Protein AF-A0A482VFX5-F1 (afdb_monomer)

Sequence (1172 aa):
MDFPNDSKRNLINEEPTPLRDSLLGLTALNQGTVLLDYGLVIVRRGYKDLTTVRLLSGGVAGRDLSHATLVGKGMLTAAILGEEAAPSSRQILRTIKELNEGENCGILVIAQANSELFNFGLAVERANANCQTRVKLLPIHDSETNNATKKRNSCGFIMLTKILGAMAESGAFYNDIWQCYKDIIESIITVPLNYLDEETGPRRHKSICLSTDFDTNVRHVIDKKFQSKIGLHPSIPMVALINTSKSMERLDELVLVKQVLNRLRQLGVCIVRMYLGNFVATAPGSASLTVMKIYDSKIIDYLDAPCEAPGWQRVLQFLPEVTARNEIPGLLTNQGKQRVLMKGPKLSEDQSNVLVRSVQFACDALISCEKQLNIIDAEKSEGNVGTRLKKVAQHVNNRLNNRRLPIHCPYAFLKKLSVIAETAIGGTMGSIYGILFESAANVFGEAASSEPITPSTWAKALTAATEAIKENCNDEMQLKTMYHPIKACEVMVNKEMEKDSHFIECYGLGITQAEEAAQQTRLSFYKYADAGAHADVLRKSFKSRSAEMIENKVRLFTKTALDLKAPLDQAFRDILLELLEQEVDVSVLREFVDFSVLSCRKELSNPTMPVVLLSDIFDALTLDVCQEMFLYVENNVEVWKENLFFSCCKNNLLRLCNDLLRRLSRSTATVFCGRILLFLAKFFPFSERSGLNIVSEFNLENTTEYGTDSSHDNVGDIEGGDKKNTVIDFTFYCKFWSLQDFFRNPNQLYSKVQWKLFCTYATSVLNTFHGLKLEHIENNGNYCDEIKNKMYFSKYLTSQKLLDLQLYDVNFRRAVLLQFLILFQYLSSSVKFKSDSFELKTDQKEWVQASTDKVYNLLRETPPDGKRFAEIASNILSREEYWNAWKNDGCPELKKSVISLESPEKRKSEERPLLGDMIKEASSQGRYYMGSLELTKLWNLCPDNLEACKGRDRDFLPTLEDYFSDAIAQMESSTSIKDEDNLLKDGNYGWRALRLLAKRSPHFFTYSTVIMNPLSSYLEMMVKKIAHDKPGRTQESSQESQQADAEEENLFKDTQVDEGTEDMKPSEAEEFMDDKNTRIEHKITPSQLQLFSEKIGPSWKKLASKLGFKPDEIQYFTQENTKEIDQAKNMLQLWFDDDEDATLDNFVYILEGLEMEEAAELVKNEINSMDT

Solvent-accessible surface area (backbone atoms only — not comparable to full-atom values): 69092 Å² total; per-residue (Å²): 138,84,78,74,91,65,71,84,85,70,95,66,92,58,92,91,46,57,64,59,54,51,50,50,50,48,32,70,75,35,77,56,34,40,74,48,92,93,51,59,33,37,31,25,59,69,61,55,78,41,63,38,44,40,33,36,38,44,37,58,27,75,99,38,61,45,53,54,30,32,28,14,60,30,28,25,41,25,14,38,43,11,74,93,44,53,48,50,33,66,59,52,33,51,50,51,54,63,71,53,48,60,65,62,58,30,39,42,34,44,35,66,48,77,75,35,43,55,28,53,46,55,15,36,55,53,37,49,74,73,40,102,48,59,50,46,81,46,79,53,79,36,54,83,62,88,47,84,86,69,59,81,74,61,59,48,63,57,60,50,42,28,32,49,15,26,39,22,68,73,60,47,53,61,67,59,51,52,49,53,49,58,64,45,58,78,39,37,40,26,43,78,44,74,74,63,67,92,83,68,69,101,74,74,96,61,80,78,78,79,80,60,68,58,54,52,50,51,47,55,56,48,58,65,55,47,51,75,73,70,58,73,45,62,86,52,45,25,38,37,38,39,33,36,16,90,76,61,51,74,68,56,53,53,52,51,49,52,51,52,53,52,50,40,51,74,63,39,47,35,68,68,44,53,41,60,48,68,53,52,81,49,58,78,56,26,35,29,45,25,42,32,62,57,92,51,75,64,56,56,52,27,62,71,44,79,62,66,16,77,42,64,68,85,53,87,60,84,61,75,82,80,76,89,69,100,67,74,93,82,79,80,82,79,86,74,81,83,79,82,72,84,44,29,30,66,51,52,73,70,56,25,52,50,52,52,53,55,52,48,52,53,26,52,50,43,48,71,40,19,66,62,40,14,56,63,34,42,76,84,51,92,33,46,59,15,59,33,49,24,48,32,27,50,54,49,49,55,31,54,77,66,68,72,55,51,63,46,24,58,20,38,32,28,44,49,48,12,55,43,30,33,73,52,50,41,69,71,67,7,51,51,48,18,50,31,26,42,38,26,14,46,54,35,47,73,40,55,57,83,52,80,91,46,76,68,55,55,51,52,18,48,48,42,15,48,51,52,49,50,78,76,43,59,77,84,56,44,68,71,40,77,55,37,21,52,46,40,18,47,56,41,27,56,57,36,56,75,68,76,54,60,67,70,58,25,50,50,54,6,48,55,40,16,51,54,39,48,61,68,47,61,69,95,83,72,92,70,80,49,46,65,69,51,30,56,52,48,54,54,22,60,78,65,75,40,68,62,64,56,50,58,57,50,72,72,59,88,74,63,79,70,77,52,17,57,48,47,49,49,24,55,50,56,51,49,51,56,46,63,74,63,75,62,61,69,68,59,56,50,53,52,39,53,50,42,46,55,36,28,77,69,68,56,35,55,58,44,48,43,59,49,54,48,41,57,48,52,73,74,48,54,71,74,57,39,56,60,53,46,52,53,56,63,71,40,48,70,63,50,62,34,73,74,28,30,79,65,29,50,67,58,53,51,47,45,52,51,52,50,56,69,72,47,55,84,84,81,41,48,69,58,50,48,51,53,52,51,46,49,56,69,67,38,54,72,57,39,76,91,45,40,78,82,75,65,79,68,70,72,85,74,71,85,77,64,81,89,60,98,76,83,72,94,68,80,89,79,89,82,82,96,76,84,82,74,82,78,50,68,69,55,56,52,43,57,58,56,48,52,56,46,74,49,41,60,76,52,53,76,39,72,69,50,32,54,51,47,53,53,38,51,50,52,52,56,48,50,53,70,71,57,79,79,80,82,80,85,78,87,67,95,68,83,81,68,64,88,75,63,88,79,78,91,66,86,79,58,51,77,86,48,45,66,63,41,70,72,31,56,66,53,48,50,53,54,50,49,52,51,51,54,50,51,48,56,73,71,52,91,55,82,74,58,59,92,83,72,68,79,53,72,72,54,52,52,51,47,52,58,50,48,55,51,47,48,51,53,38,40,67,40,63,84,64,11,55,60,51,39,52,51,51,53,54,49,54,55,50,48,51,55,51,49,51,44,49,63,72,66,30,71,66,94,63,81,78,76,82,73,84,73,74,91,71,82,75,77,80,73,79,70,77,53,70,67,56,55,40,52,54,29,49,75,72,68,33,53,68,63,88,43,72,65,55,20,48,62,54,48,71,54,77,51,62,71,60,63,70,66,39,73,93,67,60,85,70,75,51,71,65,69,69,40,43,66,56,49,51,58,70,70,43,94,62,92,72,57,78,89,78,37,58,57,68,35,63,69,53,43,59,51,51,50,59,58,54,42,72,79,34,92,66,68,82,59,94,64,96,65,86,74,71,60,66,38,62,52,49,52,53,48,50,53,49,56,67,66,68,50,93,85,75,83,89,83,81,90,84,83,88,86,84,76,92,80,75,75,91,82,76,83,91,84,80,89,86,87,81,87,78,91,80,82,86,79,90,80,91,86,84,82,90,79,91,77,84,85,80,85,87,76,83,85,52,76,68,56,47,49,60,53,12,65,68,40,19,95,53,35,70,67,50,43,55,73,71,68,52,50,74,69,55,55,48,48,43,61,71,77,39,94,48,53,35,60,30,28,33,56,52,51,53,49,45,59,74,71,41,96,75,55,40,72,69,54,51,33,54,55,30,49,76,67,73,36,54,76,55,24,53,53,53,49,50,52,55,59,61,71,78,108

Structure (mmCIF, N/CA/C/O backbone):
data_AF-A0A482VFX5-F1
#
_entry.id   AF-A0A482VFX5-F1
#
loop_
_atom_site.group_PDB
_atom_site.id
_atom_site.type_symbol
_atom_site.label_atom_id
_atom_site.label_alt_id
_atom_site.label_comp_id
_atom_site.label_asym_id
_atom_site.label_entity_id
_atom_site.label_seq_id
_atom_site.pdbx_PDB_ins_code
_atom_site.Cartn_x
_atom_site.Cartn_y
_atom_site.Cartn_z
_atom_site.occupancy
_atom_site.B_iso_or_equiv
_atom_site.auth_seq_id
_atom_site.auth_comp_id
_atom_site.auth_asym_id
_atom_site.auth_atom_id
_atom_site.pdbx_PDB_model_num
ATOM 1 N N . MET A 1 1 ? 2.425 -14.872 18.639 1.00 27.56 1 MET A N 1
ATOM 2 C CA . MET A 1 1 ? 2.074 -16.156 18.007 1.00 27.56 1 MET A CA 1
ATOM 3 C C . MET A 1 1 ? 1.350 -15.802 16.727 1.00 27.56 1 MET A C 1
ATOM 5 O O . MET A 1 1 ? 0.153 -15.558 16.761 1.00 27.56 1 MET A O 1
ATOM 9 N N . ASP A 1 2 ? 2.110 -15.631 15.650 1.00 22.73 2 ASP A N 1
ATOM 10 C CA . ASP A 1 2 ? 1.579 -15.225 14.351 1.00 22.73 2 ASP A CA 1
ATOM 11 C C . ASP A 1 2 ? 1.268 -16.508 13.575 1.00 22.73 2 ASP A C 1
ATOM 13 O O . ASP A 1 2 ? 2.177 -17.258 13.223 1.00 22.73 2 ASP A O 1
ATOM 17 N N . PHE A 1 3 ? -0.018 -16.807 13.385 1.00 22.70 3 PHE A N 1
ATOM 18 C CA . PHE A 1 3 ? -0.436 -17.883 12.493 1.00 22.70 3 PHE A CA 1
ATOM 19 C C . PHE A 1 3 ? -0.129 -17.457 11.047 1.00 22.70 3 PHE A C 1
ATOM 21 O O . PHE A 1 3 ? -0.556 -16.372 10.643 1.00 22.70 3 PHE A O 1
ATOM 28 N N . PRO A 1 4 ? 0.607 -18.266 10.264 1.00 29.86 4 PRO A N 1
ATOM 29 C CA . PRO A 1 4 ? 0.824 -17.990 8.852 1.00 29.86 4 PRO A CA 1
ATOM 30 C C . PRO A 1 4 ? -0.522 -18.013 8.121 1.00 29.86 4 PRO A C 1
ATOM 32 O O . PRO A 1 4 ? -1.402 -18.807 8.465 1.00 29.86 4 PRO A O 1
ATOM 35 N N . ASN A 1 5 ? -0.668 -17.143 7.115 1.00 30.95 5 ASN A N 1
ATOM 36 C CA . ASN A 1 5 ? -1.731 -17.200 6.109 1.00 30.95 5 ASN A CA 1
ATOM 37 C C . ASN A 1 5 ? -1.552 -18.492 5.306 1.00 30.95 5 ASN A C 1
ATOM 39 O O . ASN A 1 5 ? -1.029 -18.515 4.194 1.00 30.95 5 ASN A O 1
ATOM 43 N N . ASP A 1 6 ? -1.949 -19.587 5.935 1.00 32.53 6 ASP A N 1
ATOM 44 C CA . ASP A 1 6 ? -2.039 -20.884 5.327 1.00 32.53 6 ASP A CA 1
ATOM 45 C C . ASP A 1 6 ? -3.056 -20.790 4.197 1.00 32.53 6 ASP A C 1
ATOM 47 O O . ASP A 1 6 ? -4.234 -20.468 4.382 1.00 32.53 6 ASP A O 1
ATOM 51 N N . SER A 1 7 ? -2.560 -21.105 3.005 1.00 36.62 7 SER A N 1
ATOM 52 C CA . SER A 1 7 ? -3.209 -22.049 2.110 1.00 36.62 7 SER A CA 1
ATOM 53 C C . SER A 1 7 ? -4.454 -22.692 2.727 1.00 36.62 7 SER A C 1
ATOM 55 O O . SER A 1 7 ? -4.366 -23.312 3.780 1.00 36.62 7 SER A O 1
ATOM 57 N N . LYS A 1 8 ? -5.620 -22.490 2.101 1.00 42.59 8 LYS A N 1
ATOM 58 C CA . LYS A 1 8 ? -6.922 -22.995 2.566 1.00 42.59 8 LYS A CA 1
ATOM 59 C C . LYS A 1 8 ? -6.771 -24.345 3.286 1.00 42.59 8 LYS A C 1
ATOM 61 O O . LYS A 1 8 ? -6.592 -25.366 2.627 1.00 42.59 8 LYS A O 1
ATOM 66 N N . ARG A 1 9 ? -6.822 -24.329 4.624 1.00 47.53 9 ARG A N 1
ATOM 67 C CA . ARG A 1 9 ? -6.773 -25.532 5.461 1.00 47.53 9 ARG A CA 1
ATOM 68 C C . ARG A 1 9 ? -8.070 -26.297 5.239 1.00 47.53 9 ARG A C 1
ATOM 70 O O . ARG A 1 9 ? -9.080 -26.012 5.875 1.00 47.53 9 ARG A O 1
ATOM 77 N N . ASN A 1 10 ? -8.069 -27.202 4.271 1.00 58.62 10 ASN A N 1
ATOM 78 C CA . ASN A 1 10 ? -9.184 -28.106 4.051 1.00 58.62 10 ASN A CA 1
ATOM 79 C C . ASN A 1 10 ? -8.942 -29.363 4.896 1.00 58.62 10 ASN A C 1
ATOM 81 O O . ASN A 1 10 ? -7.850 -29.924 4.866 1.00 58.62 10 ASN A O 1
ATOM 85 N N . LEU A 1 11 ? -9.956 -29.810 5.634 1.00 61.00 11 LEU A N 1
ATOM 86 C CA . LEU A 1 11 ? -9.944 -31.127 6.267 1.00 61.00 11 LEU A CA 1
ATOM 87 C C . LEU A 1 11 ? -10.260 -32.167 5.185 1.00 61.00 11 LEU A C 1
ATOM 89 O O . LEU A 1 11 ? -11.406 -32.266 4.754 1.00 61.00 11 LEU A O 1
ATOM 93 N N . ILE A 1 12 ? -9.243 -32.884 4.713 1.00 69.56 12 ILE A N 1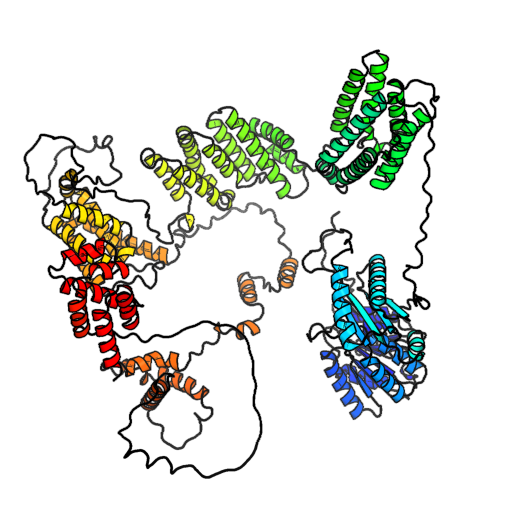
ATOM 94 C CA . ILE A 1 12 ? -9.363 -33.960 3.720 1.00 69.56 12 ILE A CA 1
ATOM 95 C C . ILE A 1 12 ? -8.524 -35.156 4.175 1.00 69.56 12 ILE A C 1
ATOM 97 O O . ILE A 1 12 ? -7.466 -34.962 4.770 1.00 69.56 12 ILE A O 1
ATOM 101 N N . ASN A 1 13 ? -9.010 -36.374 3.922 1.00 68.06 13 ASN A N 1
ATOM 102 C CA . ASN A 1 13 ? -8.289 -37.601 4.267 1.00 68.06 13 ASN A CA 1
ATOM 103 C C . ASN A 1 13 ? -7.214 -37.919 3.207 1.00 68.06 13 ASN A C 1
ATOM 105 O O . ASN A 1 13 ? -6.033 -37.930 3.535 1.00 68.06 13 ASN A O 1
ATOM 109 N N . GLU A 1 14 ? -7.609 -38.109 1.938 1.00 62.94 14 GLU A N 1
ATOM 110 C CA . GLU A 1 14 ? -6.728 -38.409 0.790 1.00 62.94 14 GLU A CA 1
ATOM 111 C C . GLU A 1 14 ? -7.261 -37.734 -0.504 1.00 62.94 14 GLU A C 1
ATOM 113 O O . GLU A 1 14 ? -8.474 -37.675 -0.725 1.00 62.94 14 GLU A O 1
ATOM 118 N N . GLU A 1 15 ? -6.385 -37.214 -1.380 1.00 52.31 15 GLU A N 1
ATOM 119 C CA . GLU A 1 15 ? -6.754 -36.823 -2.759 1.00 52.31 15 GLU A CA 1
ATOM 120 C C . GLU A 1 15 ? -6.799 -38.098 -3.627 1.00 52.31 15 GLU A C 1
ATOM 122 O O . GLU A 1 15 ? -5.812 -38.836 -3.626 1.00 52.31 15 GLU A O 1
ATOM 127 N N . PRO A 1 16 ? -7.913 -38.415 -4.332 1.00 51.75 16 PRO A N 1
ATOM 128 C CA . PRO A 1 16 ? -8.801 -37.466 -5.008 1.00 51.75 16 PRO A CA 1
ATOM 129 C C . PRO A 1 16 ? -10.284 -37.470 -4.562 1.00 51.75 16 PRO A C 1
ATOM 131 O O . PRO A 1 16 ? -11.118 -36.943 -5.291 1.00 51.75 16 PRO A O 1
ATOM 134 N N . THR A 1 17 ? -10.676 -38.032 -3.407 1.00 63.31 17 THR A N 1
ATOM 135 C CA . THR A 1 17 ? -12.114 -38.263 -3.092 1.00 63.31 17 THR A CA 1
ATOM 136 C C . THR A 1 17 ? -12.741 -37.441 -1.946 1.00 63.31 17 THR A C 1
ATOM 138 O O . THR A 1 17 ? -13.623 -37.967 -1.259 1.00 63.31 17 THR A O 1
ATOM 141 N N . PRO A 1 18 ? -12.430 -36.142 -1.733 1.00 72.00 18 PRO A N 1
ATOM 142 C CA . PRO A 1 18 ? -13.071 -35.368 -0.662 1.00 72.00 18 PRO A CA 1
ATOM 143 C C . PRO A 1 18 ? -14.594 -35.261 -0.843 1.00 72.00 18 PRO A C 1
ATOM 145 O O . PRO A 1 18 ? -15.341 -35.158 0.130 1.00 72.00 18 PRO A O 1
ATOM 148 N N . LEU A 1 19 ? -15.082 -35.316 -2.085 1.00 80.69 19 LEU A N 1
ATOM 149 C CA . LEU A 1 19 ? -16.502 -35.186 -2.394 1.00 80.69 19 LEU A CA 1
ATOM 150 C C . LEU A 1 19 ? -17.307 -36.446 -2.048 1.00 80.69 19 LEU A C 1
ATOM 152 O O . LEU A 1 19 ? -18.399 -36.340 -1.488 1.00 80.69 19 LEU A O 1
ATOM 156 N N . ARG A 1 20 ? -16.760 -37.635 -2.326 1.00 85.44 20 ARG A N 1
ATOM 157 C CA . ARG A 1 20 ? -17.383 -38.911 -1.945 1.00 85.44 20 ARG A CA 1
ATOM 158 C C . ARG A 1 20 ? -17.445 -39.050 -0.425 1.00 85.44 20 ARG A C 1
ATOM 160 O O . ARG A 1 20 ? -18.505 -39.388 0.094 1.00 85.44 20 ARG A O 1
ATOM 167 N N . ASP A 1 21 ? -16.362 -38.710 0.273 1.00 85.44 21 ASP A N 1
ATOM 168 C CA . ASP A 1 21 ? -16.312 -38.696 1.741 1.00 85.44 21 ASP A CA 1
ATOM 169 C C . ASP A 1 21 ? -17.335 -37.717 2.328 1.00 85.44 21 ASP A C 1
ATOM 171 O O . ASP A 1 21 ? -18.044 -38.045 3.279 1.00 85.44 21 ASP A O 1
ATOM 175 N N . SER A 1 22 ? -17.487 -36.539 1.715 1.00 86.31 22 SER A N 1
ATOM 176 C CA . SER A 1 22 ? -18.483 -35.553 2.145 1.00 86.31 22 SER A CA 1
ATOM 177 C C . SER A 1 22 ? -19.924 -36.038 1.921 1.00 86.31 22 SER A C 1
ATOM 179 O O . SER A 1 22 ? -20.789 -35.793 2.762 1.00 86.31 22 SER A O 1
ATOM 181 N N . LEU A 1 23 ? -20.198 -36.768 0.831 1.00 88.06 23 LEU A N 1
ATOM 182 C CA . LEU A 1 23 ? -21.499 -37.410 0.598 1.00 88.06 23 LEU A CA 1
ATOM 183 C C . LEU A 1 23 ? -21.761 -38.561 1.574 1.00 88.06 23 LEU A C 1
ATOM 185 O O . LEU A 1 23 ? -22.877 -38.685 2.074 1.00 88.06 23 LEU A O 1
ATOM 189 N N . LEU A 1 24 ? -20.749 -39.371 1.891 1.00 88.31 24 LEU A N 1
ATOM 190 C CA . LEU A 1 24 ? -20.859 -40.396 2.931 1.00 88.31 24 LEU A CA 1
ATOM 191 C C . LEU A 1 24 ? -21.156 -39.756 4.293 1.00 88.31 24 LEU A C 1
ATOM 193 O O . LEU A 1 24 ? -22.075 -40.196 4.984 1.00 88.31 24 LEU A O 1
ATOM 197 N N . GLY A 1 25 ? -20.476 -38.656 4.630 1.00 86.94 25 GLY A N 1
ATOM 198 C CA . GLY A 1 25 ? -20.783 -37.837 5.802 1.00 86.94 25 GLY A CA 1
ATOM 199 C C . GLY A 1 25 ? -22.224 -37.316 5.798 1.00 86.94 25 GLY A C 1
ATOM 200 O O . GLY A 1 25 ? -22.913 -37.402 6.813 1.00 86.94 25 GLY A O 1
ATOM 201 N N . LEU A 1 26 ? -22.728 -36.859 4.647 1.00 87.44 26 LEU A N 1
ATOM 202 C CA . LEU A 1 26 ? -24.122 -36.437 4.494 1.00 87.44 26 LEU A CA 1
ATOM 203 C C . LEU A 1 26 ? -25.110 -37.591 4.737 1.00 87.44 26 LEU A C 1
ATOM 205 O O . LEU A 1 26 ? -26.104 -37.389 5.431 1.00 87.44 26 LEU A O 1
ATOM 209 N N . THR A 1 27 ? -24.838 -38.796 4.224 1.00 89.31 27 THR A N 1
ATOM 210 C CA . THR A 1 27 ? -25.681 -39.984 4.482 1.00 89.31 27 THR A CA 1
ATOM 211 C C . THR A 1 27 ? -25.598 -40.474 5.930 1.00 89.31 27 THR A C 1
ATOM 213 O O . THR A 1 27 ? -26.561 -41.027 6.455 1.00 89.31 27 THR A O 1
ATOM 216 N N . ALA A 1 28 ? -24.470 -40.243 6.609 1.00 87.69 28 ALA A N 1
ATOM 217 C CA . ALA A 1 28 ? -24.328 -40.532 8.032 1.00 87.69 28 ALA A CA 1
ATOM 218 C C . ALA A 1 28 ? -25.136 -39.545 8.894 1.00 87.69 28 ALA A C 1
ATOM 220 O O . ALA A 1 28 ? -25.740 -39.951 9.886 1.00 87.69 28 ALA A O 1
ATOM 221 N N . LEU A 1 29 ? -25.184 -38.265 8.497 1.00 85.88 29 LEU A N 1
ATOM 222 C CA . LEU A 1 29 ? -25.991 -37.231 9.156 1.00 85.88 29 LEU A CA 1
ATOM 223 C C . LEU A 1 29 ? -27.491 -37.390 8.876 1.00 85.88 29 LEU A C 1
ATOM 225 O O . LEU A 1 29 ? -28.304 -37.163 9.771 1.00 85.88 29 LEU A O 1
ATOM 229 N N . ASN A 1 30 ? -27.866 -37.780 7.655 1.00 86.19 30 ASN A N 1
ATOM 230 C CA . ASN A 1 30 ? -29.252 -37.999 7.259 1.00 86.19 30 ASN A CA 1
ATOM 231 C C . ASN A 1 30 ? -29.500 -39.463 6.874 1.00 86.19 30 ASN A C 1
ATOM 233 O O . ASN A 1 30 ? -29.303 -39.863 5.729 1.00 86.19 30 ASN A O 1
ATOM 237 N N . GLN A 1 31 ? -30.039 -40.249 7.812 1.00 85.75 31 GLN A N 1
ATOM 238 C CA . GLN A 1 31 ? -30.371 -41.663 7.585 1.00 85.75 31 GLN A CA 1
ATOM 239 C C . GLN A 1 31 ? -31.451 -41.888 6.506 1.00 85.75 31 GLN A C 1
ATOM 241 O O . GLN A 1 31 ? -31.670 -43.027 6.083 1.00 85.75 31 GLN A O 1
ATOM 246 N N . GLY A 1 32 ? -32.136 -40.826 6.070 1.00 87.00 32 GLY A N 1
ATOM 247 C CA . GLY A 1 32 ? -33.101 -40.839 4.975 1.00 87.00 32 GLY A CA 1
ATOM 248 C C . GLY A 1 32 ? -32.476 -40.835 3.577 1.00 87.00 32 GLY A C 1
ATOM 249 O O . GLY A 1 32 ? -33.221 -40.877 2.599 1.00 87.00 32 GLY A O 1
ATOM 250 N N . THR A 1 33 ? -31.146 -40.803 3.439 1.00 92.25 33 THR A N 1
ATOM 251 C CA . THR A 1 33 ? -30.451 -40.806 2.140 1.00 92.25 33 THR A CA 1
ATOM 252 C C . THR A 1 33 ? -29.449 -41.954 2.011 1.00 92.25 33 THR A C 1
ATOM 254 O O . THR A 1 33 ? -28.995 -42.543 2.992 1.00 92.25 33 THR A O 1
ATOM 257 N N . VAL A 1 34 ? -29.140 -42.326 0.769 1.00 91.88 34 VAL A N 1
ATOM 258 C CA . VAL A 1 34 ? -28.200 -43.396 0.412 1.00 91.88 34 VAL A CA 1
ATOM 259 C C . VAL A 1 34 ? -27.350 -42.936 -0.769 1.00 91.88 34 VAL A C 1
ATOM 261 O O . VAL A 1 34 ? -27.864 -42.320 -1.700 1.00 91.88 34 VAL A O 1
ATOM 264 N N . LEU A 1 35 ? -26.054 -43.243 -0.737 1.00 92.19 35 LEU A N 1
ATOM 265 C CA . LEU A 1 35 ? -25.126 -43.024 -1.846 1.00 92.19 35 LEU A CA 1
ATOM 266 C C . LEU A 1 35 ? -25.064 -44.285 -2.719 1.00 92.19 35 LEU A C 1
ATOM 268 O O . LEU A 1 35 ? -24.852 -45.379 -2.196 1.00 92.19 35 LEU A O 1
ATOM 272 N N . LEU A 1 36 ? -25.245 -44.141 -4.032 1.00 90.75 36 LEU A N 1
ATOM 273 C CA . LEU A 1 36 ? -25.104 -45.249 -4.981 1.00 90.75 36 LEU A CA 1
ATOM 274 C C . LEU A 1 36 ? -23.623 -45.540 -5.272 1.00 90.75 36 LEU A C 1
ATOM 276 O O . LEU A 1 36 ? -22.770 -44.658 -5.216 1.00 90.75 36 LEU A O 1
ATOM 280 N N . ASP A 1 37 ? -23.304 -46.791 -5.590 1.00 85.44 37 ASP A N 1
ATOM 281 C CA . ASP A 1 37 ? -21.925 -47.271 -5.741 1.00 85.44 37 ASP A CA 1
ATOM 282 C C . ASP A 1 37 ? -21.241 -46.802 -7.038 1.00 85.44 37 ASP A C 1
ATOM 284 O O . ASP A 1 37 ? -20.023 -46.603 -7.064 1.00 85.44 37 ASP A O 1
ATOM 288 N N . TYR A 1 38 ? -22.027 -46.577 -8.094 1.00 83.38 38 TYR A N 1
ATOM 289 C CA . TYR A 1 38 ? -21.561 -46.297 -9.451 1.00 83.38 38 TYR A CA 1
ATOM 290 C C . TYR A 1 38 ? -21.299 -44.815 -9.770 1.00 83.38 38 TYR A C 1
ATOM 292 O O . TYR A 1 38 ? -21.057 -44.466 -10.931 1.00 83.38 38 TYR A O 1
ATOM 300 N N . GLY A 1 39 ? -21.355 -43.927 -8.778 1.00 83.75 39 GLY A N 1
ATOM 301 C CA . GLY A 1 39 ? -21.045 -42.511 -8.959 1.00 83.75 39 GLY A CA 1
ATOM 302 C C . GLY A 1 39 ? -21.415 -41.658 -7.752 1.00 83.75 39 GLY A C 1
ATOM 303 O O . GLY A 1 39 ? -21.866 -42.159 -6.729 1.00 83.75 39 GLY A O 1
ATOM 304 N N . LEU A 1 40 ? -21.258 -40.343 -7.884 1.00 89.06 40 LEU A N 1
ATOM 305 C CA . LEU A 1 40 ? -21.620 -39.372 -6.850 1.00 89.06 40 LEU A CA 1
ATOM 306 C C . LEU A 1 40 ? -23.121 -39.058 -6.899 1.00 89.06 40 LEU A C 1
ATOM 308 O O . LEU A 1 40 ? -23.546 -37.936 -7.175 1.00 89.06 40 LEU A O 1
ATOM 312 N N . VAL A 1 41 ? -23.928 -40.098 -6.701 1.00 92.19 41 VAL A N 1
ATOM 313 C CA . VAL A 1 41 ? -25.385 -40.042 -6.811 1.00 92.19 41 VAL A CA 1
ATOM 314 C C . VAL A 1 41 ? -25.993 -40.346 -5.459 1.00 92.19 41 VAL A C 1
ATOM 316 O O . VAL A 1 41 ? -25.903 -41.474 -4.975 1.00 92.19 41 VAL A O 1
ATOM 319 N N . ILE A 1 42 ? -26.638 -39.350 -4.865 1.00 92.94 42 ILE A N 1
ATOM 320 C CA . ILE A 1 42 ? -27.363 -39.520 -3.611 1.00 92.94 42 ILE A CA 1
ATOM 321 C C . ILE A 1 42 ? -28.857 -39.634 -3.902 1.00 92.94 42 ILE A C 1
ATOM 323 O O . ILE A 1 42 ? -29.422 -38.862 -4.677 1.00 92.94 42 ILE A O 1
ATOM 327 N N . VAL A 1 43 ? -29.498 -40.623 -3.295 1.00 93.38 43 VAL A N 1
ATOM 328 C CA . VAL A 1 43 ? -30.922 -40.920 -3.464 1.00 93.38 43 VAL A CA 1
ATOM 329 C C . VAL A 1 43 ? -31.608 -40.995 -2.109 1.00 93.38 43 VAL A C 1
ATOM 331 O O . VAL A 1 43 ? -30.989 -41.314 -1.094 1.00 93.38 43 VAL A O 1
ATOM 334 N N . ARG A 1 44 ? -32.908 -40.714 -2.079 1.00 92.25 44 ARG A N 1
ATOM 335 C CA . ARG A 1 44 ? -33.750 -40.919 -0.898 1.00 92.25 44 ARG A CA 1
ATOM 336 C C . ARG A 1 44 ? -33.850 -42.413 -0.589 1.00 92.25 44 ARG A C 1
ATOM 338 O O . ARG A 1 44 ? -34.139 -43.210 -1.472 1.00 92.25 44 ARG A O 1
ATOM 345 N N . ARG A 1 45 ? -33.669 -42.817 0.665 1.00 89.50 45 ARG A N 1
ATOM 346 C CA . ARG A 1 45 ? -33.875 -44.203 1.106 1.00 89.50 45 ARG A CA 1
ATOM 347 C C . ARG A 1 45 ? -35.332 -44.622 0.856 1.00 89.50 45 ARG A C 1
ATOM 349 O O . ARG A 1 45 ? -36.250 -43.864 1.153 1.00 89.50 45 ARG A O 1
ATOM 356 N N . GLY A 1 46 ? -35.538 -45.818 0.300 1.00 85.75 46 GLY A N 1
ATOM 357 C CA . GLY A 1 46 ? -36.873 -46.307 -0.079 1.00 85.75 46 GLY A CA 1
ATOM 358 C C . GLY A 1 46 ? -37.416 -45.727 -1.392 1.00 85.75 46 GLY A C 1
ATOM 359 O O . GLY A 1 46 ? -38.610 -45.818 -1.649 1.00 85.75 46 GLY A O 1
ATOM 360 N N . TYR A 1 47 ? -36.569 -45.132 -2.245 1.00 86.81 47 TYR A N 1
ATOM 361 C CA . TYR A 1 47 ? -37.006 -44.539 -3.519 1.00 86.81 47 TYR A CA 1
ATOM 362 C C . TYR A 1 47 ? -37.729 -45.513 -4.467 1.00 86.81 47 TYR A C 1
ATOM 364 O O . TYR A 1 47 ? -38.522 -45.056 -5.286 1.00 86.81 47 TYR A O 1
ATOM 372 N N . LYS A 1 48 ? -37.479 -46.829 -4.365 1.00 83.81 48 LYS A N 1
ATOM 373 C CA . LYS A 1 48 ? -38.123 -47.859 -5.202 1.00 83.81 48 LYS A CA 1
ATOM 374 C C . LYS A 1 48 ? -39.603 -48.064 -4.861 1.00 83.81 48 LYS A C 1
ATOM 376 O O . LYS A 1 48 ? -40.382 -48.361 -5.760 1.00 83.81 48 LYS A O 1
ATOM 381 N N . ASP A 1 49 ? -39.986 -47.821 -3.607 1.00 84.19 49 ASP A N 1
ATOM 382 C CA . ASP A 1 49 ? -41.356 -47.997 -3.104 1.00 84.19 49 ASP A CA 1
ATOM 383 C C . ASP A 1 49 ? -42.248 -46.767 -3.368 1.00 84.19 49 ASP A C 1
ATOM 385 O O . ASP A 1 49 ? -43.433 -46.757 -3.035 1.00 84.19 49 ASP A O 1
ATOM 389 N N . LEU A 1 50 ? -41.688 -45.696 -3.944 1.00 84.19 50 LEU A N 1
ATOM 390 C CA . LEU A 1 50 ? -42.417 -44.460 -4.224 1.00 84.19 50 LEU A CA 1
ATOM 391 C C . LEU A 1 50 ? -43.295 -44.612 -5.467 1.00 84.19 50 LEU A C 1
ATOM 393 O O . LEU A 1 50 ? -42.769 -44.695 -6.576 1.00 84.19 50 LEU A O 1
ATOM 397 N N . THR A 1 51 ? -44.612 -44.526 -5.286 1.00 83.44 51 THR A N 1
ATOM 398 C CA . THR A 1 51 ? -45.606 -44.505 -6.375 1.00 83.44 51 THR A CA 1
ATOM 399 C C . THR A 1 51 ? -45.864 -43.102 -6.940 1.00 83.44 51 THR A C 1
ATOM 401 O O . THR A 1 51 ? -46.570 -42.946 -7.935 1.00 83.44 51 THR A O 1
ATOM 404 N N . THR A 1 52 ? -45.287 -42.062 -6.332 1.00 87.88 52 THR A N 1
ATOM 405 C CA . THR A 1 52 ? -45.450 -40.654 -6.724 1.00 87.88 52 THR A CA 1
ATOM 406 C C . THR A 1 52 ? -44.448 -40.221 -7.804 1.00 87.88 52 THR A C 1
ATOM 408 O O . THR A 1 52 ? -43.579 -40.985 -8.233 1.00 87.88 52 THR A O 1
ATOM 411 N N . VAL A 1 53 ? -44.580 -38.982 -8.290 1.00 90.56 53 VAL A N 1
ATOM 412 C CA . VAL A 1 53 ? -43.634 -38.383 -9.246 1.00 90.56 53 VAL A CA 1
ATOM 413 C C . VAL A 1 53 ? -42.264 -38.209 -8.589 1.00 90.56 53 VAL A C 1
ATOM 415 O O . VAL A 1 53 ? -42.161 -37.696 -7.476 1.00 90.56 53 VAL A O 1
ATOM 418 N N . ARG A 1 54 ? -41.199 -38.613 -9.286 1.00 92.50 54 ARG A N 1
ATOM 419 C CA . ARG A 1 54 ? -39.824 -38.557 -8.767 1.00 92.50 54 ARG A CA 1
ATOM 420 C C . ARG A 1 54 ? -39.103 -37.320 -9.304 1.00 92.50 54 ARG A C 1
ATOM 422 O O . ARG A 1 54 ? -39.184 -37.013 -10.493 1.00 92.50 54 ARG A O 1
ATOM 429 N N . LEU A 1 55 ? -38.383 -36.617 -8.433 1.00 93.56 55 LEU A N 1
ATOM 430 C CA . LEU A 1 55 ? -37.640 -35.400 -8.773 1.00 93.56 55 LEU A CA 1
ATOM 431 C C . LEU A 1 55 ? -36.140 -35.670 -8.750 1.00 93.56 55 LEU A C 1
ATOM 433 O O . LEU A 1 55 ? -35.588 -36.099 -7.734 1.00 93.56 55 LEU A O 1
ATOM 437 N N . LEU A 1 56 ? -35.489 -35.389 -9.872 1.00 93.50 56 LEU A N 1
ATOM 438 C CA . LEU A 1 56 ? -34.053 -35.525 -10.058 1.00 93.50 56 LEU A CA 1
ATOM 439 C C . LEU A 1 56 ? -33.447 -34.145 -10.306 1.00 93.50 56 LEU A C 1
ATOM 441 O O . LEU A 1 56 ? -33.934 -33.400 -11.148 1.00 93.50 56 LEU A O 1
ATOM 445 N N . SER A 1 57 ? -32.356 -33.819 -9.625 1.00 91.62 57 SER A N 1
ATOM 446 C CA . SER A 1 57 ? -31.536 -32.653 -9.964 1.00 91.62 57 SER A CA 1
ATOM 447 C C . SER A 1 57 ? -30.056 -33.020 -9.927 1.00 91.62 57 SER A C 1
ATOM 449 O O . SER A 1 57 ? -29.685 -34.164 -9.659 1.00 91.62 57 SER A O 1
ATOM 451 N N . GLY A 1 58 ? -29.187 -32.074 -10.234 1.00 86.88 58 GLY A N 1
ATOM 452 C CA . GLY A 1 58 ? -27.758 -32.292 -10.182 1.00 86.88 58 GLY A CA 1
ATOM 453 C C . GLY A 1 58 ? -26.992 -31.204 -10.899 1.00 86.88 58 GLY A C 1
ATOM 454 O O . GLY A 1 58 ? -27.574 -30.390 -11.609 1.00 86.88 58 GLY A O 1
ATOM 455 N N . GLY A 1 59 ? -25.680 -31.226 -10.716 1.00 82.00 59 GLY A N 1
ATOM 456 C CA . GLY A 1 59 ? -24.808 -30.187 -11.230 1.00 82.00 59 GLY A CA 1
ATOM 457 C C . GLY A 1 59 ? -23.357 -30.403 -10.839 1.00 82.00 59 GLY A C 1
ATOM 458 O O . GLY A 1 59 ? -22.975 -31.468 -10.342 1.00 82.00 59 GLY A O 1
ATOM 459 N N . VAL A 1 60 ? -22.539 -29.387 -11.092 1.00 78.12 60 VAL A N 1
ATOM 460 C CA . VAL A 1 60 ? -21.131 -29.382 -10.675 1.00 78.12 60 VAL A CA 1
ATOM 461 C C . VAL A 1 60 ? -21.062 -29.221 -9.161 1.00 78.12 60 VAL A C 1
ATOM 463 O O . VAL A 1 60 ? -21.581 -28.250 -8.619 1.00 78.12 60 VAL A O 1
ATOM 466 N N . ALA A 1 61 ? -20.406 -30.152 -8.476 1.00 65.62 61 ALA A N 1
ATOM 467 C CA . ALA A 1 61 ? -20.302 -30.123 -7.025 1.00 65.62 61 ALA A CA 1
ATOM 468 C C . ALA A 1 61 ? -19.438 -28.966 -6.519 1.00 65.62 61 ALA A C 1
ATOM 470 O O . ALA A 1 61 ? -19.773 -28.342 -5.521 1.00 65.62 61 ALA A O 1
ATOM 471 N N . GLY A 1 62 ? -18.316 -28.644 -7.170 1.00 61.03 62 GLY A N 1
ATOM 472 C CA . GLY A 1 62 ? -17.393 -27.629 -6.647 1.00 61.03 62 GLY A CA 1
ATOM 473 C C . GLY A 1 62 ? -17.106 -27.823 -5.142 1.00 61.03 62 GLY A C 1
ATOM 474 O O . GLY A 1 62 ? -16.845 -28.932 -4.688 1.00 61.03 62 GLY A O 1
ATOM 475 N N . ARG A 1 63 ? -17.193 -26.749 -4.340 1.00 56.16 63 ARG A N 1
ATOM 476 C CA . ARG A 1 63 ? -17.125 -26.808 -2.857 1.00 56.16 63 ARG A CA 1
ATOM 477 C C . ARG A 1 63 ? -18.495 -26.960 -2.181 1.00 56.16 63 ARG A C 1
ATOM 479 O O . ARG A 1 63 ? -18.625 -26.662 -0.992 1.00 56.16 63 ARG A O 1
ATOM 486 N N . ASP A 1 64 ? -19.525 -27.341 -2.925 1.00 64.44 64 ASP A N 1
ATOM 487 C CA . ASP A 1 64 ? -20.902 -27.205 -2.490 1.00 64.44 64 ASP A CA 1
ATOM 488 C C . ASP A 1 64 ? -21.781 -28.423 -2.785 1.00 64.44 64 ASP A C 1
ATOM 490 O O . ASP A 1 64 ? -21.985 -28.853 -3.913 1.00 64.44 64 ASP A O 1
ATOM 494 N N . LEU A 1 65 ? -22.369 -28.964 -1.723 1.00 76.75 65 LEU A N 1
ATOM 495 C CA . LEU A 1 65 ? -23.253 -30.124 -1.785 1.00 76.75 65 LEU A CA 1
ATOM 496 C C . LEU A 1 65 ? -24.720 -29.729 -2.001 1.00 76.75 65 LEU A C 1
ATOM 498 O O . LEU A 1 65 ? -25.600 -30.516 -1.670 1.00 76.75 65 LEU A O 1
ATOM 502 N N . SER A 1 66 ? -25.005 -28.536 -2.529 1.00 79.12 66 SER A N 1
ATOM 503 C CA . SER A 1 66 ? -26.356 -27.954 -2.542 1.00 79.12 66 SER A CA 1
ATOM 504 C C . SER A 1 66 ? -27.427 -28.865 -3.128 1.00 79.12 66 SER A C 1
ATOM 506 O O . SER A 1 66 ? -28.445 -29.076 -2.490 1.00 79.12 66 SER A O 1
ATOM 508 N N . HIS A 1 67 ? -27.213 -29.505 -4.280 1.00 85.75 67 HIS A N 1
ATOM 509 C CA . HIS A 1 67 ? -28.223 -30.440 -4.800 1.00 85.75 67 HIS A CA 1
ATOM 510 C C . HIS A 1 67 ? -28.370 -31.690 -3.917 1.00 85.75 67 HIS A C 1
ATOM 512 O O . HIS A 1 67 ? -29.478 -32.181 -3.718 1.00 85.75 67 HIS A O 1
ATOM 518 N N . ALA A 1 68 ? -27.267 -32.192 -3.356 1.00 88.94 68 ALA A N 1
ATOM 519 C CA . ALA A 1 68 ? -27.266 -33.380 -2.508 1.00 88.94 68 ALA A CA 1
ATOM 520 C C . ALA A 1 68 ? -27.963 -33.148 -1.161 1.00 88.94 68 ALA A C 1
ATOM 522 O O . ALA A 1 68 ? -28.670 -34.032 -0.677 1.00 88.94 68 ALA A O 1
ATOM 523 N N . THR A 1 69 ? -27.822 -31.960 -0.570 1.00 87.94 69 THR A N 1
ATOM 524 C CA . THR A 1 69 ? -28.489 -31.610 0.692 1.00 87.94 69 THR A CA 1
ATOM 525 C C . THR A 1 69 ? -29.997 -31.410 0.528 1.00 87.94 69 THR A C 1
ATOM 527 O O . THR A 1 69 ? -30.717 -31.454 1.521 1.00 87.94 69 THR A O 1
ATOM 530 N N . LEU A 1 70 ? -30.501 -31.244 -0.698 1.00 90.12 70 LEU A N 1
ATOM 531 C CA . LEU A 1 70 ? -31.933 -31.128 -0.993 1.00 90.12 70 LEU A CA 1
ATOM 532 C C . LEU A 1 70 ? -32.627 -32.486 -1.224 1.00 90.12 70 LEU A C 1
ATOM 534 O O . LEU A 1 70 ? -33.831 -32.518 -1.483 1.00 90.12 70 LEU A O 1
ATOM 538 N N . VAL A 1 71 ? -31.908 -33.610 -1.124 1.00 92.69 71 VAL A N 1
ATOM 539 C CA . VAL A 1 71 ? -32.500 -34.953 -1.232 1.00 92.69 71 VAL A CA 1
ATOM 540 C C . VAL A 1 71 ? -33.145 -35.367 0.087 1.00 92.69 71 VAL A C 1
ATOM 542 O O . VAL A 1 71 ? -32.504 -35.380 1.137 1.00 92.69 71 VAL A O 1
ATOM 545 N N . GLY A 1 72 ? -34.427 -35.724 0.024 1.00 90.50 72 GLY A N 1
ATOM 546 C CA . GLY A 1 72 ? -35.219 -36.106 1.188 1.00 90.50 72 GLY A CA 1
ATOM 547 C C . GLY A 1 72 ? -36.721 -36.056 0.916 1.00 90.50 72 GLY A C 1
ATOM 548 O O . GLY A 1 72 ? -37.177 -35.570 -0.122 1.00 90.50 72 GLY A O 1
ATOM 549 N N . LYS A 1 73 ? -37.512 -36.570 1.862 1.00 89.75 73 LYS A N 1
ATOM 550 C CA . LYS A 1 73 ? -38.976 -36.496 1.806 1.00 89.75 73 LYS A CA 1
ATOM 551 C C . LYS A 1 73 ? -39.446 -35.043 1.701 1.00 89.75 73 LYS A C 1
ATOM 553 O O . LYS A 1 73 ? -39.007 -34.211 2.493 1.00 89.75 73 LYS A O 1
ATOM 558 N N . GLY A 1 74 ? -40.326 -34.749 0.739 1.00 88.06 74 GLY A N 1
ATOM 559 C CA . GLY A 1 74 ? -40.841 -33.396 0.482 1.00 88.06 74 GLY A CA 1
ATOM 560 C C . GLY A 1 74 ? -39.930 -32.465 -0.342 1.00 88.06 74 GLY A C 1
ATOM 561 O O . GLY A 1 74 ? -40.268 -31.289 -0.481 1.00 88.06 74 GLY A O 1
ATOM 562 N N . MET A 1 75 ? -38.804 -32.956 -0.884 1.00 91.75 75 MET A N 1
ATOM 563 C CA . MET A 1 75 ? -37.945 -32.260 -1.866 1.00 91.75 75 MET A CA 1
ATOM 564 C C . MET A 1 75 ? -37.472 -33.214 -2.984 1.00 91.75 75 MET A C 1
ATOM 566 O O . MET A 1 75 ? -38.312 -33.803 -3.661 1.00 91.75 75 MET A O 1
ATOM 570 N N . LEU A 1 76 ? -36.160 -33.351 -3.234 1.00 93.44 76 LEU A N 1
ATOM 571 C CA . LEU A 1 76 ? -35.626 -34.180 -4.316 1.00 93.44 76 LEU A CA 1
ATOM 572 C C . LEU A 1 76 ? -35.662 -35.663 -3.946 1.00 93.44 76 LEU A C 1
ATOM 574 O O . LEU A 1 76 ? -35.343 -36.058 -2.823 1.00 93.44 76 LEU A O 1
ATOM 578 N N . THR A 1 77 ? -35.966 -36.503 -4.934 1.00 93.62 77 THR A N 1
ATOM 579 C CA . THR A 1 77 ? -35.809 -37.959 -4.835 1.00 93.62 77 THR A CA 1
ATOM 580 C C . THR A 1 77 ? -34.348 -38.361 -5.010 1.00 93.62 77 THR A C 1
ATOM 582 O O . THR A 1 77 ? -33.883 -39.287 -4.347 1.00 93.62 77 THR A O 1
ATOM 585 N N . ALA A 1 78 ? -33.623 -37.667 -5.888 1.00 93.69 78 ALA A N 1
ATOM 586 C CA . ALA A 1 78 ? -32.221 -37.936 -6.169 1.00 93.69 78 ALA A CA 1
ATOM 587 C C . ALA A 1 78 ? -31.466 -36.680 -6.608 1.00 93.69 78 ALA A C 1
ATOM 589 O O . ALA A 1 78 ? -32.036 -35.779 -7.231 1.00 93.69 78 ALA A O 1
ATOM 590 N N . ALA A 1 79 ? -30.163 -36.669 -6.340 1.00 93.31 79 ALA A N 1
ATOM 591 C CA . ALA A 1 79 ? -29.238 -35.669 -6.839 1.00 93.31 79 ALA A CA 1
ATOM 592 C C . ALA A 1 79 ? -27.965 -36.318 -7.389 1.00 93.31 79 ALA A C 1
ATOM 594 O O . ALA A 1 79 ? -27.397 -37.223 -6.775 1.00 93.31 79 ALA A O 1
ATOM 595 N N . ILE A 1 80 ? -27.517 -35.841 -8.550 1.00 91.56 80 ILE A N 1
ATOM 596 C CA . ILE A 1 80 ? -26.302 -36.315 -9.220 1.00 91.56 80 ILE A CA 1
ATOM 597 C C . ILE A 1 80 ? -25.267 -35.200 -9.201 1.00 91.56 80 ILE A C 1
ATOM 599 O O . ILE A 1 80 ? -25.503 -34.118 -9.736 1.00 91.56 80 ILE A O 1
ATOM 603 N N . LEU A 1 81 ? -24.106 -35.476 -8.627 1.00 89.12 81 LEU A N 1
ATOM 604 C CA . LEU A 1 81 ? -23.001 -34.534 -8.580 1.00 89.12 81 LEU A CA 1
ATOM 605 C C . LEU A 1 81 ? -21.916 -34.922 -9.590 1.00 89.12 81 LEU A C 1
ATOM 607 O O . LEU A 1 81 ? -21.571 -36.094 -9.728 1.00 89.12 81 LEU A O 1
ATOM 611 N N . GLY A 1 82 ? -21.380 -33.936 -10.302 1.00 84.69 82 GLY A N 1
ATOM 612 C CA . GLY A 1 82 ? -20.134 -34.075 -11.056 1.00 84.69 82 GLY A CA 1
ATOM 613 C C . GLY A 1 82 ? -18.971 -33.419 -10.308 1.00 84.69 82 GLY A C 1
ATOM 614 O O . GLY A 1 82 ? -19.178 -32.421 -9.624 1.00 84.69 82 GLY A O 1
ATOM 615 N N . GLU A 1 83 ? -17.766 -33.985 -10.398 1.00 76.06 83 GLU A N 1
ATOM 616 C CA . GLU A 1 83 ? -16.593 -33.518 -9.635 1.00 76.06 83 GLU A CA 1
ATOM 617 C C . GLU A 1 83 ? -16.100 -32.147 -10.125 1.00 76.06 83 GLU A C 1
ATOM 619 O O . GLU A 1 83 ? -16.273 -31.139 -9.441 1.00 76.06 83 GLU A O 1
ATOM 624 N N . GLU A 1 84 ? -15.543 -32.096 -11.335 1.00 71.88 84 GLU A N 1
ATOM 625 C CA . GLU A 1 84 ? -14.980 -30.871 -11.929 1.00 71.88 84 GLU A CA 1
ATOM 626 C C . GLU A 1 84 ? -15.866 -30.275 -13.037 1.00 71.88 84 GLU A C 1
ATOM 628 O O . GLU A 1 84 ? -15.716 -29.114 -13.419 1.00 71.88 84 GLU A O 1
ATOM 633 N N . ALA A 1 85 ? -16.822 -31.059 -13.542 1.00 77.56 85 ALA A N 1
ATOM 634 C CA . ALA A 1 85 ? -17.718 -30.700 -14.637 1.00 77.56 85 ALA A CA 1
ATOM 635 C C . ALA A 1 85 ? -19.133 -31.250 -14.401 1.00 77.56 85 ALA A C 1
ATOM 637 O O . ALA A 1 85 ? -19.363 -32.020 -13.470 1.00 77.56 85 ALA A O 1
ATOM 638 N N . ALA A 1 86 ? -20.097 -30.847 -15.238 1.00 78.94 86 ALA A N 1
ATOM 639 C CA . ALA A 1 86 ? -21.472 -31.338 -15.139 1.00 78.94 86 ALA A CA 1
ATOM 640 C C . ALA A 1 86 ? -21.507 -32.870 -15.324 1.00 78.94 86 ALA A C 1
ATOM 642 O O . ALA A 1 86 ? -20.743 -33.395 -16.141 1.00 78.94 86 ALA A O 1
ATOM 643 N N . PRO A 1 87 ? -22.389 -33.599 -14.614 1.00 87.12 87 PRO A N 1
ATOM 644 C CA . PRO A 1 87 ? -22.430 -35.053 -14.696 1.00 87.12 87 PRO A CA 1
ATOM 645 C C . PRO A 1 87 ? -22.678 -35.532 -16.127 1.00 87.12 87 PRO A C 1
ATOM 647 O O . PRO A 1 87 ? -23.418 -34.916 -16.899 1.00 87.12 87 PRO A O 1
ATOM 650 N N . SER A 1 88 ? -22.042 -36.644 -16.497 1.00 89.06 88 SER A N 1
ATOM 651 C CA . SER A 1 88 ? -22.128 -37.154 -17.865 1.00 89.06 88 SER A CA 1
ATOM 652 C C . SER A 1 88 ? -23.547 -37.628 -18.196 1.00 89.06 88 SER A C 1
ATOM 654 O O . SER A 1 88 ? -24.223 -38.245 -17.368 1.00 89.06 88 SER A O 1
ATOM 656 N N . SER A 1 89 ? -23.982 -37.441 -19.448 1.00 89.88 89 SER A N 1
ATOM 657 C CA . SER A 1 89 ? -25.295 -37.928 -19.911 1.00 89.88 89 SER A CA 1
ATOM 658 C C . SER A 1 89 ? -25.499 -39.434 -19.683 1.00 89.88 89 SER A C 1
ATOM 660 O O . SER A 1 89 ? -26.624 -39.879 -19.466 1.00 89.88 89 SER A O 1
ATOM 662 N N . ARG A 1 90 ? -24.419 -40.234 -19.674 1.00 89.50 90 ARG A N 1
ATOM 663 C CA . ARG A 1 90 ? -24.458 -41.673 -19.352 1.00 89.50 90 ARG A CA 1
ATOM 664 C C . ARG A 1 90 ? -24.773 -41.936 -17.880 1.00 89.50 90 ARG A C 1
ATOM 666 O O . ARG A 1 90 ? -25.600 -42.798 -17.597 1.00 89.50 90 ARG A O 1
ATOM 673 N N . GLN A 1 91 ? -24.137 -41.211 -16.958 1.00 89.56 91 GLN A N 1
ATOM 674 C CA . GLN A 1 91 ? -24.421 -41.327 -15.523 1.00 89.56 91 GLN A CA 1
ATOM 675 C C . GLN A 1 91 ? -25.842 -40.858 -15.207 1.00 89.56 91 GLN A C 1
ATOM 677 O O . GLN A 1 91 ? -26.557 -41.548 -14.487 1.00 89.56 91 GLN A O 1
ATOM 682 N N . ILE A 1 92 ? -26.281 -39.748 -15.811 1.00 91.62 92 ILE A N 1
ATOM 683 C CA . ILE A 1 92 ? -27.652 -39.243 -15.664 1.00 91.62 92 ILE A CA 1
ATOM 684 C C . ILE A 1 92 ? -28.662 -40.272 -16.172 1.00 91.62 92 ILE A C 1
ATOM 686 O O . ILE A 1 92 ? -29.586 -40.627 -15.447 1.00 91.62 92 ILE A O 1
ATOM 690 N N . LEU A 1 93 ? -28.456 -40.819 -17.374 1.00 91.00 93 LEU A N 1
ATOM 691 C CA . LEU A 1 93 ? -29.322 -41.860 -17.928 1.00 91.00 93 LEU A CA 1
ATOM 692 C C . LEU A 1 93 ? -29.355 -43.114 -17.043 1.00 91.00 93 LEU A C 1
ATOM 694 O O . LEU A 1 93 ? -30.420 -43.699 -16.863 1.00 91.00 93 LEU A O 1
ATOM 698 N N . ARG A 1 94 ? -28.213 -43.529 -16.478 1.00 91.06 94 ARG A N 1
ATOM 699 C CA . ARG A 1 94 ? -28.149 -44.669 -15.551 1.00 91.06 94 ARG A CA 1
ATOM 700 C C . ARG A 1 94 ? -28.975 -44.411 -14.291 1.00 91.06 94 ARG A C 1
ATOM 702 O O . ARG A 1 94 ? -29.750 -45.274 -13.907 1.00 91.06 94 ARG A O 1
ATOM 709 N N . THR A 1 95 ? -28.875 -43.221 -13.704 1.00 91.25 95 THR A N 1
ATOM 710 C CA . THR A 1 95 ? -29.691 -42.837 -12.544 1.00 91.25 95 THR A CA 1
ATOM 711 C C . THR A 1 95 ? -31.170 -42.717 -12.886 1.00 91.25 95 THR A C 1
ATOM 713 O O . THR A 1 95 ? -31.997 -43.148 -12.097 1.00 91.25 95 THR A O 1
ATOM 716 N N . ILE A 1 96 ? -31.530 -42.199 -14.064 1.00 91.25 96 ILE A N 1
ATOM 717 C CA . ILE A 1 96 ? -32.928 -42.185 -14.518 1.00 91.25 96 ILE A CA 1
ATOM 718 C C . ILE A 1 96 ? -33.468 -43.615 -14.633 1.00 91.25 96 ILE A C 1
ATOM 720 O O . ILE A 1 96 ? -34.594 -43.859 -14.220 1.00 91.25 96 ILE A O 1
ATOM 724 N N . LYS A 1 97 ? -32.672 -44.565 -15.145 1.00 89.12 97 LYS A N 1
ATOM 725 C CA . LYS A 1 97 ? -33.054 -45.985 -15.201 1.00 89.12 97 LYS A CA 1
ATOM 726 C C . LYS A 1 97 ? -33.229 -46.594 -13.809 1.00 89.12 97 LYS A C 1
ATOM 728 O O . LYS A 1 97 ? -34.231 -47.259 -13.591 1.00 89.12 97 LYS A O 1
ATOM 733 N N . GLU A 1 98 ? -32.322 -46.315 -12.874 1.00 89.44 98 GLU A N 1
ATOM 734 C CA . GLU A 1 98 ? -32.436 -46.771 -11.478 1.00 89.44 98 GLU A CA 1
ATOM 735 C C . GLU A 1 98 ? -33.696 -46.200 -10.804 1.00 89.44 98 GLU A C 1
ATOM 737 O O . GLU A 1 98 ? -34.468 -46.912 -10.169 1.00 89.44 98 GLU A O 1
ATOM 742 N N . LEU A 1 99 ? -33.962 -44.908 -11.013 1.00 88.31 99 LEU A N 1
ATOM 743 C CA . LEU A 1 99 ? -35.182 -44.240 -10.562 1.00 88.31 99 LEU A CA 1
ATOM 744 C C . LEU A 1 99 ? -36.417 -44.636 -11.364 1.00 88.31 99 LEU A C 1
ATOM 746 O O . LEU A 1 99 ? -37.501 -44.171 -11.028 1.00 88.31 99 LEU A O 1
ATOM 750 N N . ASN A 1 100 ? -36.290 -45.439 -12.415 1.00 86.25 100 ASN A N 1
ATOM 751 C CA . ASN A 1 100 ? -37.430 -45.953 -13.151 1.00 86.25 100 ASN A CA 1
ATOM 752 C C . ASN A 1 100 ? -37.893 -47.323 -12.633 1.00 86.25 100 ASN A C 1
ATOM 754 O O . ASN A 1 100 ? -38.948 -47.806 -13.028 1.00 86.25 100 ASN A O 1
ATOM 758 N N . GLU A 1 101 ? -37.120 -47.967 -11.762 1.00 76.69 101 GLU A N 1
ATOM 759 C CA . GLU A 1 101 ? -37.510 -49.255 -11.200 1.00 76.69 101 GLU A CA 1
ATOM 760 C C . GLU A 1 101 ? -38.710 -49.104 -10.246 1.00 76.69 101 GLU A C 1
ATOM 762 O O . GLU A 1 101 ? -38.784 -48.156 -9.454 1.00 76.69 101 GLU A O 1
ATOM 767 N N . GLY A 1 102 ? -39.654 -50.048 -10.329 1.00 68.38 102 GLY A N 1
ATOM 768 C CA . GLY A 1 102 ? -40.927 -50.023 -9.598 1.00 68.38 102 GLY A CA 1
ATOM 769 C C . GLY A 1 102 ? -42.045 -49.260 -10.320 1.00 68.38 102 GLY A C 1
ATOM 770 O O . GLY A 1 102 ? -41.849 -48.702 -11.399 1.00 68.38 102 GLY A O 1
ATOM 771 N N . GLU A 1 103 ? -43.239 -49.233 -9.724 1.00 66.50 103 GLU A N 1
ATOM 772 C CA . GLU A 1 103 ? -44.343 -48.406 -10.222 1.00 66.50 103 GLU A CA 1
ATOM 773 C C . GLU A 1 103 ? -44.030 -46.928 -9.964 1.00 66.50 103 GLU A C 1
ATOM 775 O O . GLU A 1 103 ? -43.835 -46.518 -8.821 1.00 66.50 103 GLU A O 1
ATOM 780 N N . ASN A 1 104 ? -43.966 -46.114 -11.018 1.00 66.56 104 ASN A N 1
ATOM 781 C CA . ASN A 1 104 ? -43.764 -44.675 -10.885 1.00 66.56 104 ASN A CA 1
ATOM 782 C C . ASN A 1 104 ? -44.627 -43.887 -11.880 1.00 66.56 104 ASN A C 1
ATOM 784 O O . ASN A 1 104 ? -44.965 -44.364 -12.963 1.00 66.56 104 ASN A O 1
ATOM 788 N N . CYS A 1 105 ? -44.974 -42.656 -11.501 1.00 70.75 105 CYS A N 1
ATOM 789 C CA . CYS A 1 105 ? -45.830 -41.769 -12.295 1.00 70.75 105 CYS A CA 1
ATOM 790 C C . CYS A 1 105 ? -45.049 -40.826 -13.236 1.00 70.75 105 CYS A C 1
ATOM 792 O O . CYS A 1 105 ? -45.638 -39.903 -13.804 1.00 70.75 105 CYS A O 1
ATOM 794 N N . GLY A 1 106 ? -43.736 -41.030 -13.405 1.00 85.06 106 GLY A N 1
ATOM 795 C CA . GLY A 1 106 ? -42.849 -40.175 -14.201 1.00 85.06 106 GLY A CA 1
ATOM 796 C C . GLY A 1 106 ? -41.737 -39.495 -13.396 1.00 85.06 106 GLY A C 1
ATOM 797 O O . GLY A 1 106 ? -41.773 -39.427 -12.165 1.00 85.06 106 GLY A O 1
ATOM 798 N N . ILE A 1 107 ? -40.738 -38.981 -14.119 1.00 89.75 107 ILE A N 1
ATOM 799 C CA . ILE A 1 107 ? -39.539 -38.343 -13.558 1.00 89.75 107 ILE A CA 1
ATOM 800 C C . ILE A 1 107 ? -39.421 -36.911 -14.092 1.00 89.75 107 ILE A C 1
ATOM 802 O O . ILE A 1 107 ? -39.483 -36.666 -15.300 1.00 89.75 107 ILE A O 1
ATOM 806 N N . LEU A 1 108 ? -39.230 -35.954 -13.189 1.00 92.06 108 LEU A N 1
ATOM 807 C CA . LEU A 1 108 ? -38.989 -34.551 -13.511 1.00 92.06 108 LEU A CA 1
ATOM 808 C C . LEU A 1 108 ? -37.540 -34.193 -13.181 1.00 92.06 108 LEU A C 1
ATOM 810 O O . LEU A 1 108 ? -37.077 -34.405 -12.061 1.00 92.06 108 LEU A O 1
ATOM 814 N N . VAL A 1 109 ? -36.825 -33.674 -14.175 1.00 91.44 109 VAL A N 1
ATOM 815 C CA . VAL A 1 109 ? -35.384 -33.421 -14.114 1.00 91.44 109 VAL A CA 1
ATOM 816 C C . VAL A 1 109 ? -35.133 -31.920 -14.069 1.00 91.44 109 VAL A C 1
ATOM 818 O O . VAL A 1 109 ? -35.388 -31.236 -15.050 1.00 91.44 109 VAL A O 1
ATOM 821 N N . ILE A 1 110 ? -34.628 -31.402 -12.954 1.00 89.38 110 ILE A N 1
ATOM 822 C CA . ILE A 1 110 ? -34.367 -29.976 -12.731 1.00 89.38 110 ILE A CA 1
ATOM 823 C C . ILE A 1 110 ? -32.897 -29.658 -13.020 1.00 89.38 110 ILE A C 1
ATOM 825 O O . ILE A 1 110 ? -32.015 -30.219 -12.364 1.00 89.38 110 ILE A O 1
ATOM 829 N N . ALA A 1 111 ? -32.645 -28.728 -13.947 1.00 85.38 111 ALA A N 1
ATOM 830 C CA . ALA A 1 111 ? -31.303 -28.304 -14.357 1.00 85.38 111 ALA A CA 1
ATOM 831 C C . ALA A 1 111 ? -31.173 -26.770 -14.388 1.00 85.38 111 ALA A C 1
ATOM 833 O O . ALA A 1 111 ? -32.102 -26.068 -14.796 1.00 85.38 111 ALA A O 1
ATOM 834 N N . GLN A 1 112 ? -30.015 -26.256 -13.963 1.00 76.25 112 GLN A N 1
ATOM 835 C CA . GLN A 1 112 ? -29.820 -24.832 -13.672 1.00 76.25 112 GLN A CA 1
ATOM 836 C C . GLN A 1 112 ? -28.852 -24.149 -14.648 1.00 76.25 112 GLN A C 1
ATOM 838 O O . GLN A 1 112 ? -29.102 -23.026 -15.089 1.00 76.25 112 GLN A O 1
ATOM 843 N N . ALA A 1 113 ? -27.744 -24.806 -15.001 1.00 70.62 113 ALA A N 1
ATOM 844 C CA . ALA A 1 113 ? -26.723 -24.218 -15.865 1.00 70.62 113 ALA A CA 1
ATOM 845 C C . ALA A 1 113 ? -26.892 -24.613 -17.340 1.00 70.62 113 ALA A C 1
ATOM 847 O O . ALA A 1 113 ? -27.235 -25.748 -17.662 1.00 70.62 113 ALA A O 1
ATOM 848 N N . ASN A 1 114 ? -26.523 -23.718 -18.265 1.00 66.25 114 ASN A N 1
ATOM 849 C CA . ASN A 1 114 ? -26.528 -24.023 -19.704 1.00 66.25 114 ASN A CA 1
ATOM 850 C C . ASN A 1 114 ? -25.669 -25.253 -20.050 1.00 66.25 114 ASN A C 1
ATOM 852 O O . ASN A 1 114 ? -26.056 -26.056 -20.891 1.00 66.25 114 ASN A O 1
ATOM 856 N N . SER A 1 115 ? -24.531 -25.438 -19.373 1.00 67.56 115 SER A N 1
ATOM 857 C CA . SER A 1 115 ? -23.675 -26.619 -19.543 1.00 67.56 115 SER A CA 1
ATOM 858 C C . SER A 1 115 ? -24.319 -27.914 -19.032 1.00 67.56 115 SER A C 1
ATOM 860 O O . SER A 1 115 ? -24.017 -28.991 -19.538 1.00 67.56 115 SER A O 1
ATOM 862 N N . GLU A 1 116 ? -25.212 -27.829 -18.043 1.00 75.88 116 GLU A N 1
ATOM 863 C CA . GLU A 1 116 ? -25.977 -28.972 -17.529 1.00 75.88 116 GLU A CA 1
ATOM 864 C C . GLU A 1 116 ? -27.140 -29.318 -18.461 1.00 75.88 116 GLU A C 1
ATOM 866 O O . GLU A 1 116 ? -27.387 -30.498 -18.707 1.00 75.88 116 GLU A O 1
ATOM 871 N N . LEU A 1 117 ? -27.810 -28.310 -19.033 1.00 82.31 117 LEU A N 1
ATOM 872 C CA . LEU A 1 117 ? -28.962 -28.505 -19.918 1.00 82.31 117 LEU A CA 1
ATOM 873 C C . LEU A 1 117 ? -28.661 -29.440 -21.092 1.00 82.31 117 LEU A C 1
ATOM 875 O O . LEU A 1 117 ? -29.505 -30.268 -21.423 1.00 82.31 117 LEU A O 1
ATOM 879 N N . PHE A 1 118 ? -27.456 -29.386 -21.665 1.00 84.50 118 PHE A N 1
ATOM 880 C CA . PHE A 1 118 ? -27.056 -30.314 -22.727 1.00 84.50 118 PHE A CA 1
ATOM 881 C C . PHE A 1 118 ? -26.959 -31.767 -22.239 1.00 84.50 118 PHE A C 1
ATOM 883 O O . PHE A 1 118 ? -27.537 -32.669 -22.847 1.00 84.50 118 PHE A O 1
ATOM 890 N N . ASN A 1 119 ? -26.257 -32.013 -21.127 1.00 88.62 119 ASN A N 1
ATOM 891 C CA . ASN A 1 119 ? -26.046 -33.369 -20.609 1.00 88.62 119 ASN A CA 1
ATOM 892 C C . ASN A 1 119 ? -27.335 -33.991 -20.063 1.00 88.62 119 ASN A C 1
ATOM 894 O O . ASN A 1 119 ? -27.609 -35.166 -20.330 1.00 88.62 119 ASN A O 1
ATOM 898 N N . PHE A 1 120 ? -28.129 -33.212 -19.326 1.00 89.81 120 PHE A N 1
ATOM 899 C CA . PHE A 1 120 ? -29.427 -33.645 -18.820 1.00 89.81 120 PHE A CA 1
ATOM 900 C C . PHE A 1 120 ? -30.449 -33.783 -19.951 1.00 89.81 120 PHE A C 1
ATOM 902 O O . PHE A 1 120 ? -31.142 -34.794 -19.993 1.00 89.81 120 PHE A O 1
ATOM 909 N N . GLY A 1 121 ? -30.497 -32.852 -20.908 1.00 89.25 121 GLY A N 1
ATOM 910 C CA . GLY A 1 121 ? -31.378 -32.932 -22.077 1.00 89.25 121 GLY A CA 1
ATOM 911 C C . GLY A 1 121 ? -31.132 -34.188 -22.908 1.00 89.25 121 GLY A C 1
ATOM 912 O O . GLY A 1 121 ? -32.054 -34.975 -23.116 1.00 89.25 121 GLY A O 1
ATOM 913 N N . LEU A 1 122 ? -29.872 -34.462 -23.260 1.00 89.69 122 LEU A N 1
ATOM 914 C CA . LEU A 1 122 ? -29.497 -35.677 -23.988 1.00 89.69 122 LEU A CA 1
ATOM 915 C C . LEU A 1 122 ? -29.842 -36.959 -23.209 1.00 89.69 122 LEU A C 1
ATOM 917 O O . LEU A 1 122 ? -30.229 -37.970 -23.797 1.00 89.69 122 LEU A O 1
ATOM 921 N N . ALA A 1 123 ? -29.692 -36.950 -21.881 1.00 90.94 123 ALA A N 1
ATOM 922 C CA . ALA A 1 123 ? -30.073 -38.086 -21.045 1.00 90.94 123 ALA A CA 1
ATOM 923 C C . ALA A 1 123 ? -31.595 -38.288 -20.999 1.00 90.94 123 ALA A C 1
ATOM 925 O O . ALA A 1 123 ? -32.046 -39.429 -21.061 1.00 90.94 123 ALA A O 1
ATOM 926 N N . VAL A 1 124 ? -32.377 -37.205 -20.936 1.00 91.75 124 VAL A N 1
ATOM 927 C CA . VAL A 1 124 ? -33.847 -37.233 -20.965 1.00 91.75 124 VAL A CA 1
ATOM 928 C C . VAL A 1 124 ? -34.360 -37.743 -22.311 1.00 91.75 124 VAL A C 1
ATOM 930 O O . VAL A 1 124 ? -35.211 -38.629 -22.326 1.00 91.75 124 VAL A O 1
ATOM 933 N N . GLU A 1 125 ? -33.815 -37.272 -23.435 1.00 89.94 125 GLU A N 1
ATOM 934 C CA . GLU A 1 125 ? -34.179 -37.780 -24.766 1.00 89.94 125 GLU A CA 1
ATOM 935 C C . GLU A 1 125 ? -33.886 -39.277 -24.899 1.00 89.94 125 GLU A C 1
ATOM 937 O O . GLU A 1 125 ? -34.748 -40.059 -25.303 1.00 89.94 125 GLU A O 1
ATOM 942 N N . ARG A 1 126 ? -32.694 -39.711 -24.466 1.00 90.81 126 ARG A N 1
ATOM 943 C CA . ARG A 1 126 ? -32.331 -41.135 -24.447 1.00 90.81 126 ARG A CA 1
ATOM 944 C C . ARG A 1 126 ? -33.196 -41.953 -23.494 1.00 90.81 126 ARG A C 1
ATOM 946 O O . ARG A 1 126 ? -33.434 -43.126 -23.773 1.00 90.81 126 ARG A O 1
ATOM 953 N N . ALA A 1 127 ? -33.626 -41.385 -22.371 1.00 88.69 127 ALA A N 1
ATOM 954 C CA . ALA A 1 127 ? -34.516 -42.059 -21.437 1.00 88.69 127 ALA A CA 1
ATOM 955 C C . ALA A 1 127 ? -35.906 -42.235 -22.050 1.00 88.69 127 ALA A C 1
ATOM 957 O O . ALA A 1 127 ? -36.400 -43.352 -22.051 1.00 88.69 127 ALA A O 1
ATOM 958 N N . ASN A 1 128 ? -36.479 -41.194 -22.657 1.00 88.69 128 ASN A N 1
ATOM 959 C CA . ASN A 1 128 ? -37.779 -41.270 -23.331 1.00 88.69 128 ASN A CA 1
ATOM 960 C C . ASN A 1 128 ? -37.772 -42.235 -24.529 1.00 88.69 128 ASN A C 1
ATOM 962 O O . ASN A 1 128 ? -38.783 -42.872 -24.800 1.00 88.69 128 ASN A O 1
ATOM 966 N N . ALA A 1 129 ? -36.640 -42.379 -25.227 1.00 86.44 129 ALA A N 1
ATOM 967 C CA . ALA A 1 129 ? -36.505 -43.348 -26.316 1.00 86.44 129 ALA A CA 1
ATOM 968 C C . ALA A 1 129 ? -36.409 -44.808 -25.830 1.00 86.44 129 ALA A C 1
ATOM 970 O O . ALA A 1 129 ? -36.856 -45.716 -26.524 1.00 86.44 129 ALA A O 1
ATOM 971 N N . ASN A 1 130 ? -35.804 -45.047 -24.659 1.00 80.56 130 ASN A N 1
ATOM 972 C CA . ASN A 1 130 ? -35.446 -46.395 -24.191 1.00 80.56 130 ASN A CA 1
ATOM 973 C C . ASN A 1 130 ? -36.246 -46.887 -22.971 1.00 80.56 130 ASN A C 1
ATOM 975 O O . ASN A 1 130 ? -36.137 -48.056 -22.610 1.00 80.56 130 ASN A O 1
ATOM 979 N N . CYS A 1 131 ? -36.993 -46.014 -22.296 1.00 74.06 131 CYS A N 1
ATOM 980 C CA . CYS A 1 131 ? -37.750 -46.310 -21.080 1.00 74.06 131 CYS A CA 1
ATOM 981 C C . CYS A 1 131 ? -39.236 -46.021 -21.328 1.00 74.06 131 CYS A C 1
ATOM 983 O O . CYS A 1 131 ? -39.577 -45.017 -21.942 1.00 74.06 131 CYS A O 1
ATOM 985 N N . GLN A 1 132 ? -40.136 -46.852 -20.795 1.00 71.75 132 GLN A N 1
ATOM 986 C CA . GLN A 1 132 ? -41.597 -46.670 -20.909 1.00 71.75 132 GLN A CA 1
ATOM 987 C C . GLN A 1 132 ? -42.158 -45.548 -20.008 1.00 71.75 132 GLN A C 1
ATOM 989 O O . GLN A 1 132 ? -43.365 -45.457 -19.791 1.00 71.75 132 GLN A O 1
ATOM 994 N N . THR A 1 133 ? -41.291 -44.681 -19.488 1.00 74.38 133 THR A N 1
ATOM 995 C CA . THR A 1 133 ? -41.614 -43.724 -18.429 1.00 74.38 133 THR A CA 1
ATOM 996 C C . THR A 1 133 ? -41.439 -42.306 -18.916 1.00 74.38 133 THR A C 1
ATOM 998 O O . THR A 1 133 ? -40.476 -41.984 -19.605 1.00 74.38 133 THR A O 1
ATOM 1001 N N . ARG A 1 134 ? -42.375 -41.440 -18.527 1.00 85.81 134 ARG A N 1
ATOM 1002 C CA . ARG A 1 134 ? -42.376 -40.028 -18.908 1.00 85.81 134 ARG A CA 1
ATOM 1003 C C . ARG A 1 134 ? -41.284 -39.280 -18.152 1.00 85.81 134 ARG A C 1
ATOM 1005 O O . ARG A 1 134 ? -41.403 -39.076 -16.943 1.00 85.81 134 ARG A O 1
ATOM 1012 N N . VAL A 1 135 ? -40.249 -38.842 -18.866 1.00 90.38 135 VAL A N 1
ATOM 1013 C CA . VAL A 1 135 ? -39.169 -38.017 -18.316 1.00 90.38 135 VAL A CA 1
ATOM 1014 C C . VAL A 1 135 ? -39.182 -36.640 -18.973 1.00 90.38 135 VAL A C 1
ATOM 1016 O O . VAL A 1 135 ? -39.257 -36.533 -20.197 1.00 90.38 135 VAL A O 1
ATOM 1019 N N . LYS A 1 136 ? -39.100 -35.566 -18.180 1.00 91.44 136 LYS A N 1
ATOM 1020 C CA . LYS A 1 136 ? -39.087 -34.194 -18.713 1.00 91.44 136 LYS A CA 1
ATOM 1021 C C . LYS A 1 136 ? -38.068 -33.313 -18.015 1.00 91.44 136 LYS A C 1
ATOM 1023 O O . LYS A 1 136 ? -37.907 -33.386 -16.800 1.00 91.44 136 LYS A O 1
ATOM 1028 N N . LEU A 1 137 ? -37.401 -32.484 -18.813 1.00 90.31 137 LEU A N 1
ATOM 1029 C CA . LEU A 1 137 ? -36.431 -31.498 -18.355 1.00 90.31 137 LEU A CA 1
ATOM 1030 C C . LEU A 1 137 ? -37.141 -30.195 -17.956 1.00 90.31 137 LEU A C 1
ATOM 1032 O O . LEU A 1 137 ? -37.963 -29.678 -18.712 1.00 90.31 137 LEU A O 1
ATOM 1036 N N . LEU A 1 138 ? -36.797 -29.678 -16.780 1.00 90.75 138 LEU A N 1
ATOM 1037 C CA . LEU A 1 138 ? -37.259 -28.429 -16.183 1.00 90.75 138 LEU A CA 1
ATOM 1038 C C . LEU A 1 138 ? -36.068 -27.450 -16.119 1.00 90.75 138 LEU A C 1
ATOM 1040 O O . LEU A 1 138 ? -35.318 -27.471 -15.137 1.00 90.75 138 LEU A O 1
ATOM 1044 N N . PRO A 1 139 ? -35.833 -26.632 -17.160 1.00 86.62 139 PRO A N 1
ATOM 1045 C CA . PRO A 1 139 ? -34.790 -25.608 -17.131 1.00 86.62 139 PRO A CA 1
ATOM 1046 C C . PRO A 1 139 ? -35.152 -24.467 -16.172 1.00 86.62 139 PRO A C 1
ATOM 1048 O O . PRO A 1 139 ? -36.309 -24.054 -16.100 1.00 86.62 139 PRO A O 1
ATOM 1051 N N . ILE A 1 140 ? -34.176 -23.917 -15.450 1.00 82.38 140 ILE A N 1
ATOM 1052 C CA . ILE A 1 140 ? -34.407 -22.779 -14.548 1.00 82.38 140 ILE A CA 1
ATOM 1053 C C . ILE A 1 140 ? -33.556 -21.583 -14.964 1.00 82.38 140 ILE A C 1
ATOM 1055 O O . ILE A 1 140 ? -32.332 -21.663 -15.053 1.00 82.38 140 ILE A O 1
ATOM 1059 N N . HIS A 1 141 ? -34.226 -20.455 -15.212 1.00 74.94 141 HIS A N 1
ATOM 1060 C CA . HIS A 1 141 ? -33.632 -19.208 -15.695 1.00 74.94 141 HIS A CA 1
ATOM 1061 C C . HIS A 1 141 ? -34.176 -17.997 -14.915 1.00 74.94 141 HIS A C 1
ATOM 1063 O O . HIS A 1 141 ? -34.871 -17.137 -15.451 1.00 74.94 141 HIS A O 1
ATOM 1069 N N . ASP A 1 142 ? -33.861 -17.929 -13.626 1.00 69.12 142 ASP A N 1
ATOM 1070 C CA . ASP A 1 142 ? -34.301 -16.880 -12.690 1.00 69.12 142 ASP A CA 1
ATOM 1071 C C . ASP A 1 142 ? -33.321 -15.685 -12.579 1.00 69.12 142 ASP A C 1
ATOM 1073 O O . ASP A 1 142 ? -33.668 -14.668 -11.980 1.00 69.12 142 ASP A O 1
ATOM 1077 N N . SER A 1 143 ? -32.124 -15.763 -13.177 1.00 65.56 143 SER A N 1
ATOM 1078 C CA . SER A 1 143 ? -31.107 -14.693 -13.175 1.00 65.56 143 SER A CA 1
ATOM 1079 C C . SER A 1 143 ? -31.070 -13.905 -14.494 1.00 65.56 143 SER A C 1
ATOM 1081 O O . SER A 1 143 ? -30.986 -14.489 -15.574 1.00 65.56 143 SER A O 1
ATOM 1083 N N . GLU A 1 144 ? -31.078 -12.569 -14.411 1.00 53.81 144 GLU A N 1
ATOM 1084 C CA . GLU A 1 144 ? -31.049 -11.637 -15.560 1.00 53.81 144 GLU A CA 1
ATOM 1085 C C . GLU A 1 144 ? -29.637 -11.213 -16.023 1.00 53.81 144 GLU A C 1
ATOM 1087 O O . GLU A 1 144 ? -29.488 -10.269 -16.796 1.00 53.81 144 GLU A O 1
ATOM 1092 N N . THR A 1 145 ? -28.554 -11.841 -15.557 1.00 51.66 145 THR A N 1
ATOM 1093 C CA . THR A 1 145 ? -27.213 -11.442 -16.020 1.00 51.66 145 THR A CA 1
ATOM 1094 C C . THR A 1 145 ? -26.959 -11.902 -17.468 1.00 51.66 145 THR A C 1
ATOM 1096 O O . THR A 1 145 ? -26.899 -13.099 -17.750 1.00 51.66 145 THR A O 1
ATOM 1099 N N . ASN A 1 146 ? -26.769 -10.942 -18.389 1.00 37.38 146 ASN A N 1
ATOM 1100 C CA . ASN A 1 146 ? -26.498 -11.176 -19.824 1.00 37.38 146 ASN A CA 1
ATOM 1101 C C . ASN A 1 146 ? -25.208 -11.973 -20.107 1.00 37.38 146 ASN A C 1
ATOM 1103 O O . ASN A 1 146 ? -25.039 -12.510 -21.198 1.00 37.38 146 ASN A O 1
ATOM 1107 N N . ASN A 1 147 ? -24.316 -12.121 -19.123 1.00 42.12 147 ASN A N 1
ATOM 1108 C CA . ASN A 1 147 ? -23.088 -12.897 -19.277 1.00 42.12 147 ASN A CA 1
ATOM 1109 C C . ASN A 1 147 ? -23.324 -14.363 -18.895 1.00 42.12 147 ASN A C 1
ATOM 1111 O O . ASN A 1 147 ? -23.489 -14.687 -17.716 1.00 42.12 147 ASN A O 1
ATOM 1115 N N . ALA A 1 148 ? -23.252 -15.263 -19.881 1.00 37.34 148 ALA A N 1
ATOM 1116 C CA . ALA A 1 148 ? -23.389 -16.712 -19.699 1.00 37.34 148 ALA A CA 1
ATOM 1117 C C . ALA A 1 148 ? -22.418 -17.300 -18.649 1.00 37.34 148 ALA A C 1
ATOM 1119 O O . ALA A 1 148 ? -22.742 -18.290 -17.997 1.00 37.34 148 ALA A O 1
ATOM 1120 N N . THR A 1 149 ? -21.268 -16.657 -18.420 1.00 35.75 149 THR A N 1
ATOM 1121 C CA . THR A 1 149 ? -20.255 -17.046 -17.423 1.00 35.75 149 THR A CA 1
ATOM 1122 C C . THR A 1 149 ? -20.593 -16.631 -15.982 1.00 35.75 149 THR A C 1
ATOM 1124 O O . THR A 1 149 ? -20.106 -17.255 -15.042 1.00 35.75 149 THR A O 1
ATOM 1127 N N . LYS A 1 150 ? -21.467 -15.629 -15.776 1.00 39.19 150 LYS A N 1
ATOM 1128 C CA . LYS A 1 150 ? -21.865 -15.099 -14.451 1.00 39.19 150 LYS A CA 1
ATOM 1129 C C . LYS A 1 150 ? -23.229 -15.614 -13.953 1.00 39.19 150 LYS A C 1
ATOM 1131 O O . LYS A 1 150 ? -23.715 -15.148 -12.925 1.00 39.19 150 LYS A O 1
ATOM 1136 N N . LYS A 1 151 ? -23.847 -16.596 -14.623 1.00 45.91 151 LYS A N 1
ATOM 1137 C CA . LYS A 1 151 ? -25.149 -17.187 -14.229 1.00 45.91 151 LYS A CA 1
ATOM 1138 C C . LYS A 1 151 ? -25.097 -18.156 -13.028 1.00 45.91 151 LYS A C 1
ATOM 1140 O O . LYS A 1 151 ? -26.111 -18.754 -12.694 1.00 45.91 151 LYS A O 1
ATOM 1145 N N . ARG A 1 152 ? -23.951 -18.303 -12.349 1.00 48.72 152 ARG A N 1
ATOM 1146 C CA . ARG A 1 152 ? -23.718 -19.329 -11.305 1.00 48.72 152 ARG A CA 1
ATOM 1147 C C . ARG A 1 152 ? -24.486 -19.149 -9.981 1.00 48.72 152 ARG A C 1
ATOM 1149 O O . ARG A 1 152 ? -24.510 -20.089 -9.201 1.00 48.72 152 ARG A O 1
ATOM 1156 N N . ASN A 1 153 ? -25.140 -18.010 -9.729 1.00 53.81 153 ASN A N 1
ATOM 1157 C CA . ASN A 1 153 ? -25.756 -17.702 -8.422 1.00 53.81 153 ASN A CA 1
ATOM 1158 C C . ASN A 1 153 ? -27.293 -17.633 -8.471 1.00 53.81 153 ASN A C 1
ATOM 1160 O O . ASN A 1 153 ? -27.901 -16.717 -7.919 1.00 53.81 153 ASN A O 1
ATOM 1164 N N . SER A 1 154 ? -27.929 -18.566 -9.171 1.00 70.56 154 SER A N 1
ATOM 1165 C CA . SER A 1 154 ? -29.386 -18.700 -9.168 1.00 70.56 154 SER A CA 1
ATOM 1166 C C . SER A 1 154 ? -29.823 -19.471 -7.906 1.00 70.56 154 SER A C 1
ATOM 1168 O O . SER A 1 154 ? -29.253 -20.506 -7.572 1.00 70.56 154 SER A O 1
ATOM 1170 N N . CYS A 1 155 ? -30.777 -18.944 -7.140 1.00 79.94 155 CYS A N 1
ATOM 1171 C CA . CYS A 1 155 ? -31.240 -19.567 -5.886 1.00 79.94 155 CYS A CA 1
ATOM 1172 C C . CYS A 1 155 ? -32.734 -19.903 -5.919 1.00 79.94 155 CYS A C 1
ATOM 1174 O O . CYS A 1 155 ? -33.231 -20.615 -5.045 1.00 79.94 155 CYS A O 1
ATOM 1176 N N . GLY A 1 156 ? -33.467 -19.436 -6.931 1.00 81.38 156 GLY A N 1
ATOM 1177 C CA . GLY A 1 156 ? -34.893 -19.683 -7.067 1.00 81.38 156 GLY A CA 1
ATOM 1178 C C . GLY A 1 156 ? -35.246 -21.140 -7.324 1.00 81.38 156 GLY A C 1
ATOM 1179 O O . GLY A 1 156 ? -36.333 -21.574 -6.937 1.00 81.38 156 GLY A O 1
ATOM 1180 N N . PHE A 1 157 ? -34.312 -21.941 -7.851 1.00 86.31 157 PHE A N 1
ATOM 1181 C CA . PHE A 1 157 ? -34.541 -23.375 -8.018 1.00 86.31 157 PHE A CA 1
ATOM 1182 C C . PHE A 1 157 ? -34.850 -24.097 -6.705 1.00 86.31 157 PHE A C 1
ATOM 1184 O O . PHE A 1 157 ? -35.566 -25.093 -6.727 1.00 86.31 157 PHE A O 1
ATOM 1191 N N . ILE A 1 158 ? -34.357 -23.609 -5.565 1.00 88.38 158 ILE A N 1
ATOM 1192 C CA . ILE A 1 158 ? -34.588 -24.242 -4.263 1.00 88.38 158 ILE A CA 1
ATOM 1193 C C . ILE A 1 158 ? -36.056 -24.103 -3.865 1.00 88.38 158 ILE A C 1
ATOM 1195 O O . ILE A 1 158 ? -36.679 -25.095 -3.491 1.00 88.38 158 ILE A O 1
ATOM 1199 N N . MET A 1 159 ? -36.623 -22.895 -3.997 1.00 88.50 159 MET A N 1
ATOM 1200 C CA . MET A 1 159 ? -38.046 -22.653 -3.726 1.00 88.50 159 MET A CA 1
ATOM 1201 C C . MET A 1 159 ? -38.920 -23.480 -4.663 1.00 88.50 159 MET A C 1
ATOM 1203 O O . MET A 1 159 ? -39.844 -24.150 -4.208 1.00 88.50 159 MET A O 1
ATOM 1207 N N . LEU A 1 160 ? -38.578 -23.511 -5.952 1.00 90.12 160 LEU A N 1
ATOM 1208 C CA . LEU A 1 160 ? -39.287 -24.329 -6.928 1.00 90.12 160 LEU A CA 1
ATOM 1209 C C . LEU A 1 160 ? -39.214 -25.821 -6.568 1.00 90.12 160 LEU A C 1
ATOM 1211 O O . LEU A 1 160 ? -40.237 -26.489 -6.490 1.00 90.12 160 LEU A O 1
ATOM 1215 N N . THR A 1 161 ? -38.024 -26.339 -6.270 1.00 90.75 161 THR A N 1
ATOM 1216 C CA . THR A 1 161 ? -37.824 -27.743 -5.880 1.00 90.75 161 THR A CA 1
ATOM 1217 C C . THR A 1 161 ? -38.605 -28.089 -4.614 1.00 90.75 161 THR A C 1
ATOM 1219 O O . THR A 1 161 ? -39.152 -29.185 -4.510 1.00 90.75 161 THR A O 1
ATOM 1222 N N . LYS A 1 162 ? -38.702 -27.153 -3.663 1.00 91.88 162 LYS A N 1
ATOM 1223 C CA . LYS A 1 162 ? -39.485 -27.328 -2.438 1.00 91.88 162 LYS A CA 1
ATOM 1224 C C . LYS A 1 162 ? -40.977 -27.440 -2.730 1.00 91.88 162 LYS A C 1
ATOM 1226 O O . LYS A 1 162 ? -41.635 -28.306 -2.158 1.00 91.88 162 LYS A O 1
ATOM 1231 N N . ILE A 1 163 ? -41.491 -26.600 -3.626 1.00 92.00 163 ILE A N 1
ATOM 1232 C CA . ILE A 1 163 ? -42.900 -26.612 -4.026 1.00 92.00 163 ILE A CA 1
ATOM 1233 C C . ILE A 1 163 ? -43.222 -27.902 -4.782 1.00 92.00 163 ILE A C 1
ATOM 1235 O O . ILE A 1 163 ? -44.103 -28.651 -4.365 1.00 92.00 163 ILE A O 1
ATOM 1239 N N . LEU A 1 164 ? -42.460 -28.217 -5.835 1.00 93.12 164 LEU A N 1
ATOM 1240 C CA . LEU A 1 164 ? -42.687 -29.414 -6.651 1.00 93.12 164 LEU A CA 1
ATOM 1241 C C . LEU A 1 164 ? -42.515 -30.702 -5.830 1.00 93.12 164 LEU A C 1
ATOM 1243 O O . LEU A 1 164 ? -43.285 -31.643 -6.001 1.00 93.12 164 LEU A O 1
ATOM 1247 N N . GLY A 1 165 ? -41.543 -30.739 -4.912 1.00 92.38 165 GLY A N 1
ATOM 1248 C CA . GLY A 1 165 ? -41.316 -31.870 -4.010 1.00 92.38 165 GLY A CA 1
ATOM 1249 C C . GLY A 1 165 ? -42.440 -32.076 -3.005 1.00 92.38 165 GLY A C 1
ATOM 1250 O O . GLY A 1 165 ? -42.871 -33.208 -2.790 1.00 92.38 165 GLY A O 1
ATOM 1251 N N . ALA A 1 166 ? -42.977 -30.994 -2.438 1.00 92.38 166 ALA A N 1
ATOM 1252 C CA . ALA A 1 166 ? -44.143 -31.070 -1.566 1.00 92.38 166 ALA A CA 1
ATOM 1253 C C . ALA A 1 166 ? -45.407 -31.498 -2.333 1.00 92.38 166 ALA A C 1
ATOM 1255 O O . ALA A 1 166 ? -46.177 -32.315 -1.827 1.00 92.38 166 ALA A O 1
ATOM 1256 N N . MET A 1 167 ? -45.594 -31.018 -3.568 1.00 93.06 167 MET A N 1
ATOM 1257 C CA . MET A 1 167 ? -46.687 -31.458 -4.442 1.00 93.06 167 MET A CA 1
ATOM 1258 C C . MET A 1 167 ? -46.581 -32.950 -4.773 1.00 93.06 167 MET A C 1
ATOM 1260 O O . MET A 1 167 ? -47.564 -33.680 -4.632 1.00 93.06 167 MET A O 1
ATOM 1264 N N . ALA A 1 168 ? -45.389 -33.419 -5.152 1.00 91.50 168 ALA A N 1
ATOM 1265 C CA . ALA A 1 168 ? -45.134 -34.829 -5.426 1.00 91.50 168 ALA A CA 1
ATOM 1266 C C . ALA A 1 168 ? -45.413 -35.708 -4.196 1.00 91.50 168 ALA A C 1
ATOM 1268 O O . ALA A 1 168 ? -46.068 -36.740 -4.319 1.00 91.50 168 ALA A O 1
ATOM 1269 N N . GLU A 1 169 ? -44.991 -35.281 -3.001 1.00 90.75 169 GLU A N 1
ATOM 1270 C CA . GLU A 1 169 ? -45.257 -36.011 -1.754 1.00 90.75 169 GLU A CA 1
ATOM 1271 C C . GLU A 1 169 ? -46.750 -36.015 -1.384 1.00 90.75 169 GLU A C 1
ATOM 1273 O O . GLU A 1 169 ? -47.236 -36.982 -0.804 1.00 90.75 169 GLU A O 1
ATOM 1278 N N . SER A 1 170 ? -47.498 -34.970 -1.758 1.00 89.31 170 SER A N 1
ATOM 1279 C CA . SER A 1 170 ? -48.957 -34.917 -1.583 1.00 89.31 170 SER A CA 1
ATOM 1280 C C . SER A 1 170 ? -49.742 -35.790 -2.575 1.00 89.31 170 SER A C 1
ATOM 1282 O O . SER A 1 170 ? -50.966 -35.855 -2.489 1.00 89.31 170 SER A O 1
ATOM 1284 N N . GLY A 1 171 ? -49.056 -36.469 -3.505 1.00 87.56 171 GLY A N 1
ATOM 1285 C CA . GLY A 1 171 ? -49.674 -37.334 -4.511 1.00 87.56 171 GLY A CA 1
ATOM 1286 C C . GLY A 1 171 ? -50.231 -36.593 -5.730 1.00 87.56 171 GLY A C 1
ATOM 1287 O O . GLY A 1 171 ? -51.091 -37.134 -6.421 1.00 87.56 171 GLY A O 1
ATOM 1288 N N . ALA A 1 172 ? -49.770 -35.366 -6.001 1.00 88.75 172 ALA A N 1
ATOM 1289 C CA . ALA A 1 172 ? -50.202 -34.602 -7.170 1.00 88.75 172 ALA A CA 1
ATOM 1290 C C . ALA A 1 172 ? -49.836 -35.310 -8.487 1.00 88.75 172 ALA A C 1
ATOM 1292 O O . ALA A 1 172 ? -48.790 -35.961 -8.598 1.00 88.75 172 ALA A O 1
ATOM 1293 N N . PHE A 1 173 ? -50.680 -35.152 -9.510 1.00 88.88 173 PHE A N 1
ATOM 1294 C CA . PHE A 1 173 ? -50.426 -35.752 -10.814 1.00 88.88 173 PHE A CA 1
ATOM 1295 C C . PHE A 1 173 ? -49.274 -35.049 -11.538 1.00 88.88 173 PHE A C 1
ATOM 1297 O O . PHE A 1 173 ? -49.042 -33.849 -11.398 1.00 88.88 173 PHE A O 1
ATOM 1304 N N . TYR A 1 174 ? -48.588 -35.800 -12.400 1.00 88.88 174 TYR A N 1
ATOM 1305 C CA . TYR A 1 174 ? -47.455 -35.321 -13.197 1.00 88.88 174 TYR A CA 1
ATOM 1306 C C . TYR A 1 174 ? -47.735 -34.013 -13.960 1.00 88.88 174 TYR A C 1
ATOM 1308 O O . TYR A 1 174 ? -46.895 -33.112 -13.984 1.00 88.88 174 TYR A O 1
ATOM 1316 N N . ASN A 1 175 ? -48.920 -33.892 -14.567 1.00 89.44 175 ASN A N 1
ATOM 1317 C CA . ASN A 1 175 ? -49.294 -32.708 -15.342 1.00 89.44 175 ASN A CA 1
ATOM 1318 C C . ASN A 1 175 ? -49.532 -31.474 -14.459 1.00 89.44 175 ASN A C 1
ATOM 1320 O O . ASN A 1 175 ? -49.192 -30.372 -14.884 1.00 89.44 175 ASN A O 1
ATOM 1324 N N . ASP A 1 176 ? -50.047 -31.653 -13.240 1.00 90.50 176 ASP A N 1
ATOM 1325 C CA . ASP A 1 176 ? -50.311 -30.552 -12.306 1.00 90.50 176 ASP A CA 1
ATOM 1326 C C . ASP A 1 176 ? -48.998 -29.961 -11.786 1.00 90.50 176 ASP A C 1
ATOM 1328 O O . ASP A 1 176 ? -48.827 -28.744 -11.735 1.00 90.50 176 ASP A O 1
ATOM 1332 N N . ILE A 1 177 ? -48.027 -30.828 -11.479 1.00 91.00 177 ILE A N 1
ATOM 1333 C CA . ILE A 1 177 ? -46.674 -30.421 -11.077 1.00 91.00 177 ILE A CA 1
ATOM 1334 C C . ILE A 1 177 ? -45.987 -29.666 -12.225 1.00 91.00 177 ILE A C 1
ATOM 1336 O O . ILE A 1 177 ? -45.363 -28.628 -12.011 1.00 91.00 177 ILE A O 1
ATOM 1340 N N . TRP A 1 178 ? -46.135 -30.150 -13.462 1.00 89.38 178 TRP A N 1
ATOM 1341 C CA . TRP A 1 178 ? -45.595 -29.478 -14.645 1.00 89.38 178 TRP A CA 1
ATOM 1342 C C . TRP A 1 178 ? -46.237 -28.107 -14.902 1.00 89.38 178 TRP A C 1
ATOM 1344 O O . TRP A 1 178 ? -45.526 -27.166 -15.258 1.00 89.38 178 TRP A O 1
ATOM 1354 N N . GLN A 1 179 ? -47.554 -27.975 -14.723 1.00 89.38 179 GLN A N 1
ATOM 1355 C CA . GLN A 1 179 ? -48.235 -26.692 -14.890 1.00 89.38 179 GLN A CA 1
ATOM 1356 C C . GLN A 1 179 ? -47.809 -25.696 -13.806 1.00 89.38 179 GLN A C 1
ATOM 1358 O O . GLN A 1 179 ? -47.426 -24.577 -14.131 1.00 89.38 179 GLN A O 1
ATOM 1363 N N . CYS A 1 180 ? -47.746 -26.135 -12.547 1.00 89.50 180 CYS A N 1
ATOM 1364 C CA . CYS A 1 180 ? -47.271 -25.303 -11.443 1.00 89.50 180 CYS A CA 1
ATOM 1365 C C . CYS A 1 180 ? -45.838 -24.791 -11.678 1.00 89.50 180 CYS A C 1
ATOM 1367 O O . CYS A 1 180 ? -45.545 -23.622 -11.438 1.00 89.50 180 CYS A O 1
ATOM 1369 N N . TYR A 1 181 ? -44.953 -25.633 -12.223 1.00 91.00 181 TYR A N 1
ATOM 1370 C CA . TYR A 1 181 ? -43.611 -25.214 -12.632 1.00 91.00 181 TYR A CA 1
ATOM 1371 C C . TYR A 1 181 ? -43.631 -24.066 -13.657 1.00 91.00 181 TYR A C 1
ATOM 1373 O O . TYR A 1 181 ? -42.881 -23.102 -13.489 1.00 91.00 181 TYR A O 1
ATOM 1381 N N . LYS A 1 182 ? -44.479 -24.150 -14.693 1.00 88.31 182 LYS A N 1
ATOM 1382 C CA . LYS A 1 182 ? -44.593 -23.099 -15.719 1.00 88.31 182 LYS A CA 1
ATOM 1383 C C . LYS A 1 182 ? -45.060 -21.772 -15.131 1.00 88.31 182 LYS A C 1
ATOM 1385 O O . LYS A 1 182 ? -44.505 -20.733 -15.465 1.00 88.31 182 LYS A O 1
ATOM 1390 N N . ASP A 1 183 ? -46.034 -21.820 -14.231 1.00 86.19 183 ASP A N 1
ATOM 1391 C CA . ASP A 1 183 ? -46.585 -20.611 -13.624 1.00 86.19 183 ASP A CA 1
ATOM 1392 C C . ASP A 1 183 ? -45.553 -19.944 -12.688 1.00 86.19 183 ASP A C 1
ATOM 1394 O O . ASP A 1 183 ? -45.426 -18.719 -12.641 1.00 86.19 183 ASP A O 1
ATOM 1398 N N . ILE A 1 184 ? -44.758 -20.748 -11.968 1.00 86.56 184 ILE A N 1
ATOM 1399 C CA . ILE A 1 184 ? -43.738 -20.242 -11.039 1.00 86.56 184 ILE A CA 1
ATOM 1400 C C . ILE A 1 184 ? -42.531 -19.662 -11.779 1.00 86.56 184 ILE A C 1
ATOM 1402 O O . ILE A 1 184 ? -42.050 -18.601 -11.374 1.00 86.56 184 ILE A O 1
ATOM 1406 N N . ILE A 1 185 ? -42.031 -20.315 -12.836 1.00 84.88 185 ILE A N 1
ATOM 1407 C CA . ILE A 1 185 ? -40.771 -19.910 -13.484 1.00 84.88 185 ILE A CA 1
ATOM 1408 C C . ILE A 1 185 ? -40.855 -18.516 -14.120 1.00 84.88 185 ILE A C 1
ATOM 1410 O O . ILE A 1 185 ? -39.865 -17.789 -14.136 1.00 84.88 185 ILE A O 1
ATOM 1414 N N . GLU A 1 186 ? -42.044 -18.102 -14.565 1.00 80.62 186 GLU A N 1
ATOM 1415 C CA . GLU A 1 186 ? -42.293 -16.745 -15.072 1.00 80.62 186 GLU A CA 1
ATOM 1416 C C . GLU A 1 186 ? -42.358 -15.681 -13.959 1.00 80.62 186 GLU A C 1
ATOM 1418 O O . GLU A 1 186 ? -42.277 -14.483 -14.221 1.00 80.62 186 GLU A O 1
ATOM 1423 N N . SER A 1 187 ? -42.487 -16.104 -12.701 1.00 81.06 187 SER A N 1
ATOM 1424 C CA . SER A 1 187 ? -42.790 -15.237 -11.558 1.00 81.06 187 SER A CA 1
ATOM 1425 C C . SER A 1 187 ? -41.701 -15.163 -10.492 1.00 81.06 187 SER A C 1
ATOM 1427 O O . SER A 1 187 ? -41.887 -14.498 -9.468 1.00 81.06 187 SER A O 1
ATOM 1429 N N . ILE A 1 188 ? -40.573 -15.830 -10.734 1.00 85.19 188 ILE A N 1
ATOM 1430 C CA . ILE A 1 188 ? -39.418 -15.885 -9.845 1.00 85.19 188 ILE A CA 1
ATOM 1431 C C . ILE A 1 188 ? -38.241 -15.110 -10.443 1.00 85.19 188 ILE A C 1
ATOM 1433 O O . ILE A 1 188 ? -37.940 -15.209 -11.633 1.00 85.19 188 ILE A O 1
ATOM 1437 N N . ILE A 1 189 ? -37.553 -14.336 -9.608 1.00 83.69 189 ILE A N 1
ATOM 1438 C CA . ILE A 1 189 ? -36.318 -13.650 -9.991 1.00 83.69 189 ILE A CA 1
ATOM 1439 C C . ILE A 1 189 ? -35.304 -13.734 -8.856 1.00 83.69 189 ILE A C 1
ATOM 1441 O O . ILE A 1 189 ? -35.649 -13.516 -7.693 1.00 83.69 189 ILE A O 1
ATOM 1445 N N . THR A 1 190 ? -34.048 -14.014 -9.193 1.00 83.44 190 THR A N 1
ATOM 1446 C CA . THR A 1 190 ? -32.917 -13.963 -8.262 1.00 83.44 190 THR A CA 1
ATOM 1447 C C . THR A 1 190 ? -31.988 -12.821 -8.635 1.00 83.44 190 THR A C 1
ATOM 1449 O O . THR A 1 190 ? -31.570 -12.670 -9.784 1.00 83.44 190 THR A O 1
ATOM 1452 N N . VAL A 1 191 ? -31.615 -12.036 -7.631 1.00 80.19 191 VAL A N 1
ATOM 1453 C CA . VAL A 1 191 ? -30.745 -10.878 -7.769 1.00 80.19 191 VAL A CA 1
ATOM 1454 C C . VAL A 1 191 ? -29.526 -11.033 -6.850 1.00 80.19 191 VAL A C 1
ATOM 1456 O O . VAL A 1 191 ? -29.695 -11.177 -5.637 1.00 80.19 191 VAL A O 1
ATOM 1459 N N . PRO A 1 192 ? -28.291 -11.018 -7.386 1.00 76.56 192 PRO A N 1
ATOM 1460 C CA . PRO A 1 192 ? -27.084 -11.082 -6.568 1.00 76.56 192 PRO A CA 1
ATOM 1461 C C . PRO A 1 192 ? -26.846 -9.753 -5.837 1.00 76.56 192 PRO A C 1
ATOM 1463 O O . PRO A 1 192 ? -27.028 -8.680 -6.409 1.00 76.56 192 PRO A O 1
ATOM 1466 N N . LEU A 1 193 ? -26.403 -9.840 -4.586 1.00 75.31 193 LEU A N 1
ATOM 1467 C CA . LEU A 1 193 ? -26.058 -8.734 -3.698 1.00 75.31 193 LEU A CA 1
ATOM 1468 C C . LEU A 1 193 ? -24.579 -8.870 -3.308 1.00 75.31 193 LEU A C 1
ATOM 1470 O O . LEU A 1 193 ? -24.226 -9.715 -2.487 1.00 75.31 193 LEU A O 1
ATOM 1474 N N . ASN A 1 194 ? -23.708 -8.048 -3.889 1.00 68.38 194 ASN A N 1
ATOM 1475 C CA . ASN A 1 194 ? -22.282 -8.030 -3.553 1.00 68.38 194 ASN A CA 1
ATOM 1476 C C . ASN A 1 194 ? -21.992 -6.866 -2.599 1.00 68.38 194 ASN A C 1
ATOM 1478 O O . ASN A 1 194 ? -22.513 -5.771 -2.807 1.00 68.38 194 ASN A O 1
ATOM 1482 N N . TYR A 1 195 ? -21.188 -7.104 -1.559 1.00 65.44 195 TYR A N 1
ATOM 1483 C CA . TYR A 1 195 ? -20.888 -6.095 -0.530 1.00 65.44 195 TYR A CA 1
ATOM 1484 C C . TYR A 1 195 ? -19.406 -5.975 -0.160 1.00 65.44 195 TYR A C 1
ATOM 1486 O O . TYR A 1 195 ? -19.070 -5.215 0.744 1.00 65.44 195 TYR A O 1
ATOM 1494 N N . LEU A 1 196 ? -18.526 -6.710 -0.846 1.00 55.56 196 LEU A N 1
ATOM 1495 C CA . LEU A 1 196 ? -17.083 -6.486 -0.809 1.00 55.56 196 LEU A CA 1
ATOM 1496 C C . LEU A 1 196 ? -16.659 -5.790 -2.106 1.00 55.56 196 LEU A C 1
ATOM 1498 O O . LEU A 1 196 ? -16.919 -6.322 -3.186 1.00 55.56 196 LEU A O 1
ATOM 1502 N N . ASP A 1 197 ? -16.007 -4.634 -1.987 1.00 43.94 197 ASP A N 1
ATOM 1503 C CA . ASP A 1 197 ? -15.296 -4.000 -3.098 1.00 43.94 197 ASP A CA 1
ATOM 1504 C C . ASP A 1 197 ? -13.980 -4.747 -3.352 1.00 43.94 197 ASP A C 1
ATOM 1506 O O . ASP A 1 197 ? -13.232 -5.055 -2.418 1.00 43.94 197 ASP A O 1
ATOM 1510 N N . GLU A 1 198 ? -13.682 -5.031 -4.622 1.00 40.00 198 GLU A N 1
ATOM 1511 C CA . GLU A 1 198 ? -12.471 -5.753 -5.048 1.00 40.00 198 GLU A CA 1
ATOM 1512 C C . GLU A 1 198 ? -11.162 -4.993 -4.731 1.00 40.00 198 GLU A C 1
ATOM 1514 O O . GLU A 1 198 ? -10.082 -5.577 -4.807 1.00 40.00 198 GLU A O 1
ATOM 1519 N N . GLU A 1 199 ? -11.229 -3.724 -4.309 1.00 33.34 199 GLU A N 1
ATOM 1520 C CA . GLU A 1 199 ? -10.053 -2.869 -4.087 1.00 33.34 199 GLU A CA 1
ATOM 1521 C C . GLU A 1 199 ? -9.455 -2.928 -2.670 1.00 33.34 199 GLU A C 1
ATOM 1523 O O . GLU A 1 199 ? -8.298 -2.547 -2.469 1.00 33.34 199 GLU A O 1
ATOM 1528 N N . THR A 1 200 ? -10.174 -3.435 -1.664 1.00 34.00 200 THR A N 1
ATOM 1529 C CA . THR A 1 200 ? -9.639 -3.505 -0.294 1.00 34.00 200 THR A CA 1
ATOM 1530 C C . THR A 1 200 ? -9.206 -4.923 0.056 1.00 34.00 200 THR A C 1
ATOM 1532 O O . THR A 1 200 ? -10.018 -5.780 0.395 1.00 34.00 200 THR A O 1
ATOM 1535 N N . GLY A 1 201 ? -7.896 -5.173 -0.015 1.00 31.88 201 GLY A N 1
ATOM 1536 C CA . GLY A 1 201 ? -7.289 -6.438 0.403 1.00 31.88 201 GLY A CA 1
ATOM 1537 C C . GLY A 1 201 ? -7.587 -6.822 1.868 1.00 31.88 201 GLY A C 1
ATOM 1538 O O . GLY A 1 201 ? -8.066 -6.006 2.659 1.00 31.88 201 GLY A O 1
ATOM 1539 N N . PRO A 1 202 ? -7.258 -8.061 2.282 1.00 30.70 202 PRO A N 1
ATOM 1540 C CA . PRO A 1 202 ? -7.720 -8.673 3.527 1.00 30.70 202 PRO A CA 1
ATOM 1541 C C . PRO A 1 202 ? -6.903 -8.203 4.742 1.00 30.70 202 PRO A C 1
ATOM 1543 O O . PRO A 1 202 ? -6.267 -8.997 5.435 1.00 30.70 202 PRO A O 1
ATOM 1546 N N . ARG A 1 203 ? -6.862 -6.893 5.007 1.00 30.27 203 ARG A N 1
ATOM 1547 C CA . ARG A 1 203 ? -6.224 -6.339 6.205 1.00 30.27 203 ARG A CA 1
ATOM 1548 C C . ARG A 1 203 ? -7.132 -5.323 6.887 1.00 30.27 203 ARG A C 1
ATOM 1550 O O . ARG A 1 203 ? -7.321 -4.218 6.391 1.00 30.27 203 ARG A O 1
ATOM 1557 N N . ARG A 1 204 ? -7.512 -5.701 8.115 1.00 29.47 204 ARG A N 1
ATOM 1558 C CA . ARG A 1 204 ? -8.203 -4.964 9.191 1.00 29.47 204 ARG A CA 1
ATOM 1559 C C . ARG A 1 204 ? -9.691 -5.296 9.302 1.00 29.47 204 ARG A C 1
ATOM 1561 O O . ARG A 1 204 ? -10.497 -4.861 8.491 1.00 29.47 204 ARG A O 1
ATOM 1568 N N . HIS A 1 205 ? -10.035 -5.958 10.411 1.00 31.17 205 HIS A N 1
ATOM 1569 C CA . HIS A 1 205 ? -11.345 -5.896 11.063 1.00 31.17 205 HIS A CA 1
ATOM 1570 C C . HIS A 1 205 ? -11.663 -4.443 11.462 1.00 31.17 205 HIS A C 1
ATOM 1572 O O . HIS A 1 205 ? -11.681 -4.086 12.637 1.00 31.17 205 HIS A O 1
ATOM 1578 N N . LYS A 1 206 ? -11.861 -3.559 10.485 1.00 29.62 206 LYS A N 1
ATOM 1579 C CA . LYS A 1 206 ? -12.691 -2.383 10.697 1.00 29.62 206 LYS A CA 1
ATOM 1580 C C . LYS A 1 206 ? -14.109 -2.876 10.494 1.00 29.62 206 LYS A C 1
ATOM 1582 O O . LYS A 1 206 ? -14.417 -3.406 9.432 1.00 29.62 206 LYS A O 1
ATOM 1587 N N . SER A 1 207 ? -14.943 -2.732 11.517 1.00 33.47 207 SER A N 1
ATOM 1588 C CA . SER A 1 207 ? -16.387 -2.772 11.343 1.00 33.47 207 SER A CA 1
ATOM 1589 C C . SER A 1 207 ? -16.730 -1.938 10.110 1.00 33.47 207 SER A C 1
ATOM 1591 O O . SER A 1 207 ? -16.478 -0.731 10.076 1.00 33.47 207 SER A O 1
ATOM 1593 N N . ILE A 1 208 ? -17.212 -2.593 9.055 1.00 36.09 208 ILE A N 1
ATOM 1594 C CA . ILE A 1 208 ? -17.681 -1.889 7.868 1.00 36.09 208 ILE A CA 1
ATOM 1595 C C . ILE A 1 208 ? -18.864 -1.054 8.351 1.00 36.09 208 ILE A C 1
ATOM 1597 O O . ILE A 1 208 ? -19.883 -1.577 8.802 1.00 36.09 208 ILE A O 1
ATOM 1601 N N . CYS A 1 209 ? -18.690 0.265 8.364 1.00 31.34 209 CYS A N 1
ATOM 1602 C CA . CYS A 1 209 ? -19.756 1.183 8.717 1.00 31.34 209 CYS A CA 1
ATOM 1603 C C . CYS A 1 209 ? -20.747 1.179 7.545 1.00 31.34 209 CYS A C 1
ATOM 1605 O O . CYS A 1 209 ? -20.475 1.751 6.495 1.00 31.34 209 CYS A O 1
ATOM 1607 N N . LEU A 1 210 ? -21.872 0.480 7.709 1.00 42.41 210 LEU A N 1
ATOM 1608 C CA . LEU A 1 210 ? -22.879 0.172 6.680 1.00 42.41 210 LEU A CA 1
ATOM 1609 C C . LEU A 1 210 ? -23.719 1.382 6.207 1.00 42.41 210 LEU A C 1
ATOM 1611 O O . LEU A 1 210 ? -24.900 1.223 5.905 1.00 42.41 210 LEU A O 1
ATOM 1615 N N . SER A 1 211 ? -23.174 2.603 6.184 1.00 33.56 211 SER A N 1
ATOM 1616 C CA . SER A 1 211 ? -23.993 3.823 6.077 1.00 33.56 211 SER A CA 1
ATOM 1617 C C . SER A 1 211 ? -23.939 4.598 4.757 1.00 33.56 211 SER A C 1
ATOM 1619 O O . SER A 1 211 ? -24.662 5.586 4.660 1.00 33.56 211 SER A O 1
ATOM 1621 N N . THR A 1 212 ? -23.179 4.188 3.735 1.00 40.41 212 THR A N 1
ATOM 1622 C CA . THR A 1 212 ? -23.222 4.878 2.421 1.00 40.41 212 THR A CA 1
ATOM 1623 C C . THR A 1 212 ? -23.210 3.941 1.214 1.00 40.41 212 THR A C 1
ATOM 1625 O O . THR A 1 212 ? -24.140 4.013 0.413 1.00 40.41 212 THR A O 1
ATOM 1628 N N . ASP A 1 213 ? -22.250 3.019 1.116 1.00 45.03 213 ASP A N 1
ATOM 1629 C CA . ASP A 1 213 ? -21.976 2.338 -0.169 1.00 45.03 213 ASP A CA 1
ATOM 1630 C C . ASP A 1 213 ? -22.763 1.032 -0.365 1.00 45.03 213 ASP A C 1
ATOM 1632 O O . ASP A 1 213 ? -23.170 0.674 -1.471 1.00 45.03 213 ASP A O 1
ATOM 1636 N N . PHE A 1 214 ? -23.079 0.336 0.730 1.00 49.84 214 PHE A N 1
ATOM 1637 C CA . PHE A 1 214 ? -23.964 -0.829 0.668 1.00 49.84 214 PHE A CA 1
ATOM 1638 C C . PHE A 1 214 ? -25.405 -0.424 0.318 1.00 49.84 214 PHE A C 1
ATOM 1640 O O . PHE A 1 214 ? -26.093 -1.121 -0.425 1.00 49.84 214 PHE A O 1
ATOM 1647 N N . ASP A 1 215 ? -25.855 0.731 0.814 1.00 52.44 215 ASP A N 1
ATOM 1648 C CA . ASP A 1 215 ? -27.211 1.220 0.577 1.00 52.44 215 ASP A CA 1
ATOM 1649 C C . ASP A 1 215 ? -27.392 1.623 -0.898 1.00 52.44 215 ASP A C 1
ATOM 1651 O O . ASP A 1 215 ? -28.399 1.279 -1.504 1.00 52.44 215 ASP A O 1
ATOM 1655 N N . THR A 1 216 ? -26.402 2.255 -1.540 1.00 56.22 216 THR A N 1
ATOM 1656 C CA . THR A 1 216 ? -26.446 2.557 -2.986 1.00 56.22 216 THR A CA 1
ATOM 1657 C C . THR A 1 216 ? -26.447 1.304 -3.857 1.00 56.22 216 THR A C 1
ATOM 1659 O O . THR A 1 216 ? -27.267 1.228 -4.775 1.00 56.22 216 THR A O 1
ATOM 1662 N N . ASN A 1 217 ? -25.614 0.303 -3.557 1.00 58.56 217 ASN A N 1
ATOM 1663 C CA . ASN A 1 217 ? -25.581 -0.949 -4.320 1.00 58.56 217 ASN A CA 1
ATOM 1664 C C . ASN A 1 217 ? -26.881 -1.749 -4.176 1.00 58.56 217 ASN A C 1
ATOM 1666 O O . ASN A 1 217 ? -27.456 -2.173 -5.179 1.00 58.56 217 ASN A O 1
ATOM 1670 N N . VAL A 1 218 ? -27.403 -1.895 -2.954 1.00 61.12 218 VAL A N 1
ATOM 1671 C CA . VAL A 1 218 ? -28.693 -2.561 -2.719 1.00 61.12 218 VAL A CA 1
ATOM 1672 C C . VAL A 1 218 ? -29.840 -1.789 -3.375 1.00 61.12 218 VAL A C 1
ATOM 1674 O O . VAL A 1 218 ? -30.674 -2.405 -4.035 1.00 61.12 218 VAL A O 1
ATOM 1677 N N . ARG A 1 219 ? -29.873 -0.452 -3.267 1.00 64.75 219 ARG A N 1
ATOM 1678 C CA . ARG A 1 219 ? -30.885 0.388 -3.934 1.00 64.75 219 ARG A CA 1
ATOM 1679 C C . ARG A 1 219 ? -30.847 0.206 -5.448 1.00 64.75 219 ARG A C 1
ATOM 1681 O O . ARG A 1 219 ? -31.861 -0.151 -6.033 1.00 64.75 219 ARG A O 1
ATOM 1688 N N . HIS A 1 220 ? -29.686 0.381 -6.079 1.00 64.06 220 HIS A N 1
ATOM 1689 C CA . HIS A 1 220 ? -29.561 0.320 -7.538 1.00 64.06 220 HIS A CA 1
ATOM 1690 C C . HIS A 1 220 ? -29.939 -1.056 -8.097 1.00 64.06 220 HIS A C 1
ATOM 1692 O O . HIS A 1 220 ? -30.637 -1.164 -9.107 1.00 64.06 220 HIS A O 1
ATOM 1698 N N . VAL A 1 221 ? -29.488 -2.115 -7.422 1.00 63.22 221 VAL A N 1
ATOM 1699 C CA . VAL A 1 221 ? -29.698 -3.495 -7.849 1.00 63.22 221 VAL A CA 1
ATOM 1700 C C . VAL A 1 221 ? -31.153 -3.932 -7.663 1.00 63.22 221 VAL A C 1
ATOM 1702 O O . VAL A 1 221 ? -31.687 -4.606 -8.546 1.00 63.22 221 VAL A O 1
ATOM 1705 N N . ILE A 1 222 ? -31.807 -3.534 -6.565 1.00 66.94 222 ILE A N 1
ATOM 1706 C CA . ILE A 1 222 ? -33.215 -3.866 -6.328 1.00 66.94 222 ILE A CA 1
ATOM 1707 C C . ILE A 1 222 ? -34.127 -3.030 -7.248 1.00 66.94 222 ILE A C 1
ATOM 1709 O O . ILE A 1 222 ? -34.971 -3.584 -7.952 1.00 66.94 222 ILE A O 1
ATOM 1713 N N . ASP A 1 223 ? -33.938 -1.713 -7.312 1.00 66.69 223 ASP A N 1
ATOM 1714 C CA . ASP A 1 223 ? -34.868 -0.814 -8.008 1.00 66.69 223 ASP A CA 1
ATOM 1715 C C . ASP A 1 223 ? -34.938 -1.084 -9.514 1.00 66.69 223 ASP A C 1
ATOM 1717 O O . ASP A 1 223 ? -36.021 -1.205 -10.079 1.00 66.69 223 ASP A O 1
ATOM 1721 N N . LYS A 1 224 ? -33.781 -1.225 -10.173 1.00 64.94 224 LYS A N 1
ATOM 1722 C CA . LYS A 1 224 ? -33.717 -1.319 -11.638 1.00 64.94 224 LYS A CA 1
ATOM 1723 C C . LYS A 1 224 ? -34.162 -2.685 -12.175 1.00 64.94 224 LYS A C 1
ATOM 1725 O O . LYS A 1 224 ? -34.705 -2.745 -13.273 1.00 64.94 224 LYS A O 1
ATOM 1730 N N . LYS A 1 225 ? -33.924 -3.772 -11.426 1.00 66.31 225 LYS A N 1
ATOM 1731 C CA . LYS A 1 225 ? -34.131 -5.159 -11.900 1.00 66.31 225 LYS A CA 1
ATOM 1732 C C . LYS A 1 225 ? -35.472 -5.767 -11.499 1.00 66.31 225 LYS A C 1
ATOM 1734 O O . LYS A 1 225 ? -36.056 -6.528 -12.261 1.00 66.31 225 LYS A O 1
ATOM 1739 N N . PHE A 1 226 ? -35.997 -5.449 -10.314 1.00 68.44 226 PHE A N 1
ATOM 1740 C CA . PHE A 1 226 ? -37.301 -5.994 -9.915 1.00 68.44 226 PHE A CA 1
ATOM 1741 C C . PHE A 1 226 ? -38.461 -5.300 -10.644 1.00 68.44 226 PHE A C 1
ATOM 1743 O O . PHE A 1 226 ? -39.483 -5.930 -10.930 1.00 68.44 226 PHE A O 1
ATOM 1750 N N . GLN A 1 227 ? -38.303 -4.016 -10.977 1.00 64.38 227 GLN A N 1
ATOM 1751 C CA . GLN A 1 227 ? -39.355 -3.215 -11.598 1.00 64.38 227 GLN A CA 1
ATOM 1752 C C . GLN A 1 227 ? -39.582 -3.575 -13.078 1.00 64.38 227 GLN A C 1
ATOM 1754 O O . GLN A 1 227 ? -40.724 -3.533 -13.528 1.00 64.38 227 GLN A O 1
ATOM 1759 N N . SER A 1 228 ? -38.540 -4.003 -13.804 1.00 61.94 228 SER A N 1
ATOM 1760 C CA . SER A 1 228 ? -38.605 -4.375 -15.228 1.00 61.94 228 SER A CA 1
ATOM 1761 C C . SER A 1 228 ? -39.305 -5.712 -15.497 1.00 61.94 228 SER A C 1
ATOM 1763 O O . SER A 1 228 ? -40.028 -5.817 -16.484 1.00 61.94 228 SER A O 1
ATOM 1765 N N . LYS A 1 229 ? -39.101 -6.731 -14.647 1.00 63.16 229 LYS A N 1
ATOM 1766 C CA . LYS A 1 229 ? -39.549 -8.114 -14.920 1.00 63.16 229 LYS A CA 1
ATOM 1767 C C . LYS A 1 229 ? -40.808 -8.533 -14.163 1.00 63.16 229 LYS A C 1
ATOM 1769 O O . LYS A 1 229 ? -41.654 -9.240 -14.698 1.00 63.16 229 LYS A O 1
ATOM 1774 N N . ILE A 1 230 ? -40.926 -8.126 -12.897 1.00 62.75 230 ILE A N 1
ATOM 1775 C CA . ILE A 1 230 ? -42.000 -8.585 -12.006 1.00 62.75 230 ILE A CA 1
ATOM 1776 C C . ILE A 1 230 ? -43.122 -7.545 -11.931 1.00 62.75 230 ILE A C 1
ATOM 1778 O O . ILE A 1 230 ? -44.274 -7.933 -11.811 1.00 62.75 230 ILE A O 1
ATOM 1782 N N . GLY A 1 231 ? -42.865 -6.245 -12.072 1.00 62.50 231 GLY A N 1
ATOM 1783 C CA . GLY A 1 231 ? -43.911 -5.235 -11.877 1.00 62.50 231 GLY A CA 1
ATOM 1784 C C . GLY A 1 231 ? -44.338 -5.187 -10.406 1.00 62.50 231 GLY A C 1
ATOM 1785 O O . GLY A 1 231 ? -45.117 -6.004 -9.913 1.00 62.50 231 GLY A O 1
ATOM 1786 N N . LEU A 1 232 ? -43.768 -4.237 -9.672 1.00 64.06 232 LEU A N 1
ATOM 1787 C CA . LEU A 1 232 ? -43.966 -4.102 -8.232 1.00 64.06 232 LEU A CA 1
ATOM 1788 C C . LEU A 1 232 ? -45.264 -3.326 -7.981 1.00 64.06 232 LEU A C 1
ATOM 1790 O O . LEU A 1 232 ? -45.321 -2.126 -8.237 1.00 64.06 232 LEU A O 1
ATOM 1794 N N . HIS A 1 233 ? -46.311 -4.010 -7.508 1.00 62.97 233 HIS A N 1
ATOM 1795 C CA . HIS A 1 233 ? -47.565 -3.379 -7.089 1.00 62.97 233 HIS A CA 1
ATOM 1796 C C . HIS A 1 233 ? -47.887 -3.742 -5.628 1.00 62.97 233 HIS A C 1
ATOM 1798 O O . HIS A 1 233 ? -47.754 -4.916 -5.267 1.00 62.97 233 HIS A O 1
ATOM 1804 N N . PRO A 1 234 ? -48.367 -2.795 -4.796 1.00 62.31 234 PRO A N 1
ATOM 1805 C CA . PRO A 1 234 ? -48.600 -3.035 -3.369 1.00 62.31 234 PRO A CA 1
ATOM 1806 C C . PRO A 1 234 ? -49.607 -4.128 -3.017 1.00 62.31 234 PRO A C 1
ATOM 1808 O O . PRO A 1 234 ? -49.612 -4.624 -1.894 1.00 62.31 234 PRO A O 1
ATOM 1811 N N . SER A 1 235 ? -50.461 -4.509 -3.966 1.00 65.44 235 SER A N 1
ATOM 1812 C CA . SER A 1 235 ? -51.503 -5.518 -3.761 1.00 65.44 235 SER A CA 1
ATOM 1813 C C . SER A 1 235 ? -51.066 -6.954 -4.058 1.00 65.44 235 SER A C 1
ATOM 1815 O O . SER A 1 235 ? -51.856 -7.864 -3.826 1.00 65.44 235 SER A O 1
ATOM 1817 N N . ILE A 1 236 ? -49.868 -7.179 -4.613 1.00 74.19 236 ILE A N 1
ATOM 1818 C CA . ILE A 1 236 ? -49.428 -8.522 -5.017 1.00 74.19 236 ILE A CA 1
ATOM 1819 C C . ILE A 1 236 ? -48.610 -9.145 -3.874 1.00 74.19 236 ILE A C 1
ATOM 1821 O O . ILE A 1 236 ? -47.535 -8.626 -3.561 1.00 74.19 236 ILE A O 1
ATOM 1825 N N . PRO A 1 237 ? -49.075 -10.245 -3.253 1.00 79.94 237 PRO A N 1
ATOM 1826 C CA . PRO A 1 237 ? -48.319 -10.938 -2.216 1.00 79.94 237 PRO A CA 1
ATOM 1827 C C . PRO A 1 237 ? -47.082 -11.628 -2.806 1.00 79.94 237 PRO A C 1
ATOM 1829 O O . PRO A 1 237 ? -47.159 -12.306 -3.833 1.00 79.94 237 PRO A O 1
ATOM 1832 N N . MET A 1 238 ? -45.933 -11.470 -2.147 1.00 83.50 238 MET A N 1
ATOM 1833 C CA . MET A 1 238 ? -44.660 -12.057 -2.577 1.00 83.50 238 MET A CA 1
ATOM 1834 C C . MET A 1 238 ? -43.975 -12.848 -1.457 1.00 83.50 238 MET A C 1
ATOM 1836 O O . MET A 1 238 ? -44.133 -12.554 -0.269 1.00 83.50 238 MET A O 1
ATOM 1840 N N . VAL A 1 239 ? -43.174 -13.841 -1.847 1.00 86.12 239 VAL A N 1
ATOM 1841 C CA . VAL A 1 239 ? -42.215 -14.538 -0.976 1.00 86.12 239 VAL A CA 1
ATOM 1842 C C . VAL A 1 239 ? -40.806 -14.065 -1.307 1.00 86.12 239 VAL A C 1
ATOM 1844 O O . VAL A 1 239 ? -40.465 -13.931 -2.481 1.00 86.12 239 VAL A O 1
ATOM 1847 N N . ALA A 1 240 ? -39.978 -13.856 -0.285 1.00 85.69 240 ALA A N 1
ATOM 1848 C CA . ALA A 1 240 ? -38.559 -13.553 -0.432 1.00 85.69 240 ALA A CA 1
ATOM 1849 C C . ALA A 1 240 ? -37.679 -14.685 0.128 1.00 85.69 240 ALA A C 1
ATOM 1851 O O . ALA A 1 240 ? -37.979 -15.265 1.168 1.00 85.69 240 ALA A O 1
ATOM 1852 N N . LEU A 1 241 ? -36.558 -14.974 -0.524 1.00 87.38 241 LEU A N 1
ATOM 1853 C CA . LEU A 1 241 ? -35.507 -15.857 -0.029 1.00 87.38 241 LEU A CA 1
ATOM 1854 C C . LEU A 1 241 ? -34.170 -15.124 -0.107 1.00 87.38 241 LEU A C 1
ATOM 1856 O O . LEU A 1 241 ? -33.742 -14.714 -1.183 1.00 87.38 241 LEU A O 1
ATOM 1860 N N . ILE A 1 242 ? -33.518 -14.958 1.036 1.00 87.06 242 ILE A N 1
ATOM 1861 C CA . ILE A 1 242 ? -32.186 -14.377 1.162 1.00 87.06 242 ILE A CA 1
ATOM 1862 C C . ILE A 1 242 ? -31.207 -15.532 1.355 1.00 87.06 242 ILE A C 1
ATOM 1864 O O . ILE A 1 242 ? -31.225 -16.204 2.387 1.00 87.06 242 ILE A O 1
ATOM 1868 N N . ASN A 1 243 ? -30.368 -15.760 0.348 1.00 86.56 243 ASN A N 1
ATOM 1869 C CA . ASN A 1 243 ? -29.285 -16.730 0.408 1.00 86.56 243 ASN A CA 1
ATOM 1870 C C . ASN A 1 243 ? -27.967 -16.009 0.715 1.00 86.56 243 ASN A C 1
ATOM 1872 O O . ASN A 1 243 ? -27.551 -15.142 -0.058 1.00 86.56 243 ASN A O 1
ATOM 1876 N N . THR A 1 244 ? -27.335 -16.342 1.836 1.00 85.31 244 THR A N 1
ATOM 1877 C CA . THR A 1 244 ? -26.087 -15.728 2.314 1.00 85.31 244 THR A CA 1
ATOM 1878 C C . THR A 1 244 ? -24.884 -16.637 2.058 1.00 85.31 244 THR A C 1
ATOM 1880 O O . THR A 1 244 ? -25.023 -17.827 1.763 1.00 85.31 244 THR A O 1
ATOM 1883 N N . SER A 1 245 ? -23.673 -16.069 2.086 1.00 81.88 245 SER A N 1
ATOM 1884 C CA . SER A 1 245 ? -22.458 -16.882 2.013 1.00 81.88 245 SER A CA 1
ATOM 1885 C C . SER A 1 245 ? -22.208 -17.561 3.356 1.00 81.88 245 SER A C 1
ATOM 1887 O O . SER A 1 245 ? -22.380 -16.957 4.412 1.00 81.88 245 SER A O 1
ATOM 1889 N N . LYS A 1 246 ? -21.658 -18.782 3.334 1.00 75.12 246 LYS A N 1
ATOM 1890 C CA . LYS A 1 246 ? -21.261 -19.511 4.560 1.00 75.12 246 LYS A CA 1
ATOM 1891 C C . LYS A 1 246 ? -20.250 -18.748 5.436 1.00 75.12 246 LYS A C 1
ATOM 1893 O O . LYS A 1 246 ? -20.043 -19.118 6.583 1.00 75.12 246 LYS A O 1
ATOM 1898 N N . SER A 1 247 ? -19.589 -17.729 4.882 1.00 73.50 247 SER A N 1
ATOM 1899 C CA . SER A 1 247 ? -18.636 -16.863 5.582 1.00 73.50 247 SER A CA 1
ATOM 1900 C C . SER A 1 247 ? -19.274 -15.645 6.256 1.00 73.50 247 SER A C 1
ATOM 1902 O O . SER A 1 247 ? -18.562 -14.919 6.940 1.00 73.50 247 SER A O 1
ATOM 1904 N N . MET A 1 248 ? -20.550 -15.351 5.990 1.00 77.44 248 MET A N 1
ATOM 1905 C CA . MET A 1 248 ? -21.232 -14.197 6.568 1.00 77.44 248 MET A CA 1
ATOM 1906 C C . MET A 1 248 ? -21.564 -14.485 8.034 1.00 77.44 248 MET A C 1
ATOM 1908 O O . MET A 1 248 ? -22.123 -15.532 8.363 1.00 77.44 248 MET A O 1
ATOM 1912 N N . GLU A 1 249 ? -21.213 -13.560 8.925 1.00 77.31 249 GLU A N 1
ATOM 1913 C CA . GLU A 1 249 ? -21.562 -13.689 10.334 1.00 77.31 249 GLU A CA 1
ATOM 1914 C C . GLU A 1 249 ? -23.055 -13.439 10.546 1.00 77.31 249 GLU A C 1
ATOM 1916 O O . GLU A 1 249 ? -23.679 -12.623 9.867 1.00 77.31 249 GLU A O 1
ATOM 1921 N N . ARG A 1 250 ? -23.635 -14.082 11.565 1.00 78.31 250 ARG A N 1
ATOM 1922 C CA . ARG A 1 250 ? -25.067 -13.945 11.864 1.00 78.31 250 ARG A CA 1
ATOM 1923 C C . ARG A 1 250 ? -25.493 -12.492 12.115 1.00 78.31 250 ARG A C 1
ATOM 1925 O O . ARG A 1 250 ? -26.638 -12.141 11.844 1.00 78.31 250 ARG A O 1
ATOM 1932 N N . LEU A 1 251 ? -24.594 -11.653 12.635 1.00 75.56 251 LEU A N 1
ATOM 1933 C CA . LEU A 1 251 ? -24.845 -10.222 12.817 1.00 75.56 251 LEU A CA 1
ATOM 1934 C C . LEU A 1 251 ? -25.064 -9.518 11.474 1.00 75.56 251 LEU A C 1
ATOM 1936 O O . LEU A 1 251 ? -26.044 -8.788 11.325 1.00 75.56 251 LEU A O 1
ATOM 1940 N N . ASP A 1 252 ? -24.210 -9.792 10.492 1.00 78.81 252 ASP A N 1
ATOM 1941 C CA . ASP A 1 252 ? -24.297 -9.207 9.155 1.00 78.81 252 ASP A CA 1
ATOM 1942 C C . ASP A 1 252 ? -25.549 -9.688 8.417 1.00 78.81 252 ASP A C 1
ATOM 1944 O O . ASP A 1 252 ? -26.241 -8.880 7.796 1.00 78.81 252 ASP A O 1
ATOM 1948 N N . GLU A 1 253 ? -25.911 -10.969 8.563 1.00 79.12 253 GLU A N 1
ATOM 1949 C CA . GLU A 1 253 ? -27.156 -11.512 8.003 1.00 79.12 253 GLU A CA 1
ATOM 1950 C C . GLU A 1 253 ? -28.385 -10.739 8.508 1.00 79.12 253 GLU A C 1
ATOM 1952 O O . GLU A 1 253 ? -29.282 -10.398 7.736 1.00 79.12 253 GLU A O 1
ATOM 1957 N N . LEU A 1 254 ? -28.430 -10.414 9.806 1.00 79.88 254 LEU A N 1
ATOM 1958 C CA . LEU A 1 254 ? -29.541 -9.663 10.397 1.00 79.88 254 LEU A CA 1
ATOM 1959 C C . LEU A 1 254 ? -29.574 -8.204 9.928 1.00 79.88 254 LEU A C 1
ATOM 1961 O O . LEU A 1 254 ? -30.658 -7.639 9.744 1.00 79.88 254 LEU A O 1
ATOM 1965 N N . VAL A 1 255 ? -28.412 -7.584 9.707 1.00 80.25 255 VAL A N 1
ATOM 1966 C CA . VAL A 1 255 ? -28.364 -6.230 9.145 1.00 80.25 255 VAL A CA 1
ATOM 1967 C C . VAL A 1 255 ? -28.804 -6.233 7.683 1.00 80.25 255 VAL A C 1
ATOM 1969 O O . VAL A 1 255 ? -29.605 -5.379 7.296 1.00 80.25 255 VAL A O 1
ATOM 1972 N N . LEU A 1 256 ? -28.368 -7.218 6.895 1.00 79.38 256 LEU A N 1
ATOM 1973 C CA . LEU A 1 256 ? -28.815 -7.421 5.519 1.00 79.38 256 LEU A CA 1
ATOM 1974 C C . LEU A 1 256 ? -30.340 -7.547 5.454 1.00 79.38 256 LEU A C 1
ATOM 1976 O O . LEU A 1 256 ? -30.983 -6.832 4.686 1.00 79.38 256 LEU A O 1
ATOM 1980 N N . VAL A 1 257 ? -30.928 -8.387 6.310 1.00 80.12 257 VAL A N 1
ATOM 1981 C CA . VAL A 1 257 ? -32.385 -8.542 6.420 1.00 80.12 257 VAL A CA 1
ATOM 1982 C C . VAL A 1 257 ? -33.067 -7.207 6.700 1.00 80.12 257 VAL A C 1
ATOM 1984 O O . VAL A 1 257 ? -34.020 -6.850 6.008 1.00 80.12 257 VAL A O 1
ATOM 1987 N N . LYS A 1 258 ? -32.580 -6.442 7.685 1.00 78.38 258 LYS A N 1
ATOM 1988 C CA . LYS A 1 258 ? -33.145 -5.127 8.015 1.00 78.38 258 LYS A CA 1
ATOM 1989 C C . LYS A 1 258 ? -33.126 -4.189 6.803 1.00 78.38 258 LYS A C 1
ATOM 1991 O O . LYS A 1 258 ? -34.120 -3.507 6.557 1.00 78.38 258 LYS A O 1
ATOM 1996 N N . GLN A 1 259 ? -32.025 -4.151 6.053 1.00 78.75 259 GLN A N 1
ATOM 1997 C CA . GLN A 1 259 ? -31.892 -3.279 4.882 1.00 78.75 259 GLN A CA 1
ATOM 1998 C C . GLN A 1 259 ? -32.800 -3.714 3.728 1.00 78.75 259 GLN A C 1
ATOM 2000 O O . GLN A 1 259 ? -33.526 -2.889 3.174 1.00 78.75 259 GLN A O 1
ATOM 2005 N N . VAL A 1 260 ? -32.833 -5.013 3.419 1.00 78.12 260 VAL A N 1
ATOM 2006 C CA . VAL A 1 260 ? -33.705 -5.579 2.381 1.00 78.12 260 VAL A CA 1
ATOM 2007 C C . VAL A 1 260 ? -35.178 -5.324 2.709 1.00 78.12 260 VAL A C 1
ATOM 2009 O O . VAL A 1 260 ? -35.920 -4.842 1.854 1.00 78.12 260 VAL A O 1
ATOM 2012 N N . LEU A 1 261 ? -35.600 -5.559 3.956 1.00 77.25 261 LEU A N 1
ATOM 2013 C CA . LEU A 1 261 ? -36.971 -5.289 4.400 1.00 77.25 261 LEU A CA 1
ATOM 2014 C C . LEU A 1 261 ? -37.333 -3.805 4.295 1.00 77.25 261 LEU A C 1
ATOM 2016 O O . LEU A 1 261 ? -38.413 -3.473 3.808 1.00 77.25 261 LEU A O 1
ATOM 2020 N N . ASN A 1 262 ? -36.442 -2.909 4.728 1.00 76.94 262 ASN A N 1
ATOM 2021 C CA . ASN A 1 262 ? -36.664 -1.469 4.614 1.00 76.94 262 ASN A CA 1
ATOM 2022 C C . ASN A 1 262 ? -36.817 -1.041 3.150 1.00 76.94 262 ASN A C 1
ATOM 2024 O O . ASN A 1 262 ? -37.713 -0.254 2.843 1.00 76.9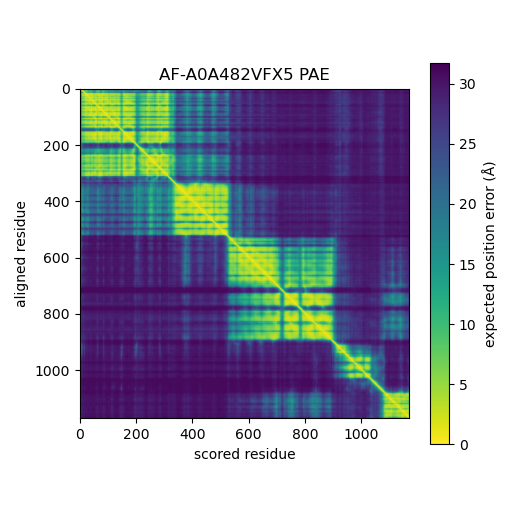4 262 ASN A O 1
ATOM 2028 N N . ARG A 1 263 ? -35.990 -1.576 2.243 1.00 75.38 263 ARG A N 1
ATOM 2029 C CA . ARG A 1 263 ? -36.051 -1.232 0.819 1.00 75.38 263 ARG A CA 1
ATOM 2030 C C . ARG A 1 263 ? -37.308 -1.775 0.148 1.00 75.38 263 ARG A C 1
ATOM 2032 O O . ARG A 1 263 ? -38.003 -1.023 -0.528 1.00 75.38 263 ARG A O 1
ATOM 2039 N N . LEU A 1 264 ? -37.641 -3.044 0.371 1.00 75.25 264 LEU A N 1
ATOM 2040 C CA . LEU A 1 264 ? -38.854 -3.647 -0.186 1.00 75.25 264 LEU A CA 1
ATOM 2041 C C . LEU A 1 264 ? -40.116 -2.934 0.327 1.00 75.25 264 LEU A C 1
ATOM 2043 O O . LEU A 1 264 ? -41.041 -2.701 -0.448 1.00 75.25 264 LEU A O 1
ATOM 2047 N N . ARG A 1 265 ? -40.110 -2.466 1.584 1.00 73.31 265 ARG A N 1
ATOM 2048 C CA . ARG A 1 265 ? -41.171 -1.609 2.133 1.00 73.31 265 ARG A CA 1
ATOM 2049 C C . ARG A 1 265 ? -41.247 -0.243 1.446 1.00 73.31 265 ARG A C 1
ATOM 2051 O O . ARG A 1 265 ? -42.347 0.209 1.150 1.00 73.31 265 ARG A O 1
ATOM 2058 N N . GLN A 1 266 ? -40.113 0.411 1.182 1.00 73.88 266 GLN A N 1
ATOM 2059 C CA . GLN A 1 266 ? -40.078 1.685 0.443 1.00 73.88 266 GLN A CA 1
ATOM 2060 C C . GLN A 1 266 ? -40.628 1.546 -0.983 1.00 73.88 266 GLN A C 1
ATOM 2062 O O . GLN A 1 266 ? -41.279 2.463 -1.471 1.00 73.88 266 GLN A O 1
ATOM 2067 N N . LEU A 1 267 ? -40.410 0.395 -1.622 1.00 72.25 267 LEU A N 1
ATOM 2068 C CA . LEU A 1 267 ? -40.960 0.060 -2.940 1.00 72.25 267 LEU A CA 1
ATOM 2069 C C . LEU A 1 267 ? -42.434 -0.379 -2.897 1.00 72.25 267 LEU A C 1
ATOM 2071 O O . LEU A 1 267 ? -43.009 -0.705 -3.933 1.00 72.25 267 LEU A O 1
ATOM 2075 N N . GLY A 1 268 ? -43.050 -0.407 -1.712 1.00 69.94 268 GLY A N 1
ATOM 2076 C CA . GLY A 1 268 ? -44.437 -0.818 -1.530 1.00 69.94 268 GLY A CA 1
ATOM 2077 C C . GLY A 1 268 ? -44.676 -2.316 -1.720 1.00 69.94 268 GLY A C 1
ATOM 2078 O O . GLY A 1 268 ? -45.815 -2.703 -1.918 1.00 69.94 268 GLY A O 1
ATOM 2079 N N . VAL A 1 269 ? -43.651 -3.171 -1.671 1.00 73.94 269 VAL A N 1
ATOM 2080 C CA . VAL A 1 269 ? -43.793 -4.623 -1.874 1.00 73.94 269 VAL A CA 1
ATOM 2081 C C . VAL A 1 269 ? -44.331 -5.298 -0.612 1.00 73.94 269 VAL A C 1
ATOM 2083 O O . VAL A 1 269 ? -43.764 -5.149 0.473 1.00 73.94 269 VAL A O 1
ATOM 2086 N N . CYS A 1 270 ? -45.392 -6.096 -0.756 1.00 75.62 270 CYS A N 1
ATOM 2087 C CA . CYS A 1 270 ? -45.952 -6.893 0.333 1.00 75.62 270 CYS A CA 1
ATOM 2088 C C . CYS A 1 270 ? -45.277 -8.273 0.403 1.00 75.62 270 CYS A C 1
ATOM 2090 O O . CYS A 1 270 ? -45.574 -9.169 -0.389 1.00 75.62 270 CYS A O 1
ATOM 2092 N N . ILE A 1 271 ? -44.361 -8.453 1.359 1.00 78.00 271 ILE A N 1
ATOM 2093 C CA . ILE A 1 271 ? -43.719 -9.748 1.619 1.00 78.00 271 ILE A CA 1
ATOM 2094 C C . ILE A 1 271 ? -44.542 -10.512 2.656 1.00 78.00 271 ILE A C 1
ATOM 2096 O O . ILE A 1 271 ? -44.606 -10.114 3.817 1.00 78.00 271 ILE A O 1
ATOM 2100 N N . VAL A 1 272 ? -45.128 -11.635 2.245 1.00 78.38 272 VAL A N 1
ATOM 2101 C CA . VAL A 1 272 ? -45.940 -12.509 3.112 1.00 78.38 272 VAL A CA 1
ATOM 2102 C C . VAL A 1 272 ? -45.072 -13.538 3.843 1.00 78.38 272 VAL A C 1
ATOM 2104 O O . VAL A 1 272 ? -45.391 -13.985 4.950 1.00 78.38 272 VAL A O 1
ATOM 2107 N N . ARG A 1 273 ? -43.942 -13.923 3.238 1.00 79.75 273 ARG A N 1
ATOM 2108 C CA . ARG A 1 273 ? -43.005 -14.890 3.818 1.00 79.75 273 ARG A CA 1
ATOM 2109 C C . ARG A 1 273 ? -41.571 -14.595 3.391 1.00 79.75 273 ARG A C 1
ATOM 2111 O O . ARG A 1 273 ? -41.334 -14.228 2.242 1.00 79.75 273 ARG A O 1
ATOM 2118 N N . MET A 1 274 ? -40.626 -14.761 4.315 1.00 83.00 274 MET A N 1
ATOM 2119 C CA . MET A 1 274 ? -39.203 -14.570 4.054 1.00 83.00 274 MET A CA 1
ATOM 2120 C C . MET A 1 274 ? -38.387 -15.739 4.607 1.00 83.00 274 MET A C 1
ATOM 2122 O O . MET A 1 274 ? -38.535 -16.097 5.773 1.00 83.00 274 MET A O 1
ATOM 2126 N N . TYR A 1 275 ? -37.510 -16.297 3.779 1.00 84.00 275 TYR A N 1
ATOM 2127 C CA . TYR A 1 275 ? -36.575 -17.358 4.145 1.00 84.00 275 TYR A CA 1
ATOM 2128 C C . TYR A 1 275 ? -35.153 -16.800 4.152 1.00 84.00 275 TYR A C 1
ATOM 2130 O O . TYR A 1 275 ? -34.777 -16.054 3.254 1.00 84.00 275 TYR A O 1
ATOM 2138 N N . LEU A 1 276 ? -34.363 -17.148 5.164 1.00 85.19 276 LEU A N 1
ATOM 2139 C CA . LEU A 1 276 ? -32.966 -16.735 5.301 1.00 85.19 276 LEU A CA 1
ATOM 2140 C C . LEU A 1 276 ? -32.122 -17.974 5.568 1.00 85.19 276 LEU A C 1
ATOM 2142 O O . LEU A 1 276 ? -32.470 -18.753 6.451 1.00 85.19 276 LEU A O 1
ATOM 2146 N N . GLY A 1 277 ? -31.009 -18.130 4.862 1.00 82.62 277 GLY A N 1
ATOM 2147 C CA . GLY A 1 277 ? -30.072 -19.209 5.141 1.00 82.62 277 GLY A CA 1
ATOM 2148 C C . GLY A 1 277 ? -29.002 -19.372 4.075 1.00 82.62 277 GLY A C 1
ATOM 2149 O O . GLY A 1 277 ? -28.943 -18.623 3.104 1.00 82.62 277 GLY A O 1
ATOM 2150 N N . ASN A 1 278 ? -28.183 -20.402 4.263 1.00 82.56 278 ASN A N 1
ATOM 2151 C CA . ASN A 1 278 ? -27.114 -20.789 3.347 1.00 82.56 278 ASN A CA 1
ATOM 2152 C C . ASN A 1 278 ? -27.594 -21.971 2.496 1.00 82.56 278 ASN A C 1
ATOM 2154 O O . ASN A 1 278 ? -27.319 -23.127 2.823 1.00 82.56 278 ASN A O 1
ATOM 2158 N N . PHE A 1 279 ? -28.358 -21.685 1.445 1.00 81.88 279 PHE A N 1
ATOM 2159 C CA . PHE A 1 279 ? -28.981 -22.696 0.592 1.00 81.88 279 PHE A CA 1
ATOM 2160 C C . PHE A 1 279 ? -28.133 -23.075 -0.630 1.00 81.88 279 PHE A C 1
ATOM 2162 O O . PHE A 1 279 ? -28.109 -24.246 -0.989 1.00 81.88 279 PHE A O 1
ATOM 2169 N N . VAL A 1 280 ? -27.449 -22.103 -1.250 1.00 79.31 280 VAL A N 1
ATOM 2170 C CA . VAL A 1 280 ? -26.475 -22.314 -2.342 1.00 79.31 280 VAL A CA 1
ATOM 2171 C C . VAL A 1 280 ? -25.170 -21.638 -1.967 1.00 79.31 280 VAL A C 1
ATOM 2173 O O . VAL A 1 280 ? -25.186 -20.508 -1.477 1.00 79.31 280 VAL A O 1
ATOM 2176 N N . ALA A 1 281 ? -24.028 -22.273 -2.218 1.00 73.44 281 ALA A N 1
ATOM 2177 C CA . ALA A 1 281 ? -22.744 -21.625 -2.023 1.00 73.44 281 ALA A CA 1
ATOM 2178 C C . ALA A 1 281 ? -22.598 -20.429 -2.959 1.00 73.44 281 ALA A C 1
ATOM 2180 O O . ALA A 1 281 ? -22.568 -20.545 -4.182 1.00 73.44 281 ALA A O 1
ATOM 2181 N N . THR A 1 282 ? -22.426 -19.272 -2.343 1.00 69.12 282 THR A N 1
ATOM 2182 C CA . THR A 1 282 ? -22.037 -18.032 -2.999 1.00 69.12 282 THR A CA 1
ATOM 2183 C C . THR A 1 282 ? -20.586 -17.701 -2.657 1.00 69.12 282 THR A C 1
ATOM 2185 O O . THR A 1 282 ? -19.976 -18.295 -1.758 1.00 69.12 282 THR A O 1
ATOM 2188 N N . ALA A 1 283 ? -19.996 -16.759 -3.394 1.00 66.62 283 ALA A N 1
ATOM 2189 C CA . ALA A 1 283 ? -18.656 -16.273 -3.091 1.00 66.62 283 ALA A CA 1
ATOM 2190 C C . ALA A 1 283 ? -18.617 -15.628 -1.686 1.00 66.62 283 ALA A C 1
ATOM 2192 O O . ALA A 1 283 ? -19.624 -15.059 -1.247 1.00 66.62 283 ALA A O 1
ATOM 2193 N N . PRO A 1 284 ? -17.476 -15.676 -0.972 1.00 67.62 284 PRO A N 1
ATOM 2194 C CA . PRO A 1 284 ? -17.320 -14.931 0.273 1.00 67.62 284 PRO A CA 1
ATOM 2195 C C . PRO A 1 284 ? -17.614 -13.451 0.022 1.00 67.62 284 PRO A C 1
ATOM 2197 O O . PRO A 1 284 ? -17.117 -12.900 -0.957 1.00 67.62 284 PRO A O 1
ATOM 2200 N N . GLY A 1 285 ? -18.422 -12.811 0.868 1.00 69.12 285 GLY A N 1
ATOM 2201 C CA . GLY A 1 285 ? -18.770 -11.406 0.641 1.00 69.12 285 GLY A CA 1
ATOM 2202 C C . GLY A 1 285 ? -19.934 -11.164 -0.319 1.00 69.12 285 GLY A C 1
ATOM 2203 O O . GLY A 1 285 ? -20.107 -10.042 -0.798 1.00 69.12 285 GLY A O 1
ATOM 2204 N N . SER A 1 286 ? -20.710 -12.203 -0.639 1.00 75.62 286 SER A N 1
ATOM 2205 C CA . SER A 1 286 ? -21.879 -12.089 -1.511 1.00 75.62 286 SER A CA 1
ATOM 2206 C C . SER A 1 286 ? -23.103 -12.784 -0.923 1.00 75.62 286 SER A C 1
ATOM 2208 O O . SER A 1 286 ? -23.020 -13.837 -0.290 1.00 75.62 286 SER A O 1
ATOM 2210 N N . ALA A 1 287 ? -24.258 -12.185 -1.161 1.00 82.69 287 ALA A N 1
ATOM 2211 C CA . ALA A 1 287 ? -25.569 -12.735 -0.875 1.00 82.69 287 ALA A CA 1
ATOM 2212 C C . ALA A 1 287 ? -26.416 -12.696 -2.153 1.00 82.69 287 ALA A C 1
ATOM 2214 O O . ALA A 1 287 ? -26.008 -12.166 -3.185 1.00 82.69 287 ALA A O 1
ATOM 2215 N N . SER A 1 288 ? -27.613 -13.256 -2.113 1.00 83.25 288 SER A N 1
ATOM 2216 C CA . SER A 1 288 ? -28.593 -13.096 -3.183 1.00 83.25 288 SER A CA 1
ATOM 2217 C C . SER A 1 288 ? -29.992 -13.013 -2.604 1.00 83.25 288 SER A C 1
ATOM 2219 O O . SER A 1 288 ? -30.304 -13.650 -1.599 1.00 83.25 288 SER A O 1
ATOM 2221 N N . LEU A 1 289 ? -30.825 -12.202 -3.241 1.00 86.12 289 LEU A N 1
ATOM 2222 C CA . LEU A 1 289 ? -32.230 -12.037 -2.920 1.00 86.12 289 LEU A CA 1
ATOM 2223 C C . LEU A 1 289 ? -33.049 -12.637 -4.054 1.00 86.12 289 LEU A C 1
ATOM 2225 O O . LEU A 1 289 ? -32.977 -12.175 -5.190 1.00 86.12 289 LEU A O 1
ATOM 2229 N N . THR A 1 290 ? -33.844 -13.647 -3.739 1.00 87.12 290 THR A N 1
ATOM 2230 C CA . THR A 1 290 ? -34.840 -14.199 -4.650 1.00 87.12 290 THR A CA 1
ATOM 2231 C C . THR A 1 290 ? -36.220 -13.744 -4.224 1.00 87.12 290 THR A C 1
ATOM 2233 O O . THR A 1 290 ? -36.550 -13.833 -3.046 1.00 87.12 290 THR A O 1
ATOM 2236 N N . VAL A 1 291 ? -37.031 -13.276 -5.165 1.00 86.00 291 VAL A N 1
ATOM 2237 C CA . VAL A 1 291 ? -38.432 -12.924 -4.915 1.00 86.00 291 VAL A CA 1
ATOM 2238 C C . VAL A 1 291 ? -39.312 -13.691 -5.889 1.00 86.00 291 VAL A C 1
ATOM 2240 O O . VAL A 1 291 ? -38.967 -13.839 -7.060 1.00 86.00 291 VAL A O 1
ATOM 2243 N N . MET A 1 292 ? -40.438 -14.187 -5.387 1.00 86.69 292 MET A N 1
ATOM 2244 C CA . MET A 1 292 ? -41.424 -14.941 -6.151 1.00 86.69 292 MET A CA 1
ATOM 2245 C C . MET A 1 292 ? -42.817 -14.368 -5.891 1.00 86.69 292 MET A C 1
ATOM 2247 O O . MET A 1 292 ? -43.196 -14.170 -4.731 1.00 86.69 292 MET A O 1
ATOM 2251 N N . LYS A 1 293 ? -43.586 -14.105 -6.952 1.00 86.06 293 LYS A N 1
ATOM 2252 C CA . LYS A 1 293 ? -44.999 -13.726 -6.804 1.00 86.06 293 LYS A CA 1
ATOM 2253 C C . LYS A 1 293 ? -45.837 -14.926 -6.387 1.00 86.06 293 LYS A C 1
ATOM 2255 O O . LYS A 1 293 ? -45.591 -16.048 -6.817 1.00 86.06 293 LYS A O 1
ATOM 2260 N N . ILE A 1 294 ? -46.864 -14.669 -5.589 1.00 81.81 294 ILE A N 1
ATOM 2261 C CA . ILE A 1 294 ? -47.815 -15.690 -5.162 1.00 81.81 294 ILE A CA 1
ATOM 2262 C C . ILE A 1 294 ? -49.136 -15.452 -5.890 1.00 81.81 294 ILE A C 1
ATOM 2264 O O . ILE A 1 294 ? -49.752 -14.400 -5.726 1.00 81.81 294 ILE A O 1
ATOM 2268 N N . TYR A 1 295 ? -49.574 -16.437 -6.675 1.00 77.25 295 TYR A N 1
ATOM 2269 C CA . TYR A 1 295 ? -50.880 -16.419 -7.351 1.00 77.25 295 TYR A CA 1
ATOM 2270 C C . TYR A 1 295 ? -51.924 -17.301 -6.653 1.00 77.25 295 TYR A C 1
ATOM 2272 O O . TYR A 1 295 ? -53.119 -17.055 -6.787 1.00 77.25 295 TYR A O 1
ATOM 2280 N N . ASP A 1 296 ? -51.477 -18.298 -5.883 1.00 80.81 296 ASP A N 1
ATOM 2281 C CA . ASP A 1 296 ? -52.315 -19.216 -5.105 1.00 80.81 296 ASP A CA 1
ATOM 2282 C C . ASP A 1 296 ? -51.743 -19.341 -3.685 1.00 80.81 296 ASP A C 1
ATOM 2284 O O . ASP A 1 296 ? -50.540 -19.550 -3.503 1.00 80.81 296 ASP A O 1
ATOM 2288 N N . SER A 1 297 ? -52.602 -19.237 -2.668 1.00 80.50 297 SER A N 1
ATOM 2289 C CA . SER A 1 297 ? -52.220 -19.406 -1.264 1.00 80.50 297 SER A CA 1
ATOM 2290 C C . SER A 1 297 ? -51.632 -20.790 -0.978 1.00 80.50 297 SER A C 1
ATOM 2292 O O . SER A 1 297 ? -50.773 -20.905 -0.107 1.00 80.50 297 SER A O 1
ATOM 2294 N N . LYS A 1 298 ? -52.007 -21.821 -1.753 1.00 84.31 298 LYS A N 1
ATOM 2295 C CA . LYS A 1 298 ? -51.453 -23.182 -1.622 1.00 84.31 298 LYS A CA 1
ATOM 2296 C C . LYS A 1 298 ? -49.938 -23.239 -1.820 1.00 84.31 298 LYS A C 1
ATOM 2298 O O . LYS A 1 298 ? -49.280 -24.117 -1.272 1.00 84.31 298 LYS A O 1
ATOM 2303 N N . ILE A 1 299 ? -49.357 -22.301 -2.575 1.00 86.88 299 ILE A N 1
ATOM 2304 C CA . ILE A 1 299 ? -47.902 -22.228 -2.781 1.00 86.88 299 ILE A CA 1
ATOM 2305 C C . ILE A 1 299 ? -47.177 -22.003 -1.446 1.00 86.88 299 ILE A C 1
ATOM 2307 O O . ILE A 1 299 ? -46.119 -22.589 -1.210 1.00 86.88 299 ILE A O 1
ATOM 2311 N N . ILE A 1 300 ? -47.763 -21.197 -0.555 1.00 85.00 300 ILE A N 1
ATOM 2312 C CA . ILE A 1 300 ? -47.225 -20.959 0.789 1.00 85.00 300 ILE A CA 1
ATOM 2313 C C . ILE A 1 300 ? -47.273 -22.257 1.599 1.00 85.00 300 ILE A C 1
ATOM 2315 O O . ILE A 1 300 ? -46.279 -22.617 2.227 1.00 85.00 300 ILE A O 1
ATOM 2319 N N . ASP A 1 301 ? -48.383 -22.996 1.519 1.00 87.50 301 ASP A N 1
ATOM 2320 C CA . ASP A 1 301 ? -48.539 -24.280 2.209 1.00 87.50 301 ASP A CA 1
ATOM 2321 C C . ASP A 1 301 ? -47.488 -25.304 1.746 1.00 87.50 301 ASP A C 1
ATOM 2323 O O . ASP A 1 301 ? -46.909 -26.012 2.569 1.00 87.50 301 ASP A O 1
ATOM 2327 N N . TYR A 1 302 ? -47.168 -25.354 0.446 1.00 89.62 302 TYR A N 1
ATOM 2328 C CA . TYR A 1 302 ? -46.119 -26.234 -0.088 1.00 89.62 302 TYR A CA 1
ATOM 2329 C C . TYR A 1 302 ? -44.700 -25.829 0.347 1.00 89.62 302 TYR A C 1
ATOM 2331 O O . TYR A 1 302 ? -43.866 -26.697 0.644 1.00 89.62 302 TYR A O 1
ATOM 2339 N N . LEU A 1 303 ? -44.411 -24.527 0.428 1.00 87.62 303 LEU A N 1
ATOM 2340 C CA . LEU A 1 303 ? -43.142 -24.026 0.966 1.00 87.62 303 LEU A CA 1
ATOM 2341 C C . LEU A 1 303 ? -42.990 -24.356 2.460 1.00 87.62 303 LEU A C 1
ATOM 2343 O O . LEU A 1 303 ? -41.913 -24.780 2.890 1.00 87.62 303 LEU A O 1
ATOM 2347 N N . ASP A 1 304 ? -44.076 -24.241 3.227 1.00 84.75 304 ASP A N 1
ATOM 2348 C CA . ASP A 1 304 ? -44.112 -24.503 4.670 1.00 84.75 304 ASP A CA 1
ATOM 2349 C C . ASP A 1 304 ? -44.298 -26.001 5.018 1.00 84.75 304 ASP A C 1
ATOM 2351 O O . ASP A 1 304 ? -44.120 -26.396 6.179 1.00 84.75 304 ASP A O 1
ATOM 2355 N N . ALA A 1 305 ? -44.592 -26.856 4.028 1.00 86.88 305 ALA A N 1
ATOM 2356 C CA . ALA A 1 305 ? -44.765 -28.298 4.205 1.00 86.88 305 ALA A CA 1
ATOM 2357 C C . ALA A 1 305 ? -43.504 -28.967 4.796 1.00 86.88 305 ALA A C 1
ATOM 2359 O O . ALA A 1 305 ? -42.380 -28.605 4.421 1.00 86.88 305 ALA A O 1
ATOM 2360 N N . PRO A 1 306 ? -43.655 -29.975 5.681 1.00 85.31 306 PRO A N 1
ATOM 2361 C CA . PRO A 1 306 ? -42.528 -30.647 6.323 1.00 85.31 306 PRO A CA 1
ATOM 2362 C C . PRO A 1 306 ? -41.592 -31.292 5.292 1.00 85.31 306 PRO A C 1
ATOM 2364 O O . PRO A 1 306 ? -42.041 -31.870 4.304 1.00 85.31 306 PRO A O 1
ATOM 2367 N N . CYS A 1 307 ? -40.285 -31.184 5.532 1.00 86.88 307 CYS A N 1
ATOM 2368 C CA . CYS A 1 307 ? -39.238 -31.703 4.658 1.00 86.88 307 CYS A CA 1
ATOM 2369 C C . CYS A 1 307 ? -38.114 -32.332 5.493 1.00 86.88 307 CYS A C 1
ATOM 2371 O O . CYS A 1 307 ? -37.757 -31.795 6.541 1.00 86.88 307 CYS A O 1
ATOM 2373 N N . GLU A 1 308 ? -37.566 -33.453 5.023 1.00 87.31 308 GLU A N 1
ATOM 2374 C CA . GLU A 1 308 ? -36.445 -34.176 5.654 1.00 87.31 308 GLU A CA 1
ATOM 2375 C C . GLU A 1 308 ? -35.084 -33.853 5.006 1.00 87.31 308 GLU A C 1
ATOM 2377 O O . GLU A 1 308 ? -34.057 -34.420 5.382 1.00 87.31 308 GLU A O 1
ATOM 2382 N N . ALA A 1 309 ? -35.057 -32.966 4.009 1.00 87.88 309 ALA A N 1
ATOM 2383 C CA . ALA A 1 309 ? -33.833 -32.586 3.318 1.00 87.88 309 ALA A CA 1
ATOM 2384 C C . ALA A 1 309 ? -33.005 -31.586 4.159 1.00 87.88 309 ALA A C 1
ATOM 2386 O O . ALA A 1 309 ? -33.505 -30.505 4.482 1.00 87.88 309 ALA A O 1
ATOM 2387 N N . PRO A 1 310 ? -31.734 -31.887 4.493 1.00 83.62 310 PRO A N 1
ATOM 2388 C CA . PRO A 1 310 ? -30.919 -31.070 5.399 1.00 83.62 310 PRO A CA 1
ATOM 2389 C C . PRO A 1 310 ? -30.562 -29.682 4.846 1.00 83.62 310 PRO A C 1
ATOM 2391 O O . PRO A 1 310 ? -30.249 -28.776 5.615 1.00 83.62 310 PRO A O 1
ATOM 2394 N N . GLY A 1 311 ? -30.607 -29.502 3.525 1.00 80.62 311 GLY A N 1
ATOM 2395 C CA . GLY A 1 311 ? -30.359 -28.226 2.851 1.00 80.62 311 GLY A CA 1
ATOM 2396 C C . GLY A 1 311 ? -31.512 -27.230 2.977 1.00 80.62 311 GLY A C 1
ATOM 2397 O O . GLY A 1 311 ? -31.312 -26.037 2.766 1.00 80.62 311 GLY A O 1
ATOM 2398 N N . TRP A 1 312 ? -32.709 -27.686 3.364 1.00 84.88 312 TRP A N 1
ATOM 2399 C CA . TRP A 1 312 ? -33.844 -26.812 3.647 1.00 84.88 312 TRP A CA 1
ATOM 2400 C C . TRP A 1 312 ? -33.872 -26.457 5.135 1.00 84.88 312 TRP A C 1
ATOM 2402 O O . TRP A 1 312 ? -34.554 -27.084 5.948 1.00 84.88 312 TRP A O 1
ATOM 2412 N N . GLN A 1 313 ? -33.102 -25.434 5.509 1.00 67.69 313 GLN A N 1
ATOM 2413 C CA . GLN A 1 313 ? -33.123 -24.911 6.871 1.00 67.69 313 GLN A CA 1
ATOM 2414 C C . GLN A 1 313 ? -34.460 -24.209 7.126 1.00 67.69 313 GLN A C 1
ATOM 2416 O O . GLN A 1 313 ? -34.747 -23.147 6.575 1.00 67.69 313 GLN A O 1
ATOM 2421 N N . ARG A 1 314 ? -35.300 -24.813 7.973 1.00 60.50 314 ARG A N 1
ATOM 2422 C CA . ARG A 1 314 ? -36.596 -24.251 8.366 1.00 60.50 314 ARG A CA 1
ATOM 2423 C C . ARG A 1 314 ? -36.388 -23.028 9.264 1.00 60.50 314 ARG A C 1
ATOM 2425 O O . ARG A 1 314 ? -36.437 -23.132 10.486 1.00 60.50 314 ARG A O 1
ATOM 2432 N N . VAL A 1 315 ? -36.165 -21.861 8.670 1.00 53.97 315 VAL A N 1
ATOM 2433 C CA . VAL A 1 315 ? -36.124 -20.597 9.413 1.00 53.97 315 VAL A CA 1
ATOM 2434 C C . VAL A 1 315 ? -37.542 -20.039 9.514 1.00 53.97 315 VAL A C 1
ATOM 2436 O O . VAL A 1 315 ? -38.055 -19.406 8.599 1.00 53.97 315 VAL A O 1
ATOM 2439 N N . LEU A 1 316 ? -38.196 -20.317 10.646 1.00 50.22 316 LEU A N 1
ATOM 2440 C CA . LEU A 1 316 ? -39.468 -19.706 11.038 1.00 50.22 316 LEU A CA 1
ATOM 2441 C C . LEU A 1 316 ? -39.198 -18.283 11.546 1.00 50.22 316 LEU A C 1
ATOM 2443 O O . LEU A 1 316 ? -38.950 -18.087 12.734 1.00 50.22 316 LEU A O 1
ATOM 2447 N N . GLN A 1 317 ? -39.264 -17.280 10.672 1.00 48.94 317 GLN A N 1
ATOM 2448 C CA . GLN A 1 317 ? -39.509 -15.904 11.108 1.00 48.94 317 GLN A CA 1
ATOM 2449 C C . GLN A 1 317 ? -40.684 -15.318 10.330 1.00 48.94 317 GLN A C 1
ATOM 2451 O O . GLN A 1 317 ? -40.585 -14.949 9.164 1.00 48.94 317 GLN A O 1
ATOM 2456 N N . PHE A 1 318 ? -41.825 -15.265 11.016 1.00 48.25 318 PHE A N 1
ATOM 2457 C CA . PHE A 1 318 ? -43.030 -14.603 10.548 1.00 48.25 318 PHE A CA 1
ATOM 2458 C C . PHE A 1 318 ? -42.945 -13.116 10.887 1.00 48.25 318 PHE A C 1
ATOM 2460 O O . PHE A 1 318 ? -42.787 -12.752 12.052 1.00 48.25 318 PHE A O 1
ATOM 2467 N N . LEU A 1 319 ? -43.121 -12.262 9.884 1.00 46.91 319 LEU A N 1
ATOM 2468 C CA . LEU A 1 319 ? -43.733 -10.960 10.104 1.00 46.91 319 LEU A CA 1
ATOM 2469 C C . LEU A 1 319 ? -45.228 -11.159 9.820 1.00 46.91 319 LEU A C 1
ATOM 2471 O O . LEU A 1 319 ? -45.577 -11.377 8.660 1.00 46.91 319 LEU A O 1
ATOM 2475 N N . PRO A 1 320 ? -46.110 -11.182 10.837 1.00 41.34 320 PRO A N 1
ATOM 2476 C CA . PRO A 1 320 ? -47.542 -11.136 10.574 1.00 41.34 320 PRO A CA 1
ATOM 2477 C C . PRO A 1 320 ? -47.822 -9.813 9.863 1.00 41.34 320 PRO A C 1
ATOM 2479 O O . PRO A 1 320 ? -47.306 -8.790 10.310 1.00 41.34 320 PRO A O 1
ATOM 2482 N N . GLU A 1 321 ? -48.542 -9.875 8.738 1.00 43.88 321 GLU A N 1
ATOM 2483 C CA . GLU A 1 321 ? -49.040 -8.750 7.928 1.00 43.88 321 GLU A CA 1
ATOM 2484 C C . GLU A 1 321 ? -48.554 -7.372 8.403 1.00 43.88 321 GLU A C 1
ATOM 2486 O O . GLU A 1 321 ? -49.242 -6.652 9.126 1.00 43.88 321 GLU A O 1
ATOM 2491 N N . VAL A 1 322 ? -47.347 -6.970 7.989 1.00 44.38 322 VAL A N 1
ATOM 2492 C CA . VAL A 1 322 ? -46.885 -5.587 8.189 1.00 44.38 322 VAL A CA 1
ATOM 2493 C C . VAL A 1 322 ? -47.450 -4.737 7.059 1.00 44.38 322 VAL A C 1
ATOM 2495 O O . VAL A 1 322 ? -46.743 -4.073 6.306 1.00 44.38 322 VAL A O 1
ATOM 2498 N N . THR A 1 323 ? -48.768 -4.770 6.927 1.00 41.62 323 THR A N 1
ATOM 2499 C CA . THR A 1 323 ? -49.503 -3.731 6.232 1.00 41.62 323 THR A CA 1
ATOM 2500 C C . THR A 1 323 ? -49.523 -2.500 7.141 1.00 41.62 323 THR A C 1
ATOM 2502 O O . THR A 1 323 ? -50.173 -2.473 8.182 1.00 41.62 323 THR A O 1
ATOM 2505 N N . ALA A 1 324 ? -48.790 -1.467 6.718 1.00 40.41 324 ALA A N 1
ATOM 2506 C CA . ALA A 1 324 ? -49.066 -0.055 7.006 1.00 40.41 324 ALA A CA 1
ATOM 2507 C C . ALA A 1 324 ? -48.622 0.599 8.340 1.00 40.41 324 ALA A C 1
ATOM 2509 O O . ALA A 1 324 ? -49.222 1.601 8.729 1.00 40.41 324 ALA A O 1
ATOM 2510 N N . ARG A 1 325 ? -47.537 0.178 9.014 1.00 43.47 325 ARG A N 1
ATOM 2511 C CA . ARG A 1 325 ? -46.908 1.033 10.058 1.00 43.47 325 ARG A CA 1
ATOM 2512 C C . ARG A 1 325 ? -45.402 1.224 9.852 1.00 43.47 325 ARG A C 1
ATOM 2514 O O . ARG A 1 325 ? -44.651 0.263 9.738 1.00 43.47 325 ARG A O 1
ATOM 2521 N N . ASN A 1 326 ? -44.972 2.490 9.834 1.00 45.22 326 ASN A N 1
ATOM 2522 C CA . ASN A 1 326 ? -43.585 2.953 9.648 1.00 45.22 326 ASN A CA 1
ATOM 2523 C C . ASN A 1 326 ? -42.650 2.679 10.846 1.00 45.22 326 ASN A C 1
ATOM 2525 O O . ASN A 1 326 ? -41.532 3.189 10.881 1.00 45.22 326 ASN A O 1
ATOM 2529 N N . GLU A 1 327 ? -43.067 1.882 11.827 1.00 50.53 327 GLU A N 1
ATOM 2530 C CA . GLU A 1 327 ? -42.280 1.618 13.031 1.00 50.53 327 GLU A CA 1
ATOM 2531 C C . GLU A 1 327 ? -41.572 0.263 12.934 1.00 50.53 327 GLU A C 1
ATOM 2533 O O . GLU A 1 327 ? -42.139 -0.734 12.483 1.00 50.53 327 GLU A O 1
ATOM 2538 N N . ILE A 1 328 ? -40.300 0.225 13.340 1.00 50.69 328 ILE A N 1
ATOM 2539 C CA . ILE A 1 328 ? -39.567 -1.027 13.540 1.00 50.69 328 ILE A CA 1
ATOM 2540 C C . ILE A 1 328 ? -40.154 -1.674 14.803 1.00 50.69 328 ILE A C 1
ATOM 2542 O O . ILE A 1 328 ? -40.077 -1.054 15.868 1.00 50.69 328 ILE A O 1
ATOM 2546 N N . PRO A 1 329 ? -40.721 -2.890 14.738 1.00 49.91 329 PRO A N 1
ATOM 2547 C CA . PRO A 1 329 ? -41.196 -3.571 15.936 1.00 49.91 329 PRO A CA 1
ATOM 2548 C C . PRO A 1 329 ? -40.018 -3.777 16.905 1.00 49.91 329 PRO A C 1
ATOM 2550 O O . PRO A 1 329 ? -39.049 -4.443 16.549 1.00 49.91 329 PRO A O 1
ATOM 2553 N N . GLY A 1 330 ? -40.073 -3.196 18.111 1.00 54.34 330 GLY A N 1
ATOM 2554 C CA . GLY A 1 330 ? -39.158 -3.544 19.212 1.00 54.34 330 GLY A CA 1
ATOM 2555 C C . GLY A 1 330 ? -38.268 -2.442 19.804 1.00 54.34 330 GLY A C 1
ATOM 2556 O O . GLY A 1 330 ? -37.523 -2.739 20.735 1.00 54.34 330 GLY A O 1
ATOM 2557 N N . LEU A 1 331 ? -38.327 -1.184 19.348 1.00 45.44 331 LEU A N 1
ATOM 2558 C CA . LEU A 1 331 ? -37.554 -0.105 19.985 1.00 45.44 331 LEU A CA 1
ATOM 2559 C C . LEU A 1 331 ? -38.345 0.562 21.130 1.00 45.44 331 LEU A C 1
ATOM 2561 O O . LEU A 1 331 ? -39.158 1.453 20.901 1.00 45.44 331 LEU A O 1
ATOM 2565 N N . LEU A 1 332 ? -38.085 0.154 22.376 1.00 46.03 332 LEU A N 1
ATOM 2566 C CA . LEU A 1 332 ? -38.594 0.832 23.577 1.00 46.03 332 LEU A CA 1
ATOM 2567 C C . LEU A 1 332 ? -37.720 2.054 23.909 1.00 46.03 332 LEU A C 1
ATOM 2569 O O . LEU A 1 332 ? -36.643 1.929 24.489 1.00 46.03 332 LEU A O 1
ATOM 2573 N N . THR A 1 333 ? -38.173 3.258 23.561 1.00 42.72 333 THR A N 1
ATOM 2574 C CA . THR A 1 333 ? -37.495 4.509 23.945 1.00 42.72 333 THR A CA 1
ATOM 2575 C C . THR A 1 333 ? -37.745 4.838 25.419 1.00 42.72 333 THR A C 1
ATOM 2577 O O . THR A 1 333 ? -38.791 5.374 25.778 1.00 42.72 333 THR A O 1
ATOM 2580 N N . ASN A 1 334 ? -36.776 4.547 26.289 1.00 45.00 334 ASN A N 1
ATOM 2581 C CA . ASN A 1 334 ? -36.864 4.876 27.712 1.00 45.00 334 ASN A CA 1
ATOM 2582 C C . ASN A 1 334 ? -36.508 6.365 27.938 1.00 45.00 334 ASN A C 1
ATOM 2584 O O . ASN A 1 334 ? -35.340 6.749 27.907 1.00 45.00 334 ASN A O 1
ATOM 2588 N N . GLN A 1 335 ? -37.506 7.236 28.127 1.00 39.78 335 GLN A N 1
ATOM 2589 C CA . GLN A 1 335 ? -37.329 8.693 28.287 1.00 39.78 335 GLN A CA 1
ATOM 2590 C C . GLN A 1 335 ? -37.108 9.140 29.750 1.00 39.78 335 GLN A C 1
ATOM 2592 O O . GLN A 1 335 ? -37.736 10.082 30.232 1.00 39.78 335 GLN A O 1
ATOM 2597 N N . GLY A 1 336 ? -36.194 8.504 30.484 1.00 42.84 336 GLY A N 1
ATOM 2598 C CA . GLY A 1 336 ? -35.865 8.892 31.862 1.00 42.84 336 GLY A CA 1
ATOM 2599 C C . GLY A 1 336 ? -34.566 9.696 31.972 1.00 42.84 336 GLY A C 1
ATOM 2600 O O . GLY A 1 336 ? -33.517 9.119 32.234 1.00 42.84 336 GLY A O 1
ATOM 2601 N N . LYS A 1 337 ? -34.586 11.029 31.816 1.00 52.38 337 LYS A N 1
ATOM 2602 C CA . LYS A 1 337 ? -33.411 11.863 32.158 1.00 52.38 337 LYS A CA 1
ATOM 2603 C C . LYS A 1 337 ? -33.257 11.934 33.684 1.00 52.38 337 LYS A C 1
ATOM 2605 O O . LYS A 1 337 ? -33.974 12.697 34.329 1.00 52.38 337 LYS A O 1
ATOM 2610 N N . GLN A 1 338 ? -32.302 11.204 34.260 1.00 54.53 338 GLN A N 1
ATOM 2611 C CA . GLN A 1 338 ? -31.920 11.367 35.670 1.00 54.53 338 GLN A CA 1
ATOM 2612 C C . GLN A 1 338 ? -31.444 12.811 35.936 1.00 54.53 338 GLN A C 1
ATOM 2614 O O . GLN A 1 338 ? -30.456 13.290 35.365 1.00 54.53 338 GLN A O 1
ATOM 2619 N N . ARG A 1 339 ? -32.171 13.535 36.799 1.00 61.44 339 ARG A N 1
ATOM 2620 C CA . ARG A 1 339 ? -31.755 14.847 37.320 1.00 61.44 339 ARG A CA 1
ATOM 2621 C C . ARG A 1 339 ? -30.714 14.623 38.420 1.00 61.44 339 ARG A C 1
ATOM 2623 O O . ARG A 1 339 ? -30.960 13.864 39.348 1.00 61.44 339 ARG A O 1
ATOM 2630 N N . VAL A 1 340 ? -29.559 15.280 38.309 1.00 71.12 340 VAL A N 1
ATOM 2631 C CA . VAL A 1 340 ? -28.493 15.220 39.325 1.00 71.12 340 VAL A CA 1
ATOM 2632 C C . VAL A 1 340 ? -28.882 16.140 40.483 1.00 71.12 340 VAL A C 1
ATOM 2634 O O . VAL A 1 340 ? -29.262 17.286 40.244 1.00 71.12 340 VAL A O 1
ATOM 2637 N N . LEU A 1 341 ? -28.821 15.633 41.716 1.00 76.62 341 LEU A N 1
ATOM 2638 C CA . LEU A 1 341 ? -29.103 16.412 42.925 1.00 76.62 341 LEU A CA 1
ATOM 2639 C C . LEU A 1 341 ? -27.988 17.449 43.159 1.00 76.62 341 LEU A C 1
ATOM 2641 O O . LEU A 1 341 ? -26.819 17.149 42.940 1.00 76.62 341 LEU A O 1
ATOM 2645 N N . MET A 1 342 ? -28.329 18.650 43.626 1.00 78.81 342 MET A N 1
ATOM 2646 C CA . MET A 1 342 ? -27.347 19.689 43.970 1.00 78.81 342 MET A CA 1
ATOM 2647 C C . MET A 1 342 ? -27.060 19.611 45.478 1.00 78.81 342 MET A C 1
ATOM 2649 O O . MET A 1 342 ? -27.977 19.817 46.270 1.00 78.81 342 MET A O 1
ATOM 2653 N N . LYS A 1 343 ? -25.822 19.292 45.875 1.00 82.75 343 LYS A N 1
ATOM 2654 C CA . LYS A 1 343 ? -25.367 19.180 47.277 1.00 82.75 343 LYS A CA 1
ATOM 2655 C C . LYS A 1 343 ? -24.048 19.938 47.472 1.00 82.75 343 LYS A C 1
ATOM 2657 O O . LYS A 1 343 ? -23.365 20.205 46.487 1.00 82.75 343 LYS A O 1
ATOM 2662 N N . GLY A 1 344 ? -23.690 20.254 48.717 1.00 85.06 344 GLY A N 1
ATOM 2663 C CA . GLY A 1 344 ? -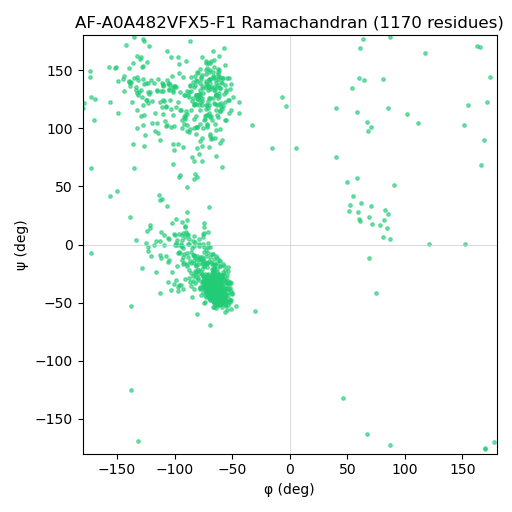22.388 20.841 49.044 1.00 85.06 344 GLY A CA 1
ATOM 2664 C C . GLY A 1 344 ? -22.302 22.370 48.966 1.00 85.06 344 GLY A C 1
ATOM 2665 O O . GLY A 1 344 ? -23.333 23.040 48.802 1.00 85.06 344 GLY A O 1
ATOM 2666 N N . PRO A 1 345 ? -21.086 22.930 49.111 1.00 85.50 345 PRO A N 1
ATOM 2667 C CA . PRO A 1 345 ? -20.824 24.365 49.040 1.00 85.50 345 PRO A CA 1
ATOM 2668 C C . PRO A 1 345 ? -20.917 24.904 47.604 1.00 85.50 345 PRO A C 1
ATOM 2670 O O . PRO A 1 345 ? -20.790 24.165 46.621 1.00 85.50 345 PRO A O 1
ATOM 2673 N N . LYS A 1 346 ? -21.157 26.214 47.474 1.00 86.50 346 LYS A N 1
ATOM 2674 C CA . LYS A 1 346 ? -21.258 26.914 46.183 1.00 86.50 346 LYS A CA 1
ATOM 2675 C C . LYS A 1 346 ? -20.022 27.772 45.931 1.00 86.50 346 LYS A C 1
ATOM 2677 O O . LYS A 1 346 ? -19.520 28.413 46.848 1.00 86.50 346 LYS A O 1
ATOM 2682 N N . LEU A 1 347 ? -19.575 27.809 44.681 1.00 85.69 347 LEU A N 1
ATOM 2683 C CA . LEU A 1 347 ? -18.499 28.695 44.234 1.00 85.69 347 LEU A CA 1
ATOM 2684 C C . LEU A 1 347 ? -19.036 30.113 44.004 1.00 85.69 347 LEU A C 1
ATOM 2686 O O . LEU A 1 347 ? -20.174 30.283 43.552 1.00 85.69 347 LEU A O 1
ATOM 2690 N N . SER A 1 348 ? -18.201 31.125 44.256 1.00 86.38 348 SER A N 1
ATOM 2691 C CA . SER A 1 348 ? -18.481 32.493 43.801 1.00 86.38 348 SER A CA 1
ATOM 2692 C C . SER A 1 348 ? -18.438 32.582 42.269 1.00 86.38 348 SER A C 1
ATOM 2694 O O . SER A 1 348 ? -17.975 31.663 41.587 1.00 86.38 348 SER A O 1
ATOM 2696 N N . GLU A 1 349 ? -18.929 33.682 41.700 1.00 84.12 349 GLU A N 1
ATOM 2697 C CA . GLU A 1 349 ? -18.914 33.890 40.247 1.00 84.12 349 GLU A CA 1
ATOM 2698 C C . GLU A 1 349 ? -17.481 33.916 39.689 1.00 84.12 349 GLU A C 1
ATOM 2700 O O . GLU A 1 349 ? -17.183 33.212 38.722 1.00 84.12 349 GLU A O 1
ATOM 2705 N N . ASP A 1 350 ? -16.560 34.599 40.374 1.00 84.31 350 ASP A N 1
ATOM 2706 C CA . ASP A 1 350 ? -15.139 34.633 40.009 1.00 84.31 350 ASP A CA 1
ATOM 2707 C C . ASP A 1 350 ? -14.489 33.247 40.083 1.00 84.31 350 ASP A C 1
ATOM 2709 O O . ASP A 1 350 ? -13.802 32.825 39.153 1.00 84.31 350 ASP A O 1
ATOM 2713 N N . GLN A 1 351 ? -14.762 32.489 41.149 1.00 84.69 351 GLN A N 1
ATOM 2714 C CA . GLN A 1 351 ? -14.260 31.121 41.294 1.00 84.69 351 GLN A CA 1
ATOM 2715 C C . GLN A 1 351 ? -14.839 30.179 40.228 1.00 84.69 351 GLN A C 1
ATOM 2717 O O . GLN A 1 351 ? -14.131 29.315 39.709 1.00 84.69 351 GLN A O 1
ATOM 2722 N N . SER A 1 352 ? -16.111 30.363 39.864 1.00 86.75 352 SER A N 1
ATOM 2723 C CA . SER A 1 352 ? -16.765 29.608 38.789 1.00 86.75 352 SER A CA 1
ATOM 2724 C C . SER A 1 352 ? -16.108 29.904 37.434 1.00 86.75 352 SER A C 1
ATOM 2726 O O . SER A 1 352 ? -15.886 28.987 36.647 1.00 86.75 352 SER A O 1
ATOM 2728 N N . ASN A 1 353 ? -15.738 31.162 37.173 1.00 87.44 353 ASN A N 1
ATOM 2729 C CA . ASN A 1 353 ? -15.037 31.563 35.950 1.00 87.44 353 ASN A CA 1
ATOM 2730 C C . ASN A 1 353 ? -13.622 30.975 35.870 1.00 87.44 353 ASN A C 1
ATOM 2732 O O . ASN A 1 353 ? -13.205 30.521 34.802 1.00 87.44 353 ASN A O 1
ATOM 2736 N N . VAL A 1 354 ? -12.896 30.941 36.993 1.00 88.00 354 VAL A N 1
ATOM 2737 C CA . VAL A 1 354 ? -11.585 30.278 37.075 1.00 88.00 354 VAL A CA 1
ATOM 2738 C C . VAL A 1 354 ? -11.728 28.783 36.786 1.00 88.00 354 VAL A C 1
ATOM 2740 O O . VAL A 1 354 ? -11.015 28.273 35.926 1.00 88.00 354 VAL A O 1
ATOM 2743 N N . LEU A 1 355 ? -12.703 28.105 37.403 1.00 88.12 355 LEU A N 1
ATOM 2744 C CA . LEU A 1 355 ? -12.980 26.687 37.152 1.00 88.12 355 LEU A CA 1
ATOM 2745 C C . LEU A 1 355 ? -13.249 26.410 35.665 1.00 88.12 355 LEU A C 1
ATOM 2747 O O . LEU A 1 355 ? -12.692 25.468 35.103 1.00 88.12 355 LEU A O 1
ATOM 2751 N N . VAL A 1 356 ? -14.072 27.237 35.012 1.00 89.12 356 VAL A N 1
ATOM 2752 C CA . VAL A 1 356 ? -14.370 27.094 33.578 1.00 89.12 356 VAL A CA 1
ATOM 2753 C C . VAL A 1 356 ? -13.101 27.215 32.737 1.00 89.12 356 VAL A C 1
ATOM 2755 O O . VAL A 1 356 ? -12.864 26.350 31.896 1.00 89.12 356 VAL A O 1
ATOM 2758 N N . ARG A 1 357 ? -12.264 28.231 32.984 1.00 89.69 357 ARG A N 1
ATOM 2759 C CA . ARG A 1 357 ? -11.007 28.424 32.242 1.00 89.69 357 ARG A CA 1
ATOM 2760 C C . ARG A 1 357 ? -10.033 27.269 32.453 1.00 89.69 357 ARG A C 1
ATOM 2762 O O . ARG A 1 357 ? -9.454 26.788 31.485 1.00 89.69 357 ARG A O 1
ATOM 2769 N N . SER A 1 358 ? -9.886 26.791 33.688 1.00 89.75 358 SER A N 1
ATOM 2770 C CA . SER A 1 358 ? -9.018 25.652 34.005 1.00 89.75 358 SER A CA 1
ATOM 2771 C C . SER A 1 358 ? -9.469 24.372 33.296 1.00 89.75 358 SER A C 1
ATOM 2773 O O . SER A 1 358 ? -8.644 23.651 32.740 1.00 89.75 358 SER A O 1
ATOM 2775 N N . VAL A 1 359 ? -10.778 24.101 33.262 1.00 91.25 359 VAL A N 1
ATOM 2776 C CA . VAL A 1 359 ? -11.324 22.912 32.590 1.00 91.25 359 VAL A CA 1
ATOM 2777 C C . VAL A 1 359 ? -11.229 23.032 31.069 1.00 91.25 359 VAL A C 1
ATOM 2779 O O . VAL A 1 359 ? -10.896 22.044 30.417 1.00 91.25 359 VAL A O 1
ATOM 2782 N N . GLN A 1 360 ? -11.475 24.216 30.500 1.00 91.69 360 GLN A N 1
ATOM 2783 C CA . GLN A 1 360 ? -11.283 24.468 29.067 1.00 91.69 360 GLN A CA 1
ATOM 2784 C C . GLN A 1 360 ? -9.828 24.239 28.659 1.00 91.69 360 GLN A C 1
ATOM 2786 O O . GLN A 1 360 ? -9.575 23.473 27.735 1.00 91.69 360 GLN A O 1
ATOM 2791 N N . PHE A 1 361 ? -8.877 24.801 29.411 1.00 93.38 361 PHE A N 1
ATOM 2792 C CA . PHE A 1 361 ? -7.450 24.599 29.167 1.00 93.38 361 PHE A CA 1
ATOM 2793 C C . PHE A 1 361 ? -7.064 23.112 29.200 1.00 93.38 361 PHE A C 1
ATOM 2795 O O . PHE A 1 361 ? -6.389 22.624 28.296 1.00 93.38 361 PHE A O 1
ATOM 2802 N N . ALA A 1 362 ? -7.552 22.361 30.195 1.00 91.62 362 ALA A N 1
ATOM 2803 C CA . ALA A 1 362 ? -7.320 20.919 30.275 1.00 91.62 362 ALA A CA 1
ATOM 2804 C C . ALA A 1 362 ? -7.936 20.155 29.086 1.00 91.62 362 ALA A C 1
ATOM 2806 O O . ALA A 1 362 ? -7.314 19.241 28.544 1.00 91.62 362 ALA A O 1
ATOM 2807 N N . CYS A 1 363 ? -9.142 20.532 28.648 1.00 94.19 363 CYS A N 1
ATOM 2808 C CA . CYS A 1 363 ? -9.788 19.929 27.483 1.00 94.19 363 CYS A CA 1
ATOM 2809 C C . CYS A 1 363 ? -9.004 20.206 26.192 1.00 94.19 363 CYS A C 1
ATOM 2811 O O . CYS A 1 363 ? -8.784 19.285 25.407 1.00 94.19 363 CYS A O 1
ATOM 2813 N N . ASP A 1 364 ? -8.543 21.437 25.986 1.00 93.44 364 ASP A N 1
ATOM 2814 C CA . ASP A 1 364 ? -7.796 21.830 24.789 1.00 93.44 364 ASP A CA 1
ATOM 2815 C C . ASP A 1 364 ? -6.413 21.161 24.735 1.00 93.44 364 ASP A C 1
ATOM 2817 O O . ASP A 1 364 ? -5.979 20.711 23.669 1.00 93.44 364 ASP A O 1
ATOM 2821 N N . ALA A 1 365 ? -5.759 20.987 25.890 1.00 92.25 365 ALA A N 1
ATOM 2822 C CA . ALA A 1 365 ? -4.534 20.200 26.007 1.00 92.25 365 ALA A CA 1
ATOM 2823 C C . ALA A 1 365 ? -4.764 18.727 25.619 1.00 92.25 365 ALA A C 1
ATOM 2825 O O . ALA A 1 365 ? -4.029 18.182 24.795 1.00 92.25 365 ALA A O 1
ATOM 2826 N N . LEU A 1 366 ? -5.829 18.090 26.125 1.00 91.81 366 LEU A N 1
ATOM 2827 C CA . LEU A 1 366 ? -6.178 16.708 25.761 1.00 91.81 366 LEU A CA 1
ATOM 2828 C C . LEU A 1 366 ? -6.491 16.551 24.266 1.00 91.81 366 LEU A C 1
ATOM 2830 O O . LEU A 1 366 ? -6.114 15.547 23.661 1.00 91.81 366 LEU A O 1
ATOM 2834 N N . ILE A 1 367 ? -7.163 17.535 23.661 1.00 91.94 367 ILE A N 1
ATOM 2835 C CA . ILE A 1 367 ? -7.445 17.552 22.219 1.00 91.94 367 ILE A CA 1
ATOM 2836 C C . ILE A 1 367 ? -6.137 17.653 21.421 1.00 91.94 367 ILE A C 1
ATOM 2838 O O . ILE A 1 367 ? -5.969 16.935 20.435 1.00 91.94 367 ILE A O 1
ATOM 2842 N N . SER A 1 368 ? -5.207 18.504 21.857 1.00 93.00 368 SER A N 1
ATOM 2843 C CA . SER A 1 368 ? -3.916 18.722 21.190 1.00 93.00 368 SER A CA 1
ATOM 2844 C C . SER A 1 368 ? -3.003 17.492 21.266 1.00 93.00 368 SER A C 1
ATOM 2846 O O . SER A 1 368 ? -2.313 17.167 20.299 1.00 93.00 368 SER A O 1
ATOM 2848 N N . CYS A 1 369 ? -3.056 16.750 22.376 1.00 90.88 369 CYS A N 1
ATOM 2849 C CA . CYS A 1 369 ? -2.248 15.551 22.604 1.00 90.88 369 CYS A CA 1
ATOM 2850 C C . CYS A 1 369 ? -2.816 14.265 21.969 1.00 90.88 369 CYS A C 1
ATOM 2852 O O . CYS A 1 369 ? -2.210 13.205 22.122 1.00 90.88 369 CYS A O 1
ATOM 2854 N N . GLU A 1 370 ? -3.940 14.317 21.238 1.00 90.31 370 GLU A N 1
ATOM 2855 C CA . GLU A 1 370 ? -4.611 13.142 20.644 1.00 90.31 370 GLU A CA 1
ATOM 2856 C C . GLU A 1 370 ? -3.636 12.204 19.918 1.00 90.31 370 GLU A C 1
ATOM 2858 O O . GLU A 1 370 ? -3.606 11.001 20.182 1.00 90.31 370 GLU A O 1
ATOM 2863 N N . LYS A 1 371 ? -2.833 12.756 18.999 1.00 85.75 371 LYS A N 1
ATOM 2864 C CA . LYS A 1 371 ? -1.911 11.966 18.173 1.00 85.75 371 LYS A CA 1
ATOM 2865 C C . LYS A 1 371 ? -0.828 11.305 19.019 1.00 85.75 371 LYS A C 1
ATOM 2867 O O . LYS A 1 371 ? -0.585 10.117 18.855 1.00 85.75 371 LYS A O 1
ATOM 2872 N N . GLN A 1 372 ? -0.215 12.058 19.930 1.00 84.81 372 GLN A N 1
ATOM 2873 C CA . GLN A 1 372 ? 0.853 11.558 20.797 1.00 84.81 372 GLN A CA 1
ATOM 2874 C C . GLN A 1 372 ? 0.344 10.445 21.718 1.00 84.81 372 GLN A C 1
ATOM 2876 O O . GLN A 1 372 ? 0.960 9.388 21.803 1.00 84.81 372 GLN A O 1
ATOM 2881 N N . LEU A 1 373 ? -0.826 10.633 22.334 1.00 86.38 373 LEU A N 1
ATOM 2882 C CA . LEU A 1 373 ? -1.433 9.626 23.207 1.00 86.38 373 LEU A CA 1
ATOM 2883 C C . LEU A 1 373 ? -1.834 8.357 22.445 1.00 86.38 373 LEU A C 1
ATOM 2885 O O . LEU A 1 373 ? -1.669 7.262 22.970 1.00 86.38 373 LEU A O 1
ATOM 2889 N N . ASN A 1 374 ? -2.326 8.479 21.208 1.00 86.19 374 ASN A N 1
ATOM 2890 C CA . ASN A 1 374 ? -2.607 7.316 20.363 1.00 86.19 374 ASN A CA 1
ATOM 2891 C C . ASN A 1 374 ? -1.326 6.564 19.968 1.00 86.19 374 ASN A C 1
ATOM 2893 O O . ASN A 1 374 ? -1.354 5.340 19.911 1.00 86.19 374 ASN A O 1
ATOM 2897 N N . ILE A 1 375 ? -0.219 7.272 19.706 1.00 78.69 375 ILE A N 1
ATOM 2898 C CA . ILE A 1 375 ? 1.083 6.655 19.400 1.00 78.69 375 ILE A CA 1
ATOM 2899 C C . ILE A 1 375 ? 1.582 5.852 20.604 1.00 78.69 375 ILE A C 1
ATOM 2901 O O . ILE A 1 375 ? 1.909 4.679 20.448 1.00 78.69 375 ILE A O 1
ATOM 2905 N N . ILE A 1 376 ? 1.563 6.454 21.798 1.00 81.12 376 ILE A N 1
ATOM 2906 C CA . ILE A 1 376 ? 1.986 5.797 23.045 1.00 81.12 376 ILE A CA 1
ATOM 2907 C C . ILE A 1 376 ? 1.097 4.578 23.345 1.00 81.12 376 ILE A C 1
ATOM 2909 O O . ILE A 1 376 ? 1.589 3.507 23.683 1.00 81.12 376 ILE A O 1
ATOM 2913 N N . ASP A 1 377 ? -0.223 4.702 23.186 1.00 83.25 377 ASP A N 1
ATOM 2914 C CA . ASP A 1 377 ? -1.163 3.598 23.417 1.00 83.25 377 ASP A CA 1
ATOM 2915 C C . ASP A 1 377 ? -1.005 2.459 22.392 1.00 83.25 377 ASP A C 1
ATOM 2917 O O . ASP A 1 377 ? -1.092 1.284 22.754 1.00 83.25 377 ASP A O 1
ATOM 2921 N N . ALA A 1 378 ? -0.703 2.775 21.127 1.00 76.75 378 ALA A N 1
ATOM 2922 C CA . ALA A 1 378 ? -0.517 1.785 20.061 1.00 76.75 378 ALA A CA 1
ATOM 2923 C C . ALA A 1 378 ? 0.675 0.840 20.300 1.00 76.75 378 ALA A C 1
ATOM 2925 O O . ALA A 1 378 ? 0.759 -0.215 19.668 1.00 76.75 378 ALA A O 1
ATOM 2926 N N . GLU A 1 379 ? 1.593 1.179 21.211 1.00 70.25 379 GLU A N 1
ATOM 2927 C CA . GLU A 1 379 ? 2.725 0.318 21.565 1.00 70.25 379 GLU A CA 1
ATOM 2928 C C . GLU A 1 379 ? 2.283 -1.012 22.197 1.00 70.25 379 GLU A C 1
ATOM 2930 O O . GLU A 1 379 ? 2.928 -2.042 21.983 1.00 70.25 379 GLU A O 1
ATOM 2935 N N . LYS A 1 380 ? 1.183 -1.003 22.965 1.00 68.31 380 LYS A N 1
ATOM 2936 C CA . LYS A 1 380 ? 0.679 -2.178 23.704 1.00 68.31 380 LYS A CA 1
ATOM 2937 C C . LYS A 1 380 ? -0.806 -2.477 23.457 1.00 68.31 380 LYS A C 1
ATOM 2939 O O . LYS A 1 380 ? -1.255 -3.588 23.730 1.00 68.31 380 LYS A O 1
ATOM 2944 N N . SER A 1 381 ? -1.565 -1.497 22.985 1.00 68.81 381 SER A N 1
ATOM 2945 C CA . SER A 1 381 ? -3.029 -1.480 22.924 1.00 68.81 381 SER A CA 1
ATOM 2946 C C . SER A 1 381 ? -3.500 -1.036 21.526 1.00 68.81 381 SER A C 1
ATOM 2948 O O . SER A 1 381 ? -2.731 -1.020 20.568 1.00 68.81 381 SER A O 1
ATOM 2950 N N . GLU A 1 382 ? -4.790 -0.745 21.370 1.00 74.81 382 GLU A N 1
ATOM 2951 C CA . GLU A 1 382 ? -5.457 -0.437 20.099 1.00 74.81 382 GLU A CA 1
ATOM 2952 C C . GLU A 1 382 ? -5.081 0.932 19.496 1.00 74.81 382 GLU A C 1
ATOM 2954 O O . GLU A 1 382 ? -5.488 1.231 18.371 1.00 74.81 382 GLU A O 1
ATOM 2959 N N . GLY A 1 383 ? -4.331 1.776 20.214 1.00 82.56 383 GLY A N 1
ATOM 2960 C CA . GLY A 1 383 ? -3.897 3.091 19.733 1.00 82.56 383 GLY A CA 1
ATOM 2961 C C . GLY A 1 383 ? -5.032 4.107 19.638 1.00 82.56 383 GLY A C 1
ATOM 2962 O O . GLY A 1 383 ? -5.061 4.929 18.720 1.00 82.56 383 GLY A O 1
ATOM 2963 N N . ASN A 1 384 ? -6.010 4.024 20.542 1.00 86.38 384 ASN A N 1
ATOM 2964 C CA . ASN A 1 384 ? -7.239 4.816 20.482 1.00 86.38 384 ASN A CA 1
ATOM 2965 C C . ASN A 1 384 ? -7.508 5.673 21.726 1.00 86.38 384 ASN A C 1
ATOM 2967 O O . ASN A 1 384 ? -8.484 6.430 21.735 1.00 86.38 384 ASN A O 1
ATOM 2971 N N . VAL A 1 385 ? -6.653 5.608 22.749 1.00 87.00 385 VAL A N 1
ATOM 2972 C CA . VAL A 1 385 ? -6.828 6.358 24.004 1.00 87.00 385 VAL A CA 1
ATOM 2973 C C . VAL A 1 385 ? -6.909 7.870 23.788 1.00 87.00 385 VAL A C 1
ATOM 2975 O O . VAL A 1 385 ? -7.844 8.504 24.280 1.00 87.00 385 VAL A O 1
ATOM 2978 N N . GLY A 1 386 ? -6.008 8.453 22.994 1.00 88.38 386 GLY A N 1
ATOM 2979 C CA . GLY A 1 386 ? -6.041 9.882 22.661 1.00 88.38 386 GLY A CA 1
ATOM 2980 C C . GLY A 1 386 ? -7.341 10.289 21.962 1.00 88.38 386 GLY A C 1
ATOM 2981 O O . GLY A 1 386 ? -7.973 11.280 22.328 1.00 88.38 386 GLY A O 1
ATOM 2982 N N . THR A 1 387 ? -7.810 9.466 21.020 1.00 90.19 387 THR A N 1
ATOM 2983 C CA . THR A 1 387 ? -9.081 9.687 20.306 1.00 90.19 387 THR A CA 1
ATOM 2984 C C . THR A 1 387 ? -10.280 9.667 21.258 1.00 90.19 387 THR A C 1
ATOM 2986 O O . THR A 1 387 ? -11.215 10.462 21.121 1.00 90.19 387 THR A O 1
ATOM 2989 N N . ARG A 1 388 ? -10.278 8.757 22.239 1.00 89.44 388 ARG A N 1
ATOM 2990 C CA . ARG A 1 388 ? -11.351 8.639 23.239 1.00 89.44 388 ARG A CA 1
ATOM 2991 C C . ARG A 1 388 ? -11.364 9.833 24.191 1.00 89.44 388 ARG A C 1
ATOM 2993 O O . ARG A 1 388 ? -12.430 10.402 24.423 1.00 89.44 388 ARG A O 1
ATOM 3000 N N . LEU A 1 389 ? -10.201 10.263 24.677 1.00 90.31 389 LEU A N 1
ATOM 3001 C CA . LEU A 1 389 ? -10.078 11.430 25.557 1.00 90.31 389 LEU A CA 1
ATOM 3002 C C . LEU A 1 389 ? -10.466 12.733 24.851 1.00 90.31 389 LEU A C 1
ATOM 3004 O O . LEU A 1 389 ? -11.192 13.548 25.422 1.00 90.31 389 LEU A O 1
ATOM 3008 N N . LYS A 1 390 ? -10.101 12.889 23.575 1.00 93.31 390 LYS A N 1
ATOM 3009 C CA . LYS A 1 390 ? -10.560 14.008 22.742 1.00 93.31 390 LYS A CA 1
ATOM 3010 C C . LYS A 1 390 ? -12.084 14.087 22.666 1.00 93.31 390 LYS A C 1
ATOM 3012 O O . LYS A 1 390 ? -12.639 15.177 22.799 1.00 93.31 390 LYS A O 1
ATOM 3017 N N . LYS A 1 391 ? -12.782 12.957 22.487 1.00 90.81 391 LYS A N 1
ATOM 3018 C CA . LYS A 1 391 ? -14.258 12.943 22.465 1.00 90.81 391 LYS A CA 1
ATOM 3019 C C . LYS A 1 391 ? -14.841 13.475 23.772 1.00 90.81 391 LYS A C 1
ATOM 3021 O O . LYS A 1 391 ? -15.793 14.253 23.721 1.00 90.81 391 LYS A O 1
ATOM 3026 N N . VAL A 1 392 ? -14.278 13.100 24.921 1.00 90.62 392 VAL A N 1
ATOM 3027 C CA . VAL A 1 392 ? -14.704 13.625 26.231 1.00 90.62 392 VAL A CA 1
ATOM 3028 C C . VAL A 1 392 ? -14.473 15.122 26.311 1.00 90.62 392 VAL A C 1
ATOM 3030 O O . VAL A 1 392 ? -15.417 15.855 26.590 1.00 90.62 392 VAL A O 1
ATOM 3033 N N . ALA A 1 393 ? -13.256 15.575 26.011 1.00 92.81 393 ALA A N 1
ATOM 3034 C CA . ALA A 1 393 ? -12.888 16.985 26.042 1.00 92.81 393 ALA A CA 1
ATOM 3035 C C . ALA A 1 393 ? -13.824 17.835 25.165 1.00 92.81 393 ALA A C 1
ATOM 3037 O O . ALA A 1 393 ? -14.356 18.850 25.611 1.00 92.81 393 ALA A O 1
ATOM 3038 N N . GLN A 1 394 ? -14.144 17.361 23.957 1.00 92.75 394 GLN A N 1
ATOM 3039 C CA . GLN A 1 394 ? -15.114 18.008 23.071 1.00 92.75 394 GLN A CA 1
ATOM 3040 C C . GLN A 1 394 ? -16.534 18.029 23.658 1.00 92.75 394 GLN A C 1
ATOM 3042 O O . GLN A 1 394 ? -17.218 19.047 23.573 1.00 92.75 394 GLN A O 1
ATOM 3047 N N . HIS A 1 395 ? -16.999 16.938 24.277 1.00 90.06 395 HIS A N 1
ATOM 3048 C CA . HIS A 1 395 ? -18.316 16.903 24.925 1.00 90.06 395 HIS A CA 1
ATOM 3049 C C . HIS A 1 395 ? -18.399 17.851 26.126 1.00 90.06 395 HIS A C 1
ATOM 3051 O O . HIS A 1 395 ? -19.437 18.490 26.325 1.00 90.06 395 HIS A O 1
ATOM 3057 N N . VAL A 1 396 ? -17.324 17.957 26.909 1.00 90.88 396 VAL A N 1
ATOM 3058 C CA . VAL A 1 396 ? -17.218 18.889 28.036 1.00 90.88 396 VAL A CA 1
ATOM 3059 C C . VAL A 1 396 ? -17.223 20.329 27.524 1.00 90.88 396 VAL A C 1
ATOM 3061 O O . VAL A 1 396 ? -18.118 21.082 27.911 1.00 90.88 396 VAL A O 1
ATOM 3064 N N . ASN A 1 397 ? -16.343 20.686 26.581 1.00 91.25 397 ASN A N 1
ATOM 3065 C CA . ASN A 1 397 ? -16.290 22.022 25.971 1.00 91.25 397 ASN A CA 1
ATOM 3066 C C . ASN A 1 397 ? -17.634 22.421 25.339 1.00 91.25 397 ASN A C 1
ATOM 3068 O O . ASN A 1 397 ? -18.148 23.508 25.604 1.00 91.25 397 ASN A O 1
ATOM 3072 N N . ASN A 1 398 ? -18.286 21.520 24.597 1.00 90.31 398 ASN A N 1
ATOM 3073 C CA . ASN A 1 398 ? -19.605 21.778 24.011 1.00 90.31 398 ASN A CA 1
ATOM 3074 C C . ASN A 1 398 ? -20.682 22.045 25.073 1.00 90.31 398 ASN A C 1
ATOM 3076 O O . ASN A 1 398 ? -21.574 22.869 24.862 1.00 90.31 398 ASN A O 1
ATOM 3080 N N . ARG A 1 399 ? -20.649 21.354 26.219 1.00 88.31 399 ARG A N 1
ATOM 3081 C CA . ARG A 1 399 ? -21.621 21.575 27.303 1.00 88.31 399 ARG A CA 1
ATOM 3082 C C . ARG A 1 399 ? -21.295 22.805 28.149 1.00 88.31 399 ARG A C 1
ATOM 3084 O O . ARG A 1 399 ? -22.241 23.433 28.627 1.00 88.31 399 ARG A O 1
ATOM 3091 N N . LEU A 1 400 ? -20.019 23.164 28.294 1.00 86.94 400 LEU A N 1
ATOM 3092 C CA . LEU A 1 400 ? -19.583 24.427 28.895 1.00 86.94 400 LEU A CA 1
ATOM 3093 C C . LEU A 1 400 ? -20.056 25.616 28.046 1.00 86.94 400 LEU A C 1
ATOM 3095 O O . LEU A 1 400 ? -20.763 26.480 28.561 1.00 86.94 400 LEU A O 1
ATOM 3099 N N . ASN A 1 401 ? -19.789 25.595 26.736 1.00 84.88 401 ASN A N 1
ATOM 3100 C CA . ASN A 1 401 ? -20.182 26.659 25.801 1.00 84.88 401 ASN A CA 1
ATOM 3101 C C . ASN A 1 401 ? -21.706 26.853 25.745 1.00 84.88 401 ASN A C 1
ATOM 3103 O O . ASN A 1 401 ? -22.198 27.977 25.708 1.00 84.88 401 ASN A O 1
ATOM 3107 N N . ASN A 1 402 ? -22.469 25.759 25.827 1.00 85.88 402 ASN A N 1
ATOM 3108 C CA . ASN A 1 402 ? -23.934 25.793 25.852 1.00 85.88 402 ASN A CA 1
ATOM 3109 C C . ASN A 1 402 ? -24.539 26.056 27.249 1.00 85.88 402 ASN A C 1
ATOM 3111 O O . ASN A 1 402 ? -25.751 25.908 27.412 1.00 85.88 402 ASN A O 1
ATOM 3115 N N . ARG A 1 403 ? -23.728 26.383 28.270 1.00 78.94 403 ARG A N 1
ATOM 3116 C CA . ARG A 1 403 ? -24.154 26.612 29.669 1.00 78.94 403 ARG A CA 1
ATOM 3117 C C . ARG A 1 403 ? -24.991 25.468 30.269 1.00 78.94 403 ARG A C 1
ATOM 3119 O O . ARG A 1 403 ? -25.895 25.687 31.069 1.00 78.94 403 ARG A O 1
ATOM 3126 N N . ARG A 1 404 ? -24.706 24.219 29.879 1.00 80.25 404 ARG A N 1
ATOM 3127 C CA . ARG A 1 404 ? -25.435 23.011 30.325 1.00 80.25 404 ARG A CA 1
ATOM 3128 C C . ARG A 1 404 ? -24.791 22.302 31.521 1.00 80.25 404 ARG A C 1
ATOM 3130 O O . ARG A 1 404 ? -25.306 21.268 31.951 1.00 80.25 404 ARG A O 1
ATOM 3137 N N . LEU A 1 405 ? -23.675 22.819 32.039 1.00 83.75 405 LEU A N 1
ATOM 3138 C CA . LEU A 1 405 ? -22.978 22.284 33.210 1.00 83.75 405 LEU A CA 1
ATOM 3139 C C . LEU A 1 405 ? -23.197 23.177 34.443 1.00 83.75 405 LEU A C 1
ATOM 3141 O O . LEU A 1 405 ? -23.143 24.400 34.319 1.00 83.75 405 LEU A O 1
ATOM 3145 N N . PRO A 1 406 ? -23.434 22.593 35.633 1.00 85.31 406 PRO A N 1
ATOM 3146 C CA . PRO A 1 406 ? -23.655 23.346 36.866 1.00 85.31 406 PRO A CA 1
ATOM 3147 C C . PRO A 1 406 ? -22.328 23.856 37.455 1.00 85.31 406 PRO A C 1
ATOM 3149 O O . PRO A 1 406 ? -21.812 23.299 38.415 1.00 85.31 406 PRO A O 1
ATOM 3152 N N . ILE A 1 407 ? -21.777 24.930 36.885 1.00 87.31 407 ILE A N 1
ATOM 3153 C CA . ILE A 1 407 ? -20.455 25.483 37.245 1.00 87.31 407 ILE A CA 1
ATOM 3154 C C . ILE A 1 407 ? -20.368 26.068 38.666 1.00 87.31 407 ILE A C 1
ATOM 3156 O O . ILE A 1 407 ? -19.283 26.149 39.226 1.00 87.31 407 ILE A O 1
ATOM 3160 N N . HIS A 1 408 ? -21.502 26.427 39.276 1.00 87.19 408 HIS A N 1
ATOM 3161 C CA . HIS A 1 408 ? -21.549 27.020 40.620 1.00 87.19 408 HIS A CA 1
ATOM 3162 C C . HIS A 1 408 ? -21.509 25.990 41.760 1.00 87.19 408 HIS A C 1
ATOM 3164 O O . HIS A 1 408 ? -21.434 26.371 42.926 1.00 87.19 408 HIS A O 1
ATOM 3170 N N . CYS A 1 409 ? -21.624 24.694 41.456 1.00 88.31 409 CYS A N 1
ATOM 3171 C CA . CYS A 1 409 ? -21.717 23.624 42.450 1.00 88.31 409 CYS A CA 1
ATOM 3172 C C . CYS A 1 409 ? -20.743 22.490 42.082 1.00 88.31 409 CYS A C 1
ATOM 3174 O O . CYS A 1 409 ? -21.079 21.674 41.218 1.00 88.31 409 CYS A O 1
ATOM 3176 N N . PRO A 1 410 ? -19.562 22.407 42.730 1.00 89.44 410 PRO A N 1
ATOM 3177 C CA . PRO A 1 410 ? -18.541 21.398 42.432 1.00 89.44 410 PRO A CA 1
ATOM 3178 C C . PRO A 1 410 ? -19.060 19.957 42.464 1.00 89.44 410 PRO A C 1
ATOM 3180 O O . PRO A 1 410 ? -18.752 19.182 41.562 1.00 89.44 410 PRO A O 1
ATOM 3183 N N . TYR A 1 411 ? -19.919 19.615 43.435 1.00 90.69 411 TYR A N 1
ATOM 3184 C CA . TYR A 1 411 ? -20.558 18.295 43.528 1.00 90.69 411 TYR A CA 1
ATOM 3185 C C . TYR A 1 411 ? -21.297 17.928 42.235 1.00 90.69 411 TYR A C 1
ATOM 3187 O O . TYR A 1 411 ? -21.031 16.904 41.604 1.00 90.69 411 TYR A O 1
ATOM 3195 N N . ALA A 1 412 ? -22.227 18.787 41.813 1.00 89.56 412 ALA A N 1
ATOM 3196 C CA . ALA A 1 412 ? -23.039 18.538 40.632 1.00 89.56 412 ALA A CA 1
ATOM 3197 C C . ALA A 1 412 ? -22.214 18.631 39.342 1.00 89.56 412 ALA A C 1
ATOM 3199 O O . ALA A 1 412 ? -22.517 17.937 38.368 1.00 89.56 412 ALA A O 1
ATOM 3200 N N . PHE A 1 413 ? -21.178 19.474 39.333 1.00 91.56 413 PHE A N 1
ATOM 3201 C CA . PHE A 1 413 ? -20.250 19.619 38.219 1.00 91.56 413 PHE A CA 1
ATOM 3202 C C . PHE A 1 413 ? -19.468 18.324 37.980 1.00 91.56 413 PHE A C 1
ATOM 3204 O O . PHE A 1 413 ? -19.547 17.759 36.890 1.00 91.56 413 PHE A O 1
ATOM 3211 N N . LEU A 1 414 ? -18.804 17.802 39.015 1.00 92.12 414 LEU A N 1
ATOM 3212 C CA . LEU A 1 414 ? -18.021 16.568 38.952 1.00 92.12 414 LEU A CA 1
ATOM 3213 C C . LEU A 1 414 ? -18.909 15.340 38.685 1.00 92.12 414 LEU A C 1
ATOM 3215 O O . LEU A 1 414 ? -18.581 14.542 37.811 1.00 92.12 414 LEU A O 1
ATOM 3219 N N . LYS A 1 415 ? -20.105 15.248 39.291 1.00 91.12 415 LYS A N 1
ATOM 3220 C CA . LYS A 1 415 ? -21.105 14.213 38.939 1.00 91.12 415 LYS A CA 1
ATOM 3221 C C . LYS A 1 415 ? -21.495 14.256 37.462 1.00 91.12 415 LYS A C 1
ATOM 3223 O O . LYS A 1 415 ? -21.702 13.223 36.833 1.00 91.12 415 LYS A O 1
ATOM 3228 N N . LYS A 1 416 ? -21.622 15.450 36.873 1.00 89.94 416 LYS A N 1
ATOM 3229 C CA . LYS A 1 416 ? -21.909 15.575 35.438 1.00 89.94 416 LYS A CA 1
ATOM 3230 C C . LYS A 1 416 ? -20.708 15.212 34.569 1.00 89.94 416 LYS A C 1
ATOM 3232 O O . LYS A 1 416 ? -20.940 14.658 33.496 1.00 89.94 416 LYS A O 1
ATOM 3237 N N . LEU A 1 417 ? -19.478 15.491 35.004 1.00 91.12 417 LEU A N 1
ATOM 3238 C CA . LEU A 1 417 ? -18.264 15.044 34.316 1.00 91.12 417 LEU A CA 1
ATOM 3239 C C . LEU A 1 417 ? -18.114 13.519 34.348 1.00 91.12 417 LEU A C 1
ATOM 3241 O O . LEU A 1 417 ? -17.834 12.948 33.299 1.00 91.12 417 LEU A O 1
ATOM 3245 N N . SER A 1 418 ? -18.407 12.872 35.482 1.00 91.25 418 SER A N 1
ATOM 3246 C CA . SER A 1 418 ? -18.474 11.406 35.622 1.00 91.25 418 SER A CA 1
ATOM 3247 C C . SER A 1 418 ? -19.370 10.787 34.537 1.00 91.25 418 SER A C 1
ATOM 3249 O O . SER A 1 418 ? -18.899 10.044 33.675 1.00 91.25 418 SER A O 1
ATOM 3251 N N . VAL A 1 419 ? -20.627 11.244 34.443 1.00 88.81 419 VAL A N 1
ATOM 3252 C CA . VAL A 1 419 ? -21.580 10.774 33.418 1.00 88.81 419 VAL A CA 1
ATOM 3253 C C . VAL A 1 419 ? -21.091 11.052 31.989 1.00 88.81 419 VAL A C 1
ATOM 3255 O O . VAL A 1 419 ? -21.348 10.267 31.074 1.00 88.81 419 VAL A O 1
ATOM 3258 N N . ILE A 1 420 ? -20.411 12.179 31.745 1.00 88.44 420 ILE A N 1
ATOM 3259 C CA . ILE A 1 420 ? -19.848 12.482 30.417 1.00 88.44 420 ILE A CA 1
ATOM 3260 C C . ILE A 1 420 ? -18.724 11.507 30.072 1.00 88.44 420 ILE A C 1
ATOM 3262 O O . ILE A 1 420 ? -18.718 10.982 28.961 1.00 88.44 420 ILE A O 1
ATOM 3266 N N . ALA A 1 421 ? -17.798 11.260 30.996 1.00 87.25 421 ALA A N 1
ATOM 3267 C CA . ALA A 1 421 ? -16.676 10.358 30.778 1.00 87.25 421 ALA A CA 1
ATOM 3268 C C . ALA A 1 421 ? -17.156 8.923 30.502 1.00 87.25 421 ALA A C 1
ATOM 3270 O O . ALA A 1 421 ? -16.718 8.312 29.526 1.00 87.25 421 ALA A O 1
ATOM 3271 N N . GLU A 1 422 ? -18.126 8.427 31.274 1.00 86.69 422 GLU A N 1
ATOM 3272 C CA . GLU A 1 422 ? -18.714 7.097 31.073 1.00 86.69 422 GLU A CA 1
ATOM 3273 C C . GLU A 1 422 ? -19.402 6.964 29.711 1.00 86.69 422 GLU A C 1
ATOM 3275 O O . GLU A 1 422 ? -19.156 6.009 28.970 1.00 86.69 422 GLU A O 1
ATOM 3280 N N . THR A 1 423 ? -20.233 7.946 29.348 1.00 84.12 423 THR A N 1
ATOM 3281 C CA . THR A 1 423 ? -21.006 7.898 28.097 1.00 84.12 423 THR A CA 1
ATOM 3282 C C . THR A 1 423 ? -20.156 8.117 26.845 1.00 84.12 423 THR A C 1
ATOM 3284 O O . THR A 1 423 ? -20.497 7.581 25.791 1.00 84.12 423 THR A O 1
ATOM 3287 N N . ALA A 1 424 ? -19.069 8.892 26.927 1.00 82.81 424 ALA A N 1
ATOM 3288 C CA . ALA A 1 424 ? -18.259 9.256 25.763 1.00 82.81 424 ALA A CA 1
ATOM 3289 C C . ALA A 1 424 ? -17.041 8.341 25.520 1.00 82.81 424 ALA A C 1
ATOM 3291 O O . ALA A 1 424 ? -16.697 8.114 24.358 1.00 82.81 424 ALA A O 1
ATOM 3292 N N . ILE A 1 425 ? -16.384 7.815 26.567 1.00 80.69 425 ILE A N 1
ATOM 3293 C CA . ILE A 1 425 ? -15.221 6.910 26.424 1.00 80.69 425 ILE A CA 1
ATOM 3294 C C . ILE A 1 425 ? -15.672 5.456 26.221 1.00 80.69 425 ILE A C 1
ATOM 3296 O O . ILE A 1 425 ? -15.124 4.748 25.363 1.00 80.69 425 ILE A O 1
ATOM 3300 N N . GLY A 1 426 ? -16.648 5.013 27.026 1.00 72.94 426 GLY A N 1
ATOM 3301 C CA . GLY A 1 426 ? -17.046 3.609 27.167 1.00 72.94 426 GLY A CA 1
ATOM 3302 C C . GLY A 1 426 ? -15.926 2.688 27.690 1.00 72.94 426 GLY A C 1
ATOM 3303 O O . GLY A 1 426 ? -14.752 3.053 27.733 1.00 72.94 426 GLY A O 1
ATOM 3304 N N . GLY A 1 427 ? -16.273 1.454 28.062 1.00 80.06 427 GLY A N 1
ATOM 3305 C CA . GLY A 1 427 ? -15.307 0.455 28.546 1.00 80.06 427 GLY A CA 1
ATOM 3306 C C . GLY A 1 427 ? -14.661 0.802 29.896 1.00 80.06 427 GLY A C 1
ATOM 3307 O O . GLY A 1 427 ? -15.144 1.664 30.626 1.00 80.06 427 GLY A O 1
ATOM 3308 N N . THR A 1 428 ? -13.551 0.132 30.220 1.00 80.75 428 THR A N 1
ATOM 3309 C CA . THR A 1 428 ? -12.861 0.245 31.522 1.00 80.75 428 THR A CA 1
ATOM 3310 C C . THR A 1 428 ? -12.356 1.656 31.813 1.00 80.75 428 THR A C 1
ATOM 3312 O O . THR A 1 428 ? -12.494 2.143 32.929 1.00 80.75 428 THR A O 1
ATOM 3315 N N . MET A 1 429 ? -11.829 2.352 30.804 1.00 82.75 429 MET A N 1
ATOM 3316 C CA . MET A 1 429 ? -11.353 3.729 30.949 1.00 82.75 429 MET A CA 1
ATOM 3317 C C . MET A 1 429 ? -12.487 4.694 31.319 1.00 82.75 429 MET A C 1
ATOM 3319 O O . MET A 1 429 ? -12.298 5.542 32.186 1.00 82.75 429 MET A O 1
ATOM 3323 N N . GLY A 1 430 ? -13.676 4.537 30.725 1.00 86.56 430 GLY A N 1
ATOM 3324 C CA . GLY A 1 430 ? -14.854 5.323 31.099 1.00 86.56 430 GLY A CA 1
ATOM 3325 C C . GLY A 1 430 ? -15.228 5.134 32.569 1.00 86.56 430 GLY A C 1
ATOM 3326 O O . GLY A 1 430 ? -15.465 6.120 33.259 1.00 86.56 430 GLY A O 1
ATOM 3327 N N . SER A 1 431 ? -15.187 3.893 33.063 1.00 85.56 431 SER A N 1
ATOM 3328 C CA . SER A 1 431 ? -15.435 3.577 34.475 1.00 85.56 431 SER A CA 1
ATOM 3329 C C . SER A 1 431 ? -14.374 4.162 35.412 1.00 85.56 431 SER A C 1
ATOM 3331 O O . SER A 1 431 ? -14.730 4.675 36.465 1.00 85.56 431 SER A O 1
ATOM 3333 N N . ILE A 1 432 ? -13.090 4.153 35.031 1.00 87.06 432 ILE A N 1
ATOM 3334 C CA . ILE A 1 432 ? -12.007 4.738 35.845 1.00 87.06 432 ILE A CA 1
ATOM 3335 C C . ILE A 1 432 ? -12.197 6.254 35.998 1.00 87.06 432 ILE A C 1
ATOM 3337 O O . ILE A 1 432 ? -12.157 6.766 37.115 1.00 87.06 432 ILE A O 1
ATOM 3341 N N . TYR A 1 433 ? -12.453 6.977 34.900 1.00 88.62 433 TYR A N 1
ATOM 3342 C CA . TYR A 1 433 ? -12.739 8.416 34.969 1.00 88.62 433 TYR A CA 1
ATOM 3343 C C . TYR A 1 433 ? -14.073 8.712 35.670 1.00 88.62 433 TYR A C 1
ATOM 3345 O O . TYR A 1 433 ? -14.168 9.708 36.387 1.00 88.62 433 TYR A O 1
ATOM 3353 N N . GLY A 1 434 ? -15.080 7.851 35.492 1.00 90.31 434 GLY A N 1
ATOM 3354 C CA . GLY A 1 434 ? -16.346 7.904 36.222 1.00 90.31 434 GLY A CA 1
ATOM 3355 C C . GLY A 1 434 ? -16.110 7.865 37.728 1.00 90.31 434 GLY A C 1
ATOM 3356 O O . GLY A 1 434 ? -16.412 8.834 38.416 1.00 90.31 434 GLY A O 1
ATOM 3357 N N . ILE A 1 435 ? -15.452 6.812 38.224 1.00 89.88 435 ILE A N 1
ATOM 3358 C CA . ILE A 1 435 ? -15.101 6.635 39.643 1.00 89.88 435 ILE A CA 1
ATOM 3359 C C . ILE A 1 435 ? -14.258 7.804 40.163 1.00 89.88 435 ILE A C 1
ATOM 3361 O O . ILE A 1 435 ? -14.553 8.325 41.238 1.00 89.88 435 ILE A O 1
ATOM 3365 N N . LEU A 1 436 ? -13.254 8.260 39.404 1.00 91.00 436 LEU A N 1
ATOM 3366 C CA . LEU A 1 436 ? -12.406 9.400 39.771 1.00 91.00 436 LEU A CA 1
ATOM 3367 C C . LEU A 1 436 ? -13.255 10.648 40.059 1.00 91.00 436 LEU A C 1
ATOM 3369 O O . LEU A 1 436 ? -13.146 11.242 41.134 1.00 91.00 436 LEU A O 1
ATOM 3373 N N . PHE A 1 437 ? -14.132 11.035 39.128 1.00 92.88 437 PHE A N 1
ATOM 3374 C CA . PHE A 1 437 ? -14.978 12.219 39.296 1.00 92.88 437 PHE A CA 1
ATOM 3375 C C . PHE A 1 437 ? -16.106 12.009 40.314 1.00 92.88 437 PHE A C 1
ATOM 3377 O O . PHE A 1 437 ? -16.455 12.948 41.027 1.00 92.88 437 PHE A O 1
ATOM 3384 N N . GLU A 1 438 ? -16.667 10.804 40.409 1.00 92.44 438 GLU A N 1
ATOM 3385 C CA . GLU A 1 438 ? -17.720 10.444 41.364 1.00 92.44 438 GLU A CA 1
ATOM 3386 C C . GLU A 1 438 ? -17.223 10.572 42.812 1.00 92.44 438 GLU A C 1
ATOM 3388 O O . GLU A 1 438 ? -17.892 11.172 43.656 1.00 92.44 438 GLU A O 1
ATOM 3393 N N . SER A 1 439 ? -16.023 10.053 43.075 1.00 92.50 439 SER A N 1
ATOM 3394 C CA . SER A 1 439 ? -15.385 10.042 44.396 1.00 92.50 439 SER A CA 1
ATOM 3395 C C . SER A 1 439 ? -14.946 11.446 44.800 1.00 92.50 439 SER A C 1
ATOM 3397 O O . SER A 1 439 ? -15.261 11.897 45.901 1.00 92.50 439 SER A O 1
ATOM 3399 N N . ALA A 1 440 ? -14.339 12.192 43.867 1.00 92.44 440 ALA A N 1
ATOM 3400 C CA . ALA A 1 440 ? -14.034 13.607 44.064 1.00 92.44 440 ALA A CA 1
ATOM 3401 C C . ALA A 1 440 ? -15.302 14.429 44.348 1.00 92.44 440 ALA A C 1
ATOM 3403 O O . ALA A 1 440 ? -15.291 15.307 45.210 1.00 92.44 440 ALA A O 1
ATOM 3404 N N . ALA A 1 441 ? -16.413 14.144 43.655 1.00 92.19 441 ALA A N 1
ATOM 3405 C CA . ALA A 1 441 ? -17.679 14.830 43.889 1.00 92.19 441 ALA A CA 1
ATOM 3406 C C . ALA A 1 441 ? -18.192 14.594 45.312 1.00 92.19 441 ALA A C 1
ATOM 3408 O O . ALA A 1 441 ? -18.637 15.545 45.950 1.00 92.19 441 ALA A O 1
ATOM 3409 N N . ASN A 1 442 ? -18.132 13.358 45.817 1.00 90.88 442 ASN A N 1
ATOM 3410 C CA . ASN A 1 442 ? -18.691 12.997 47.121 1.00 90.88 442 ASN A CA 1
ATOM 3411 C C . ASN A 1 442 ? -18.071 13.796 48.279 1.00 90.88 442 ASN A C 1
ATOM 3413 O O . ASN A 1 442 ? -18.823 14.218 49.153 1.00 90.88 442 ASN A O 1
ATOM 3417 N N . VAL A 1 443 ? -16.778 14.144 48.216 1.00 91.00 443 VAL A N 1
ATOM 3418 C CA . VAL A 1 443 ? -16.123 15.028 49.204 1.00 91.00 443 VAL A CA 1
ATOM 3419 C C . VAL A 1 443 ? -16.837 16.379 49.317 1.00 91.00 443 VAL A C 1
ATOM 3421 O O . VAL A 1 443 ? -17.116 16.860 50.413 1.00 91.00 443 VAL A O 1
ATOM 3424 N N . PHE A 1 444 ? -17.220 16.978 48.185 1.00 89.62 444 PHE A N 1
ATOM 3425 C CA . PHE A 1 444 ? -18.008 18.215 48.190 1.00 89.62 444 PHE A CA 1
ATOM 3426 C C . PHE A 1 444 ? -19.457 17.989 48.628 1.00 89.62 444 PHE A C 1
ATOM 3428 O O . PHE A 1 444 ? -20.092 18.916 49.111 1.00 89.62 444 PHE A O 1
ATOM 3435 N N . GLY A 1 445 ? -20.004 16.789 48.433 1.00 86.19 445 GLY A N 1
ATOM 3436 C CA . GLY A 1 445 ? -21.369 16.446 48.835 1.00 86.19 445 GLY A CA 1
ATOM 3437 C C . GLY A 1 445 ? -21.535 16.228 50.340 1.00 86.19 445 GLY A C 1
ATOM 3438 O O . GLY A 1 445 ? -22.640 16.429 50.845 1.00 86.19 445 GLY A O 1
ATOM 3439 N N . GLU A 1 446 ? -20.465 15.813 51.018 1.00 85.50 446 GLU A N 1
ATOM 3440 C CA . GLU A 1 446 ? -20.391 15.608 52.471 1.00 85.50 446 GLU A CA 1
ATOM 3441 C C . GLU A 1 446 ? -20.086 16.902 53.237 1.00 85.50 446 GLU A C 1
ATOM 3443 O O . GLU A 1 446 ? -20.523 17.053 54.377 1.00 85.50 446 GLU A O 1
ATOM 3448 N N . ALA A 1 447 ? -19.400 17.857 52.602 1.00 82.44 447 ALA A N 1
ATOM 3449 C CA . ALA A 1 447 ? -19.178 19.190 53.154 1.00 82.44 447 ALA A CA 1
ATOM 3450 C C . ALA A 1 447 ? -20.498 19.968 53.320 1.00 82.44 447 ALA A C 1
ATOM 3452 O O . ALA A 1 447 ? -21.396 19.922 52.468 1.00 82.44 447 ALA A O 1
ATOM 3453 N N . ALA A 1 448 ? -20.616 20.731 54.409 1.00 77.19 448 ALA A N 1
ATOM 3454 C CA . ALA A 1 448 ? -21.799 21.549 54.648 1.00 77.19 448 ALA A CA 1
ATOM 3455 C C . ALA A 1 448 ? -21.899 22.679 53.608 1.00 77.19 448 ALA A C 1
ATOM 3457 O O . ALA A 1 448 ? -20.904 23.293 53.228 1.00 77.19 448 ALA A O 1
ATOM 3458 N N . SER A 1 449 ? -23.116 23.025 53.172 1.00 74.25 449 SER A N 1
ATOM 3459 C CA . SER A 1 449 ? -23.320 24.067 52.148 1.00 74.25 449 SER A CA 1
ATOM 3460 C C . SER A 1 449 ? -22.826 25.469 52.540 1.00 74.25 449 SER A C 1
ATOM 3462 O O . SER A 1 449 ? -22.741 26.334 51.670 1.00 74.25 449 SER A O 1
ATOM 3464 N N . SER A 1 450 ? -22.526 25.702 53.820 1.00 66.19 450 SER A N 1
ATOM 3465 C CA . SER A 1 450 ? -22.009 26.960 54.370 1.00 66.19 450 SER A CA 1
ATOM 3466 C C . SER A 1 450 ? -20.483 27.005 54.529 1.00 66.19 450 SER A C 1
ATOM 3468 O O . SER A 1 450 ? -19.963 28.052 54.906 1.00 66.19 450 SER A O 1
ATOM 3470 N N . GLU A 1 451 ? -19.762 25.905 54.294 1.00 76.81 451 GLU A N 1
ATOM 3471 C CA . GLU A 1 451 ? -18.300 25.878 54.424 1.00 76.81 451 GLU A CA 1
ATOM 3472 C C . GLU A 1 451 ? -17.612 26.560 53.226 1.00 76.81 451 GLU A C 1
ATOM 3474 O O . GLU A 1 451 ? -18.011 26.341 52.076 1.00 76.81 451 GLU A O 1
ATOM 3479 N N . PRO A 1 452 ? -16.574 27.389 53.454 1.00 75.94 452 PRO A N 1
ATOM 3480 C CA . PRO A 1 452 ? -15.800 27.970 52.367 1.00 75.94 452 PRO A CA 1
ATOM 3481 C C . PRO A 1 452 ? -14.957 26.892 51.678 1.00 75.94 452 PRO A C 1
ATOM 3483 O O . PRO A 1 452 ? -14.286 26.094 52.328 1.00 75.94 452 PRO A O 1
ATOM 3486 N N . ILE A 1 453 ? -14.947 26.901 50.344 1.00 80.81 453 ILE A N 1
ATOM 3487 C CA . ILE A 1 453 ? -14.111 25.990 49.557 1.00 80.81 453 ILE A CA 1
ATOM 3488 C C . ILE A 1 453 ? -12.655 26.457 49.660 1.00 80.81 453 ILE A C 1
ATOM 3490 O O . ILE A 1 453 ? -12.273 27.472 49.078 1.00 80.81 453 ILE A O 1
ATOM 3494 N N . THR A 1 454 ? -11.843 25.708 50.403 1.00 82.88 454 THR A N 1
ATOM 3495 C CA . THR A 1 454 ? -10.404 25.952 50.575 1.00 82.88 454 THR A CA 1
ATOM 3496 C C . THR A 1 454 ? -9.565 25.086 49.622 1.00 82.88 454 THR A C 1
ATOM 3498 O O . THR A 1 454 ? -10.037 24.041 49.162 1.00 82.88 454 THR A O 1
ATOM 3501 N N . PRO A 1 455 ? -8.288 25.436 49.362 1.00 81.75 455 PRO A N 1
ATOM 3502 C CA . PRO A 1 455 ? -7.362 24.567 48.625 1.00 81.75 455 PRO A CA 1
ATOM 3503 C C . PRO A 1 455 ? -7.237 23.157 49.224 1.00 81.75 455 PRO A C 1
ATOM 3505 O O . PRO A 1 455 ? -7.123 22.181 48.485 1.00 81.75 455 PRO A O 1
ATOM 3508 N N . SER A 1 456 ? -7.352 23.029 50.553 1.00 82.06 456 SER A N 1
ATOM 3509 C CA . SER A 1 456 ? -7.342 21.733 51.245 1.00 82.06 456 SER A CA 1
ATOM 3510 C C . SER A 1 456 ? -8.570 20.875 50.941 1.00 82.06 456 SER A C 1
ATOM 3512 O O . SER A 1 456 ? -8.483 19.653 50.979 1.00 82.06 456 SER A O 1
ATOM 3514 N N . THR A 1 457 ? -9.700 21.486 50.578 1.00 85.25 457 THR A N 1
ATOM 3515 C CA . THR A 1 457 ? -10.895 20.751 50.136 1.00 85.25 457 THR A CA 1
ATOM 3516 C C . THR A 1 457 ? -10.663 20.097 48.769 1.00 85.25 457 THR A C 1
ATOM 3518 O O . THR A 1 457 ? -11.039 18.945 48.566 1.00 85.25 457 THR A O 1
ATOM 3521 N N . TRP A 1 458 ? -9.977 20.786 47.848 1.00 87.31 458 TRP A N 1
ATOM 3522 C CA . TRP A 1 458 ? -9.588 20.226 46.545 1.00 87.31 458 TRP A CA 1
ATOM 3523 C C . TRP A 1 458 ? -8.516 19.139 46.666 1.00 87.31 458 TRP A C 1
ATOM 3525 O O . TRP A 1 458 ? -8.612 18.125 45.978 1.00 87.31 458 TRP A O 1
ATOM 3535 N N . ALA A 1 459 ? -7.552 19.302 47.578 1.00 86.94 459 ALA A N 1
ATOM 3536 C CA . ALA A 1 459 ? -6.561 18.267 47.874 1.00 86.94 459 ALA A CA 1
ATOM 3537 C C . ALA A 1 459 ? -7.223 16.995 48.439 1.00 86.94 459 ALA A C 1
ATOM 3539 O O . ALA A 1 459 ? -6.969 15.901 47.944 1.00 86.94 459 ALA A O 1
ATOM 3540 N N . LYS A 1 460 ? -8.177 17.134 49.375 1.00 88.25 460 LYS A N 1
ATOM 3541 C CA . LYS A 1 460 ? -8.992 16.007 49.869 1.00 88.25 460 LYS A CA 1
ATOM 3542 C C . LYS A 1 460 ? -9.797 15.329 48.760 1.00 88.25 460 LYS A C 1
ATOM 3544 O O . LYS A 1 460 ? -9.885 14.105 48.736 1.00 88.25 460 LYS A O 1
ATOM 3549 N N . ALA A 1 461 ? -10.369 16.102 47.833 1.00 90.44 461 ALA A N 1
ATOM 3550 C CA . ALA A 1 461 ? -11.073 15.548 46.677 1.00 90.44 461 ALA A CA 1
ATOM 3551 C C . ALA A 1 461 ? -10.133 14.750 45.755 1.00 90.44 461 ALA A C 1
ATOM 3553 O O . ALA A 1 461 ? -10.533 13.706 45.242 1.00 90.44 461 ALA A O 1
ATOM 3554 N N . LEU A 1 462 ? -8.886 15.204 45.580 1.00 89.69 462 LEU A N 1
ATOM 3555 C CA . LEU A 1 462 ? -7.854 14.479 44.837 1.00 89.69 462 LEU A CA 1
ATOM 3556 C C . LEU A 1 462 ? -7.446 13.178 45.550 1.00 89.69 462 LEU A C 1
ATOM 3558 O O . LEU A 1 462 ? -7.361 12.146 44.891 1.00 89.69 462 LEU A O 1
ATOM 3562 N N . THR A 1 463 ? -7.270 13.200 46.876 1.00 91.06 463 THR A N 1
ATOM 3563 C CA . THR A 1 463 ? -6.976 12.000 47.684 1.00 91.06 463 THR A CA 1
ATOM 3564 C C . THR A 1 463 ? -8.109 10.975 47.610 1.00 91.06 463 THR A C 1
ATOM 3566 O O . THR A 1 463 ? -7.859 9.812 47.308 1.00 91.06 463 THR A O 1
ATOM 3569 N N . ALA A 1 464 ? -9.368 11.397 47.770 1.00 91.88 464 ALA A N 1
ATOM 3570 C CA . ALA A 1 464 ? -10.515 10.494 47.633 1.00 91.88 464 ALA A CA 1
ATOM 3571 C C . ALA A 1 464 ? -10.601 9.878 46.225 1.00 91.88 464 ALA A C 1
ATOM 3573 O O . ALA A 1 464 ? -10.976 8.718 46.059 1.00 91.88 464 ALA A O 1
ATOM 3574 N N . ALA A 1 465 ? -10.233 10.643 45.194 1.00 90.12 465 ALA A N 1
ATOM 3575 C CA . ALA A 1 465 ? -10.205 10.154 43.824 1.00 90.12 465 ALA A CA 1
ATOM 3576 C C . ALA A 1 465 ? -9.079 9.135 43.578 1.00 90.12 465 ALA A C 1
ATOM 3578 O O . ALA A 1 465 ? -9.311 8.133 42.902 1.00 90.12 465 ALA A O 1
ATOM 3579 N N . THR A 1 466 ? -7.875 9.350 44.122 1.00 89.31 466 THR A N 1
ATOM 3580 C CA . THR A 1 466 ? -6.766 8.391 43.985 1.00 89.31 466 THR A CA 1
ATOM 3581 C C . THR A 1 466 ? -7.027 7.113 44.776 1.00 89.31 466 THR A C 1
ATOM 3583 O O . THR A 1 466 ? -6.808 6.026 44.244 1.00 89.31 466 THR A O 1
ATOM 3586 N N . GLU A 1 467 ? -7.554 7.208 45.996 1.00 89.38 467 GLU A N 1
ATOM 3587 C CA . GLU A 1 467 ? -7.934 6.048 46.811 1.00 89.38 467 GLU A CA 1
ATOM 3588 C C . GLU A 1 467 ? -9.001 5.195 46.124 1.00 89.38 467 GLU A C 1
ATOM 3590 O O . GLU A 1 467 ? -8.828 3.983 46.002 1.00 89.38 467 GLU A O 1
ATOM 3595 N N . ALA A 1 468 ? -10.032 5.821 45.555 1.00 88.62 468 ALA A N 1
ATOM 3596 C CA . ALA A 1 468 ? -11.062 5.096 44.821 1.00 88.62 468 ALA A CA 1
ATOM 3597 C C . ALA A 1 468 ? -10.513 4.382 43.575 1.00 88.62 468 ALA A C 1
ATOM 3599 O O . ALA A 1 468 ? -10.928 3.264 43.269 1.00 88.62 468 ALA A O 1
ATOM 3600 N N . ILE A 1 469 ? -9.555 4.979 42.855 1.00 86.56 469 ILE A N 1
ATOM 3601 C CA . ILE A 1 469 ? -8.881 4.289 41.743 1.00 86.56 469 ILE A CA 1
ATOM 3602 C C . ILE A 1 469 ? -8.065 3.104 42.270 1.00 86.56 469 ILE A C 1
ATOM 3604 O O . ILE A 1 469 ? -8.105 2.037 41.663 1.00 86.56 469 ILE A O 1
ATOM 3608 N N . LYS A 1 470 ? -7.369 3.261 43.403 1.00 84.88 470 LYS A N 1
ATOM 3609 C CA . LYS A 1 470 ? -6.565 2.199 44.023 1.00 84.88 470 LYS A CA 1
ATOM 3610 C C . LYS A 1 470 ? -7.420 1.003 44.446 1.00 84.88 470 LYS A C 1
ATOM 3612 O O . LYS A 1 470 ? -7.065 -0.124 44.132 1.00 84.88 470 LYS A O 1
ATOM 3617 N N . GLU A 1 471 ? -8.545 1.237 45.117 1.00 84.50 471 GLU A N 1
ATOM 3618 C CA . GLU A 1 471 ? -9.443 0.172 45.589 1.00 84.50 471 GLU A CA 1
ATOM 3619 C C . GLU A 1 471 ? -10.089 -0.617 44.444 1.00 84.50 471 GLU A C 1
ATOM 3621 O O . GLU A 1 471 ? -10.372 -1.805 44.586 1.00 84.50 471 GLU A O 1
ATOM 3626 N N . ASN A 1 472 ? -10.295 0.032 43.294 1.00 77.25 472 ASN A N 1
ATOM 3627 C CA . ASN A 1 472 ? -10.929 -0.570 42.122 1.00 77.25 472 ASN A CA 1
ATOM 3628 C C . ASN A 1 472 ? -9.923 -1.078 41.062 1.00 77.25 472 ASN A C 1
ATOM 3630 O O . ASN A 1 472 ? -10.351 -1.617 40.040 1.00 77.25 472 ASN A O 1
ATOM 3634 N N . CYS A 1 473 ? -8.605 -0.932 41.277 1.00 71.69 473 CYS A N 1
ATOM 3635 C CA . CYS A 1 473 ? -7.551 -1.390 40.357 1.00 71.69 473 CYS A CA 1
ATOM 3636 C C . CYS A 1 473 ? -6.585 -2.386 41.020 1.00 71.69 473 CYS A C 1
ATOM 3638 O O . CYS A 1 473 ? -6.001 -2.104 42.063 1.00 71.69 473 CYS A O 1
ATOM 3640 N N . ASN A 1 474 ? -6.310 -3.512 40.352 1.00 68.38 474 ASN A N 1
ATOM 3641 C CA . ASN A 1 474 ? -5.310 -4.490 40.807 1.00 68.38 474 ASN A CA 1
ATOM 3642 C C . ASN A 1 474 ? -3.888 -3.888 40.855 1.00 68.38 474 ASN A C 1
ATOM 3644 O O . ASN A 1 474 ? -3.546 -3.048 40.020 1.00 68.38 474 ASN A O 1
ATOM 3648 N N . ASP A 1 475 ? -3.027 -4.384 41.752 1.00 58.53 475 ASP A N 1
ATOM 3649 C CA . ASP A 1 475 ? -1.666 -3.858 41.986 1.00 58.53 475 ASP A CA 1
ATOM 3650 C C . ASP A 1 475 ? -0.770 -3.826 40.726 1.00 58.53 475 ASP A C 1
ATOM 3652 O O . ASP A 1 475 ? 0.005 -2.887 40.539 1.00 58.53 475 ASP A O 1
ATOM 3656 N N . GLU A 1 476 ? -0.921 -4.770 39.785 1.00 53.78 476 GLU A N 1
ATOM 3657 C CA . GLU A 1 476 ? -0.201 -4.740 38.494 1.00 53.78 476 GLU A CA 1
ATOM 3658 C C . GLU A 1 476 ? -0.636 -3.587 37.566 1.00 53.78 476 GLU A C 1
ATOM 3660 O O . GLU A 1 476 ? 0.159 -3.113 36.749 1.00 53.78 476 GLU A O 1
ATOM 3665 N N . MET A 1 477 ? -1.885 -3.114 37.678 1.00 53.72 477 MET A N 1
ATOM 3666 C CA . MET A 1 477 ? -2.398 -1.979 36.898 1.00 53.72 477 MET A CA 1
ATOM 3667 C C . MET A 1 477 ? -1.988 -0.625 37.497 1.00 53.72 477 MET A C 1
ATOM 3669 O O . MET A 1 477 ? -1.997 0.382 36.790 1.00 53.72 477 MET A O 1
ATOM 3673 N N . GLN A 1 478 ? -1.591 -0.574 38.770 1.00 55.91 478 GLN A N 1
ATOM 3674 C CA . GLN A 1 478 ? -1.252 0.678 39.457 1.00 55.91 478 GLN A CA 1
ATOM 3675 C C . GLN A 1 478 ? 0.090 1.277 38.986 1.00 55.91 478 GLN A C 1
ATOM 3677 O O . GLN A 1 478 ? 0.235 2.496 38.950 1.00 55.91 478 GLN A O 1
ATOM 3682 N N . LEU A 1 479 ? 1.054 0.456 38.553 1.00 53.47 479 LEU A N 1
ATOM 3683 C CA . LEU A 1 479 ? 2.410 0.906 38.182 1.00 53.47 479 LEU A CA 1
ATOM 3684 C C . LEU A 1 479 ? 2.551 1.503 36.766 1.00 53.47 479 LEU A C 1
ATOM 3686 O O . LEU A 1 479 ? 3.602 2.049 36.445 1.00 53.47 479 LEU A O 1
ATOM 3690 N N . LYS A 1 480 ? 1.545 1.371 35.888 1.00 67.25 480 LYS A N 1
ATOM 3691 C CA . LYS A 1 480 ? 1.666 1.707 34.446 1.00 67.25 480 LYS A CA 1
ATOM 3692 C C . LYS A 1 480 ? 0.450 2.434 33.870 1.00 67.25 480 LYS A C 1
ATOM 3694 O O . LYS A 1 480 ? 0.176 2.350 32.676 1.00 67.25 480 LYS A O 1
ATOM 3699 N N . THR A 1 481 ? -0.321 3.095 34.722 1.00 76.12 481 THR A N 1
ATOM 3700 C CA . THR A 1 481 ? -1.544 3.813 34.338 1.00 76.12 481 THR A CA 1
ATOM 3701 C C . THR A 1 481 ? -1.505 5.250 34.848 1.00 76.12 481 THR A C 1
ATOM 3703 O O . THR A 1 481 ? -0.590 5.640 35.574 1.00 76.12 481 THR A O 1
ATOM 3706 N N . MET A 1 482 ? -2.531 6.039 34.506 1.00 84.44 482 MET A N 1
ATOM 3707 C CA . MET A 1 482 ? -2.721 7.408 35.008 1.00 84.44 482 MET A CA 1
ATOM 3708 C C . MET A 1 482 ? -2.695 7.519 36.543 1.00 84.44 482 MET A C 1
ATOM 3710 O O . MET A 1 482 ? -2.474 8.606 37.064 1.00 84.44 482 MET A O 1
ATOM 3714 N N . TYR A 1 483 ? -2.898 6.415 37.270 1.00 86.00 483 TYR A N 1
ATOM 3715 C CA . TYR A 1 483 ? -2.834 6.391 38.727 1.00 86.00 483 TYR A CA 1
ATOM 3716 C C . TYR A 1 483 ? -1.462 6.827 39.263 1.00 86.00 483 TYR A C 1
ATOM 3718 O O . TYR A 1 483 ? -1.414 7.614 40.203 1.00 86.00 483 TYR A O 1
ATOM 3726 N N . HIS A 1 484 ? -0.355 6.380 38.655 1.00 84.19 484 HIS A N 1
ATOM 3727 C CA . HIS A 1 484 ? 0.991 6.635 39.182 1.00 84.19 484 HIS A CA 1
ATOM 3728 C C . HIS A 1 484 ? 1.360 8.137 39.174 1.00 84.19 484 HIS A C 1
ATOM 3730 O O . HIS A 1 484 ? 1.692 8.661 40.241 1.00 84.19 484 HIS A O 1
ATOM 3736 N N . PRO A 1 485 ? 1.201 8.881 38.055 1.00 88.81 485 PRO A N 1
ATOM 3737 C CA . PRO A 1 485 ? 1.391 10.335 38.048 1.00 88.81 485 PRO A CA 1
ATOM 3738 C C . PRO A 1 485 ? 0.450 11.089 38.995 1.00 88.81 485 PRO A C 1
ATOM 3740 O O . PRO A 1 485 ? 0.878 12.007 39.693 1.00 88.81 485 PRO A O 1
ATOM 3743 N N . ILE A 1 486 ? -0.830 10.701 39.058 1.00 88.75 486 ILE A N 1
ATOM 3744 C CA . ILE A 1 486 ? -1.822 11.397 39.894 1.00 88.75 486 ILE A CA 1
ATOM 3745 C C . ILE A 1 486 ? -1.533 11.165 41.383 1.00 88.75 486 ILE A C 1
ATOM 3747 O O . ILE A 1 486 ? -1.615 12.105 42.173 1.00 88.75 486 ILE A O 1
ATOM 3751 N N . LYS A 1 487 ? -1.142 9.946 41.775 1.00 88.81 487 LYS A N 1
ATOM 3752 C CA . LYS A 1 487 ? -0.771 9.631 43.159 1.00 88.81 487 LYS A CA 1
ATOM 3753 C C . LYS A 1 487 ? 0.500 10.365 43.583 1.00 88.81 487 LYS A C 1
ATOM 3755 O O . LYS A 1 487 ? 0.559 10.875 44.697 1.00 88.81 487 LYS A O 1
ATOM 3760 N N . ALA A 1 488 ? 1.490 10.458 42.697 1.00 89.12 488 ALA A N 1
ATOM 3761 C CA . ALA A 1 488 ? 2.716 11.208 42.950 1.00 89.12 488 ALA A CA 1
ATOM 3762 C C . ALA A 1 488 ? 2.441 12.710 43.161 1.00 89.12 488 ALA A C 1
ATOM 3764 O O . ALA A 1 488 ? 2.970 13.305 44.101 1.00 89.12 488 ALA A O 1
ATOM 3765 N N . CYS A 1 489 ? 1.548 13.288 42.347 1.00 90.38 489 CYS A N 1
ATOM 3766 C CA . CYS A 1 489 ? 1.064 14.658 42.520 1.00 90.38 489 CYS A CA 1
ATOM 3767 C C . CYS A 1 489 ? 0.387 14.849 43.882 1.00 90.38 489 CYS A C 1
ATOM 3769 O O . CYS A 1 489 ? 0.748 15.745 44.639 1.00 90.38 489 CYS A O 1
ATOM 3771 N N . GLU A 1 490 ? -0.561 13.975 44.224 1.00 91.00 490 GLU A N 1
ATOM 3772 C CA . GLU A 1 490 ? -1.338 14.060 45.463 1.00 91.00 490 GLU A CA 1
ATOM 3773 C C . GLU A 1 490 ? -0.464 13.967 46.722 1.00 91.00 490 GLU A C 1
ATOM 3775 O O . GLU A 1 490 ? -0.607 14.788 47.627 1.00 91.00 490 GLU A O 1
ATOM 3780 N N . VAL A 1 491 ? 0.485 13.026 46.763 1.00 89.94 491 VAL A N 1
ATOM 3781 C CA . VAL A 1 491 ? 1.421 12.878 47.890 1.00 89.94 491 VAL A CA 1
ATOM 3782 C C . VAL A 1 491 ? 2.278 14.132 48.067 1.00 89.94 491 VAL A C 1
ATOM 3784 O O . VAL A 1 491 ? 2.475 14.583 49.196 1.00 89.94 491 VAL A O 1
ATOM 3787 N N . MET A 1 492 ? 2.774 14.710 46.971 1.00 89.88 492 MET A N 1
ATOM 3788 C CA . MET A 1 492 ? 3.611 15.907 47.030 1.00 89.88 492 MET A CA 1
ATOM 3789 C C . MET A 1 492 ? 2.811 17.144 47.455 1.00 89.88 492 MET A C 1
ATOM 3791 O O . MET A 1 492 ? 3.254 17.887 48.328 1.00 89.88 492 MET A O 1
ATOM 3795 N N . VAL A 1 493 ? 1.607 17.331 46.901 1.00 87.62 493 VAL A N 1
ATOM 3796 C CA . VAL A 1 493 ? 0.717 18.443 47.269 1.00 87.62 493 VAL A CA 1
ATOM 3797 C C . VAL A 1 493 ? 0.372 18.381 48.754 1.00 87.62 493 VAL A C 1
ATOM 3799 O O . VAL A 1 493 ? 0.533 19.381 49.448 1.00 87.62 493 VAL A O 1
ATOM 3802 N N . ASN A 1 494 ? -0.030 17.215 49.270 1.00 86.94 494 ASN A N 1
ATOM 3803 C CA . ASN A 1 494 ? -0.367 17.065 50.687 1.00 86.94 494 ASN A CA 1
ATOM 3804 C C . ASN A 1 494 ? 0.847 17.313 51.600 1.00 86.94 494 ASN A C 1
ATOM 3806 O O . ASN A 1 494 ? 0.722 18.015 52.601 1.00 86.94 494 ASN A O 1
ATOM 3810 N N . LYS A 1 495 ? 2.035 16.829 51.220 1.00 86.62 495 LYS A N 1
ATOM 3811 C CA . LYS A 1 495 ? 3.277 17.026 51.983 1.00 86.62 495 LYS A CA 1
ATOM 3812 C C . LYS A 1 495 ? 3.707 18.492 52.077 1.00 86.62 495 LYS A C 1
ATOM 3814 O O . LYS A 1 495 ? 4.149 18.929 53.134 1.00 86.62 495 LYS A O 1
ATOM 3819 N N . GLU A 1 496 ? 3.630 19.251 50.986 1.00 84.50 496 GLU A N 1
ATOM 3820 C CA . GLU A 1 496 ? 4.026 20.669 50.998 1.00 84.50 496 GLU A CA 1
ATOM 3821 C C . GLU A 1 496 ? 2.938 21.566 51.607 1.00 84.50 496 GLU A C 1
ATOM 3823 O O . GLU A 1 496 ? 3.247 22.604 52.188 1.00 84.50 496 GLU A O 1
ATOM 3828 N N . MET A 1 497 ? 1.670 21.141 51.570 1.00 80.38 497 MET A N 1
ATOM 3829 C CA . MET A 1 497 ? 0.590 21.815 52.297 1.00 80.38 497 MET A CA 1
ATOM 3830 C C . MET A 1 497 ? 0.744 21.734 53.823 1.00 80.38 497 MET A C 1
ATOM 3832 O O . MET A 1 497 ? 0.294 22.642 54.515 1.00 80.38 497 MET A O 1
ATOM 3836 N N . GLU A 1 498 ? 1.408 20.705 54.358 1.00 80.31 498 GLU A N 1
ATOM 3837 C CA . GLU A 1 498 ? 1.744 20.616 55.790 1.00 80.31 498 GLU A CA 1
ATOM 3838 C C . GLU A 1 498 ? 2.847 21.602 56.217 1.00 80.31 498 GLU A C 1
ATOM 3840 O O . GLU A 1 498 ? 3.006 21.862 57.409 1.00 80.31 498 GLU A O 1
ATOM 3845 N N . LYS A 1 499 ? 3.601 22.173 55.265 1.00 78.00 499 LYS A N 1
ATOM 3846 C CA . LYS A 1 499 ? 4.709 23.108 55.530 1.00 78.00 499 LYS A CA 1
ATOM 3847 C C . LYS A 1 499 ? 4.329 24.591 55.431 1.00 78.00 499 LYS A C 1
ATOM 3849 O O . LYS A 1 499 ? 5.219 25.435 55.481 1.00 78.00 499 LYS A O 1
ATOM 3854 N N . ASP A 1 500 ? 3.039 24.908 55.298 1.00 70.00 500 ASP A N 1
ATOM 3855 C CA . ASP A 1 500 ? 2.509 26.282 55.175 1.00 70.00 500 ASP A CA 1
ATOM 3856 C C . ASP A 1 500 ? 3.039 27.075 53.952 1.00 70.00 500 ASP A C 1
ATOM 3858 O O . ASP A 1 500 ? 2.994 28.307 53.906 1.00 70.00 500 ASP A O 1
ATOM 3862 N N . SER A 1 501 ? 3.518 26.373 52.917 1.00 74.25 501 SER A N 1
ATOM 3863 C CA . SER A 1 501 ? 3.936 26.970 51.642 1.00 74.25 501 SER A CA 1
ATOM 3864 C C . SER A 1 501 ? 2.751 27.526 50.837 1.00 74.25 501 SER A C 1
ATOM 3866 O O . SER A 1 501 ? 1.602 27.095 50.975 1.00 74.25 501 SER A O 1
ATOM 3868 N N . HIS A 1 502 ? 3.016 28.493 49.949 1.00 80.75 502 HIS A N 1
ATOM 3869 C CA . HIS A 1 502 ? 1.972 29.099 49.121 1.00 80.75 502 HIS A CA 1
ATOM 3870 C C . HIS A 1 502 ? 1.356 28.055 48.172 1.00 80.75 502 HIS A C 1
ATOM 3872 O O . HIS A 1 502 ? 2.065 27.383 47.428 1.00 80.75 502 HIS A O 1
ATOM 3878 N N . PHE A 1 503 ? 0.023 27.952 48.131 1.00 78.31 503 PHE A N 1
ATOM 3879 C CA . PHE A 1 503 ? -0.693 26.867 47.438 1.00 78.31 503 PHE A CA 1
ATOM 3880 C C . PHE A 1 503 ? -0.280 26.656 45.968 1.00 78.31 503 PHE A C 1
ATOM 3882 O O . PHE A 1 503 ? -0.185 25.519 45.519 1.00 78.31 503 PHE A O 1
ATOM 3889 N N . ILE A 1 504 ? -0.012 27.730 45.217 1.00 82.50 504 ILE A N 1
ATOM 3890 C CA . ILE A 1 504 ? 0.440 27.650 43.812 1.00 82.50 504 ILE A CA 1
ATOM 3891 C C . ILE A 1 504 ? 1.764 26.886 43.695 1.00 82.50 504 ILE A C 1
ATOM 3893 O O . ILE A 1 504 ? 1.929 26.087 42.778 1.00 82.50 504 ILE A O 1
ATOM 3897 N N . GLU A 1 505 ? 2.685 27.107 44.630 1.00 83.75 505 GLU A N 1
ATOM 3898 C CA . GLU A 1 505 ? 3.987 26.445 44.660 1.00 83.75 505 GLU A CA 1
ATOM 3899 C C . GLU A 1 505 ? 3.833 24.959 45.005 1.00 83.75 505 GLU A C 1
ATOM 3901 O O . GLU A 1 505 ? 4.413 24.113 44.328 1.00 83.75 505 GLU A O 1
ATOM 3906 N N . CYS A 1 506 ? 2.952 24.625 45.958 1.00 84.81 506 CYS A N 1
ATOM 3907 C CA . CYS A 1 506 ? 2.634 23.234 46.298 1.00 84.81 506 CYS A CA 1
ATOM 3908 C C . CYS A 1 506 ? 2.081 22.457 45.092 1.00 84.81 506 CYS A C 1
ATOM 3910 O O . CYS A 1 506 ? 2.515 21.338 44.822 1.00 84.81 506 CYS A O 1
ATOM 3912 N N . TYR A 1 507 ? 1.147 23.050 44.336 1.00 83.94 507 TYR A N 1
ATOM 3913 C CA . TYR A 1 507 ? 0.619 22.434 43.112 1.00 83.94 507 TYR A CA 1
ATOM 3914 C C . TYR A 1 507 ? 1.664 22.379 41.990 1.00 83.94 507 TYR A C 1
ATOM 3916 O O . TYR A 1 507 ? 1.704 21.389 41.264 1.00 83.94 507 TYR A O 1
ATOM 3924 N N . GLY A 1 508 ? 2.533 23.388 41.868 1.00 86.62 508 GLY A N 1
ATOM 3925 C CA . GLY A 1 508 ? 3.649 23.381 40.918 1.00 86.62 508 GLY A CA 1
ATOM 3926 C C . GLY A 1 508 ? 4.606 22.211 41.153 1.00 86.62 508 GLY A C 1
ATOM 3927 O O . GLY A 1 508 ? 4.883 21.455 40.225 1.00 86.62 508 GLY A O 1
ATOM 3928 N N . LEU A 1 509 ? 5.025 22.001 42.405 1.00 87.56 509 LEU A N 1
ATOM 3929 C CA . LEU A 1 509 ? 5.868 20.866 42.807 1.00 87.56 509 LEU A CA 1
ATOM 3930 C C . LEU A 1 509 ? 5.148 19.515 42.655 1.00 87.56 509 LEU A C 1
ATOM 3932 O O . LEU A 1 509 ? 5.758 18.504 42.306 1.00 87.56 509 LEU A O 1
ATOM 3936 N N . GLY A 1 510 ? 3.833 19.487 42.882 1.00 89.06 510 GLY A N 1
ATOM 3937 C CA . GLY A 1 510 ? 3.010 18.312 42.599 1.00 89.06 510 GLY A CA 1
ATOM 3938 C C . GLY A 1 510 ? 3.026 17.922 41.123 1.00 89.06 510 GLY A C 1
ATOM 3939 O O . GLY A 1 510 ? 3.185 16.745 40.797 1.00 89.06 510 GLY A O 1
ATOM 3940 N N . ILE A 1 511 ? 2.917 18.904 40.225 1.00 88.81 511 ILE A N 1
ATOM 3941 C CA . ILE A 1 511 ? 2.955 18.683 38.775 1.00 88.81 511 ILE A CA 1
ATOM 3942 C C . ILE A 1 511 ? 4.331 18.174 38.338 1.00 88.81 511 ILE A C 1
ATOM 3944 O O . ILE A 1 511 ? 4.385 17.179 37.618 1.00 88.81 511 ILE A O 1
ATOM 3948 N N . THR A 1 512 ? 5.431 18.767 38.816 1.00 89.25 512 THR A N 1
ATOM 3949 C CA . THR A 1 512 ? 6.782 18.283 38.473 1.00 89.25 512 THR A CA 1
ATOM 3950 C C . THR A 1 512 ? 6.981 16.835 38.915 1.00 89.25 512 THR A C 1
ATOM 3952 O O . THR A 1 512 ? 7.508 16.015 38.165 1.00 89.25 512 THR A O 1
ATOM 3955 N N . GLN A 1 513 ? 6.471 16.470 40.097 1.00 89.50 513 GLN A N 1
ATOM 3956 C CA . GLN A 1 513 ? 6.539 15.089 40.569 1.00 89.50 513 GLN A CA 1
ATOM 3957 C C . GLN A 1 513 ? 5.667 14.137 39.737 1.00 89.50 513 GLN A C 1
ATOM 3959 O O . GLN A 1 513 ? 6.038 12.979 39.534 1.00 89.50 513 GLN A O 1
ATOM 3964 N N . ALA A 1 514 ? 4.520 14.608 39.240 1.00 89.50 514 ALA A N 1
ATOM 3965 C CA . ALA A 1 514 ? 3.662 13.850 38.333 1.00 89.50 514 ALA A CA 1
ATOM 3966 C C . ALA A 1 514 ? 4.354 13.578 36.988 1.00 89.50 514 ALA A C 1
ATOM 3968 O O . ALA A 1 514 ? 4.242 12.474 36.456 1.00 89.50 514 ALA A O 1
ATOM 3969 N N . GLU A 1 515 ? 5.086 14.557 36.454 1.00 87.56 515 GLU A N 1
ATOM 3970 C CA . GLU A 1 515 ? 5.859 14.426 35.215 1.00 87.56 515 GLU A CA 1
ATOM 3971 C C . GLU A 1 515 ? 6.996 13.409 35.364 1.00 87.56 515 GLU A C 1
ATOM 3973 O O . GLU A 1 515 ? 7.121 12.504 34.536 1.00 87.56 515 GLU A O 1
ATOM 3978 N N . GLU A 1 516 ? 7.765 13.474 36.454 1.00 86.12 516 GLU A N 1
ATOM 3979 C CA . GLU A 1 516 ? 8.786 12.466 36.773 1.00 86.12 516 GLU A CA 1
ATOM 3980 C C . GLU A 1 516 ? 8.173 11.066 36.910 1.00 86.12 516 GLU A C 1
ATOM 3982 O O . GLU A 1 516 ? 8.668 10.088 36.345 1.00 86.12 516 GLU A O 1
ATOM 3987 N N . ALA A 1 517 ? 7.053 10.964 37.626 1.00 84.69 517 ALA A N 1
ATOM 3988 C CA . ALA A 1 517 ? 6.331 9.714 37.808 1.00 84.69 517 ALA A CA 1
ATOM 3989 C C . ALA A 1 517 ? 5.771 9.166 36.486 1.00 84.69 517 ALA A C 1
ATOM 3991 O O . ALA A 1 517 ? 5.710 7.948 36.321 1.00 84.69 517 ALA A O 1
ATOM 3992 N N . ALA A 1 518 ? 5.387 10.026 35.537 1.00 84.69 518 ALA A N 1
ATOM 3993 C CA . ALA A 1 518 ? 4.988 9.625 34.191 1.00 84.69 518 ALA A CA 1
ATOM 3994 C C . ALA A 1 518 ? 6.187 9.101 33.388 1.00 84.69 518 ALA A C 1
ATOM 3996 O O . ALA A 1 518 ? 6.081 8.049 32.757 1.00 84.69 518 ALA A O 1
ATOM 3997 N N . GLN A 1 519 ? 7.350 9.754 33.471 1.00 80.44 519 GLN A N 1
ATOM 3998 C CA . GLN A 1 519 ? 8.581 9.280 32.828 1.00 80.44 519 GLN A CA 1
ATOM 3999 C C . GLN A 1 519 ? 9.021 7.907 33.355 1.00 80.44 519 GLN A C 1
ATOM 4001 O O . GLN A 1 519 ? 9.473 7.065 32.580 1.00 80.44 519 GLN A O 1
ATOM 4006 N N . GLN A 1 520 ? 8.826 7.636 34.648 1.00 77.62 520 GLN A N 1
ATOM 4007 C CA . GLN A 1 520 ? 9.119 6.332 35.255 1.00 77.62 520 GLN A CA 1
ATOM 4008 C C . GLN A 1 520 ? 8.228 5.196 34.725 1.00 77.62 520 GLN A C 1
ATOM 4010 O O . GLN A 1 520 ? 8.623 4.033 34.794 1.00 77.62 520 GLN A O 1
ATOM 4015 N N . THR A 1 521 ? 7.058 5.502 34.146 1.00 74.31 521 THR A N 1
ATOM 4016 C CA . THR A 1 521 ? 6.205 4.483 33.502 1.00 74.31 521 THR A CA 1
ATOM 4017 C C . THR A 1 521 ? 6.741 4.005 32.146 1.00 74.31 521 THR A C 1
ATOM 4019 O O . THR A 1 521 ? 6.210 3.042 31.584 1.00 74.31 521 THR A O 1
ATOM 4022 N N . ARG A 1 522 ? 7.814 4.627 31.627 1.00 68.19 522 ARG A N 1
ATOM 4023 C CA . ARG A 1 522 ? 8.467 4.253 30.366 1.00 68.19 522 ARG A CA 1
ATOM 4024 C C . ARG A 1 522 ? 8.943 2.799 30.418 1.00 68.19 522 ARG A C 1
ATOM 4026 O O . ARG A 1 522 ? 9.782 2.417 31.232 1.00 68.19 522 ARG A O 1
ATOM 4033 N N . LEU A 1 523 ? 8.426 1.974 29.511 1.00 57.81 523 LEU A N 1
ATOM 4034 C CA . LEU A 1 523 ? 8.820 0.573 29.386 1.00 57.81 523 LEU A CA 1
ATOM 4035 C C . LEU A 1 523 ? 10.192 0.474 28.707 1.00 57.81 523 LEU A C 1
ATOM 4037 O O . LEU A 1 523 ? 10.371 0.911 27.576 1.00 57.81 523 LEU A O 1
ATOM 4041 N N . SER A 1 524 ? 11.156 -0.165 29.366 1.00 47.84 524 SER A N 1
ATOM 4042 C CA . SER A 1 524 ? 12.530 -0.346 28.872 1.00 47.84 524 SER A CA 1
ATOM 4043 C C . SER A 1 524 ? 12.675 -1.338 27.704 1.00 47.84 524 SER A C 1
ATOM 4045 O O . SER A 1 524 ? 13.780 -1.503 27.195 1.00 47.84 524 SER A O 1
ATOM 4047 N N . PHE A 1 525 ? 11.589 -1.989 27.261 1.00 46.12 525 PHE A N 1
ATOM 4048 C CA . PHE A 1 525 ? 11.653 -3.154 26.366 1.00 46.12 525 PHE A CA 1
ATOM 4049 C C . PHE A 1 525 ? 10.861 -3.081 25.045 1.00 46.12 525 PHE A C 1
ATOM 4051 O O . PHE A 1 525 ? 10.933 -4.056 24.302 1.00 46.12 525 PHE A O 1
ATOM 4058 N N . TYR A 1 526 ? 10.155 -1.995 24.678 1.00 43.34 526 TYR A N 1
ATOM 4059 C CA . TYR A 1 526 ? 9.391 -1.989 23.410 1.00 43.34 526 TYR A CA 1
ATOM 4060 C C . TYR A 1 526 ? 9.330 -0.661 22.614 1.00 43.34 526 TYR A C 1
ATOM 4062 O O . TYR A 1 526 ? 9.005 0.397 23.129 1.00 43.34 526 TYR A O 1
ATOM 4070 N N . LYS A 1 527 ? 9.609 -0.836 21.310 1.00 43.97 527 LYS A N 1
ATOM 4071 C CA . LYS A 1 527 ? 8.997 -0.349 20.051 1.00 43.97 527 LYS A CA 1
ATOM 4072 C C . LYS A 1 527 ? 9.006 1.091 19.531 1.00 43.97 527 LYS A C 1
ATOM 4074 O O . LYS A 1 527 ? 8.787 1.208 18.327 1.00 43.97 527 LYS A O 1
ATOM 4079 N N . TYR A 1 528 ? 9.379 2.119 20.281 1.00 40.62 528 TYR A N 1
ATOM 4080 C CA . TYR A 1 528 ? 9.847 3.355 19.637 1.00 40.62 528 TYR A CA 1
ATOM 4081 C C . TYR A 1 528 ? 11.310 3.598 19.978 1.00 40.62 528 TYR A C 1
ATOM 4083 O O . TYR A 1 528 ? 11.684 3.976 21.088 1.00 40.62 528 TYR A O 1
ATOM 4091 N N . ALA A 1 529 ? 12.146 3.328 18.977 1.00 42.91 529 ALA A N 1
ATOM 4092 C CA . ALA A 1 529 ? 13.478 3.878 18.862 1.00 42.91 529 ALA A CA 1
ATOM 4093 C C . ALA A 1 529 ? 13.338 5.401 18.790 1.00 42.91 529 ALA A C 1
ATOM 4095 O O . ALA A 1 529 ? 13.204 5.972 17.714 1.00 42.91 529 ALA A O 1
ATOM 4096 N N . ASP A 1 530 ? 13.309 6.061 19.943 1.00 45.19 530 ASP A N 1
ATOM 4097 C CA . ASP A 1 530 ? 13.649 7.473 19.989 1.00 45.19 530 ASP A CA 1
ATOM 4098 C C . ASP A 1 530 ? 15.018 7.619 19.308 1.00 45.19 530 ASP A C 1
ATOM 4100 O O . ASP A 1 530 ? 15.968 6.913 19.681 1.00 45.19 530 ASP A O 1
ATOM 4104 N N . ALA A 1 531 ? 15.111 8.474 18.286 1.00 45.31 531 ALA A N 1
ATOM 4105 C CA . ALA A 1 531 ? 16.364 8.742 17.584 1.00 45.31 531 ALA A CA 1
ATOM 4106 C C . ALA A 1 531 ? 17.471 9.098 18.594 1.00 45.31 531 ALA A C 1
ATOM 4108 O O . ALA A 1 531 ? 18.603 8.632 18.453 1.00 45.31 531 ALA A O 1
ATOM 4109 N N . GLY A 1 532 ? 17.116 9.763 19.704 1.00 52.03 532 GLY A N 1
ATOM 4110 C CA . GLY A 1 532 ? 18.033 10.069 20.804 1.00 52.03 532 GLY A CA 1
ATOM 4111 C C . GLY A 1 532 ? 18.673 8.837 21.462 1.00 52.03 532 GLY A C 1
ATOM 4112 O O . GLY A 1 532 ? 19.877 8.818 21.716 1.00 52.03 532 GLY A O 1
ATOM 4113 N N . ALA A 1 533 ? 17.926 7.746 21.667 1.00 53.56 533 ALA A N 1
ATOM 4114 C CA . ALA A 1 533 ? 18.450 6.545 22.328 1.00 53.56 533 ALA A CA 1
ATOM 4115 C C . ALA A 1 533 ? 19.404 5.727 21.435 1.00 53.56 533 ALA A C 1
ATOM 4117 O O . ALA A 1 533 ? 20.246 4.972 21.944 1.00 53.56 533 ALA A O 1
ATOM 4118 N N . HIS A 1 534 ? 19.266 5.834 20.110 1.00 57.94 534 HIS A N 1
ATOM 4119 C CA . HIS A 1 534 ? 20.217 5.267 19.151 1.00 57.94 534 HIS A CA 1
ATOM 4120 C C . HIS A 1 534 ? 21.409 6.200 18.941 1.00 57.94 534 HIS A C 1
ATOM 4122 O O . HIS A 1 534 ? 22.536 5.707 18.929 1.00 57.94 534 HIS A O 1
ATOM 4128 N N . ALA A 1 535 ? 21.189 7.518 18.908 1.00 58.28 535 ALA A N 1
ATOM 4129 C CA . ALA A 1 535 ? 22.240 8.527 18.832 1.00 58.28 535 ALA A CA 1
ATOM 4130 C C . ALA A 1 535 ? 23.219 8.435 20.013 1.00 58.28 535 ALA A C 1
ATOM 4132 O O . ALA A 1 535 ? 24.425 8.432 19.797 1.00 58.28 535 ALA A O 1
ATOM 4133 N N . ASP A 1 536 ? 22.753 8.246 21.251 1.00 62.56 536 ASP A N 1
ATOM 4134 C CA . ASP A 1 536 ? 23.644 8.108 22.418 1.00 62.56 536 ASP A CA 1
ATOM 4135 C C . ASP A 1 536 ? 24.553 6.875 22.347 1.00 62.56 536 ASP A C 1
ATOM 4137 O O . ASP A 1 536 ? 25.725 6.908 22.741 1.00 62.56 536 ASP A O 1
ATOM 4141 N N . VAL A 1 537 ? 24.020 5.760 21.844 1.00 66.62 537 VAL A N 1
ATOM 4142 C CA . VAL A 1 537 ? 24.801 4.530 21.663 1.00 66.62 537 VAL A CA 1
ATOM 4143 C C . VAL A 1 537 ? 25.731 4.657 20.468 1.00 66.62 537 VAL A C 1
ATOM 4145 O O . VAL A 1 537 ? 26.867 4.190 20.549 1.00 66.62 537 VAL A O 1
ATOM 4148 N N . LEU A 1 538 ? 25.307 5.344 19.408 1.00 68.81 538 LEU A N 1
ATOM 4149 C CA . LEU A 1 538 ? 26.150 5.638 18.257 1.00 68.81 538 LEU A CA 1
ATOM 4150 C C . LEU A 1 538 ? 27.306 6.568 18.643 1.00 68.81 538 LEU A C 1
ATOM 4152 O O . LEU A 1 538 ? 28.445 6.252 18.322 1.00 68.81 538 LEU A O 1
ATOM 4156 N N . ARG A 1 539 ? 27.071 7.612 19.452 1.00 71.19 539 ARG A N 1
ATOM 4157 C CA . ARG A 1 539 ? 28.124 8.484 20.011 1.00 71.19 539 ARG A CA 1
ATOM 4158 C C . ARG A 1 539 ? 29.152 7.695 20.821 1.00 71.19 539 ARG A C 1
ATOM 4160 O O . ARG A 1 539 ? 30.355 7.885 20.653 1.00 71.19 539 ARG A O 1
ATOM 4167 N N . LYS A 1 540 ? 28.701 6.797 21.703 1.00 72.38 540 LYS A N 1
ATOM 4168 C CA . LYS A 1 540 ? 29.597 5.944 22.511 1.00 72.38 540 LYS A CA 1
ATOM 4169 C C . LYS A 1 540 ? 30.371 4.938 21.651 1.00 72.38 540 LYS A C 1
ATOM 4171 O O . LYS A 1 540 ? 31.546 4.679 21.913 1.00 72.38 540 LYS A O 1
ATOM 4176 N N . SER A 1 541 ? 29.739 4.409 20.608 1.00 69.88 541 SER A N 1
ATOM 4177 C CA . SER A 1 541 ? 30.346 3.447 19.679 1.00 69.88 541 SER A CA 1
ATOM 4178 C C . SER A 1 541 ? 31.361 4.112 18.747 1.00 69.88 541 SER A C 1
ATOM 4180 O O . SER A 1 541 ? 32.439 3.566 18.531 1.00 69.88 541 SER A O 1
ATOM 4182 N N . PHE A 1 542 ? 31.076 5.335 18.289 1.00 72.88 542 PHE A N 1
ATOM 4183 C CA . PHE A 1 542 ? 32.003 6.161 17.518 1.00 72.88 542 PHE A CA 1
ATOM 4184 C C . PHE A 1 542 ? 33.240 6.530 18.352 1.00 72.88 542 PHE A C 1
ATOM 4186 O O . PHE A 1 542 ? 34.365 6.286 17.923 1.00 72.88 542 PHE A O 1
ATOM 4193 N N . LYS A 1 543 ? 33.053 6.979 19.605 1.00 72.94 543 LYS A N 1
ATOM 4194 C CA . LYS A 1 543 ? 34.167 7.265 20.534 1.00 72.94 543 LYS A CA 1
ATOM 4195 C C . LYS A 1 543 ? 35.039 6.043 20.850 1.00 72.94 543 LYS A C 1
ATOM 4197 O O . LYS A 1 543 ? 36.230 6.195 21.090 1.00 72.94 543 LYS A O 1
ATOM 4202 N N . SER A 1 544 ? 34.457 4.843 20.869 1.00 68.12 544 SER A N 1
ATOM 4203 C CA . SER A 1 544 ? 35.172 3.584 21.143 1.00 68.12 544 SER A CA 1
ATOM 4204 C C . SER A 1 544 ? 35.658 2.855 19.885 1.00 68.12 544 SER A C 1
ATOM 4206 O O . SER A 1 544 ? 36.279 1.802 20.008 1.00 68.12 544 SER A O 1
ATOM 4208 N N . ARG A 1 545 ? 35.388 3.392 18.683 1.00 63.97 545 ARG A N 1
ATOM 4209 C CA . ARG A 1 545 ? 35.745 2.808 17.375 1.00 63.97 545 ARG A CA 1
ATOM 4210 C C . ARG A 1 545 ? 35.301 1.347 17.197 1.00 63.97 545 ARG A C 1
ATOM 4212 O O . ARG A 1 545 ? 35.926 0.592 16.457 1.00 63.97 545 ARG A O 1
ATOM 4219 N N . SER A 1 546 ? 34.213 0.936 17.853 1.00 69.75 546 SER A N 1
ATOM 4220 C CA . SER A 1 546 ? 33.720 -0.445 17.813 1.00 69.75 546 SER A CA 1
ATOM 4221 C C . SER A 1 546 ? 32.218 -0.499 17.530 1.00 69.75 546 SER A C 1
ATOM 4223 O O . SER A 1 546 ? 31.413 0.149 18.194 1.00 69.75 546 SER A O 1
ATOM 4225 N N . ALA A 1 547 ? 31.819 -1.299 16.538 1.00 65.81 547 ALA A N 1
ATOM 4226 C CA . ALA A 1 547 ? 30.406 -1.526 16.211 1.00 65.81 547 ALA A CA 1
ATOM 4227 C C . ALA A 1 547 ? 29.745 -2.605 17.094 1.00 65.81 547 ALA A C 1
ATOM 4229 O O . ALA A 1 547 ? 28.553 -2.869 16.960 1.00 65.81 547 ALA A O 1
ATOM 4230 N N . GLU A 1 548 ? 30.493 -3.226 18.010 1.00 68.75 548 GLU A N 1
ATOM 4231 C CA . GLU A 1 548 ? 30.005 -4.317 18.866 1.00 68.75 548 GLU A CA 1
ATOM 4232 C C . GLU A 1 548 ? 28.908 -3.863 19.837 1.00 68.75 548 GLU A C 1
ATOM 4234 O O . GLU A 1 548 ? 27.959 -4.602 20.090 1.00 68.75 548 GLU A O 1
ATOM 4239 N N . MET A 1 549 ? 28.979 -2.627 20.348 1.00 66.50 549 MET A N 1
ATOM 4240 C CA . MET A 1 549 ? 27.909 -2.065 21.185 1.00 66.50 549 MET A CA 1
ATOM 4241 C C . MET A 1 549 ? 26.596 -1.906 20.413 1.00 66.50 549 MET A C 1
ATOM 4243 O O . MET A 1 549 ? 25.526 -2.168 20.967 1.00 66.50 549 MET A O 1
ATOM 4247 N N . ILE A 1 550 ? 26.674 -1.510 19.139 1.00 68.88 550 ILE A N 1
ATOM 4248 C CA . ILE A 1 550 ? 25.506 -1.403 18.262 1.00 68.88 550 ILE A CA 1
ATOM 4249 C C . ILE A 1 550 ? 24.981 -2.807 17.968 1.00 68.88 550 ILE A C 1
ATOM 4251 O O . ILE A 1 550 ? 23.802 -3.051 18.188 1.00 68.88 550 ILE A O 1
ATOM 4255 N N . GLU A 1 551 ? 25.840 -3.758 17.591 1.00 69.06 551 GLU A N 1
ATOM 4256 C CA . GLU A 1 551 ? 25.446 -5.155 17.353 1.00 69.06 551 GLU A CA 1
ATOM 4257 C C . GLU A 1 551 ? 24.760 -5.800 18.560 1.00 69.06 551 GLU A C 1
ATOM 4259 O O . GLU A 1 551 ? 23.719 -6.435 18.409 1.00 69.06 551 GLU A O 1
ATOM 4264 N N . ASN A 1 552 ? 25.302 -5.624 19.766 1.00 68.00 552 ASN A N 1
ATOM 4265 C CA . ASN A 1 552 ? 24.722 -6.182 20.987 1.00 68.00 552 ASN A CA 1
ATOM 4266 C C . ASN A 1 552 ? 23.352 -5.572 21.290 1.00 68.00 552 ASN A C 1
ATOM 4268 O O . ASN A 1 552 ? 22.428 -6.288 21.677 1.00 68.00 552 ASN A O 1
ATOM 4272 N N . LYS A 1 553 ? 23.194 -4.263 21.064 1.00 65.56 553 LYS A N 1
ATOM 4273 C CA . LYS A 1 553 ? 21.908 -3.581 21.221 1.00 65.56 553 LYS A CA 1
ATOM 4274 C C . LYS A 1 553 ? 20.909 -4.013 20.142 1.00 65.56 553 LYS A C 1
ATOM 4276 O O . LYS A 1 553 ? 19.749 -4.237 20.457 1.00 65.56 553 LYS A O 1
ATOM 4281 N N . VAL A 1 554 ? 21.364 -4.211 18.907 1.00 63.53 554 VAL A N 1
ATOM 4282 C CA . VAL A 1 554 ? 20.571 -4.695 17.767 1.00 63.53 554 VAL A CA 1
ATOM 4283 C C . VAL A 1 554 ? 20.109 -6.142 17.958 1.00 63.53 554 VAL A C 1
ATOM 4285 O O . VAL A 1 554 ? 18.949 -6.441 17.697 1.00 63.53 554 VAL A O 1
ATOM 4288 N N . ARG A 1 555 ? 20.958 -7.028 18.496 1.00 62.72 555 ARG A N 1
ATOM 4289 C CA . ARG A 1 555 ? 20.602 -8.426 18.811 1.00 62.72 555 ARG A CA 1
ATOM 4290 C C . ARG A 1 555 ? 19.483 -8.554 19.847 1.00 62.72 555 ARG A C 1
ATOM 4292 O O . ARG A 1 555 ? 18.782 -9.562 19.851 1.00 62.72 555 ARG A O 1
ATOM 4299 N N . LEU A 1 556 ? 19.305 -7.554 20.712 1.00 59.81 556 LEU A N 1
ATOM 4300 C CA . LEU A 1 556 ? 18.212 -7.516 21.688 1.00 59.81 556 LEU A CA 1
ATOM 4301 C C . LEU A 1 556 ? 16.858 -7.154 21.043 1.00 59.81 556 LEU A C 1
ATOM 4303 O O . LEU A 1 556 ? 15.815 -7.499 21.598 1.00 59.81 556 LEU A O 1
ATOM 4307 N N . PHE A 1 557 ? 16.850 -6.513 19.868 1.00 58.38 557 PHE A N 1
ATOM 4308 C CA . PHE A 1 557 ? 15.632 -6.139 19.147 1.00 58.38 557 PHE A CA 1
ATOM 4309 C C . PHE A 1 557 ? 15.216 -7.236 18.157 1.00 58.38 557 PHE A C 1
ATOM 4311 O O . PHE A 1 557 ? 15.776 -7.394 17.077 1.00 58.38 557 PHE A O 1
ATOM 4318 N N . THR A 1 558 ? 14.189 -8.006 18.515 1.00 44.91 558 THR A N 1
ATOM 4319 C CA . THR A 1 558 ? 13.638 -9.086 17.683 1.00 44.91 558 THR A CA 1
ATOM 4320 C C . THR A 1 558 ? 12.405 -8.619 16.896 1.00 44.91 558 THR A C 1
ATOM 4322 O O . THR A 1 558 ? 11.279 -8.785 17.356 1.00 44.91 558 THR A O 1
ATOM 4325 N N . LYS A 1 559 ? 12.616 -8.027 15.704 1.00 48.97 559 LYS A N 1
ATOM 4326 C CA . LYS A 1 559 ? 11.829 -8.204 14.450 1.00 48.97 559 LYS A CA 1
ATOM 4327 C C . LYS A 1 559 ? 12.304 -7.237 13.338 1.00 48.97 559 LYS A C 1
ATOM 4329 O O . LYS A 1 559 ? 12.683 -6.113 13.627 1.00 48.97 559 LYS A O 1
ATOM 4334 N N . THR A 1 560 ? 12.267 -7.745 12.096 1.00 51.09 560 THR A N 1
ATOM 4335 C CA . THR A 1 560 ? 12.476 -7.132 10.756 1.00 51.09 560 THR A CA 1
ATOM 4336 C C . THR A 1 560 ? 13.602 -6.097 10.574 1.00 51.09 560 THR A C 1
ATOM 4338 O O . THR A 1 560 ? 13.535 -4.978 11.063 1.00 51.09 560 THR A O 1
ATOM 4341 N N . ALA A 1 561 ? 14.586 -6.420 9.722 1.00 52.03 561 ALA A N 1
ATOM 4342 C CA . ALA A 1 561 ? 15.749 -5.576 9.403 1.00 52.03 561 ALA A CA 1
ATOM 4343 C C . ALA A 1 561 ? 15.427 -4.164 8.851 1.00 52.03 561 ALA A C 1
ATOM 4345 O O . ALA A 1 561 ? 16.291 -3.292 8.882 1.00 52.03 561 ALA A O 1
ATOM 4346 N N . LEU A 1 562 ? 14.209 -3.928 8.349 1.00 52.03 562 LEU A N 1
ATOM 4347 C CA . LEU A 1 562 ? 13.757 -2.632 7.823 1.00 52.03 562 LEU A CA 1
ATOM 4348 C C . LEU A 1 562 ? 13.431 -1.606 8.923 1.00 52.03 562 LEU A C 1
ATOM 4350 O O . LEU A 1 562 ? 13.708 -0.425 8.735 1.00 52.03 562 LEU A O 1
ATOM 4354 N N . ASP A 1 563 ? 12.925 -2.046 10.080 1.00 55.97 563 ASP A N 1
ATOM 4355 C CA . ASP A 1 563 ? 12.482 -1.145 11.160 1.00 55.97 563 ASP A CA 1
ATOM 4356 C C . ASP A 1 563 ? 13.652 -0.607 12.007 1.00 55.97 563 ASP A C 1
ATOM 4358 O O . ASP A 1 563 ? 13.498 0.348 12.764 1.00 55.97 563 ASP A O 1
ATOM 4362 N N . LEU A 1 564 ? 14.839 -1.207 11.869 1.00 66.81 564 LEU A N 1
ATOM 4363 C CA . LEU A 1 564 ? 16.047 -0.848 12.614 1.00 66.81 564 LEU A CA 1
ATOM 4364 C C . LEU A 1 564 ? 16.987 0.083 11.834 1.00 66.81 564 LEU A C 1
ATOM 4366 O O . LEU A 1 564 ? 17.613 0.963 12.426 1.00 66.81 564 LEU A O 1
ATOM 4370 N N . LYS A 1 565 ? 17.095 -0.113 10.514 1.00 75.00 565 LYS A N 1
ATOM 4371 C CA . LYS A 1 565 ? 18.035 0.636 9.669 1.00 75.00 565 LYS A CA 1
ATOM 4372 C C . LYS A 1 565 ? 17.651 2.110 9.575 1.00 75.00 565 LYS A C 1
ATOM 4374 O O . LYS A 1 565 ? 18.502 2.958 9.790 1.00 75.00 565 LYS A O 1
ATOM 4379 N N . ALA A 1 566 ? 16.370 2.423 9.368 1.00 75.25 566 ALA A N 1
ATOM 4380 C CA . ALA A 1 566 ? 15.921 3.809 9.209 1.00 75.25 566 ALA A CA 1
ATOM 4381 C C . ALA A 1 566 ? 16.173 4.707 10.448 1.00 75.25 566 ALA A C 1
ATOM 4383 O O . ALA A 1 566 ? 16.685 5.813 10.272 1.00 75.25 566 ALA A O 1
ATOM 4384 N N . PRO A 1 567 ? 15.907 4.272 11.698 1.00 72.56 567 PRO A N 1
ATOM 4385 C CA . PRO A 1 567 ? 16.278 5.051 12.885 1.00 72.56 567 PRO A CA 1
ATOM 4386 C C . PRO A 1 567 ? 17.790 5.228 13.067 1.00 72.56 567 PRO A C 1
ATOM 4388 O O . PRO A 1 567 ? 18.236 6.283 13.514 1.00 72.56 567 PRO A O 1
ATOM 4391 N N . LEU A 1 568 ? 18.590 4.208 12.733 1.00 78.25 568 LEU A N 1
ATOM 4392 C CA . LEU A 1 568 ? 20.049 4.296 12.814 1.00 78.25 568 LEU A CA 1
ATOM 4393 C C . LEU A 1 568 ? 20.604 5.262 11.761 1.00 78.25 568 LEU A C 1
ATOM 4395 O O . LEU A 1 568 ? 21.471 6.075 12.067 1.00 78.25 568 LEU A O 1
ATOM 4399 N N . ASP A 1 569 ? 20.063 5.196 10.547 1.00 82.94 569 ASP A N 1
ATOM 4400 C CA . ASP A 1 569 ? 20.380 6.091 9.440 1.00 82.94 569 ASP A CA 1
ATOM 4401 C C . ASP A 1 569 ? 20.075 7.555 9.811 1.00 82.94 569 ASP A C 1
ATOM 4403 O O . ASP A 1 569 ? 20.895 8.439 9.561 1.00 82.94 569 ASP A O 1
ATOM 4407 N N . GLN A 1 570 ? 18.942 7.813 10.475 1.00 82.00 570 GLN A N 1
ATOM 4408 C CA . GLN A 1 570 ? 18.618 9.145 10.992 1.00 82.00 570 GLN A CA 1
ATOM 4409 C C . GLN A 1 570 ? 19.606 9.592 12.079 1.00 82.00 570 GLN A C 1
ATOM 4411 O O . GLN A 1 570 ? 20.116 10.706 12.013 1.00 82.00 570 GLN A O 1
ATOM 4416 N N . ALA A 1 571 ? 19.954 8.713 13.024 1.00 81.88 571 ALA A N 1
ATOM 4417 C CA . ALA A 1 571 ? 20.925 9.031 14.072 1.00 81.88 571 ALA A CA 1
ATOM 4418 C C . ALA A 1 571 ? 22.318 9.382 13.509 1.00 81.88 571 ALA A C 1
ATOM 4420 O O . ALA A 1 571 ? 22.999 10.250 14.054 1.00 81.88 571 ALA A O 1
ATOM 4421 N N . PHE A 1 572 ? 22.741 8.742 12.410 1.00 86.19 572 PHE A N 1
ATOM 4422 C CA . PHE A 1 572 ? 23.963 9.118 11.689 1.00 86.19 572 PHE A CA 1
ATOM 4423 C C . PHE A 1 572 ? 23.898 10.552 11.144 1.00 86.19 572 PHE A C 1
ATOM 4425 O O . PHE A 1 572 ? 24.886 11.277 11.243 1.00 86.19 572 PHE A O 1
ATOM 4432 N N . ARG A 1 573 ? 22.754 10.979 10.594 1.00 87.44 573 ARG A N 1
ATOM 4433 C CA . ARG A 1 573 ? 22.586 12.350 10.087 1.00 87.44 573 ARG A CA 1
ATOM 4434 C C . ARG A 1 573 ? 22.509 13.384 11.203 1.00 87.44 573 ARG A C 1
ATOM 4436 O O . ARG A 1 573 ? 23.141 14.425 11.086 1.00 87.44 573 ARG A O 1
ATOM 4443 N N . ASP A 1 574 ? 21.802 13.087 12.291 1.00 82.88 574 ASP A N 1
ATOM 4444 C CA . ASP A 1 574 ? 21.697 14.000 13.438 1.00 82.88 574 ASP A CA 1
ATOM 4445 C C . ASP A 1 574 ? 23.083 14.277 14.048 1.00 82.88 574 ASP A C 1
ATOM 4447 O O . ASP A 1 574 ? 23.420 15.417 14.355 1.00 82.88 574 ASP A O 1
ATOM 4451 N N . ILE A 1 575 ? 23.934 13.248 14.152 1.00 83.44 575 ILE A N 1
ATOM 4452 C CA . ILE A 1 575 ? 25.319 13.405 14.626 1.00 83.44 575 ILE A CA 1
ATOM 4453 C C . ILE A 1 575 ? 26.179 14.163 13.610 1.00 83.44 575 ILE A C 1
ATOM 4455 O O . ILE A 1 575 ? 27.027 14.955 14.013 1.00 83.44 575 ILE A O 1
ATOM 4459 N N . LEU A 1 576 ? 25.966 13.961 12.306 1.00 86.81 576 LEU A N 1
ATOM 4460 C CA . LEU A 1 576 ? 26.658 14.746 11.286 1.00 86.81 576 LEU A CA 1
ATOM 4461 C C . LEU A 1 576 ? 26.316 16.239 11.398 1.00 86.81 576 LEU A C 1
ATOM 4463 O O . LEU A 1 576 ? 27.223 17.061 11.320 1.00 86.81 576 LEU A O 1
ATOM 4467 N N . LEU A 1 577 ? 25.044 16.586 11.613 1.00 85.19 577 LEU A N 1
ATOM 4468 C CA . LEU A 1 577 ? 24.618 17.976 11.799 1.00 85.19 577 LEU A CA 1
ATOM 4469 C C . LEU A 1 577 ? 25.323 18.621 13.000 1.00 85.19 577 LEU A C 1
ATOM 4471 O O . LEU A 1 577 ? 25.884 19.703 12.860 1.00 85.19 577 LEU A O 1
ATOM 4475 N N . GLU A 1 578 ? 25.399 17.924 14.138 1.00 82.62 578 GLU A N 1
ATOM 4476 C CA . GLU A 1 578 ? 26.148 18.407 15.309 1.00 82.62 578 GLU A CA 1
ATOM 4477 C C . GLU A 1 578 ? 27.647 18.602 15.021 1.00 82.62 578 GLU A C 1
ATOM 4479 O O . GLU A 1 578 ? 28.255 19.552 15.512 1.00 82.62 578 GLU A O 1
ATOM 4484 N N . LEU A 1 579 ? 28.263 17.705 14.239 1.00 83.56 579 LEU A N 1
ATOM 4485 C CA . LEU A 1 579 ? 29.676 17.819 13.858 1.00 83.56 579 LEU A CA 1
ATOM 4486 C C . LEU A 1 579 ? 29.922 18.988 12.895 1.00 83.56 579 LEU A C 1
ATOM 4488 O O . LEU A 1 579 ? 30.964 19.633 12.980 1.00 83.56 579 LEU A O 1
ATOM 4492 N N . LEU A 1 580 ? 28.981 19.275 11.995 1.00 82.81 580 LEU A N 1
ATOM 4493 C CA . LEU A 1 580 ? 29.079 20.408 11.074 1.00 82.81 580 LEU A CA 1
ATOM 4494 C C . LEU A 1 580 ? 28.870 21.751 11.795 1.00 82.81 580 LEU A C 1
ATOM 4496 O O . LEU A 1 580 ? 29.529 22.726 11.445 1.00 82.81 580 LEU A O 1
ATOM 4500 N N . GLU A 1 581 ? 28.027 21.802 12.832 1.00 79.62 581 GLU A N 1
ATOM 4501 C CA . GLU A 1 581 ? 27.835 22.999 13.670 1.00 79.62 581 GLU A CA 1
ATOM 4502 C C . GLU A 1 581 ? 29.077 23.372 14.502 1.00 79.62 581 GLU A C 1
ATOM 4504 O O . GLU A 1 581 ? 29.254 24.538 14.853 1.00 79.62 581 GLU A O 1
ATOM 4509 N N . GLN A 1 582 ? 29.941 22.404 14.826 1.00 74.88 582 GLN A N 1
ATOM 4510 C CA . GLN A 1 582 ? 31.109 22.596 15.698 1.00 74.88 582 GLN A CA 1
ATOM 4511 C C . GLN A 1 582 ? 32.410 22.983 14.959 1.00 74.88 582 GLN A C 1
ATOM 4513 O O . GLN A 1 582 ? 33.451 23.042 15.609 1.00 74.88 582 GLN A O 1
ATOM 4518 N N . GLU A 1 583 ? 32.374 23.241 13.641 1.00 65.19 583 GLU A N 1
ATOM 4519 C CA . GLU A 1 583 ? 33.557 23.535 12.795 1.00 65.19 583 GLU A CA 1
ATOM 4520 C C . GLU A 1 583 ? 34.701 22.511 12.969 1.00 65.19 583 GLU A C 1
ATOM 4522 O O . GLU A 1 583 ? 35.844 22.843 13.284 1.00 65.19 583 GLU A O 1
ATOM 4527 N N . VAL A 1 584 ? 34.392 21.224 12.796 1.00 68.50 584 VAL A N 1
ATOM 4528 C CA . VAL A 1 584 ? 35.342 20.130 13.051 1.00 68.50 584 VAL A CA 1
ATOM 4529 C C . VAL A 1 584 ? 36.292 19.885 11.862 1.00 68.50 584 VAL A C 1
ATOM 4531 O O . VAL A 1 584 ? 35.893 19.967 10.701 1.00 68.50 584 VAL A O 1
ATOM 4534 N N . ASP A 1 585 ? 37.545 19.508 12.154 1.00 78.00 585 ASP A N 1
ATOM 4535 C CA . ASP A 1 585 ? 38.567 19.119 11.171 1.00 78.00 585 ASP A CA 1
ATOM 4536 C C . ASP A 1 585 ? 38.101 18.019 10.193 1.00 78.00 585 ASP A C 1
ATOM 4538 O O . ASP A 1 585 ? 37.483 17.019 10.580 1.00 78.00 585 ASP A O 1
ATOM 4542 N N . VAL A 1 586 ? 38.536 18.122 8.928 1.00 81.31 586 VAL A N 1
ATOM 4543 C CA . VAL A 1 586 ? 38.239 17.165 7.836 1.00 81.31 586 VAL A CA 1
ATOM 4544 C C . VAL A 1 586 ? 38.590 15.721 8.211 1.00 81.31 586 VAL A C 1
ATOM 4546 O O . VAL A 1 586 ? 37.925 14.779 7.781 1.00 81.31 586 VAL A O 1
ATOM 4549 N N . SER A 1 587 ? 39.609 15.522 9.051 1.00 82.38 587 SER A N 1
ATOM 4550 C CA . SER A 1 587 ? 40.007 14.194 9.529 1.00 82.38 587 SER A CA 1
ATOM 4551 C C . SER A 1 587 ? 38.896 13.485 10.309 1.00 82.38 587 SER A C 1
ATOM 4553 O O . SER A 1 587 ? 38.723 12.279 10.152 1.00 82.38 587 SER A O 1
ATOM 4555 N N . VAL A 1 588 ? 38.118 14.207 11.120 1.00 84.31 588 VAL A N 1
ATOM 4556 C CA . VAL A 1 588 ? 37.033 13.609 11.916 1.00 84.31 588 VAL A CA 1
ATOM 4557 C C . VAL A 1 588 ? 35.848 13.249 11.024 1.00 84.31 588 VAL A C 1
ATOM 4559 O O . VAL A 1 588 ? 35.240 12.196 11.206 1.00 84.31 588 VAL A O 1
ATOM 4562 N N . LEU A 1 589 ? 35.560 14.075 10.012 1.00 84.56 589 LEU A N 1
ATOM 4563 C CA . LEU A 1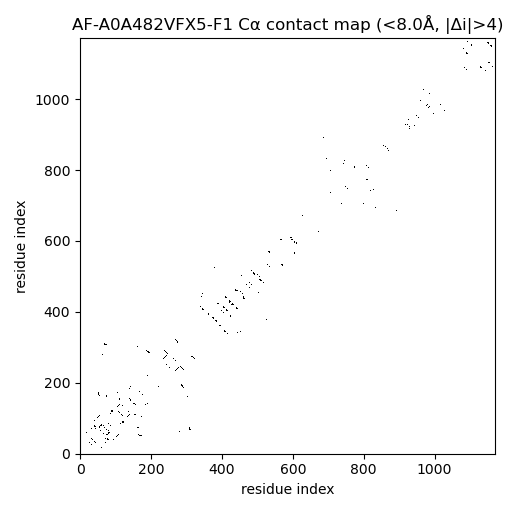 589 ? 34.531 13.784 9.011 1.00 84.56 589 LEU A CA 1
ATOM 4564 C C . LEU A 1 589 ? 34.878 12.520 8.207 1.00 84.56 589 LEU A C 1
ATOM 4566 O O . LEU A 1 589 ? 34.007 11.680 7.983 1.00 84.56 589 LEU A O 1
ATOM 4570 N N . ARG A 1 590 ? 36.156 12.332 7.841 1.00 88.12 590 ARG A N 1
ATOM 4571 C CA . ARG A 1 590 ? 36.646 11.092 7.208 1.00 88.12 590 ARG A CA 1
ATOM 4572 C C . ARG A 1 590 ? 36.441 9.876 8.112 1.00 88.12 590 ARG A C 1
ATOM 4574 O O . ARG A 1 590 ? 35.849 8.894 7.674 1.00 88.12 590 ARG A O 1
ATOM 4581 N N . GLU A 1 591 ? 36.851 9.965 9.380 1.00 86.25 591 GLU A N 1
ATOM 4582 C CA . GLU A 1 591 ? 36.665 8.879 10.357 1.00 86.25 591 GLU A CA 1
ATOM 4583 C C . GLU A 1 591 ? 35.181 8.530 10.570 1.00 86.25 591 GLU A C 1
ATOM 4585 O O . GLU A 1 591 ? 34.828 7.363 10.758 1.00 86.25 591 GLU A O 1
ATOM 4590 N N . PHE A 1 592 ? 34.290 9.523 10.517 1.00 88.00 592 PHE A N 1
ATOM 4591 C CA . PHE A 1 592 ? 32.849 9.313 10.640 1.00 88.00 592 PHE A CA 1
ATOM 4592 C C . PHE A 1 592 ? 32.259 8.577 9.430 1.00 88.00 592 PHE A C 1
ATOM 4594 O O . PHE A 1 592 ? 31.480 7.632 9.594 1.00 88.00 592 PHE A O 1
ATOM 4601 N N . VAL A 1 593 ? 32.681 8.943 8.215 1.00 88.12 593 VAL A N 1
ATOM 4602 C CA . VAL A 1 593 ? 32.293 8.220 6.996 1.00 88.12 593 VAL A CA 1
ATOM 4603 C C . VAL A 1 593 ? 32.844 6.790 7.023 1.00 88.12 593 VAL A C 1
ATOM 4605 O O . VAL A 1 593 ? 32.080 5.858 6.769 1.00 88.12 593 VAL A O 1
ATOM 4608 N N . ASP A 1 594 ? 34.093 6.572 7.445 1.00 87.94 594 ASP A N 1
ATOM 4609 C CA . ASP A 1 594 ? 34.667 5.226 7.618 1.00 87.94 594 ASP A CA 1
ATOM 4610 C C . ASP A 1 594 ? 33.865 4.376 8.618 1.00 87.94 594 ASP A C 1
ATOM 4612 O O . ASP A 1 594 ? 33.597 3.192 8.384 1.00 87.94 594 ASP A O 1
ATOM 4616 N N . PHE A 1 595 ? 33.409 4.980 9.720 1.00 87.56 595 PHE A N 1
ATOM 4617 C CA . PHE A 1 595 ? 32.560 4.304 10.700 1.00 87.56 595 PHE A CA 1
ATOM 4618 C C . PHE A 1 595 ? 31.185 3.922 10.121 1.00 87.56 595 PHE A C 1
ATOM 4620 O O . PHE A 1 595 ? 30.662 2.838 10.414 1.00 87.56 595 PHE A O 1
ATOM 4627 N N . SER A 1 596 ? 30.616 4.759 9.248 1.00 88.12 596 SER A N 1
ATOM 4628 C CA . SER A 1 596 ? 29.378 4.435 8.526 1.00 88.12 596 SER A CA 1
ATOM 4629 C C . SER A 1 596 ? 29.571 3.274 7.536 1.00 88.12 596 SER A C 1
ATOM 4631 O O . SER A 1 596 ? 28.727 2.377 7.471 1.00 88.12 596 SER A O 1
ATOM 4633 N N . VAL A 1 597 ? 30.717 3.207 6.843 1.00 87.25 597 VAL A N 1
ATOM 4634 C CA . VAL A 1 597 ? 31.084 2.090 5.949 1.00 87.25 597 VAL A CA 1
ATOM 4635 C C . VAL A 1 597 ? 31.221 0.790 6.743 1.00 87.25 597 VAL A C 1
ATOM 4637 O O . VAL A 1 597 ? 30.669 -0.242 6.350 1.00 87.25 597 VAL A O 1
ATOM 4640 N N . LEU A 1 598 ? 31.898 0.831 7.894 1.00 85.69 598 LEU A N 1
ATOM 4641 C CA . LEU A 1 598 ? 32.050 -0.320 8.787 1.00 85.69 598 LEU A CA 1
ATOM 4642 C C . LEU A 1 598 ? 30.694 -0.823 9.308 1.00 85.69 598 LEU A C 1
ATOM 4644 O O . LEU A 1 598 ? 30.466 -2.032 9.378 1.00 85.69 598 LEU A O 1
ATOM 4648 N N . SER A 1 599 ? 29.780 0.095 9.624 1.00 82.81 599 SER A N 1
ATOM 4649 C CA . SER A 1 599 ? 28.419 -0.232 10.069 1.00 82.81 599 SER A CA 1
ATOM 4650 C C . SER A 1 599 ? 27.583 -0.875 8.955 1.00 82.81 599 SER A C 1
ATOM 4652 O O . SER A 1 599 ? 26.865 -1.845 9.207 1.00 82.81 599 SER A O 1
ATOM 4654 N N . CYS A 1 600 ? 27.739 -0.416 7.708 1.00 84.25 600 CYS A N 1
ATOM 4655 C CA . CYS A 1 600 ? 27.096 -1.016 6.535 1.00 84.25 600 CYS A CA 1
ATOM 4656 C C . CYS A 1 600 ? 27.623 -2.427 6.242 1.00 84.25 600 CYS A C 1
ATOM 4658 O O . CYS A 1 600 ? 26.829 -3.327 5.976 1.00 84.25 600 CYS A O 1
ATOM 4660 N N . ARG A 1 601 ? 28.943 -2.653 6.343 1.00 84.69 601 ARG A N 1
ATOM 4661 C CA . ARG A 1 601 ? 29.561 -3.984 6.162 1.00 84.69 601 ARG A CA 1
ATOM 4662 C C . ARG A 1 601 ? 29.075 -5.013 7.192 1.00 84.69 601 ARG A C 1
ATOM 4664 O O . ARG A 1 601 ? 29.061 -6.202 6.903 1.00 84.69 601 ARG A O 1
ATOM 4671 N N . LYS A 1 602 ? 28.655 -4.557 8.376 1.00 80.38 602 LYS A N 1
ATOM 4672 C CA . LYS A 1 602 ? 28.031 -5.372 9.436 1.00 80.38 602 LYS A CA 1
ATOM 4673 C C . LYS A 1 602 ? 26.500 -5.474 9.316 1.00 80.38 602 LYS A C 1
ATOM 4675 O O . LYS A 1 602 ? 25.854 -5.967 10.235 1.00 80.38 602 LYS A O 1
ATOM 4680 N N . GLU A 1 603 ? 25.924 -5.005 8.206 1.00 76.88 603 GLU A N 1
ATOM 4681 C CA . GLU A 1 603 ? 24.483 -5.001 7.898 1.00 76.88 603 GLU A CA 1
ATOM 4682 C C . GLU A 1 603 ? 23.601 -4.193 8.874 1.00 76.88 603 GLU A C 1
ATOM 4684 O O . GLU A 1 603 ? 22.382 -4.383 8.916 1.00 76.88 603 GLU A O 1
ATOM 4689 N N . LEU A 1 604 ? 24.188 -3.259 9.633 1.00 76.12 604 LEU A N 1
ATOM 4690 C CA . LEU A 1 604 ? 23.490 -2.485 10.670 1.00 76.12 604 LEU A CA 1
ATOM 4691 C C . LEU A 1 604 ? 22.718 -1.279 10.111 1.00 76.12 604 LEU A C 1
ATOM 4693 O O . LEU A 1 604 ? 21.663 -0.940 10.639 1.00 76.12 604 LEU A O 1
ATOM 4697 N N . SER A 1 605 ? 23.229 -0.653 9.050 1.00 79.50 605 SER A N 1
ATOM 4698 C CA . SER A 1 605 ? 22.671 0.536 8.381 1.00 79.50 605 SER A CA 1
ATOM 4699 C C . SER A 1 605 ? 22.394 0.266 6.898 1.00 79.50 605 SER A C 1
ATOM 4701 O O . SER A 1 605 ? 22.761 -0.786 6.361 1.00 79.50 605 SER A O 1
ATOM 4703 N N . ASN A 1 606 ? 21.712 1.190 6.217 1.00 84.56 606 ASN A N 1
ATOM 4704 C CA . ASN A 1 606 ? 21.477 1.069 4.776 1.00 84.56 606 ASN A CA 1
ATOM 4705 C C . ASN A 1 606 ? 22.786 1.290 3.983 1.00 84.56 606 ASN A C 1
ATOM 4707 O O . ASN A 1 606 ? 23.477 2.278 4.245 1.00 84.56 606 ASN A O 1
ATOM 4711 N N . PRO A 1 607 ? 23.129 0.435 2.992 1.00 84.00 607 PRO A N 1
ATOM 4712 C CA . PRO A 1 607 ? 24.333 0.598 2.172 1.00 84.00 607 PRO A CA 1
ATOM 4713 C C . PRO A 1 607 ? 24.491 1.967 1.496 1.00 84.00 607 PRO A C 1
ATOM 4715 O O . PRO A 1 607 ? 25.611 2.353 1.178 1.00 84.00 607 PRO A O 1
ATOM 4718 N N . THR A 1 608 ? 23.405 2.722 1.294 1.00 88.44 608 THR A N 1
ATOM 4719 C CA . THR A 1 608 ? 23.468 4.073 0.712 1.00 88.44 608 THR A CA 1
ATOM 4720 C C . THR A 1 608 ? 23.995 5.146 1.666 1.00 88.44 608 THR A C 1
ATOM 4722 O O . THR A 1 608 ? 24.386 6.216 1.203 1.00 88.44 608 THR A O 1
ATOM 4725 N N . MET A 1 609 ? 24.001 4.898 2.980 1.00 89.25 609 MET A N 1
ATOM 4726 C CA . MET A 1 609 ? 24.273 5.927 3.989 1.00 89.25 609 MET A CA 1
ATOM 4727 C C . MET A 1 609 ? 25.621 6.636 3.866 1.00 89.25 609 MET A C 1
ATOM 4729 O O . MET A 1 609 ? 25.613 7.862 3.935 1.00 89.25 609 MET A O 1
ATOM 4733 N N . PRO A 1 610 ? 26.758 5.953 3.636 1.00 90.25 610 PRO A N 1
ATOM 4734 C CA . PRO A 1 610 ? 28.050 6.632 3.566 1.00 90.25 610 PRO A CA 1
ATOM 4735 C C . PRO A 1 610 ? 28.103 7.697 2.464 1.00 90.25 610 PRO A C 1
ATOM 4737 O O . PRO A 1 610 ? 28.651 8.774 2.667 1.00 90.25 610 PRO 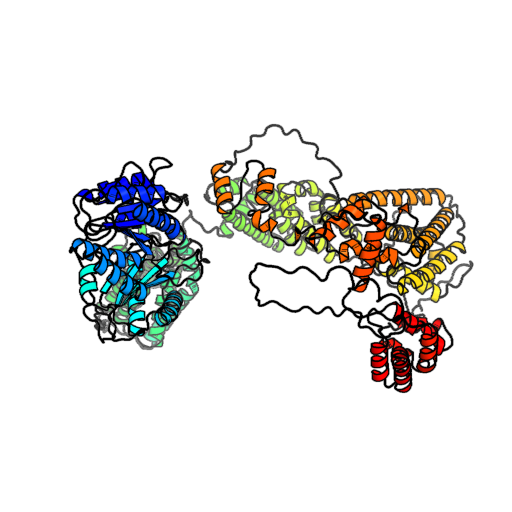A O 1
ATOM 4740 N N . VAL A 1 611 ? 27.482 7.428 1.309 1.00 89.31 611 VAL A N 1
ATOM 4741 C CA . VAL A 1 611 ? 27.450 8.377 0.182 1.00 89.31 611 VAL A CA 1
ATOM 4742 C C . VAL A 1 611 ? 26.460 9.510 0.424 1.00 89.31 611 VAL A C 1
ATOM 4744 O O . VAL A 1 611 ? 26.707 10.632 -0.005 1.00 89.31 611 VAL A O 1
ATOM 4747 N N . VAL A 1 612 ? 25.368 9.249 1.145 1.00 89.94 612 VAL A N 1
ATOM 4748 C CA . VAL A 1 612 ? 24.438 10.309 1.545 1.00 89.94 612 VAL A CA 1
ATOM 4749 C C . VAL A 1 612 ? 25.089 11.258 2.551 1.00 89.94 612 VAL A C 1
ATOM 4751 O O . VAL A 1 612 ? 25.028 12.463 2.349 1.00 89.94 612 VAL A O 1
ATOM 4754 N N . LEU A 1 613 ? 25.794 10.730 3.557 1.00 90.50 613 LEU A N 1
ATOM 4755 C CA . LEU A 1 613 ? 26.572 11.552 4.489 1.00 90.50 613 LEU A CA 1
ATOM 4756 C C . LEU A 1 613 ? 27.647 12.361 3.754 1.00 90.50 613 LEU A C 1
ATOM 4758 O O . LEU A 1 613 ? 27.825 13.535 4.048 1.00 90.50 613 LEU A O 1
ATOM 4762 N N . LEU A 1 614 ? 28.334 11.768 2.767 1.00 90.38 614 LEU A N 1
ATOM 4763 C CA . LEU A 1 614 ? 29.273 12.506 1.919 1.00 90.38 614 LEU A CA 1
ATOM 4764 C C . LEU A 1 614 ? 28.587 13.640 1.152 1.00 90.38 614 LEU A C 1
ATOM 4766 O O . LEU A 1 614 ? 29.142 14.730 1.100 1.00 90.38 614 LEU A O 1
ATOM 4770 N N . SER A 1 615 ? 27.402 13.410 0.581 1.00 89.50 615 SER A N 1
ATOM 4771 C CA . SER A 1 615 ? 26.636 14.455 -0.112 1.00 89.50 615 SER A CA 1
ATOM 4772 C C . SER A 1 615 ? 26.310 15.613 0.828 1.00 89.50 615 SER A C 1
ATOM 4774 O O . SER A 1 615 ? 26.637 16.753 0.515 1.00 89.50 615 SER A O 1
ATOM 4776 N N . ASP A 1 616 ? 25.764 15.300 2.007 1.00 89.44 616 ASP A N 1
ATOM 4777 C CA . ASP A 1 616 ? 25.410 16.287 3.030 1.00 89.44 616 ASP A CA 1
ATOM 4778 C C . ASP A 1 616 ? 26.660 17.082 3.486 1.00 89.44 616 ASP A C 1
ATOM 4780 O O . ASP A 1 616 ? 26.604 18.300 3.653 1.00 89.44 616 ASP A O 1
ATOM 4784 N N . ILE A 1 617 ? 27.820 16.416 3.606 1.00 89.56 617 ILE A N 1
ATOM 4785 C CA . ILE A 1 617 ? 29.117 17.053 3.893 1.00 89.56 617 ILE A CA 1
ATOM 4786 C C . ILE A 1 617 ? 29.534 18.001 2.761 1.00 89.56 617 ILE A C 1
ATOM 4788 O O . ILE A 1 617 ? 29.873 19.154 3.021 1.00 89.56 617 ILE A O 1
ATOM 4792 N N . PHE A 1 618 ? 29.536 17.546 1.504 1.00 89.69 618 PHE A N 1
ATOM 4793 C CA . PHE A 1 618 ? 29.966 18.384 0.383 1.00 89.69 618 PHE A CA 1
ATOM 4794 C C . PHE A 1 618 ? 29.064 19.608 0.219 1.00 89.69 618 PHE A C 1
ATOM 4796 O O . PHE A 1 618 ? 29.572 20.685 -0.096 1.00 89.69 618 PHE A O 1
ATOM 4803 N N . ASP A 1 619 ? 27.758 19.478 0.452 1.00 87.69 619 ASP A N 1
ATOM 4804 C CA . ASP A 1 619 ? 26.797 20.581 0.368 1.00 87.69 619 ASP A CA 1
ATOM 4805 C C . ASP A 1 619 ? 27.001 21.641 1.455 1.00 87.69 619 ASP A C 1
ATOM 4807 O O . ASP A 1 619 ? 26.840 22.830 1.175 1.00 87.69 619 ASP A O 1
ATOM 4811 N N . ALA A 1 620 ? 27.436 21.240 2.652 1.00 86.25 620 ALA A N 1
ATOM 4812 C CA . ALA A 1 620 ? 27.705 22.155 3.758 1.00 86.25 620 ALA A CA 1
ATOM 4813 C C . ALA A 1 620 ? 29.079 22.857 3.682 1.00 86.25 620 ALA A C 1
ATOM 4815 O O . ALA A 1 620 ? 29.234 23.958 4.210 1.00 86.25 620 ALA A O 1
ATOM 4816 N N . LEU A 1 621 ? 30.084 22.243 3.046 1.00 85.12 621 LEU A N 1
ATOM 4817 C CA . LEU A 1 621 ? 31.473 22.724 3.065 1.00 85.12 621 LEU A CA 1
ATOM 4818 C C . LEU A 1 621 ? 31.833 23.704 1.926 1.00 85.12 621 LEU A C 1
ATOM 4820 O O . LEU A 1 621 ? 31.222 23.733 0.851 1.00 85.12 621 LEU A O 1
ATOM 4824 N N . THR A 1 622 ? 32.887 24.500 2.157 1.00 85.56 622 THR A N 1
ATOM 4825 C CA . THR A 1 622 ? 33.486 25.419 1.170 1.00 85.56 622 THR A CA 1
ATOM 4826 C C . THR A 1 622 ? 34.349 24.677 0.140 1.00 85.56 622 THR A C 1
ATOM 4828 O O . THR A 1 622 ? 34.780 23.547 0.364 1.00 85.56 622 THR A O 1
ATOM 4831 N N . LEU A 1 623 ? 34.630 25.311 -1.008 1.00 81.81 623 LEU A N 1
ATOM 4832 C CA . LEU A 1 623 ? 35.306 24.661 -2.144 1.00 81.81 623 LEU A CA 1
ATOM 4833 C C . LEU A 1 623 ? 36.701 24.102 -1.811 1.00 81.81 623 LEU A C 1
ATOM 4835 O O . LEU A 1 623 ? 37.025 23.001 -2.259 1.00 81.81 623 LEU A O 1
ATOM 4839 N N . ASP A 1 624 ? 37.497 24.812 -1.008 1.00 82.19 624 ASP A N 1
ATOM 4840 C CA . ASP A 1 624 ? 38.853 24.378 -0.642 1.00 82.19 624 ASP A CA 1
ATOM 4841 C C . ASP A 1 624 ? 38.824 23.101 0.215 1.00 82.19 624 ASP A C 1
ATOM 4843 O O . ASP A 1 624 ? 39.579 22.155 -0.022 1.00 82.19 624 ASP A O 1
ATOM 4847 N N . VAL A 1 625 ? 37.878 23.027 1.157 1.00 84.56 625 VAL A N 1
ATOM 4848 C CA . VAL A 1 625 ? 37.681 21.861 2.030 1.00 84.56 625 VAL A CA 1
ATOM 4849 C C . VAL A 1 625 ? 37.061 20.698 1.251 1.00 84.56 625 VAL A C 1
ATOM 4851 O O . VAL A 1 625 ? 37.463 19.546 1.421 1.00 84.56 625 VAL A O 1
ATOM 4854 N N . CYS A 1 626 ? 36.145 20.983 0.320 1.00 86.38 626 CYS A N 1
ATOM 4855 C CA . CYS A 1 626 ? 35.611 19.991 -0.613 1.00 86.38 626 CYS A CA 1
ATOM 4856 C C . CYS A 1 626 ? 36.722 19.344 -1.451 1.00 86.38 626 CYS A C 1
ATOM 4858 O O . CYS A 1 626 ? 36.700 18.132 -1.651 1.00 86.38 626 CYS A O 1
ATOM 4860 N N . GLN A 1 627 ? 37.727 20.098 -1.905 1.00 86.19 627 GLN A N 1
ATOM 4861 C CA . GLN A 1 627 ? 38.858 19.526 -2.641 1.00 86.19 627 GLN A CA 1
ATOM 4862 C C . GLN A 1 627 ? 39.683 18.555 -1.778 1.00 86.19 627 GLN A C 1
ATOM 4864 O O . GLN A 1 627 ? 40.140 17.517 -2.273 1.00 86.19 627 GLN A O 1
ATOM 4869 N N . GLU A 1 628 ? 39.859 18.863 -0.492 1.00 86.62 628 GLU A N 1
ATOM 4870 C CA . GLU A 1 628 ? 40.560 17.997 0.460 1.00 86.62 628 GLU A CA 1
ATOM 4871 C C . GLU A 1 628 ? 39.740 16.748 0.828 1.00 86.62 628 GLU A C 1
ATOM 4873 O O . GLU A 1 628 ? 40.283 15.649 0.970 1.00 86.62 628 GLU A O 1
ATOM 4878 N N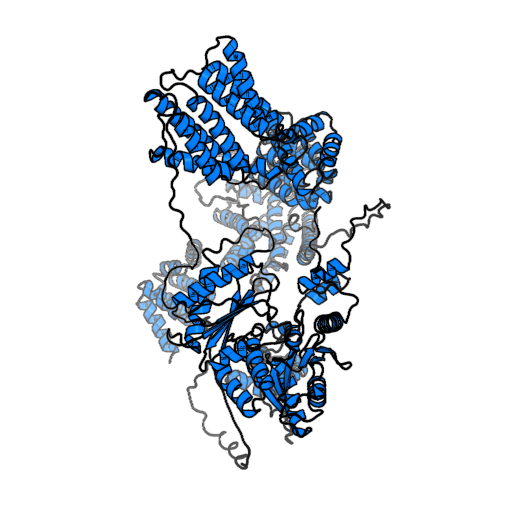 . MET A 1 629 ? 38.419 16.886 0.954 1.00 87.69 629 MET A N 1
ATOM 4879 C CA . MET A 1 629 ? 37.511 15.768 1.211 1.00 87.69 629 MET A CA 1
ATOM 4880 C C . MET A 1 629 ? 37.348 14.870 -0.025 1.00 87.69 629 MET A C 1
ATOM 4882 O O . MET A 1 629 ? 37.262 13.649 0.093 1.00 87.69 629 MET A O 1
ATOM 4886 N N . PHE A 1 630 ? 37.392 15.432 -1.234 1.00 90.25 630 PHE A N 1
ATOM 4887 C CA . PHE A 1 630 ? 37.319 14.655 -2.472 1.00 90.25 630 PHE A CA 1
ATOM 4888 C C . PHE A 1 630 ? 38.539 13.743 -2.664 1.00 90.25 630 PHE A C 1
ATOM 4890 O O . PHE A 1 630 ? 38.402 12.641 -3.190 1.00 90.25 630 PHE A O 1
ATOM 4897 N N . LEU A 1 631 ? 39.717 14.130 -2.154 1.00 88.25 631 LEU A N 1
ATOM 4898 C CA . LEU A 1 631 ? 40.896 13.254 -2.134 1.00 88.25 631 LEU A CA 1
ATOM 4899 C C . LEU A 1 631 ? 40.631 11.948 -1.360 1.00 88.25 631 LEU A C 1
ATOM 4901 O O . LEU A 1 631 ? 41.096 10.882 -1.755 1.00 88.25 631 LEU A O 1
ATOM 4905 N N . TYR A 1 632 ? 39.848 12.006 -0.279 1.00 87.69 632 TYR A N 1
ATOM 4906 C CA . TYR A 1 632 ? 39.426 10.806 0.451 1.00 87.69 632 TYR A CA 1
ATOM 4907 C C . TYR A 1 632 ? 38.504 9.921 -0.403 1.00 87.69 632 TYR A C 1
ATOM 4909 O O . TYR A 1 632 ? 38.677 8.702 -0.440 1.00 87.69 632 TYR A O 1
ATOM 4917 N N . VAL A 1 633 ? 37.571 10.523 -1.149 1.00 88.44 633 VAL A N 1
ATOM 4918 C CA . VAL A 1 633 ? 36.684 9.791 -2.068 1.00 88.44 633 VAL A CA 1
ATOM 4919 C C . VAL A 1 633 ? 37.494 9.089 -3.170 1.00 88.44 633 VAL A C 1
ATOM 4921 O O . VAL A 1 633 ? 37.249 7.914 -3.447 1.00 88.44 633 VAL A O 1
ATOM 4924 N N . GLU A 1 634 ? 38.502 9.762 -3.736 1.00 88.25 634 GLU A N 1
ATOM 4925 C CA . GLU A 1 634 ? 39.419 9.205 -4.745 1.00 88.25 634 GLU A CA 1
ATOM 4926 C C . GLU A 1 634 ? 40.267 8.038 -4.221 1.00 88.25 634 GLU A C 1
ATOM 4928 O O . GLU A 1 634 ? 40.486 7.055 -4.938 1.00 88.25 634 GLU A O 1
ATOM 4933 N N . ASN A 1 635 ? 40.738 8.125 -2.977 1.00 88.88 635 ASN A N 1
ATOM 4934 C CA . ASN A 1 635 ? 41.532 7.063 -2.361 1.00 88.88 635 ASN A CA 1
ATOM 4935 C C . ASN A 1 635 ? 40.686 5.815 -2.066 1.00 88.88 635 ASN A C 1
ATOM 4937 O O . ASN A 1 635 ? 41.182 4.697 -2.183 1.00 88.88 635 ASN A O 1
ATOM 4941 N N . ASN A 1 636 ? 39.393 5.988 -1.778 1.00 86.88 636 ASN A N 1
ATOM 4942 C CA . ASN A 1 636 ? 38.474 4.903 -1.428 1.00 86.88 636 ASN A CA 1
ATOM 4943 C C . ASN A 1 636 ? 37.682 4.321 -2.614 1.00 86.88 636 ASN A C 1
ATOM 4945 O O . ASN A 1 636 ? 36.679 3.640 -2.413 1.00 86.88 636 ASN A O 1
ATOM 4949 N N . VAL A 1 637 ? 38.137 4.522 -3.859 1.00 85.56 637 VAL A N 1
ATOM 4950 C CA . VAL A 1 637 ? 37.492 3.965 -5.072 1.00 85.56 637 VAL A CA 1
ATOM 4951 C C . VAL A 1 637 ? 37.249 2.457 -4.980 1.00 85.56 637 VAL A C 1
ATOM 4953 O O . VAL A 1 637 ? 36.223 1.981 -5.457 1.00 85.56 637 VAL A O 1
ATOM 4956 N N . GLU A 1 638 ? 38.172 1.701 -4.383 1.00 84.31 638 GLU A N 1
ATOM 4957 C CA . GLU A 1 638 ? 38.028 0.246 -4.242 1.00 84.31 638 GLU A CA 1
ATOM 4958 C C . GLU A 1 638 ? 36.837 -0.129 -3.356 1.00 84.31 638 GLU A C 1
ATOM 4960 O O . GLU A 1 638 ? 36.079 -1.026 -3.717 1.00 84.31 638 GLU A O 1
ATOM 4965 N N . VAL A 1 639 ? 36.606 0.623 -2.275 1.00 84.50 639 VAL A N 1
ATOM 4966 C CA . VAL A 1 639 ? 35.456 0.439 -1.378 1.00 84.50 639 VAL A CA 1
ATOM 4967 C C . VAL A 1 639 ? 34.152 0.719 -2.119 1.00 84.50 639 VAL A C 1
ATOM 4969 O O . VAL A 1 639 ? 33.214 -0.070 -2.053 1.00 84.50 639 VAL A O 1
ATOM 4972 N N . TRP A 1 640 ? 34.094 1.807 -2.893 1.00 85.12 640 TRP A N 1
ATOM 4973 C CA . TRP A 1 640 ? 32.894 2.161 -3.660 1.00 85.12 640 TRP A CA 1
ATOM 4974 C C . TRP A 1 640 ? 32.570 1.147 -4.768 1.00 85.12 640 TRP A C 1
ATOM 4976 O O . TRP A 1 640 ? 31.411 1.028 -5.167 1.00 85.12 640 TRP A O 1
ATOM 4986 N N . LYS A 1 641 ? 33.579 0.413 -5.259 1.00 83.88 641 LYS A N 1
ATOM 4987 C CA . LYS A 1 641 ? 33.436 -0.655 -6.260 1.00 83.88 641 LYS A CA 1
ATOM 4988 C C . LYS A 1 641 ? 33.033 -2.011 -5.681 1.00 83.88 641 LYS A C 1
ATOM 4990 O O . LYS A 1 641 ? 32.714 -2.911 -6.455 1.00 83.88 641 LYS A O 1
ATOM 4995 N N . GLU A 1 642 ? 33.031 -2.185 -4.361 1.00 85.19 642 GLU A N 1
ATOM 4996 C CA . GLU A 1 642 ? 32.499 -3.401 -3.742 1.00 85.19 642 GLU A CA 1
ATOM 4997 C C . GLU A 1 642 ? 31.021 -3.581 -4.128 1.00 85.19 642 GLU A C 1
ATOM 4999 O O . GLU A 1 642 ? 30.250 -2.622 -4.111 1.00 85.19 642 GLU A O 1
ATOM 5004 N N . ASN A 1 643 ? 30.590 -4.815 -4.425 1.00 79.00 643 ASN A N 1
ATOM 5005 C CA . ASN A 1 643 ? 29.214 -5.108 -4.869 1.00 79.00 643 ASN A CA 1
ATOM 5006 C C . ASN A 1 643 ? 28.132 -4.563 -3.916 1.00 79.00 643 ASN A C 1
ATOM 5008 O O . ASN A 1 643 ? 27.059 -4.148 -4.369 1.00 79.00 643 ASN A O 1
ATOM 5012 N N . LEU A 1 644 ? 28.434 -4.539 -2.610 1.00 81.62 644 LEU A N 1
ATOM 5013 C CA . LEU A 1 644 ? 27.564 -4.012 -1.557 1.00 81.62 644 LEU A CA 1
ATOM 5014 C C . LEU A 1 644 ? 27.233 -2.526 -1.764 1.00 81.62 644 LEU A C 1
ATOM 5016 O O . LEU A 1 644 ? 26.088 -2.118 -1.571 1.00 81.62 644 LEU A O 1
ATOM 5020 N N . PHE A 1 645 ? 28.224 -1.727 -2.165 1.00 84.56 645 PHE A N 1
ATOM 5021 C CA . PHE A 1 645 ? 28.088 -0.281 -2.328 1.00 84.56 645 PHE A CA 1
ATOM 5022 C C . PHE A 1 645 ? 27.812 0.107 -3.777 1.00 84.56 645 PHE A C 1
ATOM 5024 O O . PHE A 1 645 ? 26.971 0.964 -4.018 1.00 84.56 645 PHE A O 1
ATOM 5031 N N . PHE A 1 646 ? 28.448 -0.538 -4.754 1.00 84.25 646 PHE A N 1
ATOM 5032 C CA . PHE A 1 646 ? 28.366 -0.144 -6.159 1.00 84.25 646 PHE A CA 1
ATOM 5033 C C . PHE A 1 646 ? 26.922 -0.099 -6.680 1.00 84.25 646 PHE A C 1
ATOM 5035 O O . PHE A 1 646 ? 26.473 0.918 -7.208 1.00 84.25 646 PHE A O 1
ATOM 5042 N N . SER A 1 647 ? 26.154 -1.173 -6.468 1.00 81.38 647 SER A N 1
ATOM 5043 C CA . SER A 1 647 ? 24.772 -1.287 -6.957 1.00 81.38 647 SER A CA 1
ATOM 5044 C C . SER A 1 647 ? 23.833 -0.219 -6.377 1.00 81.38 647 SER A C 1
ATOM 5046 O O . SER A 1 647 ? 23.026 0.356 -7.112 1.00 81.38 647 SER A O 1
ATOM 5048 N N . CYS A 1 648 ? 23.974 0.080 -5.084 1.00 81.62 648 CYS A N 1
ATOM 5049 C CA . CYS A 1 648 ? 23.121 1.005 -4.338 1.00 81.62 648 CYS A CA 1
ATOM 5050 C C . CYS A 1 648 ? 23.573 2.472 -4.452 1.00 81.62 648 CYS A C 1
ATOM 5052 O O . CYS A 1 648 ? 22.742 3.379 -4.489 1.00 81.62 648 CYS A O 1
ATOM 5054 N N . CYS A 1 649 ? 24.882 2.725 -4.500 1.00 84.38 649 CYS A N 1
ATOM 5055 C CA . CYS A 1 649 ? 25.465 4.059 -4.355 1.00 84.38 649 CYS A CA 1
ATOM 5056 C C . CYS A 1 649 ? 25.813 4.741 -5.677 1.00 84.38 649 CYS A C 1
ATOM 5058 O O . CYS A 1 649 ? 25.949 5.963 -5.688 1.00 84.38 649 CYS A O 1
ATOM 5060 N N . LYS A 1 650 ? 25.933 4.004 -6.789 1.00 85.38 650 LYS A N 1
ATOM 5061 C CA . LYS A 1 650 ? 26.378 4.551 -8.083 1.00 85.38 650 LYS A CA 1
ATOM 5062 C C . LYS A 1 650 ? 25.634 5.812 -8.534 1.00 85.38 650 LYS A C 1
ATOM 5064 O O . LYS A 1 650 ? 26.258 6.771 -8.976 1.00 85.38 650 LYS A O 1
ATOM 5069 N N . ASN A 1 651 ? 24.312 5.848 -8.362 1.00 86.75 651 ASN A N 1
ATOM 5070 C CA . ASN A 1 651 ? 23.493 6.996 -8.755 1.00 86.75 651 ASN A CA 1
ATOM 5071 C C . ASN A 1 651 ? 23.677 8.184 -7.803 1.00 86.75 651 ASN A C 1
ATOM 5073 O O . ASN A 1 651 ? 23.688 9.326 -8.250 1.00 86.75 651 ASN A O 1
ATOM 5077 N N . ASN A 1 652 ? 23.832 7.924 -6.503 1.00 86.69 652 ASN A N 1
ATOM 5078 C CA . ASN A 1 652 ? 24.047 8.973 -5.505 1.00 86.69 652 ASN A CA 1
ATOM 5079 C C . ASN A 1 652 ? 25.431 9.607 -5.671 1.00 86.69 652 ASN A C 1
ATOM 5081 O O . ASN A 1 652 ? 25.559 10.822 -5.607 1.00 86.69 652 ASN A O 1
ATOM 5085 N N . LEU A 1 653 ? 26.444 8.794 -5.972 1.00 87.56 653 LEU A N 1
ATOM 5086 C CA . LEU A 1 653 ? 27.799 9.261 -6.238 1.00 87.56 653 LEU A CA 1
ATOM 5087 C C . LEU A 1 653 ? 27.876 10.059 -7.548 1.00 87.56 653 LEU A C 1
ATOM 5089 O O . LEU A 1 653 ? 28.523 11.100 -7.594 1.00 87.56 653 LEU A O 1
ATOM 5093 N N . LEU A 1 654 ? 27.157 9.626 -8.591 1.00 88.75 654 LEU A N 1
ATOM 5094 C CA . LEU A 1 654 ? 27.029 10.389 -9.836 1.00 88.75 654 LEU A CA 1
ATOM 5095 C C . LEU A 1 654 ? 26.354 11.748 -9.605 1.00 88.75 654 LEU A C 1
ATOM 5097 O O . LEU A 1 654 ? 26.818 12.753 -10.137 1.00 88.75 654 LEU A O 1
ATOM 5101 N N . ARG A 1 655 ? 25.279 11.791 -8.804 1.00 88.56 655 ARG A N 1
ATOM 5102 C CA . ARG A 1 655 ? 24.607 13.045 -8.424 1.00 88.56 655 ARG A CA 1
ATOM 5103 C C . ARG A 1 655 ? 25.556 13.974 -7.679 1.00 88.56 655 ARG A C 1
ATOM 5105 O O . ARG A 1 655 ? 25.768 15.078 -8.156 1.00 88.56 655 ARG A O 1
ATOM 5112 N N . LEU A 1 656 ? 26.215 13.477 -6.633 1.00 89.62 656 LEU A N 1
ATOM 5113 C CA . LEU A 1 656 ? 27.219 14.210 -5.860 1.00 89.62 656 LEU A CA 1
ATOM 5114 C C . LEU A 1 656 ? 28.299 14.819 -6.766 1.00 89.62 656 LEU A C 1
ATOM 5116 O O . LEU A 1 656 ? 28.588 16.011 -6.681 1.00 89.62 656 LEU A O 1
ATOM 5120 N N . CYS A 1 657 ? 28.877 14.034 -7.680 1.00 89.69 657 CYS A N 1
ATOM 5121 C CA . CYS A 1 657 ? 29.886 14.542 -8.609 1.00 89.69 657 CYS A CA 1
ATOM 5122 C C . CYS A 1 657 ? 29.322 15.596 -9.577 1.00 89.69 657 CYS A C 1
ATOM 5124 O O . CYS A 1 657 ? 29.985 16.599 -9.831 1.00 89.69 657 CYS A O 1
ATOM 5126 N N . ASN A 1 658 ? 28.107 15.407 -10.098 1.00 88.56 658 ASN A N 1
ATOM 5127 C CA . ASN A 1 658 ? 27.454 16.383 -10.973 1.00 88.56 658 ASN A CA 1
ATOM 5128 C C . ASN A 1 658 ? 27.081 17.676 -10.229 1.00 88.56 658 ASN A C 1
ATOM 5130 O O . ASN A 1 658 ? 27.198 18.760 -10.796 1.00 88.56 658 ASN A O 1
ATOM 5134 N N . ASP A 1 659 ? 26.671 17.583 -8.965 1.00 87.38 659 ASP A N 1
ATOM 5135 C CA . ASP A 1 659 ? 26.387 18.726 -8.096 1.00 87.38 659 ASP A CA 1
ATOM 5136 C C . ASP A 1 659 ? 27.654 19.537 -7.823 1.00 87.38 659 ASP A C 1
ATOM 5138 O O . ASP A 1 659 ? 27.654 20.759 -7.988 1.00 87.38 659 ASP A O 1
ATOM 5142 N N . LEU A 1 660 ? 28.773 18.863 -7.542 1.00 87.12 660 LEU A N 1
ATOM 5143 C CA . LEU A 1 660 ? 30.081 19.510 -7.449 1.00 87.12 660 LEU A CA 1
ATOM 5144 C C . LEU A 1 660 ? 30.483 20.179 -8.772 1.00 87.12 660 LEU A C 1
ATOM 5146 O O . LEU A 1 660 ? 30.879 21.342 -8.765 1.00 87.12 660 LEU A O 1
ATOM 5150 N N . LEU A 1 661 ? 30.327 19.505 -9.917 1.00 86.75 661 LEU A N 1
ATOM 5151 C CA . LEU A 1 661 ? 30.631 20.089 -11.232 1.00 86.75 661 LEU A CA 1
ATOM 5152 C C . LEU A 1 661 ? 29.760 21.312 -11.561 1.00 86.75 661 LEU A C 1
ATOM 5154 O O . LEU A 1 661 ? 30.235 22.221 -12.239 1.00 86.75 661 LEU A O 1
ATOM 5158 N N . ARG A 1 662 ? 28.511 21.359 -11.078 1.00 85.88 662 ARG A N 1
ATOM 5159 C CA . ARG A 1 662 ? 27.623 22.527 -11.215 1.00 85.88 662 ARG A CA 1
ATOM 5160 C C . ARG A 1 662 ? 28.015 23.684 -10.300 1.00 85.88 662 ARG A C 1
ATOM 5162 O O . ARG A 1 662 ? 27.833 24.836 -10.681 1.00 85.88 662 ARG A O 1
ATOM 5169 N N . ARG A 1 663 ? 28.548 23.392 -9.110 1.00 84.69 663 ARG A N 1
ATOM 5170 C CA . ARG A 1 663 ? 29.019 24.399 -8.143 1.00 84.69 663 ARG A CA 1
ATOM 5171 C C . ARG A 1 663 ? 30.366 25.014 -8.525 1.00 84.69 663 ARG A C 1
ATOM 5173 O O . ARG A 1 663 ? 30.663 26.131 -8.109 1.00 84.69 663 ARG A O 1
ATOM 5180 N N . LEU A 1 664 ? 31.187 24.299 -9.290 1.00 83.19 664 LEU A N 1
ATOM 5181 C CA . LEU A 1 664 ? 32.514 24.754 -9.694 1.00 83.19 664 LEU A CA 1
ATOM 5182 C C . LEU A 1 664 ? 32.466 25.692 -10.902 1.00 83.19 664 LEU A C 1
ATOM 5184 O O . LEU A 1 664 ? 31.811 25.428 -11.910 1.00 83.19 664 LEU A O 1
ATOM 5188 N N . SER A 1 665 ? 33.253 26.767 -10.836 1.00 75.06 665 SER A N 1
ATOM 5189 C CA . SER A 1 665 ? 33.491 27.610 -12.005 1.00 75.06 665 SER A CA 1
ATOM 5190 C C . SER A 1 665 ? 34.356 26.870 -13.026 1.00 75.06 665 SER A C 1
ATOM 5192 O O . SER A 1 665 ? 35.474 26.436 -12.727 1.00 75.06 665 SER A O 1
ATOM 5194 N N . ARG A 1 666 ? 33.865 26.791 -14.268 1.00 66.62 666 ARG A N 1
ATOM 5195 C CA . ARG A 1 666 ? 34.561 26.158 -15.401 1.00 66.62 666 ARG A CA 1
ATOM 5196 C C . ARG A 1 666 ? 35.826 26.918 -15.847 1.00 66.62 666 ARG A C 1
ATOM 5198 O O . ARG A 1 666 ? 36.558 26.396 -16.681 1.00 66.62 666 ARG A O 1
ATOM 5205 N N . SER A 1 667 ? 36.101 28.117 -15.318 1.00 65.88 667 SER A N 1
ATOM 5206 C CA . SER A 1 667 ? 37.274 28.933 -15.683 1.00 65.88 667 SER A CA 1
ATOM 5207 C C . SER A 1 667 ? 38.436 28.854 -14.687 1.00 65.88 667 SER A C 1
ATOM 5209 O O . SER A 1 667 ? 39.588 28.894 -15.110 1.00 65.88 667 SER A O 1
ATOM 5211 N N . THR A 1 668 ? 38.167 28.710 -13.385 1.00 69.50 668 THR A N 1
ATOM 5212 C CA . THR A 1 668 ? 39.200 28.744 -12.330 1.00 69.50 668 THR A CA 1
ATOM 5213 C C . THR A 1 668 ? 39.516 27.370 -11.743 1.00 69.50 668 THR A C 1
ATOM 5215 O O . THR A 1 668 ? 40.664 27.108 -11.395 1.00 69.50 668 THR A O 1
ATOM 5218 N N . ALA A 1 669 ? 38.538 26.461 -11.677 1.00 76.44 669 ALA A N 1
ATOM 5219 C CA . ALA A 1 669 ? 38.676 25.153 -11.030 1.00 76.44 669 ALA A CA 1
ATOM 5220 C C . ALA A 1 669 ? 38.769 23.982 -12.031 1.00 76.44 669 ALA A C 1
ATOM 5222 O O . ALA A 1 669 ? 38.312 22.873 -11.754 1.00 76.44 669 ALA A O 1
ATOM 5223 N N . THR A 1 670 ? 39.375 24.201 -13.204 1.00 81.75 670 THR A N 1
ATOM 5224 C CA . THR A 1 670 ? 39.462 23.200 -14.290 1.00 81.75 670 THR A CA 1
ATOM 5225 C C . THR A 1 670 ? 40.158 21.906 -13.861 1.00 81.75 670 THR A C 1
ATOM 5227 O O . THR A 1 670 ? 39.715 20.817 -14.224 1.00 81.75 670 THR A O 1
ATOM 5230 N N . VAL A 1 671 ? 41.204 22.010 -13.035 1.00 84.19 671 VAL A N 1
ATOM 5231 C CA . VAL A 1 671 ? 41.942 20.857 -12.492 1.00 84.19 671 VAL A CA 1
ATOM 5232 C C . VAL A 1 671 ? 41.053 20.011 -11.581 1.00 84.19 671 VAL A C 1
ATOM 5234 O O . VAL A 1 671 ? 41.079 18.783 -11.662 1.00 84.19 671 VAL A O 1
ATOM 5237 N N . PHE A 1 672 ? 40.236 20.648 -10.738 1.00 86.19 672 PHE A N 1
ATOM 5238 C CA . PHE A 1 672 ? 39.344 19.931 -9.832 1.00 86.19 672 PHE A CA 1
ATOM 5239 C C . PHE A 1 672 ? 38.171 19.286 -10.585 1.00 86.19 672 PHE A C 1
ATOM 5241 O O . PHE A 1 672 ? 37.885 18.112 -10.360 1.00 86.19 672 PHE A O 1
ATOM 5248 N N . CYS A 1 673 ? 37.588 19.972 -11.576 1.00 86.44 673 CYS A N 1
ATOM 5249 C CA . CYS A 1 673 ? 36.621 19.360 -12.495 1.00 86.44 673 CYS A CA 1
ATOM 5250 C C . CYS A 1 673 ? 37.214 18.136 -13.216 1.00 86.44 673 CYS A C 1
ATOM 5252 O O . CYS A 1 673 ? 36.563 17.097 -13.314 1.00 86.44 673 CYS A O 1
ATOM 5254 N N . GLY A 1 674 ? 38.468 18.229 -13.673 1.00 87.38 674 GLY A N 1
ATOM 5255 C CA . GLY A 1 674 ? 39.183 17.116 -14.300 1.00 87.38 674 GLY A CA 1
ATOM 5256 C C . GLY A 1 674 ? 39.366 15.922 -13.361 1.00 87.38 674 GLY A C 1
ATOM 5257 O O . GLY A 1 674 ? 39.125 14.788 -13.764 1.00 87.38 674 GLY A O 1
ATOM 5258 N N . ARG A 1 675 ? 39.718 16.166 -12.094 1.00 90.38 675 ARG A N 1
ATOM 5259 C CA . ARG A 1 675 ? 39.808 15.126 -11.055 1.00 90.38 675 ARG A CA 1
ATOM 5260 C C . ARG A 1 675 ? 38.475 14.413 -10.822 1.00 90.38 675 ARG A C 1
ATOM 5262 O O . ARG A 1 675 ? 38.443 13.185 -10.810 1.00 90.38 675 ARG A O 1
ATOM 5269 N N . ILE A 1 676 ? 37.371 15.160 -10.736 1.00 89.69 676 ILE A N 1
ATOM 5270 C CA . ILE A 1 676 ? 36.022 14.588 -10.593 1.00 89.69 676 ILE A CA 1
ATOM 5271 C C . ILE A 1 676 ? 35.663 13.707 -11.798 1.00 89.69 676 ILE A C 1
ATOM 5273 O O . ILE A 1 676 ? 35.188 12.584 -11.630 1.00 89.69 676 ILE A O 1
ATOM 5277 N N . LEU A 1 677 ? 35.931 14.177 -13.019 1.00 88.06 677 LEU A N 1
ATOM 5278 C CA . LEU A 1 677 ? 35.671 13.408 -14.239 1.00 88.06 677 LEU A CA 1
ATOM 5279 C C . LEU A 1 677 ? 36.551 12.151 -14.334 1.00 88.06 677 LEU A C 1
ATOM 5281 O O . LEU A 1 677 ? 36.058 11.089 -14.710 1.00 88.06 677 LEU A O 1
ATOM 5285 N N . LEU A 1 678 ? 37.829 12.236 -13.948 1.00 89.38 678 LEU A N 1
ATOM 5286 C CA . LEU A 1 678 ? 38.730 11.080 -13.878 1.00 89.38 678 LEU A CA 1
ATOM 5287 C C . LEU A 1 678 ? 38.263 10.056 -12.842 1.00 89.38 678 LEU A C 1
ATOM 5289 O O . LEU A 1 678 ? 38.341 8.852 -13.090 1.00 89.38 678 LEU A O 1
ATOM 5293 N N . PHE A 1 679 ? 37.749 10.517 -11.703 1.00 90.06 679 PHE A N 1
ATOM 5294 C CA . PHE A 1 679 ? 37.141 9.649 -10.706 1.00 90.06 679 PHE A CA 1
ATOM 5295 C C . PHE A 1 679 ? 35.914 8.923 -11.268 1.00 90.06 679 PHE A C 1
ATOM 5297 O O . PHE A 1 679 ? 35.852 7.699 -11.170 1.00 90.06 679 PHE A O 1
ATOM 5304 N N . LEU A 1 680 ? 34.983 9.636 -11.915 1.00 88.19 680 LEU A N 1
ATOM 5305 C CA . LEU A 1 680 ? 33.800 9.034 -12.543 1.00 88.19 680 LEU A CA 1
ATOM 5306 C C . LEU A 1 680 ? 34.184 8.002 -13.613 1.00 88.19 680 LEU A C 1
ATOM 5308 O O . LEU A 1 680 ? 33.641 6.898 -13.619 1.00 88.19 680 LEU A O 1
ATOM 5312 N N . ALA A 1 681 ? 35.172 8.320 -14.453 1.00 86.44 681 ALA A N 1
ATOM 5313 C CA . ALA A 1 681 ? 35.697 7.406 -15.466 1.00 86.44 681 ALA A CA 1
ATOM 5314 C C . ALA A 1 681 ? 36.387 6.173 -14.856 1.00 86.44 681 ALA A C 1
ATOM 5316 O O . ALA A 1 681 ? 36.319 5.079 -15.410 1.00 86.44 681 ALA A O 1
ATOM 5317 N N . LYS A 1 682 ? 37.052 6.323 -13.703 1.00 85.81 682 LYS A N 1
ATOM 5318 C CA . LYS A 1 682 ? 37.651 5.199 -12.970 1.00 85.81 682 LYS A CA 1
ATOM 5319 C C . LYS A 1 682 ? 36.587 4.362 -12.262 1.00 85.81 682 LYS A C 1
ATOM 5321 O O . LYS A 1 682 ? 36.777 3.153 -12.137 1.00 85.81 682 LYS A O 1
ATOM 5326 N N . PHE A 1 683 ? 35.523 4.981 -11.757 1.00 85.81 683 PHE A N 1
ATOM 5327 C CA . PHE A 1 683 ? 34.472 4.343 -10.969 1.00 85.81 683 PHE A CA 1
ATOM 5328 C C . PHE A 1 683 ? 33.538 3.490 -11.835 1.00 85.81 683 PHE A C 1
ATOM 5330 O O . PHE A 1 683 ? 33.346 2.313 -11.523 1.00 85.81 683 PHE A O 1
ATOM 5337 N N . PHE A 1 684 ? 33.021 4.046 -12.933 1.00 85.88 684 PHE A N 1
ATOM 5338 C CA . PHE A 1 684 ? 32.078 3.358 -13.810 1.00 85.88 684 PHE A CA 1
ATOM 5339 C C . PHE A 1 684 ? 32.776 2.408 -14.798 1.00 85.88 684 PHE A C 1
ATOM 5341 O O . PHE A 1 684 ? 33.686 2.825 -15.516 1.00 85.88 684 PHE A O 1
ATOM 5348 N N . PRO A 1 685 ? 32.359 1.133 -14.890 1.00 81.44 685 PRO A N 1
ATOM 5349 C CA . PRO A 1 685 ? 32.804 0.249 -15.958 1.00 81.44 685 PRO A CA 1
ATOM 5350 C C . PRO A 1 685 ? 32.198 0.673 -17.305 1.00 81.44 685 PRO A C 1
ATOM 5352 O O . PRO A 1 685 ? 31.066 1.146 -17.368 1.00 81.44 685 PRO A O 1
ATOM 5355 N N . PHE A 1 686 ? 32.927 0.451 -18.403 1.00 79.00 686 PHE A N 1
ATOM 5356 C CA . PHE A 1 686 ? 32.490 0.839 -19.755 1.00 79.00 686 PHE A CA 1
ATOM 5357 C C . PHE A 1 686 ? 31.237 0.104 -20.262 1.00 79.00 686 PHE A C 1
ATOM 5359 O O . PHE A 1 686 ? 30.614 0.563 -21.215 1.00 79.00 686 PHE A O 1
ATOM 5366 N N . SER A 1 687 ? 30.863 -1.018 -19.637 1.00 74.75 687 SER A N 1
ATOM 5367 C CA . SER A 1 687 ? 29.608 -1.730 -19.910 1.00 74.75 687 SER A CA 1
ATOM 5368 C C . SER A 1 687 ? 28.383 -1.045 -19.300 1.00 74.75 687 SER A C 1
ATOM 5370 O O . SER A 1 687 ? 27.249 -1.338 -19.680 1.00 74.75 687 SER A O 1
ATOM 5372 N N . GLU A 1 688 ? 28.576 -0.131 -18.347 1.00 80.50 688 GLU A N 1
ATOM 5373 C CA . GLU A 1 688 ? 27.479 0.574 -17.707 1.00 80.50 688 GLU A CA 1
ATOM 5374 C C . GLU A 1 688 ? 27.067 1.819 -18.497 1.00 80.50 688 GLU A C 1
ATOM 5376 O O . GLU A 1 688 ? 27.894 2.636 -18.899 1.00 80.50 688 GLU A O 1
ATOM 5381 N N . ARG A 1 689 ? 25.750 2.018 -18.643 1.00 75.88 689 ARG A N 1
ATOM 5382 C CA . ARG A 1 689 ? 25.177 3.143 -19.399 1.00 75.88 689 ARG A CA 1
ATOM 5383 C C . ARG A 1 689 ? 25.589 4.523 -18.890 1.00 75.88 689 ARG A C 1
ATOM 5385 O O . ARG A 1 689 ? 25.619 5.459 -19.673 1.00 75.88 689 ARG A O 1
ATOM 5392 N N . SER A 1 690 ? 25.899 4.643 -17.603 1.00 78.00 690 SER A N 1
ATOM 5393 C CA . SER A 1 690 ? 26.326 5.899 -16.978 1.00 78.00 690 SER A CA 1
ATOM 5394 C C . SER A 1 690 ? 27.813 6.207 -17.187 1.00 78.00 690 SER A C 1
ATOM 5396 O O . SER A 1 690 ? 28.224 7.345 -16.987 1.00 78.00 690 SER A O 1
ATOM 5398 N N . GLY A 1 691 ? 28.625 5.212 -17.564 1.00 75.81 691 GLY A N 1
ATOM 5399 C CA . GLY A 1 691 ? 30.069 5.371 -17.768 1.00 75.81 691 GLY A CA 1
ATOM 5400 C C . GLY A 1 691 ? 30.453 5.839 -19.171 1.00 75.81 691 GLY A C 1
ATOM 5401 O O . GLY A 1 691 ? 31.590 6.252 -19.390 1.00 75.81 691 GLY A O 1
ATOM 5402 N N . LEU A 1 692 ? 29.520 5.778 -20.124 1.00 80.75 692 LEU A N 1
ATOM 5403 C CA . LEU A 1 692 ? 29.751 6.140 -21.516 1.00 80.75 692 LEU A CA 1
ATOM 5404 C C . LEU A 1 692 ? 28.551 6.899 -22.083 1.00 80.75 692 LEU A C 1
ATOM 5406 O O . LEU A 1 692 ? 27.406 6.513 -21.879 1.00 80.75 692 LEU A O 1
ATOM 5410 N N . ASN A 1 693 ? 28.808 7.930 -22.885 1.00 82.44 693 ASN A N 1
ATOM 5411 C CA . ASN A 1 693 ? 27.776 8.540 -23.718 1.00 82.44 693 ASN A CA 1
ATOM 5412 C C . ASN A 1 693 ? 27.341 7.536 -24.802 1.00 82.44 693 ASN A C 1
ATOM 5414 O O . ASN A 1 693 ? 27.974 7.476 -25.853 1.00 82.44 693 ASN A O 1
ATOM 5418 N N . ILE A 1 694 ? 26.306 6.726 -24.549 1.00 75.62 694 ILE A N 1
ATOM 5419 C CA . ILE A 1 694 ? 25.814 5.693 -25.484 1.00 75.62 694 ILE A CA 1
ATOM 5420 C C . ILE A 1 694 ? 25.106 6.312 -26.693 1.00 75.62 694 ILE A C 1
ATOM 5422 O O . ILE A 1 694 ? 25.289 5.843 -27.811 1.00 75.62 694 ILE A O 1
ATOM 5426 N N . VAL A 1 695 ? 24.351 7.388 -26.489 1.00 73.81 695 VAL A N 1
ATOM 5427 C CA . VAL A 1 695 ? 23.532 8.014 -27.542 1.00 73.81 695 VAL A CA 1
ATOM 5428 C C . VAL A 1 695 ? 24.379 8.878 -28.490 1.00 73.81 695 VAL A C 1
ATOM 5430 O O . VAL A 1 695 ? 23.929 9.230 -29.572 1.00 73.81 695 VAL A O 1
ATOM 5433 N N . SER A 1 696 ? 25.648 9.141 -28.144 1.00 76.69 696 SER A N 1
ATOM 5434 C CA . SER A 1 696 ? 26.536 10.053 -28.890 1.00 76.69 696 SER A CA 1
ATOM 5435 C C . SER A 1 696 ? 26.018 11.494 -28.915 1.00 76.69 696 SER A C 1
ATOM 5437 O O . SER A 1 696 ? 26.194 12.190 -29.910 1.00 76.69 696 SER A O 1
ATOM 5439 N N . GLU A 1 697 ? 25.387 11.960 -27.835 1.00 80.38 697 GLU A N 1
ATOM 5440 C CA . GLU A 1 697 ? 24.916 13.347 -27.762 1.00 80.38 697 GLU A CA 1
ATOM 5441 C C . GLU A 1 697 ? 26.090 14.332 -27.827 1.00 80.38 697 GLU A C 1
ATOM 5443 O O . GLU A 1 697 ? 27.117 14.143 -27.164 1.00 80.38 697 GLU A O 1
ATOM 5448 N N . PHE A 1 698 ? 25.935 15.382 -28.634 1.00 83.88 698 PHE A N 1
ATOM 5449 C CA . PHE A 1 698 ? 26.934 16.434 -28.785 1.00 83.88 698 PHE A CA 1
ATOM 5450 C C . PHE A 1 698 ? 26.848 17.435 -27.634 1.00 83.88 698 PHE A C 1
ATOM 5452 O O . PHE A 1 698 ? 25.763 17.828 -27.209 1.00 83.88 698 PHE A O 1
ATOM 5459 N N . ASN A 1 699 ? 28.002 17.900 -27.152 1.00 81.00 699 ASN A N 1
ATOM 5460 C CA . ASN A 1 699 ? 28.048 18.952 -26.142 1.00 81.00 699 ASN A CA 1
ATOM 5461 C C . ASN A 1 699 ? 27.794 20.327 -26.785 1.00 81.00 699 ASN A C 1
ATOM 5463 O O . ASN A 1 699 ? 28.725 21.021 -27.197 1.00 81.00 699 ASN A O 1
ATOM 5467 N N . LEU A 1 700 ? 26.521 20.717 -26.860 1.00 82.88 700 LEU A N 1
ATOM 5468 C CA . LEU A 1 700 ? 26.096 21.988 -27.450 1.00 82.88 700 LEU A CA 1
ATOM 5469 C C . LEU A 1 700 ? 26.375 23.208 -26.552 1.00 82.88 700 LEU A C 1
ATOM 5471 O O . LEU A 1 700 ? 26.320 24.329 -27.050 1.00 82.88 700 LEU A O 1
ATOM 5475 N N . GLU A 1 701 ? 26.711 23.012 -25.270 1.00 74.44 701 GLU A N 1
ATOM 5476 C CA . GLU A 1 701 ? 27.018 24.105 -24.330 1.00 74.44 701 GLU A CA 1
ATOM 5477 C C . GLU A 1 701 ? 28.364 24.787 -24.620 1.00 74.44 701 GLU A C 1
ATOM 5479 O O . GLU A 1 701 ? 28.617 25.891 -24.142 1.00 74.44 701 GLU A O 1
ATOM 5484 N N . ASN A 1 702 ? 29.263 24.137 -25.368 1.00 74.69 702 ASN A N 1
ATOM 5485 C CA . ASN A 1 702 ? 30.579 24.694 -25.673 1.00 74.69 702 ASN A CA 1
ATOM 5486 C C . ASN A 1 702 ? 30.521 25.622 -26.897 1.00 74.69 702 ASN A C 1
ATOM 5488 O O . ASN A 1 702 ? 30.937 25.255 -27.997 1.00 74.69 702 ASN A O 1
ATOM 5492 N N . THR A 1 703 ? 29.975 26.820 -26.706 1.00 76.44 703 THR A N 1
ATOM 5493 C CA . THR A 1 703 ? 29.911 27.875 -27.724 1.00 76.44 703 THR A CA 1
ATOM 5494 C C . THR A 1 703 ? 31.259 28.594 -27.859 1.00 76.44 703 THR A C 1
ATOM 5496 O O . THR A 1 703 ? 31.949 28.861 -26.870 1.00 76.44 703 THR A O 1
ATOM 5499 N N . THR A 1 704 ? 31.661 28.883 -29.101 1.00 81.56 704 THR A N 1
ATOM 5500 C CA . THR A 1 704 ? 32.849 29.698 -29.402 1.00 81.56 704 THR A CA 1
ATOM 5501 C C . THR A 1 704 ? 32.373 31.104 -29.744 1.00 81.56 704 THR A C 1
ATOM 5503 O O . THR A 1 704 ? 31.848 31.328 -30.827 1.00 81.56 704 THR A O 1
ATOM 5506 N N . GLU A 1 705 ? 32.501 32.034 -28.802 1.00 77.44 705 GLU A N 1
ATOM 5507 C CA . GLU A 1 705 ? 32.063 33.422 -28.980 1.00 77.44 705 GLU A CA 1
ATOM 5508 C C . GLU A 1 705 ? 33.099 34.211 -29.793 1.00 77.44 705 GLU A C 1
ATOM 5510 O O . GLU A 1 705 ? 34.282 34.223 -29.447 1.00 77.44 705 GLU A O 1
ATOM 5515 N N . TYR A 1 706 ? 32.666 34.870 -30.869 1.00 79.94 706 TYR A N 1
ATOM 5516 C CA . TYR A 1 706 ? 33.500 35.710 -31.735 1.00 79.94 706 TYR A CA 1
ATOM 5517 C C . TYR A 1 706 ? 32.766 37.016 -32.082 1.00 79.94 706 TYR A C 1
ATOM 5519 O O . TYR A 1 706 ? 31.540 37.083 -32.002 1.00 79.94 706 TYR A O 1
ATOM 5527 N N . GLY A 1 707 ? 33.506 38.076 -32.421 1.00 71.69 707 GLY A N 1
ATOM 5528 C CA . GLY A 1 707 ? 32.922 39.398 -32.673 1.00 71.69 707 GLY A CA 1
ATOM 5529 C C . GLY A 1 707 ? 32.235 39.478 -34.038 1.00 71.69 707 GLY A C 1
ATOM 5530 O O . GLY A 1 707 ? 32.855 39.194 -35.057 1.00 71.69 707 GLY A O 1
ATOM 5531 N N . THR A 1 708 ? 30.967 39.886 -34.081 1.00 62.56 708 THR A N 1
ATOM 5532 C CA . THR A 1 708 ? 30.207 40.080 -35.332 1.00 62.56 708 THR A CA 1
ATOM 5533 C C . THR A 1 708 ? 30.208 41.526 -35.837 1.00 62.56 708 THR A C 1
ATOM 5535 O O . THR A 1 708 ? 29.774 41.766 -36.961 1.00 62.56 708 THR A O 1
ATOM 5538 N N . ASP A 1 709 ? 30.747 42.470 -35.055 1.00 55.16 709 ASP A N 1
ATOM 5539 C CA . ASP A 1 709 ? 30.806 43.898 -35.386 1.00 55.16 709 ASP A CA 1
ATOM 5540 C C . ASP A 1 709 ? 32.243 44.355 -35.671 1.00 55.16 709 ASP A C 1
ATOM 5542 O O . ASP A 1 709 ? 33.154 44.130 -34.874 1.00 55.16 709 ASP A O 1
ATOM 5546 N N . SER A 1 710 ? 32.446 45.085 -36.771 1.00 52.75 710 SER A N 1
ATOM 5547 C CA . SER A 1 710 ? 33.758 45.607 -37.191 1.00 52.75 710 SER A CA 1
ATOM 5548 C C . SER A 1 710 ? 34.302 46.756 -36.319 1.00 52.75 710 SER A C 1
ATOM 5550 O O . SER A 1 710 ? 35.333 47.339 -36.647 1.00 52.75 710 SER A O 1
ATOM 5552 N N . SER A 1 711 ? 33.585 47.156 -35.263 1.00 47.19 711 SER A N 1
ATOM 5553 C CA . SER A 1 711 ? 33.818 48.385 -34.484 1.00 47.19 711 SER A CA 1
ATOM 5554 C C . SER A 1 711 ? 34.423 48.161 -33.092 1.00 47.19 711 SER A C 1
ATOM 5556 O O . SER A 1 711 ? 34.856 49.125 -32.456 1.00 47.19 711 SER A O 1
ATOM 5558 N N . HIS A 1 712 ? 34.497 46.920 -32.610 1.00 41.56 712 HIS A N 1
ATOM 5559 C CA . HIS A 1 712 ? 34.990 46.603 -31.269 1.00 41.56 712 HIS A CA 1
ATOM 5560 C C . HIS A 1 712 ? 36.428 46.083 -31.290 1.00 41.56 712 HIS A C 1
ATOM 5562 O O . HIS A 1 712 ? 36.667 44.919 -31.007 1.00 41.56 712 HIS A O 1
ATOM 5568 N N . ASP A 1 713 ? 37.398 46.950 -31.602 1.00 43.06 713 ASP A N 1
ATOM 5569 C CA . ASP A 1 713 ? 38.813 46.636 -31.347 1.00 43.06 713 ASP A CA 1
ATOM 5570 C C . ASP A 1 713 ? 39.714 47.888 -31.213 1.00 43.06 713 ASP A C 1
ATOM 5572 O O . ASP A 1 713 ? 40.856 47.930 -31.680 1.00 43.06 713 ASP A O 1
ATOM 5576 N N . ASN A 1 714 ? 39.230 48.918 -30.506 1.00 37.75 714 ASN A N 1
ATOM 5577 C CA . ASN A 1 714 ? 40.079 49.996 -29.977 1.00 37.75 714 ASN A CA 1
ATOM 5578 C C . ASN A 1 714 ? 40.715 49.565 -28.642 1.00 37.75 714 ASN A C 1
ATOM 5580 O O . ASN A 1 714 ? 40.347 50.045 -27.572 1.00 37.75 714 ASN A O 1
ATOM 5584 N N . VAL A 1 715 ? 41.682 48.649 -28.708 1.00 37.19 715 VAL A N 1
ATOM 5585 C CA . VAL A 1 715 ? 42.678 48.434 -27.646 1.00 37.19 715 VAL A CA 1
ATOM 5586 C C . VAL A 1 715 ? 44.057 48.600 -28.284 1.00 37.19 715 VAL A C 1
ATOM 5588 O O . VAL A 1 715 ? 44.287 48.100 -29.388 1.00 37.19 715 VAL A O 1
ATOM 5591 N N . GLY A 1 716 ? 44.885 49.403 -27.609 1.00 36.69 716 GLY A N 1
ATOM 5592 C CA . GLY A 1 716 ? 45.966 50.225 -28.156 1.00 36.69 716 GLY A CA 1
ATOM 5593 C C . GLY A 1 716 ? 47.117 49.518 -28.870 1.00 36.69 716 GLY A C 1
ATOM 5594 O O . GLY A 1 716 ? 47.340 48.318 -28.728 1.00 36.69 716 GLY A O 1
ATOM 5595 N N . ASP A 1 717 ? 47.834 50.341 -29.634 1.00 34.88 717 ASP A N 1
ATOM 5596 C CA . ASP A 1 717 ? 49.014 50.018 -30.429 1.00 34.88 717 ASP A CA 1
ATOM 5597 C C . ASP A 1 717 ? 50.069 49.231 -29.638 1.00 34.88 717 ASP A C 1
ATOM 5599 O O . ASP A 1 717 ? 50.542 49.666 -28.587 1.00 34.88 717 ASP A O 1
ATOM 5603 N N . ILE A 1 718 ? 50.484 48.087 -30.189 1.00 36.69 718 ILE A N 1
ATOM 5604 C CA . ILE A 1 718 ? 51.727 47.412 -29.812 1.00 36.69 718 ILE A CA 1
ATOM 5605 C C . ILE A 1 718 ? 52.704 47.631 -30.969 1.00 36.69 718 ILE A C 1
ATOM 5607 O O . ILE A 1 718 ? 52.593 47.005 -32.023 1.00 36.69 718 ILE A O 1
ATOM 5611 N N . GLU A 1 719 ? 53.645 48.553 -30.773 1.00 40.97 719 GLU A N 1
ATOM 5612 C CA . GLU A 1 719 ? 54.802 48.743 -31.646 1.00 40.97 719 GLU A CA 1
ATOM 5613 C C . GLU A 1 719 ? 55.734 47.522 -31.565 1.00 40.97 719 GLU A C 1
ATOM 5615 O O . GLU A 1 719 ? 56.195 47.158 -30.481 1.00 40.97 719 GLU A O 1
ATOM 5620 N N . GLY A 1 720 ? 56.073 46.922 -32.712 1.00 31.16 720 GLY A N 1
ATOM 5621 C CA . GLY A 1 720 ? 57.264 46.076 -32.822 1.00 31.16 720 GLY A CA 1
ATOM 5622 C C . GLY A 1 720 ? 57.220 44.955 -33.862 1.00 31.16 720 GLY A C 1
ATOM 5623 O O . GLY A 1 720 ? 56.728 43.870 -33.579 1.00 31.16 720 GLY A O 1
ATOM 5624 N N . GLY A 1 721 ? 57.893 45.177 -34.999 1.00 30.77 721 GLY A N 1
ATOM 5625 C CA . GLY A 1 721 ? 58.602 44.120 -35.737 1.00 30.77 721 GLY A CA 1
ATOM 5626 C C . GLY A 1 721 ? 58.028 43.720 -37.099 1.00 30.77 721 GLY A C 1
ATOM 5627 O O . GLY A 1 721 ? 57.075 42.957 -37.185 1.00 30.77 721 GLY A O 1
ATOM 5628 N N . ASP A 1 722 ? 58.693 44.172 -38.166 1.00 43.75 722 ASP A N 1
ATOM 5629 C CA . ASP A 1 722 ? 58.488 43.785 -39.567 1.00 43.75 722 ASP A CA 1
ATOM 5630 C C . ASP A 1 722 ? 58.312 42.269 -39.787 1.00 43.75 722 ASP A C 1
ATOM 5632 O O . ASP A 1 722 ? 59.237 41.502 -39.504 1.00 43.75 722 ASP A O 1
ATOM 5636 N N . LYS A 1 723 ? 57.181 41.856 -40.395 1.00 41.19 723 LYS A N 1
ATOM 5637 C CA . LYS A 1 723 ? 57.079 40.792 -41.428 1.00 41.19 723 LYS A CA 1
ATOM 5638 C C . LYS A 1 723 ? 55.630 40.572 -41.914 1.00 41.19 723 LYS A C 1
ATOM 5640 O O . LYS A 1 723 ? 54.783 40.109 -41.170 1.00 41.19 723 LYS A O 1
ATOM 5645 N N . LYS A 1 724 ? 55.411 40.831 -43.214 1.00 42.38 724 LYS A N 1
ATOM 5646 C CA . LYS A 1 724 ? 54.334 40.326 -44.102 1.00 42.38 724 LYS A CA 1
ATOM 5647 C C . LYS A 1 724 ? 52.918 40.226 -43.493 1.00 42.38 724 LYS A C 1
ATOM 5649 O O . LYS A 1 724 ? 52.401 39.132 -43.297 1.00 42.38 724 LYS A O 1
ATOM 5654 N N . ASN A 1 725 ? 52.253 41.370 -43.333 1.00 39.91 725 ASN A N 1
ATOM 5655 C CA . ASN A 1 725 ? 50.810 41.422 -43.082 1.00 39.91 725 ASN A CA 1
ATOM 5656 C C . ASN A 1 725 ? 50.030 41.043 -44.353 1.00 39.91 725 ASN A C 1
ATOM 5658 O O . ASN A 1 725 ? 49.857 41.866 -45.253 1.00 39.91 725 ASN A O 1
ATOM 5662 N N . THR A 1 726 ? 49.527 39.814 -44.434 1.00 47.84 726 THR A N 1
ATOM 5663 C CA . THR A 1 726 ? 48.272 39.564 -45.151 1.00 47.84 726 THR A CA 1
ATOM 5664 C C . THR A 1 726 ? 47.164 40.163 -44.302 1.00 47.84 726 THR A C 1
ATOM 5666 O O . THR A 1 726 ? 46.923 39.683 -43.208 1.00 47.84 726 THR A O 1
ATOM 5669 N N . VAL A 1 727 ? 46.518 41.233 -44.763 1.00 56.69 727 VAL A N 1
ATOM 5670 C CA . VAL A 1 727 ? 45.323 41.760 -44.091 1.00 56.69 727 VAL A CA 1
ATOM 5671 C C . VAL A 1 727 ? 44.235 40.692 -44.209 1.00 56.69 727 VAL A C 1
ATOM 5673 O O . VAL A 1 727 ? 43.689 40.505 -45.297 1.00 56.69 727 VAL A O 1
ATOM 5676 N N . ILE A 1 728 ? 43.954 39.947 -43.136 1.00 61.97 728 ILE A N 1
ATOM 5677 C CA . ILE A 1 728 ? 42.801 39.045 -43.119 1.00 61.97 728 ILE A CA 1
ATOM 5678 C C . ILE A 1 728 ? 41.530 39.887 -43.205 1.00 61.97 728 ILE A C 1
ATOM 5680 O O . ILE A 1 728 ? 41.254 40.731 -42.354 1.00 61.97 728 ILE A O 1
ATOM 5684 N N . ASP A 1 729 ? 40.746 39.631 -44.248 1.00 70.00 729 ASP A N 1
ATOM 5685 C CA . ASP A 1 729 ? 39.417 40.204 -44.424 1.00 70.00 729 ASP A CA 1
ATOM 5686 C C . ASP A 1 729 ? 38.506 39.778 -43.258 1.00 70.00 729 ASP A C 1
ATOM 5688 O O . ASP A 1 729 ? 38.451 38.598 -42.895 1.00 70.00 729 ASP A O 1
ATOM 5692 N N . PHE A 1 730 ? 37.755 40.727 -42.693 1.00 77.69 730 PHE A N 1
ATOM 5693 C CA . PHE A 1 730 ? 36.725 40.464 -41.684 1.00 77.69 730 PHE A CA 1
ATOM 5694 C C . PHE A 1 730 ? 35.739 39.385 -42.163 1.00 77.69 730 PHE A C 1
ATOM 5696 O O . PHE A 1 730 ? 35.328 38.516 -41.397 1.00 77.69 730 PHE A O 1
ATOM 5703 N N . THR A 1 731 ? 35.468 39.348 -43.469 1.00 81.19 731 THR A N 1
ATOM 5704 C CA . THR A 1 731 ? 34.657 38.308 -44.109 1.00 81.19 731 THR A CA 1
ATOM 5705 C C . THR A 1 731 ? 35.261 36.910 -43.939 1.00 81.19 731 THR A C 1
ATOM 5707 O O . THR A 1 731 ? 34.536 35.944 -43.701 1.00 81.19 731 THR A O 1
ATOM 5710 N N . PHE A 1 732 ? 36.588 36.767 -44.047 1.00 85.06 732 PHE A N 1
ATOM 5711 C CA . PHE A 1 732 ? 37.268 35.490 -43.816 1.00 85.06 732 PHE A CA 1
ATOM 5712 C C . PHE A 1 732 ? 37.248 35.108 -42.334 1.00 85.06 732 PHE A C 1
ATOM 5714 O O . PHE A 1 732 ? 37.007 33.945 -42.025 1.00 85.06 732 PHE A O 1
ATOM 5721 N N . TYR A 1 733 ? 37.432 36.073 -41.429 1.00 86.19 733 TYR A N 1
ATOM 5722 C CA . TYR A 1 733 ? 37.322 35.858 -39.983 1.00 86.19 733 TYR A CA 1
ATOM 5723 C C . TYR A 1 733 ? 35.934 35.317 -39.590 1.00 86.19 733 TYR A C 1
ATOM 5725 O O . TYR A 1 733 ? 35.850 34.295 -38.907 1.00 86.19 733 TYR A O 1
ATOM 5733 N N . CYS A 1 734 ? 34.849 35.918 -40.096 1.00 83.31 734 CYS A N 1
ATOM 5734 C CA . CYS A 1 734 ? 33.489 35.430 -39.849 1.00 83.31 734 CYS A CA 1
ATOM 5735 C C . CYS A 1 734 ? 33.252 34.040 -40.461 1.00 83.31 734 CYS A C 1
ATOM 5737 O O . CYS A 1 734 ? 32.712 33.162 -39.790 1.00 83.31 734 CYS A O 1
ATOM 5739 N N . LYS A 1 735 ? 33.701 33.801 -41.704 1.00 86.44 735 LYS A N 1
ATOM 5740 C CA . LYS A 1 735 ? 33.609 32.476 -42.347 1.00 86.44 735 LYS A CA 1
ATOM 5741 C C . LYS A 1 735 ? 34.359 31.409 -41.550 1.00 86.44 735 LYS A C 1
ATOM 5743 O O . LYS A 1 735 ? 33.825 30.326 -41.336 1.00 86.44 735 LYS A O 1
ATOM 5748 N N . PHE A 1 736 ? 35.564 31.717 -41.079 1.00 89.38 736 PHE A N 1
ATOM 5749 C CA . PHE A 1 736 ? 36.398 30.800 -40.312 1.00 89.38 736 PHE A CA 1
ATOM 5750 C C . PHE A 1 736 ? 35.744 30.407 -38.982 1.00 89.38 736 PHE A C 1
ATOM 5752 O O . PHE A 1 736 ? 35.613 29.218 -38.708 1.00 89.38 736 PHE A O 1
ATOM 5759 N N . TRP A 1 737 ? 35.279 31.370 -38.180 1.00 89.50 737 TRP A N 1
ATOM 5760 C CA . TRP A 1 737 ? 34.677 31.053 -36.880 1.00 89.50 737 TRP A CA 1
ATOM 5761 C C . TRP A 1 737 ? 33.263 30.475 -36.987 1.00 89.50 737 TRP A C 1
ATOM 5763 O O . TRP A 1 737 ? 32.907 29.634 -36.165 1.00 89.50 737 TRP A O 1
ATOM 5773 N N . SER A 1 738 ? 32.505 30.800 -38.042 1.00 86.94 738 SER A N 1
ATOM 5774 C CA . SER A 1 738 ? 31.213 30.147 -38.310 1.00 86.94 738 SER A CA 1
ATOM 5775 C C . SER A 1 738 ? 31.344 28.641 -38.583 1.00 86.94 738 SER A C 1
ATOM 5777 O O . SER A 1 738 ? 30.430 27.876 -38.279 1.00 86.94 738 SER A O 1
ATOM 5779 N N . LEU A 1 739 ? 32.505 28.171 -39.073 1.00 90.44 739 LEU A N 1
ATOM 5780 C CA . LEU A 1 739 ? 32.771 26.732 -39.199 1.00 90.44 739 LEU A CA 1
ATOM 5781 C C . LEU A 1 739 ? 32.755 26.012 -37.850 1.00 90.44 739 LEU A C 1
ATOM 5783 O O . LEU A 1 739 ? 32.417 24.830 -37.790 1.00 90.44 739 LEU A O 1
ATOM 5787 N N . GLN A 1 740 ? 33.074 26.717 -36.764 1.00 90.50 740 GLN A N 1
ATOM 5788 C CA . GLN A 1 740 ? 33.120 26.125 -35.436 1.00 90.50 740 GLN A CA 1
ATOM 5789 C C . GLN A 1 740 ? 31.739 25.706 -34.927 1.00 90.50 740 GLN A C 1
ATOM 5791 O O . GLN A 1 740 ? 31.642 24.727 -34.185 1.00 90.50 740 GLN A O 1
ATOM 5796 N N . ASP A 1 741 ? 30.671 26.373 -35.372 1.00 87.50 741 ASP A N 1
ATOM 5797 C CA . ASP A 1 741 ? 29.300 25.956 -35.075 1.00 87.50 741 ASP A CA 1
ATOM 5798 C C . ASP A 1 741 ? 28.938 24.643 -35.786 1.00 87.50 741 ASP A C 1
ATOM 5800 O O . ASP A 1 741 ? 28.334 23.765 -35.163 1.00 87.50 741 ASP A O 1
ATOM 5804 N N . PHE A 1 742 ? 29.402 24.442 -37.027 1.00 90.44 742 PHE A N 1
ATOM 5805 C CA . PHE A 1 742 ? 29.241 23.168 -37.741 1.00 90.44 742 PHE A CA 1
ATOM 5806 C C . PHE A 1 742 ? 30.059 22.036 -37.109 1.00 90.44 742 PHE A C 1
ATOM 5808 O O . PHE A 1 742 ? 29.573 20.911 -37.007 1.00 90.44 742 PHE A O 1
ATOM 5815 N N . PHE A 1 743 ? 31.274 22.321 -36.624 1.00 90.69 743 PHE A N 1
ATOM 5816 C CA . PHE A 1 743 ? 32.061 21.343 -35.862 1.00 90.69 743 PHE A CA 1
ATOM 5817 C C . PHE A 1 743 ? 31.426 21.000 -34.508 1.00 90.69 743 PHE A C 1
ATOM 5819 O O . PHE A 1 743 ? 31.565 19.870 -34.039 1.00 90.69 743 PHE A O 1
ATOM 5826 N N . ARG A 1 744 ? 30.718 21.948 -33.877 1.00 88.81 744 ARG A N 1
ATOM 5827 C CA . ARG A 1 744 ? 29.974 21.713 -32.629 1.00 88.81 744 ARG A CA 1
ATOM 5828 C C . ARG A 1 744 ? 28.725 20.866 -32.860 1.00 88.81 744 ARG A C 1
ATOM 5830 O O . ARG A 1 744 ? 28.437 19.985 -32.051 1.00 88.81 744 ARG A O 1
ATOM 5837 N N . ASN A 1 745 ? 27.969 21.157 -33.917 1.00 88.88 745 ASN A N 1
ATOM 5838 C CA . ASN A 1 745 ? 26.709 20.492 -34.229 1.00 88.88 745 ASN A CA 1
ATOM 5839 C C . ASN A 1 745 ? 26.704 19.941 -35.667 1.00 88.88 745 ASN A C 1
ATOM 5841 O O . ASN A 1 745 ? 26.154 20.577 -36.573 1.00 88.88 745 ASN A O 1
ATOM 5845 N N . PRO A 1 746 ? 27.245 18.731 -35.886 1.00 88.94 746 PRO A N 1
ATOM 5846 C CA . PRO A 1 746 ? 27.335 18.153 -37.223 1.00 88.94 746 PRO A CA 1
ATOM 5847 C C . PRO A 1 746 ? 25.966 17.800 -37.819 1.00 88.94 746 PRO A C 1
ATOM 5849 O O . PRO A 1 746 ? 25.853 17.660 -39.033 1.00 88.94 746 PRO A O 1
ATOM 5852 N N . ASN A 1 747 ? 24.906 17.707 -37.006 1.00 87.06 747 ASN A N 1
ATOM 5853 C CA . ASN A 1 747 ? 23.556 17.409 -37.493 1.00 87.06 747 ASN A CA 1
ATOM 5854 C C . ASN A 1 747 ? 22.990 18.525 -38.391 1.00 87.06 747 ASN A C 1
ATOM 5856 O O . ASN A 1 747 ? 22.094 18.271 -39.191 1.00 87.06 747 ASN A O 1
ATOM 5860 N N . GLN A 1 748 ? 23.520 19.752 -38.311 1.00 86.12 748 GLN A N 1
ATOM 5861 C CA . GLN A 1 748 ? 23.119 20.847 -39.205 1.00 86.12 748 GLN A CA 1
ATOM 5862 C C . GLN A 1 748 ? 23.473 20.566 -40.671 1.00 86.12 748 GLN A C 1
ATOM 5864 O O . GLN A 1 748 ? 22.808 21.074 -41.569 1.00 86.12 748 GLN A O 1
ATOM 5869 N N . LEU A 1 749 ? 24.482 19.727 -40.921 1.00 88.00 749 LEU A N 1
ATOM 5870 C CA . LEU A 1 749 ? 24.986 19.424 -42.262 1.00 88.00 749 LEU A CA 1
ATOM 5871 C C . LEU A 1 749 ? 24.046 18.543 -43.093 1.00 88.00 749 LEU A C 1
ATOM 5873 O O . LEU A 1 749 ? 24.252 18.416 -44.296 1.00 88.00 749 LEU A O 1
ATOM 5877 N N . TYR A 1 750 ? 23.000 17.977 -42.488 1.00 85.81 750 TYR A N 1
ATOM 5878 C CA . TYR A 1 750 ? 21.957 17.260 -43.225 1.00 85.81 750 TYR A CA 1
ATOM 5879 C C . TYR A 1 750 ? 20.922 18.210 -43.867 1.00 85.81 750 TYR A C 1
ATOM 5881 O O . TYR A 1 750 ? 20.144 17.780 -44.714 1.00 85.81 750 TYR A O 1
ATOM 5889 N N . SER A 1 751 ? 20.934 19.511 -43.537 1.00 85.75 751 SER A N 1
ATOM 5890 C CA . SER A 1 751 ? 20.134 20.534 -44.231 1.00 85.75 751 SER A CA 1
ATOM 5891 C C . SER A 1 751 ? 20.837 21.022 -45.504 1.00 85.75 751 SER A C 1
ATOM 5893 O O . SER A 1 751 ? 22.027 21.339 -45.477 1.00 85.75 751 SER A O 1
ATOM 5895 N N . LYS A 1 752 ? 20.103 21.154 -46.622 1.00 79.56 752 LYS A N 1
ATOM 5896 C CA . LYS A 1 752 ? 20.664 21.579 -47.922 1.00 79.56 752 LYS A CA 1
ATOM 5897 C C . LYS A 1 752 ? 21.339 22.958 -47.861 1.00 79.56 752 LYS A C 1
ATOM 5899 O O . LYS A 1 752 ? 22.427 23.124 -48.415 1.00 79.56 752 LYS A O 1
ATOM 5904 N N . VAL A 1 753 ? 20.713 23.935 -47.195 1.00 82.81 753 VAL A N 1
ATOM 5905 C CA . VAL A 1 753 ? 21.223 25.317 -47.083 1.00 82.81 753 VAL A CA 1
ATOM 5906 C C . VAL A 1 753 ? 22.522 25.341 -46.281 1.00 82.81 753 VAL A C 1
ATOM 5908 O O . VAL A 1 753 ? 23.544 25.847 -46.745 1.00 82.81 753 VAL A O 1
ATOM 5911 N N . GLN A 1 754 ? 22.502 24.714 -45.106 1.00 87.44 754 GLN A N 1
ATOM 5912 C CA . GLN A 1 754 ? 23.654 24.644 -44.209 1.00 87.44 754 GLN A CA 1
ATOM 5913 C C . GLN A 1 754 ? 24.808 23.836 -44.821 1.00 87.44 754 GLN A C 1
ATOM 5915 O O . GLN A 1 754 ? 25.965 24.228 -44.692 1.00 87.44 754 GLN A O 1
ATOM 5920 N N . TRP A 1 755 ? 24.511 22.765 -45.566 1.00 89.69 755 TRP A N 1
ATOM 5921 C CA . TRP A 1 755 ? 25.507 21.992 -46.312 1.00 89.69 755 TRP A CA 1
ATOM 5922 C C . TRP A 1 755 ? 26.241 22.837 -47.359 1.00 89.69 755 TRP A C 1
ATOM 5924 O O . TRP A 1 755 ? 27.472 22.852 -47.392 1.00 89.69 755 TRP A O 1
ATOM 5934 N N . LYS A 1 756 ? 25.506 23.585 -48.196 1.00 87.38 756 LYS A N 1
ATOM 5935 C CA . LYS A 1 756 ? 26.109 24.475 -49.206 1.00 87.38 756 LYS A CA 1
ATOM 5936 C C . LYS A 1 756 ? 26.966 25.565 -48.560 1.00 87.38 756 LYS A C 1
ATOM 5938 O O . LYS A 1 756 ? 28.065 25.858 -49.045 1.00 87.38 756 LYS A O 1
ATOM 5943 N N . LEU A 1 757 ? 26.488 26.130 -47.451 1.00 89.38 757 LEU A N 1
ATOM 5944 C CA . LEU A 1 757 ? 27.208 27.139 -46.680 1.00 89.38 757 LEU A CA 1
ATOM 5945 C C . LEU A 1 757 ? 28.527 26.577 -46.130 1.00 89.38 757 LEU A C 1
ATOM 5947 O O . LEU A 1 757 ? 29.596 27.147 -46.363 1.00 89.38 757 LEU A O 1
ATOM 5951 N N . PHE A 1 758 ? 28.466 25.400 -45.504 1.00 93.19 758 PHE A N 1
ATOM 5952 C CA . PHE A 1 758 ? 29.630 24.680 -45.003 1.00 93.19 758 PHE A CA 1
ATOM 5953 C C . PHE A 1 758 ? 30.635 24.362 -46.114 1.00 93.19 758 PHE A C 1
ATOM 5955 O O . PHE A 1 758 ? 31.814 24.676 -45.962 1.00 93.19 758 PHE A O 1
ATOM 5962 N N . CYS A 1 759 ? 30.200 23.811 -47.253 1.00 90.62 759 CYS A N 1
ATOM 5963 C CA . CYS A 1 759 ? 31.092 23.514 -48.377 1.00 90.62 759 CYS A CA 1
ATOM 5964 C C . CYS A 1 759 ? 31.825 24.769 -48.870 1.00 90.62 759 CYS A C 1
ATOM 5966 O O . CYS A 1 759 ? 33.027 24.717 -49.149 1.00 90.62 759 CYS A O 1
ATOM 5968 N N . THR A 1 760 ? 31.131 25.907 -48.933 1.00 90.69 760 THR A N 1
ATOM 5969 C CA . THR A 1 760 ? 31.709 27.190 -49.356 1.00 90.69 760 THR A CA 1
ATOM 5970 C C . THR A 1 760 ? 32.763 27.678 -48.362 1.00 90.69 760 THR A C 1
ATOM 5972 O O . THR A 1 760 ? 33.883 28.025 -48.748 1.00 90.69 760 THR A O 1
ATOM 5975 N N . TYR A 1 761 ? 32.435 27.667 -47.069 1.00 92.06 761 TYR A N 1
ATOM 5976 C CA . TYR A 1 761 ? 33.328 28.132 -46.008 1.00 92.06 761 TYR A CA 1
ATOM 5977 C C . TYR A 1 761 ? 34.540 27.207 -45.843 1.00 92.06 761 TYR A C 1
ATOM 5979 O O . TYR A 1 761 ? 35.679 27.679 -45.834 1.00 92.06 761 TYR A O 1
ATOM 5987 N N . ALA A 1 762 ? 34.325 25.890 -45.819 1.00 91.75 762 ALA A N 1
ATOM 5988 C CA . ALA A 1 762 ? 35.377 24.883 -45.721 1.00 91.75 762 ALA A CA 1
ATOM 5989 C C . ALA A 1 762 ? 36.344 24.958 -46.909 1.00 91.75 762 ALA A C 1
ATOM 5991 O O . ALA A 1 762 ? 37.560 24.960 -46.719 1.00 91.75 762 ALA A O 1
ATOM 5992 N N . THR A 1 763 ? 35.827 25.100 -48.135 1.00 91.19 763 THR A N 1
ATOM 5993 C CA . THR A 1 763 ? 36.666 25.247 -49.334 1.00 91.19 763 THR A CA 1
ATOM 5994 C C . THR A 1 763 ? 37.508 26.521 -49.267 1.00 91.19 763 THR A C 1
ATOM 5996 O O . THR A 1 763 ? 38.698 26.476 -49.583 1.00 91.19 763 THR A O 1
ATOM 5999 N N . SER A 1 764 ? 36.930 27.635 -48.798 1.00 88.75 764 SER A N 1
ATOM 6000 C CA . SER A 1 764 ? 37.661 28.889 -48.585 1.00 88.75 764 SER A CA 1
ATOM 6001 C C . SER A 1 764 ? 38.810 28.709 -47.588 1.00 88.75 764 SER A C 1
ATOM 6003 O O . SER A 1 764 ? 39.936 29.096 -47.888 1.00 88.75 764 SER A O 1
ATOM 6005 N N . VAL A 1 765 ? 38.560 28.085 -46.433 1.00 89.88 765 VAL A N 1
ATOM 6006 C CA . VAL A 1 765 ? 39.576 27.892 -45.382 1.00 89.88 765 VAL A CA 1
ATOM 6007 C C . VAL A 1 765 ? 40.670 26.913 -45.816 1.00 89.88 765 VAL A C 1
ATOM 6009 O O . VAL A 1 765 ? 41.855 27.207 -45.659 1.00 89.88 765 VAL A O 1
ATOM 6012 N N . LEU A 1 766 ? 40.309 25.783 -46.431 1.00 89.06 766 LEU A N 1
ATOM 6013 C CA . LEU A 1 766 ? 41.280 24.800 -46.923 1.00 89.06 766 LEU A CA 1
ATOM 6014 C C . LEU A 1 766 ? 42.146 25.357 -48.063 1.00 89.06 766 LEU A C 1
ATOM 6016 O O . LEU A 1 766 ? 43.323 25.008 -48.160 1.00 89.06 766 LEU A O 1
ATOM 6020 N N . ASN A 1 767 ? 41.598 26.232 -48.914 1.00 88.81 767 ASN A N 1
ATOM 6021 C CA . ASN A 1 767 ? 42.375 26.938 -49.936 1.00 88.81 767 ASN A CA 1
ATOM 6022 C C . ASN A 1 767 ? 43.355 27.939 -49.312 1.00 88.81 767 ASN A C 1
ATOM 6024 O O . ASN A 1 767 ? 44.513 27.973 -49.724 1.00 88.81 767 ASN A O 1
ATOM 6028 N N . THR A 1 768 ? 42.933 28.695 -48.293 1.00 86.69 768 THR A N 1
ATOM 6029 C CA . THR A 1 768 ? 43.827 29.602 -47.557 1.00 86.69 768 THR A CA 1
ATOM 6030 C C . THR A 1 768 ? 44.963 28.833 -46.882 1.00 86.69 768 THR A C 1
ATOM 6032 O O . THR A 1 768 ? 46.123 29.219 -47.009 1.00 86.69 768 THR A O 1
ATOM 6035 N N . PHE A 1 769 ? 44.679 27.691 -46.246 1.00 86.50 769 PHE A N 1
ATOM 6036 C CA . PHE A 1 769 ? 45.726 26.830 -45.691 1.00 86.50 769 PHE A CA 1
ATOM 6037 C C . PHE A 1 769 ? 46.666 26.271 -46.760 1.00 86.50 769 PHE A C 1
ATOM 6039 O O . PHE A 1 769 ? 47.872 26.220 -46.534 1.00 86.50 769 PHE A O 1
ATOM 6046 N N . HIS A 1 770 ? 46.160 25.889 -47.931 1.00 84.25 770 HIS A N 1
ATOM 6047 C CA . HIS A 1 770 ? 47.019 25.460 -49.035 1.00 84.25 770 HIS A CA 1
ATOM 6048 C C . HIS A 1 770 ? 47.917 26.598 -49.561 1.00 84.25 770 HIS A C 1
ATOM 6050 O O . HIS A 1 770 ? 49.073 26.364 -49.909 1.00 84.25 770 HIS A O 1
ATOM 6056 N N . GLY A 1 771 ? 47.411 27.837 -49.574 1.00 81.56 771 GLY A N 1
ATOM 6057 C CA . GLY A 1 771 ? 48.172 29.029 -49.960 1.00 81.56 771 GLY A CA 1
ATOM 6058 C C . GLY A 1 771 ? 49.241 29.449 -48.942 1.00 81.56 771 GLY A C 1
ATOM 6059 O O . GLY A 1 771 ? 50.300 29.940 -49.334 1.00 81.56 771 GLY A O 1
ATOM 6060 N N . LEU A 1 772 ? 49.001 29.227 -47.645 1.00 79.81 772 LEU A N 1
ATOM 6061 C CA . LEU A 1 772 ? 49.929 29.547 -46.556 1.00 79.81 772 LEU A CA 1
ATOM 6062 C C . LEU A 1 772 ? 50.912 28.390 -46.313 1.00 79.81 772 LEU A C 1
ATOM 6064 O O . LEU A 1 772 ? 50.584 27.414 -45.636 1.00 79.81 772 LEU A O 1
ATOM 6068 N N . LYS A 1 773 ? 52.138 28.489 -46.834 1.00 73.31 773 LYS A N 1
ATOM 6069 C CA . LYS A 1 773 ? 53.207 27.507 -46.571 1.00 73.31 773 LYS A CA 1
ATOM 6070 C C . LYS A 1 773 ? 53.980 27.869 -45.301 1.00 73.31 773 LYS A C 1
ATOM 6072 O O . LYS A 1 773 ? 54.473 28.986 -45.180 1.00 73.31 773 LYS A O 1
ATOM 6077 N N . LEU A 1 774 ? 54.090 26.918 -44.374 1.00 75.00 774 LEU A N 1
ATOM 6078 C CA . LEU A 1 774 ? 54.815 27.081 -43.110 1.00 75.00 774 LEU A CA 1
ATOM 6079 C C . LEU A 1 774 ? 56.293 26.705 -43.297 1.00 75.00 774 LEU A C 1
ATOM 6081 O O . LEU A 1 774 ? 56.596 25.625 -43.803 1.00 75.00 774 LEU A O 1
ATOM 6085 N N . GLU A 1 775 ? 57.211 27.577 -42.880 1.00 59.94 775 GLU A N 1
ATOM 6086 C CA . GLU A 1 775 ? 58.651 27.293 -42.871 1.00 59.94 775 GLU A CA 1
ATOM 6087 C C . GLU A 1 775 ? 59.056 26.598 -41.560 1.00 59.94 775 GLU A C 1
ATOM 6089 O O . GLU A 1 775 ? 58.608 26.963 -40.472 1.00 59.94 775 GLU A O 1
ATOM 6094 N N . HIS A 1 776 ? 59.906 25.573 -41.657 1.00 54.84 776 HIS A N 1
ATOM 6095 C CA . HIS A 1 776 ? 60.407 24.825 -40.505 1.00 54.84 776 HIS A CA 1
ATOM 6096 C C . HIS A 1 776 ? 61.452 25.665 -39.753 1.00 54.84 776 HIS A C 1
ATOM 6098 O O . HIS A 1 776 ? 62.578 25.811 -40.220 1.00 54.84 776 HIS A O 1
ATOM 6104 N N . ILE A 1 777 ? 61.116 26.194 -38.573 1.00 57.38 777 ILE A N 1
ATOM 6105 C CA . ILE A 1 777 ? 62.108 26.816 -37.683 1.00 57.38 777 ILE A CA 1
ATOM 6106 C C . ILE A 1 777 ? 62.776 25.698 -36.873 1.00 57.38 777 ILE A C 1
ATOM 6108 O O . ILE A 1 777 ? 62.206 25.187 -35.910 1.00 57.38 777 ILE A O 1
ATOM 6112 N N . GLU A 1 778 ? 63.978 25.278 -37.277 1.00 43.75 778 GLU A N 1
ATOM 6113 C CA . GLU A 1 778 ? 64.849 24.447 -36.435 1.00 43.75 778 GLU A CA 1
ATOM 6114 C C . GLU A 1 778 ? 65.366 25.279 -35.251 1.00 43.75 778 GLU A C 1
ATOM 6116 O O . GLU A 1 778 ? 66.382 25.964 -35.347 1.00 43.75 778 GLU A O 1
ATOM 6121 N N . ASN A 1 779 ? 64.678 25.223 -34.109 1.00 38.66 779 ASN A N 1
ATOM 6122 C CA . ASN A 1 779 ? 65.258 25.696 -32.855 1.00 38.66 779 ASN A CA 1
ATOM 6123 C C . ASN A 1 779 ? 66.159 24.603 -32.265 1.00 38.66 779 ASN A C 1
ATOM 6125 O O . ASN A 1 779 ? 65.708 23.707 -31.552 1.00 38.66 779 ASN A O 1
ATOM 6129 N N . ASN A 1 780 ? 67.456 24.703 -32.559 1.00 42.69 780 ASN A N 1
ATOM 6130 C CA . ASN A 1 780 ? 68.517 24.041 -31.803 1.00 42.69 780 ASN A CA 1
ATOM 6131 C C . ASN A 1 780 ? 68.611 24.666 -30.401 1.00 42.69 780 ASN A C 1
ATOM 6133 O O . ASN A 1 780 ? 69.119 25.775 -30.253 1.00 42.69 780 ASN A O 1
ATOM 6137 N N . GLY A 1 781 ? 68.163 23.951 -29.365 1.00 39.91 781 GLY A N 1
ATOM 6138 C CA . GLY A 1 781 ? 68.468 24.306 -27.976 1.00 39.91 781 GLY A CA 1
ATOM 6139 C C . GLY A 1 781 ? 67.455 23.800 -26.949 1.00 39.91 781 GLY A C 1
ATOM 6140 O O . GLY A 1 781 ? 66.286 24.160 -27.000 1.00 39.91 781 GLY A O 1
ATOM 6141 N N . ASN A 1 782 ? 67.941 22.976 -26.016 1.00 42.59 782 ASN A N 1
ATOM 6142 C CA . ASN A 1 782 ? 67.342 22.498 -24.758 1.00 42.59 782 ASN A CA 1
ATOM 6143 C C . ASN A 1 782 ? 66.102 23.266 -24.237 1.00 42.59 782 ASN A C 1
ATOM 6145 O O . ASN A 1 782 ? 66.212 24.077 -23.323 1.00 42.59 782 ASN A O 1
ATOM 6149 N N . TYR A 1 783 ? 64.907 22.942 -24.739 1.00 42.78 783 TYR A N 1
ATOM 6150 C CA . TYR A 1 783 ? 63.636 23.527 -24.276 1.00 42.78 783 TYR A CA 1
ATOM 6151 C C . TYR A 1 783 ? 62.845 22.596 -23.337 1.00 42.78 783 TYR A C 1
ATOM 6153 O O . TYR A 1 783 ? 61.638 22.746 -23.165 1.00 42.78 783 TYR A O 1
ATOM 6161 N N . CYS A 1 784 ? 63.491 21.584 -22.749 1.00 35.62 784 CYS A N 1
ATOM 6162 C CA . CYS A 1 784 ? 62.771 20.573 -21.969 1.00 35.62 784 CYS A CA 1
ATOM 6163 C C . CYS A 1 784 ? 62.486 20.991 -20.511 1.00 35.62 784 CYS A C 1
ATOM 6165 O O . CYS A 1 784 ? 61.598 20.406 -19.896 1.00 35.62 784 CYS A O 1
ATOM 6167 N N . ASP A 1 785 ? 63.155 22.025 -19.981 1.00 38.78 785 ASP A N 1
ATOM 6168 C CA . ASP A 1 785 ? 63.030 22.423 -18.565 1.00 38.78 785 ASP A CA 1
ATOM 6169 C C . ASP A 1 785 ? 62.187 23.692 -18.306 1.00 38.78 785 ASP A C 1
ATOM 6171 O O . ASP A 1 785 ? 61.749 23.909 -17.176 1.00 38.78 785 ASP A O 1
ATOM 6175 N N . GLU A 1 786 ? 61.848 24.495 -19.325 1.00 41.50 786 GLU A N 1
ATOM 6176 C CA . GLU A 1 786 ? 61.049 25.732 -19.153 1.00 41.50 786 GLU A CA 1
ATOM 6177 C C . GLU A 1 786 ? 59.530 25.556 -19.367 1.00 41.50 786 GLU A C 1
ATOM 6179 O O . GLU A 1 786 ? 58.751 26.492 -19.183 1.00 41.50 786 GLU A O 1
ATOM 6184 N N . ILE A 1 787 ? 59.058 24.353 -19.713 1.00 47.25 787 ILE A N 1
ATOM 6185 C CA . ILE A 1 787 ? 57.636 24.102 -20.035 1.00 47.25 787 ILE A CA 1
ATOM 6186 C C . ILE A 1 787 ? 56.725 24.147 -18.790 1.00 47.25 787 ILE A C 1
ATOM 6188 O O . ILE A 1 787 ? 55.515 24.322 -18.918 1.00 47.25 787 ILE A O 1
ATOM 6192 N N . LYS A 1 788 ? 57.274 24.069 -17.570 1.00 44.56 788 LYS A N 1
ATOM 6193 C CA . LYS A 1 788 ? 56.467 24.017 -16.336 1.00 44.56 788 LYS A CA 1
ATOM 6194 C C . LYS A 1 788 ? 55.700 25.307 -16.003 1.00 44.56 788 LYS A C 1
ATOM 6196 O O . LYS A 1 788 ? 54.776 25.228 -15.204 1.00 44.56 788 LYS A O 1
ATOM 6201 N N . ASN A 1 789 ? 56.021 26.447 -16.626 1.00 43.41 789 ASN A N 1
ATOM 6202 C CA . ASN A 1 789 ? 55.400 27.747 -16.317 1.00 43.41 789 ASN A CA 1
ATOM 6203 C C . ASN A 1 789 ? 54.690 28.433 -17.501 1.00 43.41 789 ASN A C 1
ATOM 6205 O O . ASN A 1 789 ? 54.350 29.613 -17.404 1.00 43.41 789 ASN A O 1
ATOM 6209 N N . LYS A 1 790 ? 54.420 27.738 -18.616 1.00 50.72 790 LYS A N 1
ATOM 6210 C CA . LYS A 1 790 ? 53.569 28.314 -19.671 1.00 50.72 790 LYS A CA 1
ATOM 6211 C C . LYS A 1 790 ? 52.094 28.202 -19.284 1.00 50.72 790 LYS A C 1
ATOM 6213 O O . LYS A 1 790 ? 51.568 27.110 -19.094 1.00 50.72 790 LYS A O 1
ATOM 6218 N N . MET A 1 791 ? 51.440 29.355 -19.196 1.00 59.53 791 MET A N 1
ATOM 6219 C CA . MET A 1 791 ? 49.993 29.501 -19.061 1.00 59.53 791 MET A CA 1
ATOM 6220 C C . MET A 1 791 ? 49.303 28.707 -20.186 1.00 59.53 791 MET A C 1
ATOM 6222 O O . MET A 1 791 ? 49.496 28.996 -21.366 1.00 59.53 791 MET A O 1
ATOM 6226 N N . TYR A 1 792 ? 48.578 27.646 -19.827 1.00 69.56 792 TYR A N 1
ATOM 6227 C CA . TYR A 1 792 ? 47.896 26.766 -20.777 1.00 69.56 792 TYR A CA 1
ATOM 6228 C C . TYR A 1 792 ? 46.547 27.373 -21.173 1.00 69.56 792 TYR A C 1
ATOM 6230 O O . TYR A 1 792 ? 45.692 27.601 -20.316 1.00 69.56 792 TYR A O 1
ATOM 6238 N N . PHE A 1 793 ? 46.346 27.619 -22.467 1.00 71.19 793 PHE A N 1
ATOM 6239 C CA . PHE A 1 793 ? 45.070 28.101 -22.993 1.00 71.19 793 PHE A CA 1
ATOM 6240 C C . PHE A 1 793 ? 44.138 26.919 -23.267 1.00 71.19 793 PHE A C 1
ATOM 6242 O O . PHE A 1 793 ? 44.420 26.075 -24.113 1.00 71.19 793 PHE A O 1
ATOM 6249 N N . SER A 1 794 ? 43.019 26.860 -22.545 1.00 69.38 794 SER A N 1
ATOM 6250 C CA . SER A 1 794 ? 42.032 25.777 -22.647 1.00 69.38 794 SER A CA 1
ATOM 6251 C C . SER A 1 794 ? 40.988 25.977 -23.753 1.00 69.38 794 SER A C 1
ATOM 6253 O O . SER A 1 794 ? 40.303 25.023 -24.115 1.00 69.38 794 SER A O 1
ATOM 6255 N N . LYS A 1 795 ? 40.851 27.195 -24.291 1.00 77.38 795 LYS A N 1
ATOM 6256 C CA . LYS A 1 795 ? 39.914 27.557 -25.368 1.00 77.38 795 LYS A CA 1
ATOM 6257 C C . LYS A 1 795 ? 40.628 28.323 -26.481 1.00 77.38 795 LYS A C 1
ATOM 6259 O O . LYS A 1 795 ? 41.693 28.899 -26.255 1.00 77.38 795 LYS A O 1
ATOM 6264 N N . TYR A 1 796 ? 40.023 28.345 -27.669 1.00 84.19 796 TYR A N 1
ATOM 6265 C CA . TYR A 1 796 ? 40.490 29.180 -28.773 1.00 84.19 796 TYR A CA 1
ATOM 6266 C C . TYR A 1 796 ? 40.406 30.665 -28.420 1.00 84.19 796 TYR A C 1
ATOM 6268 O O . TYR A 1 796 ? 39.457 31.105 -27.774 1.00 84.19 796 TYR A O 1
ATOM 6276 N N . LEU A 1 797 ? 41.401 31.433 -28.863 1.00 83.56 797 LEU A N 1
ATOM 6277 C CA . LEU A 1 797 ? 41.394 32.887 -28.728 1.00 83.56 797 LEU A CA 1
ATOM 6278 C C . LEU A 1 797 ? 40.751 33.463 -29.989 1.00 83.56 797 LEU A C 1
ATOM 6280 O O . LEU A 1 797 ? 41.342 33.393 -31.061 1.00 83.56 797 LEU A O 1
ATOM 6284 N N . THR A 1 798 ? 39.550 34.011 -29.866 1.00 84.44 798 THR A N 1
ATOM 6285 C CA . THR A 1 798 ? 38.712 34.419 -31.003 1.00 84.44 798 THR A CA 1
ATOM 6286 C C . THR A 1 798 ? 38.923 35.871 -31.429 1.00 84.44 798 THR A C 1
ATOM 6288 O O . THR A 1 798 ? 38.114 36.414 -32.169 1.00 84.44 798 THR A O 1
ATOM 6291 N N . SER A 1 799 ? 39.999 36.537 -31.000 1.00 81.94 799 SER A N 1
ATOM 6292 C CA . SER A 1 799 ? 40.264 37.929 -31.396 1.00 81.94 799 SER A CA 1
ATOM 6293 C C . SER A 1 799 ? 40.666 38.031 -32.871 1.00 81.94 799 SER A C 1
ATOM 6295 O O . SER A 1 799 ? 41.497 37.259 -33.354 1.00 81.94 799 SER A O 1
ATOM 6297 N N . GLN A 1 800 ? 40.111 39.025 -33.572 1.00 78.94 800 GLN A N 1
ATOM 6298 C CA . GLN A 1 800 ? 40.375 39.279 -34.990 1.00 78.94 800 GLN A CA 1
ATOM 6299 C C . GLN A 1 800 ? 41.863 39.532 -35.265 1.00 78.94 800 GLN A C 1
ATOM 6301 O O . GLN A 1 800 ? 42.421 38.952 -36.193 1.00 78.94 800 GLN A O 1
ATOM 6306 N N . LYS A 1 801 ? 42.529 40.332 -34.419 1.00 77.31 801 LYS A N 1
ATOM 6307 C CA . LYS A 1 801 ? 43.955 40.680 -34.565 1.00 77.31 801 LYS A CA 1
ATOM 6308 C C . LYS A 1 801 ? 44.897 39.487 -34.367 1.00 77.31 801 LYS A C 1
ATOM 6310 O O . LYS A 1 801 ? 46.023 39.510 -34.853 1.00 77.31 801 LYS A O 1
ATOM 6315 N N . LEU A 1 802 ? 44.458 38.456 -33.640 1.00 81.44 802 LEU A N 1
ATOM 6316 C CA . LEU A 1 802 ? 45.271 37.271 -33.352 1.00 81.44 802 LEU A CA 1
ATOM 6317 C C . LEU A 1 802 ? 45.091 36.144 -34.372 1.00 81.44 802 LEU A C 1
ATOM 6319 O O . LEU A 1 802 ? 45.941 35.254 -34.407 1.00 81.44 802 LEU A O 1
ATOM 6323 N N . LEU A 1 803 ? 44.036 36.168 -35.197 1.00 83.12 803 LEU A N 1
ATOM 6324 C CA . LEU A 1 803 ? 43.781 35.095 -36.162 1.00 83.12 803 LEU A CA 1
ATOM 6325 C C . LEU A 1 803 ? 44.955 34.940 -37.139 1.00 83.12 803 LEU A C 1
ATOM 6327 O O . LEU A 1 803 ? 45.379 33.819 -37.396 1.00 83.12 803 LEU A O 1
ATOM 6331 N N . ASP A 1 804 ? 45.545 36.048 -37.597 1.00 80.56 804 ASP A N 1
ATOM 6332 C CA . ASP A 1 804 ? 46.750 36.036 -38.435 1.00 80.56 804 ASP A CA 1
ATOM 6333 C C . ASP A 1 804 ? 47.884 35.227 -37.801 1.00 80.56 804 ASP A C 1
ATOM 6335 O O . ASP A 1 804 ? 48.405 34.292 -38.407 1.00 80.56 804 ASP A O 1
ATOM 6339 N N . LEU A 1 805 ? 48.213 35.521 -36.541 1.00 81.75 805 LEU A N 1
ATOM 6340 C CA . LEU A 1 805 ? 49.258 34.814 -35.798 1.00 81.75 805 LEU A CA 1
ATOM 6341 C C . LEU A 1 805 ? 48.911 33.333 -35.582 1.00 81.75 805 LEU A C 1
ATOM 6343 O O . LEU A 1 805 ? 49.798 32.482 -35.634 1.00 81.75 805 LEU A O 1
ATOM 6347 N N . GLN A 1 806 ? 47.631 33.013 -35.376 1.00 84.25 806 GLN A N 1
ATOM 6348 C CA . GLN A 1 806 ? 47.159 31.638 -35.202 1.00 84.25 806 GLN A CA 1
ATOM 6349 C C . GLN A 1 806 ? 47.252 30.812 -36.487 1.00 84.25 806 GLN A C 1
ATOM 6351 O O . GLN A 1 806 ? 47.593 29.634 -36.416 1.00 84.25 806 GLN A O 1
ATOM 6356 N N . LEU A 1 807 ? 47.007 31.396 -37.667 1.00 83.00 807 LEU A N 1
ATOM 6357 C CA . LEU A 1 807 ? 47.133 30.673 -38.942 1.00 83.00 807 LEU A CA 1
ATOM 6358 C C . LEU A 1 807 ? 48.580 30.229 -39.226 1.00 83.00 807 LEU A C 1
ATOM 6360 O O . LEU A 1 807 ? 48.783 29.225 -39.917 1.00 83.00 807 LEU A O 1
ATOM 6364 N N . TYR A 1 808 ? 49.571 30.943 -38.679 1.00 83.25 808 TYR A N 1
ATOM 6365 C CA . TYR A 1 808 ? 50.985 30.553 -38.728 1.00 83.25 808 TYR A CA 1
ATOM 6366 C C . TYR A 1 808 ? 51.383 29.546 -37.636 1.00 83.25 808 TYR A C 1
ATOM 6368 O O . TYR A 1 808 ? 52.445 28.928 -37.740 1.00 83.25 808 TYR A O 1
ATOM 6376 N N . ASP A 1 809 ? 50.552 29.332 -36.611 1.00 84.94 809 ASP A N 1
ATOM 6377 C CA . ASP A 1 809 ? 50.809 28.320 -35.589 1.00 84.94 809 ASP A CA 1
ATOM 6378 C C . ASP A 1 809 ? 50.496 26.913 -36.123 1.00 84.94 809 ASP A C 1
ATOM 6380 O O . ASP A 1 809 ? 49.369 26.555 -36.483 1.00 84.94 809 ASP A O 1
ATOM 6384 N N . VAL A 1 810 ? 51.530 26.076 -36.119 1.00 84.88 810 VAL A N 1
ATOM 6385 C CA . VAL A 1 810 ? 51.476 24.656 -36.469 1.00 84.88 810 VAL A CA 1
ATOM 6386 C C . VAL A 1 810 ? 50.415 23.913 -35.655 1.00 84.88 810 VAL A C 1
ATOM 6388 O O . VAL A 1 810 ? 49.684 23.085 -36.206 1.00 84.88 810 VAL A O 1
ATOM 6391 N N . ASN A 1 811 ? 50.330 24.174 -34.348 1.00 85.31 811 ASN A N 1
ATOM 6392 C CA . ASN A 1 811 ? 49.430 23.441 -33.458 1.00 85.31 811 ASN A CA 1
ATOM 6393 C C . ASN A 1 811 ? 47.970 23.818 -33.716 1.00 85.31 811 ASN A C 1
ATOM 6395 O O . ASN A 1 811 ? 47.108 22.939 -33.757 1.00 85.31 811 ASN A O 1
ATOM 6399 N N . PHE A 1 812 ? 47.706 25.104 -33.955 1.00 87.62 812 PHE A N 1
ATOM 6400 C CA . PHE A 1 812 ? 46.381 25.599 -34.313 1.00 87.62 812 PHE A CA 1
ATOM 6401 C C . PHE A 1 812 ? 45.905 25.007 -35.642 1.00 87.62 812 PHE A C 1
ATOM 6403 O O . PHE A 1 812 ? 44.821 24.428 -35.716 1.00 87.62 812 PHE A O 1
ATOM 6410 N N . ARG A 1 813 ? 46.758 25.040 -36.673 1.00 88.25 813 ARG A N 1
ATOM 6411 C CA . ARG A 1 813 ? 46.453 24.443 -37.979 1.00 88.25 813 ARG A CA 1
ATOM 6412 C C . ARG A 1 813 ? 46.179 22.942 -37.881 1.00 88.25 813 ARG A C 1
ATOM 6414 O O . ARG A 1 813 ? 45.225 22.455 -38.484 1.00 88.25 813 ARG A O 1
ATOM 6421 N N . ARG A 1 814 ? 46.971 22.201 -37.097 1.00 89.56 814 ARG A N 1
ATOM 6422 C CA . ARG A 1 814 ? 46.726 20.771 -36.834 1.00 89.56 814 ARG A CA 1
ATOM 6423 C C . ARG A 1 814 ? 45.391 20.533 -36.142 1.00 89.56 814 ARG A C 1
ATOM 6425 O O . ARG A 1 814 ? 44.692 19.606 -36.532 1.00 89.56 814 ARG A O 1
ATOM 6432 N N . ALA A 1 815 ? 45.026 21.355 -35.159 1.00 90.12 815 ALA A N 1
ATOM 6433 C CA . ALA A 1 815 ? 43.759 21.220 -34.445 1.00 90.12 815 ALA A CA 1
ATOM 6434 C C . ALA A 1 815 ? 42.550 21.389 -35.382 1.00 90.12 815 ALA A C 1
ATOM 6436 O O . ALA A 1 815 ? 41.641 20.564 -35.349 1.00 90.12 815 ALA A O 1
ATOM 6437 N N . VAL A 1 816 ? 42.578 22.394 -36.264 1.00 90.81 816 VAL A N 1
ATOM 6438 C CA . VAL A 1 816 ? 41.498 22.644 -37.236 1.00 90.81 816 VAL A CA 1
ATOM 6439 C C . VAL A 1 816 ? 41.425 21.533 -38.291 1.00 90.81 816 VAL A C 1
ATOM 6441 O O . VAL A 1 816 ? 40.349 21.018 -38.583 1.00 90.81 816 VAL A O 1
ATOM 6444 N N . LEU A 1 817 ? 42.564 21.104 -38.847 1.00 92.12 817 LEU A N 1
ATOM 6445 C CA . LEU A 1 817 ? 42.595 20.004 -39.822 1.00 92.12 817 LEU A CA 1
ATOM 6446 C C . LEU A 1 817 ? 42.130 18.672 -39.207 1.00 92.12 817 LEU A C 1
ATOM 6448 O O . LEU A 1 817 ? 41.435 17.906 -39.869 1.00 92.12 817 LEU A O 1
ATOM 6452 N N . LEU A 1 818 ? 42.452 18.406 -37.937 1.00 93.44 818 LEU A N 1
ATOM 6453 C CA . LEU A 1 818 ? 41.927 17.245 -37.213 1.00 93.44 818 LEU A CA 1
ATOM 6454 C C . LEU A 1 818 ? 40.410 17.333 -36.992 1.00 93.44 818 LEU A C 1
ATOM 6456 O O . LEU A 1 818 ? 39.735 16.320 -37.145 1.00 93.44 818 LEU A O 1
ATOM 6460 N N . GLN A 1 819 ? 39.858 18.515 -36.691 1.00 93.44 819 GLN A N 1
ATOM 6461 C CA . GLN A 1 819 ? 38.403 18.706 -36.590 1.00 93.44 819 GLN A CA 1
ATOM 6462 C C . GLN A 1 819 ? 37.687 18.377 -37.906 1.00 93.44 819 GLN A C 1
ATOM 6464 O O . GLN A 1 819 ? 36.655 17.707 -37.876 1.00 93.44 819 GLN A O 1
ATOM 6469 N N . PHE A 1 820 ? 38.262 18.759 -39.054 1.00 94.38 820 PHE A N 1
ATOM 6470 C CA . PHE A 1 820 ? 37.749 18.344 -40.363 1.00 94.38 820 PHE A CA 1
ATOM 6471 C C . PHE A 1 820 ? 37.758 16.821 -40.538 1.00 94.38 820 PHE A C 1
ATOM 6473 O O . PHE A 1 820 ? 36.743 16.265 -40.948 1.00 94.38 820 PHE A O 1
ATOM 6480 N N . LEU A 1 821 ? 38.857 16.136 -40.197 1.00 94.06 821 LEU A N 1
ATOM 6481 C CA . LEU A 1 821 ? 38.924 14.673 -40.311 1.00 94.06 821 LEU A CA 1
ATOM 6482 C C . LEU A 1 821 ? 37.902 13.963 -39.409 1.00 94.06 821 LEU A C 1
ATOM 6484 O O . LEU A 1 821 ? 37.226 13.048 -39.873 1.00 94.06 821 LEU A O 1
ATOM 6488 N N . ILE A 1 822 ? 37.746 14.408 -38.157 1.00 92.81 822 ILE A N 1
ATOM 6489 C CA . ILE A 1 822 ? 36.762 13.851 -37.211 1.00 92.81 822 ILE A CA 1
ATOM 6490 C C . ILE A 1 822 ? 35.335 14.051 -37.743 1.00 92.81 822 ILE A C 1
ATOM 6492 O O . ILE A 1 822 ? 34.522 13.125 -37.722 1.00 92.81 822 ILE A O 1
ATOM 6496 N N . LEU A 1 823 ? 35.030 15.243 -38.269 1.00 92.38 823 LEU A N 1
ATOM 6497 C CA . LEU A 1 823 ? 33.727 15.548 -38.857 1.00 92.38 823 LEU A CA 1
ATOM 6498 C C . LEU A 1 823 ? 33.439 14.675 -40.088 1.00 92.38 823 LEU A C 1
ATOM 6500 O O . LEU A 1 823 ? 32.361 14.091 -40.194 1.00 92.38 823 LEU A O 1
ATOM 6504 N N . PHE A 1 824 ? 34.398 14.555 -41.007 1.00 92.69 824 PHE A N 1
ATOM 6505 C CA . PHE A 1 824 ? 34.257 13.744 -42.218 1.00 92.69 824 PHE A CA 1
ATOM 6506 C C . PHE A 1 824 ? 34.097 12.253 -41.909 1.00 92.69 824 PHE A C 1
ATOM 6508 O O . PHE A 1 824 ? 33.268 11.583 -42.535 1.00 92.69 824 PHE A O 1
ATOM 6515 N N . GLN A 1 825 ? 34.812 11.740 -40.904 1.00 89.81 825 GLN A N 1
ATOM 6516 C CA . GLN A 1 825 ? 34.617 10.375 -40.426 1.00 89.81 825 GLN A CA 1
ATOM 6517 C C . GLN A 1 825 ? 33.221 10.188 -39.826 1.00 89.81 825 GLN A C 1
ATOM 6519 O O . GLN A 1 825 ? 32.553 9.205 -40.152 1.00 89.81 825 GLN A O 1
ATOM 6524 N N . TYR A 1 826 ? 32.745 11.122 -38.993 1.00 88.62 826 TYR A N 1
ATOM 6525 C CA . TYR A 1 826 ? 31.394 11.059 -38.430 1.00 88.62 826 TYR A CA 1
ATOM 6526 C C . TYR A 1 826 ? 30.322 11.027 -39.524 1.00 88.62 826 TYR A C 1
ATOM 6528 O O . TYR A 1 826 ? 29.407 10.208 -39.457 1.00 88.62 826 TYR A O 1
ATOM 6536 N N . LEU A 1 827 ? 30.446 11.878 -40.543 1.00 87.56 827 LEU A N 1
ATOM 6537 C CA . LEU A 1 827 ? 29.528 11.943 -41.682 1.00 87.56 827 LEU A CA 1
ATOM 6538 C C . LEU A 1 827 ? 29.512 10.650 -42.513 1.00 87.56 827 LEU A C 1
ATOM 6540 O O . LEU A 1 827 ? 28.455 10.240 -42.986 1.00 87.56 827 LEU A O 1
ATOM 6544 N N . SER A 1 828 ? 30.662 9.985 -42.643 1.00 84.75 828 SER A N 1
ATOM 6545 C CA . SER A 1 828 ? 30.804 8.753 -43.433 1.00 84.75 828 SER A CA 1
ATOM 6546 C C . SER A 1 828 ? 30.455 7.475 -42.654 1.00 84.75 828 SER A C 1
ATOM 6548 O O . SER A 1 828 ? 30.090 6.469 -43.257 1.00 84.75 828 SER A O 1
ATOM 6550 N N . SER A 1 829 ? 30.559 7.495 -41.322 1.00 82.62 829 SER A N 1
ATOM 6551 C CA . SER A 1 829 ? 30.362 6.315 -40.467 1.00 82.62 829 SER A CA 1
ATOM 6552 C C . SER A 1 829 ? 28.884 6.016 -40.196 1.00 82.62 829 SER A C 1
ATOM 6554 O O . SER A 1 829 ? 28.088 6.923 -39.924 1.00 82.62 829 SER A O 1
ATOM 6556 N N . SER A 1 830 ? 28.527 4.729 -40.166 1.00 72.44 830 SER A N 1
ATOM 6557 C CA . SER A 1 830 ? 27.211 4.261 -39.725 1.00 72.44 830 SER A CA 1
ATOM 6558 C C . SER A 1 830 ? 27.157 4.154 -38.196 1.00 72.44 830 SER A C 1
ATOM 6560 O O . SER A 1 830 ? 27.926 3.440 -37.550 1.00 72.44 830 SER A O 1
ATOM 6562 N N . VAL A 1 831 ? 26.236 4.899 -37.589 1.00 74.12 831 VAL A N 1
ATOM 6563 C CA . VAL A 1 831 ? 26.041 4.935 -36.135 1.00 74.12 831 VAL A CA 1
ATOM 6564 C C . VAL A 1 831 ? 24.590 4.572 -35.862 1.00 74.12 831 VAL A C 1
ATOM 6566 O O . VAL A 1 831 ? 23.697 5.237 -36.373 1.00 74.12 831 VAL A O 1
ATOM 6569 N N . LYS A 1 832 ? 24.356 3.548 -35.034 1.00 71.00 832 LYS A N 1
ATOM 6570 C CA . LYS A 1 832 ? 23.020 2.990 -34.741 1.00 71.00 832 LYS A CA 1
ATOM 6571 C C . LYS A 1 832 ? 22.001 4.011 -34.209 1.00 71.00 832 LYS A C 1
ATOM 6573 O O . LYS A 1 832 ? 20.804 3.775 -34.274 1.00 71.00 832 LYS A O 1
ATOM 6578 N N . PHE A 1 833 ? 22.480 5.117 -33.646 1.00 68.19 833 PHE A N 1
ATOM 6579 C CA . PHE A 1 833 ? 21.663 6.171 -33.039 1.00 68.19 833 PHE A CA 1
ATOM 6580 C C . PHE A 1 833 ? 21.444 7.393 -33.954 1.00 68.19 833 PHE A C 1
ATOM 6582 O O . PHE A 1 833 ? 20.924 8.403 -33.489 1.00 68.19 833 PHE A O 1
ATOM 6589 N N . LYS A 1 834 ? 21.848 7.338 -35.233 1.00 74.81 834 LYS A N 1
ATOM 6590 C CA . LYS A 1 834 ? 21.433 8.325 -36.248 1.00 74.81 834 LYS A CA 1
ATOM 6591 C C . LYS A 1 834 ? 19.995 8.025 -36.686 1.00 74.81 834 LYS A C 1
ATOM 6593 O O . LYS A 1 834 ? 19.625 6.858 -36.755 1.00 74.81 834 LYS A O 1
ATOM 6598 N N . SER A 1 835 ? 19.195 9.055 -36.960 1.00 68.94 835 SER A N 1
ATOM 6599 C CA . SER A 1 835 ? 17.873 8.863 -37.565 1.00 68.94 835 SER A CA 1
ATOM 6600 C C . SER A 1 835 ? 18.015 8.398 -39.012 1.00 68.94 835 SER A C 1
ATOM 6602 O O . SER A 1 835 ? 18.960 8.796 -39.694 1.00 68.94 835 SER A O 1
ATOM 6604 N N . ASP A 1 836 ? 17.045 7.625 -39.498 1.00 62.41 836 ASP A N 1
ATOM 6605 C CA . ASP A 1 836 ? 17.025 7.122 -40.882 1.00 62.41 836 ASP A CA 1
ATOM 6606 C C . ASP A 1 836 ? 16.998 8.263 -41.925 1.00 62.41 836 ASP A C 1
ATOM 6608 O O . ASP A 1 836 ? 17.379 8.082 -43.075 1.00 62.41 836 ASP A O 1
ATOM 6612 N N . SER A 1 837 ? 16.613 9.476 -41.512 1.00 65.31 837 SER A N 1
ATOM 6613 C CA . SER A 1 837 ? 16.651 10.704 -42.316 1.00 65.31 837 SER A CA 1
ATOM 6614 C C . SER A 1 837 ? 18.043 11.342 -42.467 1.00 65.31 837 SER A C 1
ATOM 6616 O O . SER A 1 837 ? 18.216 12.241 -43.288 1.00 65.31 837 SER A O 1
ATOM 6618 N N . PHE A 1 838 ? 19.047 10.920 -41.688 1.00 77.62 838 PHE A N 1
ATOM 6619 C CA . PHE A 1 838 ? 20.404 11.484 -41.692 1.00 77.62 838 PHE A CA 1
ATOM 6620 C C . PHE A 1 838 ? 21.365 10.690 -42.585 1.00 77.62 838 PHE A C 1
ATOM 6622 O O . PHE A 1 838 ? 22.419 10.219 -42.144 1.00 77.62 838 PHE A O 1
ATOM 6629 N N . GLU A 1 839 ? 21.019 10.586 -43.868 1.00 77.12 839 GLU A N 1
ATOM 6630 C CA . GLU A 1 839 ? 21.870 9.992 -44.899 1.00 77.12 839 GLU A CA 1
ATOM 6631 C C . GLU A 1 839 ? 22.395 11.038 -45.889 1.00 77.12 839 GLU A C 1
ATOM 6633 O O . GLU A 1 839 ? 21.678 11.929 -46.343 1.00 77.12 839 GLU A O 1
ATOM 6638 N N . LEU A 1 840 ? 23.676 10.918 -46.248 1.00 82.38 840 LEU A N 1
ATOM 6639 C CA . LEU A 1 840 ? 24.292 11.762 -47.270 1.00 82.38 840 LEU A CA 1
ATOM 6640 C C . LEU A 1 840 ? 24.023 11.220 -48.674 1.00 82.38 840 LEU A C 1
ATOM 6642 O O . LEU A 1 840 ? 24.170 10.019 -48.929 1.00 82.38 840 LEU A O 1
ATOM 6646 N N . LYS A 1 841 ? 23.745 12.136 -49.606 1.00 85.69 841 LYS A N 1
ATOM 6647 C CA . LYS A 1 841 ? 23.648 11.830 -51.040 1.00 85.69 841 LYS A CA 1
ATOM 6648 C C . LYS A 1 841 ? 25.007 11.399 -51.602 1.00 85.69 841 LYS A C 1
ATOM 6650 O O . LYS A 1 841 ? 26.055 11.728 -51.044 1.00 85.69 841 LYS A O 1
ATOM 6655 N N . THR A 1 842 ? 24.993 10.698 -52.732 1.00 85.06 842 THR A N 1
ATOM 6656 C CA . THR A 1 842 ? 26.199 10.237 -53.446 1.00 85.06 842 THR A CA 1
ATOM 6657 C C . THR A 1 842 ? 27.195 11.371 -53.690 1.00 85.06 842 THR A C 1
ATOM 6659 O O . THR A 1 842 ? 28.351 11.263 -53.292 1.00 85.06 842 THR A O 1
ATOM 6662 N N . ASP A 1 843 ? 26.717 12.507 -54.194 1.00 85.56 843 ASP A N 1
ATOM 6663 C CA . ASP A 1 843 ? 27.545 13.667 -54.544 1.00 85.56 843 ASP A CA 1
ATOM 6664 C C . ASP A 1 843 ? 28.211 14.291 -53.302 1.00 85.56 843 ASP A C 1
ATOM 6666 O O . ASP A 1 843 ? 29.343 14.776 -53.340 1.00 85.56 843 ASP A O 1
ATOM 6670 N N . GLN A 1 844 ? 27.519 14.249 -52.158 1.00 88.19 844 GLN A N 1
ATOM 6671 C CA . GLN A 1 844 ? 28.045 14.736 -50.882 1.00 88.19 844 GLN A CA 1
ATOM 6672 C C . GLN A 1 844 ? 29.138 13.805 -50.344 1.00 88.19 844 GLN A C 1
ATOM 6674 O O . GLN A 1 844 ? 30.154 14.287 -49.846 1.00 88.19 844 GLN A O 1
ATOM 6679 N N . LYS A 1 845 ? 28.963 12.481 -50.477 1.00 87.25 845 LYS A N 1
ATOM 6680 C CA . LYS A 1 845 ? 29.973 11.483 -50.084 1.00 87.25 845 LYS A CA 1
ATOM 6681 C C . LYS A 1 845 ? 31.258 11.639 -50.900 1.00 87.25 845 LYS A C 1
ATOM 6683 O O . LYS A 1 845 ? 32.343 11.622 -50.320 1.00 87.25 845 LYS A O 1
ATOM 6688 N N . GLU A 1 846 ? 31.146 11.863 -52.208 1.00 90.12 846 GLU A N 1
ATOM 6689 C CA . GLU A 1 846 ? 32.300 12.131 -53.079 1.00 90.12 846 GLU A CA 1
ATOM 6690 C C . GLU A 1 846 ? 33.036 13.419 -52.680 1.00 90.12 846 GLU A C 1
ATOM 6692 O O . GLU A 1 846 ? 34.265 13.428 -52.566 1.00 90.12 846 GLU A O 1
ATOM 6697 N N . TRP A 1 847 ? 32.300 14.497 -52.382 1.00 92.94 847 TRP A N 1
ATOM 6698 C CA . TRP A 1 847 ? 32.900 15.754 -51.922 1.00 92.94 847 TRP A CA 1
ATOM 6699 C C . TRP A 1 847 ? 33.648 15.599 -50.586 1.00 92.94 847 TRP A C 1
ATOM 6701 O O . TRP A 1 847 ? 34.737 16.159 -50.415 1.00 92.94 847 TRP A O 1
ATOM 6711 N N . VAL A 1 848 ? 33.101 14.819 -49.645 1.00 92.88 848 VAL A N 1
ATOM 6712 C CA . VAL A 1 848 ? 33.751 14.518 -48.357 1.00 92.88 848 VAL A CA 1
ATOM 6713 C C . VAL A 1 848 ? 35.043 13.729 -48.564 1.00 92.88 848 VAL A C 1
ATOM 6715 O O . VAL A 1 848 ? 36.062 14.074 -47.963 1.00 92.88 848 VAL A O 1
ATOM 6718 N N . GLN A 1 849 ? 35.045 12.720 -49.439 1.00 91.12 849 GLN A N 1
ATOM 6719 C CA . GLN A 1 849 ? 36.250 11.948 -49.766 1.00 91.12 849 GLN A CA 1
ATOM 6720 C C . GLN A 1 849 ? 37.339 12.837 -50.384 1.00 91.12 849 GLN A C 1
ATOM 6722 O O . GLN A 1 849 ? 38.462 12.878 -49.878 1.00 91.12 849 GLN A O 1
ATOM 6727 N N . ALA A 1 850 ? 36.990 13.645 -51.391 1.00 92.38 850 ALA A N 1
ATOM 6728 C CA . ALA A 1 850 ? 37.928 14.569 -52.030 1.00 92.38 850 ALA A CA 1
ATOM 6729 C C . ALA A 1 850 ? 38.506 15.604 -51.043 1.00 92.38 850 ALA A C 1
ATOM 6731 O O . ALA A 1 850 ? 39.698 15.929 -51.071 1.00 92.38 850 ALA A O 1
ATOM 6732 N N . SER A 1 851 ? 37.671 16.112 -50.133 1.00 91.88 851 SER A N 1
ATOM 6733 C CA . SER A 1 851 ? 38.097 17.047 -49.086 1.00 91.88 851 SER A CA 1
ATOM 6734 C C . SER A 1 851 ? 38.981 16.375 -48.031 1.00 91.88 851 SER A C 1
ATOM 6736 O O . SER A 1 851 ? 39.934 16.990 -47.553 1.00 91.88 851 SER A O 1
ATOM 6738 N N . THR A 1 852 ? 38.725 15.106 -47.706 1.00 93.56 852 THR A N 1
ATOM 6739 C CA . THR A 1 852 ? 39.535 14.304 -46.774 1.00 93.56 852 THR A CA 1
ATOM 6740 C C . THR A 1 852 ? 40.957 14.111 -47.302 1.00 93.56 852 THR A C 1
ATOM 6742 O O . THR A 1 852 ? 41.924 14.379 -46.583 1.00 93.56 852 THR A O 1
ATOM 6745 N N . ASP A 1 853 ? 41.109 13.756 -48.580 1.00 92.50 853 ASP A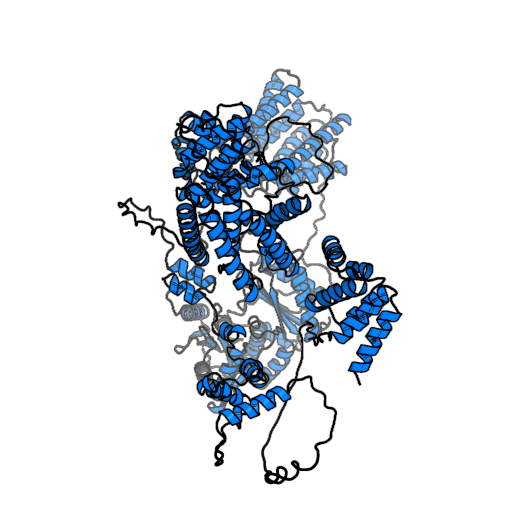 N 1
ATOM 6746 C CA . ASP A 1 853 ? 42.422 13.618 -49.223 1.00 92.50 853 ASP A CA 1
ATOM 6747 C C . ASP A 1 853 ? 43.210 14.932 -49.206 1.00 92.50 853 ASP A C 1
ATOM 6749 O O . ASP A 1 853 ? 44.413 14.964 -48.917 1.00 92.50 853 ASP A O 1
ATOM 6753 N N . LYS A 1 854 ? 42.518 16.050 -49.453 1.00 91.56 854 LYS A N 1
ATOM 6754 C CA . LYS A 1 854 ? 43.108 17.388 -49.375 1.00 91.56 854 LYS A CA 1
ATOM 6755 C C . LYS A 1 854 ? 43.604 17.709 -47.964 1.00 91.56 854 LYS A C 1
ATOM 6757 O O . LYS A 1 854 ? 44.712 18.226 -47.817 1.00 91.56 854 LYS A O 1
ATOM 6762 N N . VAL A 1 855 ? 42.835 17.373 -46.928 1.00 93.50 855 VAL A N 1
ATOM 6763 C CA . VAL A 1 855 ? 43.228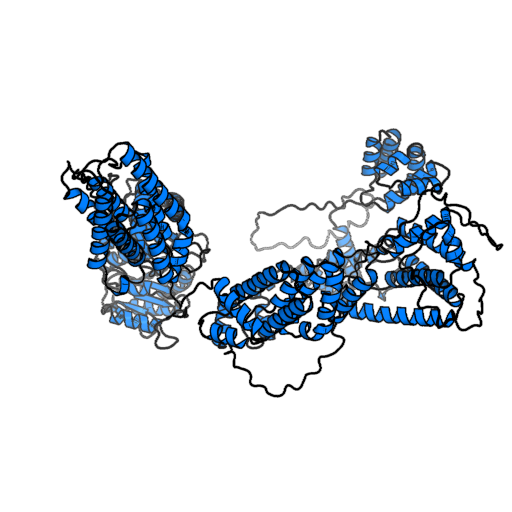 17.574 -45.524 1.00 93.50 855 VAL A CA 1
ATOM 6764 C C . VAL A 1 855 ? 44.444 16.717 -45.151 1.00 93.50 855 VAL A C 1
ATOM 6766 O O . VAL A 1 855 ? 45.383 17.237 -44.545 1.00 93.50 855 VAL A O 1
ATOM 6769 N N . TYR A 1 856 ? 44.501 15.447 -45.565 1.00 93.06 856 TYR A N 1
ATOM 6770 C CA . TYR A 1 856 ? 45.681 14.601 -45.339 1.00 93.06 856 TYR A CA 1
ATOM 6771 C C . TYR A 1 856 ? 46.934 15.132 -46.038 1.00 93.06 856 TYR A C 1
ATOM 6773 O O . TYR A 1 856 ? 48.022 15.089 -45.458 1.00 93.06 856 TYR A O 1
ATOM 6781 N N . ASN A 1 857 ? 46.802 15.668 -47.253 1.00 91.12 857 ASN A N 1
ATOM 6782 C CA . ASN A 1 857 ? 47.918 16.310 -47.945 1.00 91.12 857 ASN A CA 1
ATOM 6783 C C . ASN A 1 857 ? 48.414 17.549 -47.181 1.00 91.12 857 ASN A C 1
ATOM 6785 O O . ASN A 1 857 ? 49.614 17.666 -46.937 1.00 91.12 857 ASN A O 1
ATOM 6789 N N . LEU A 1 858 ? 47.509 18.401 -46.686 1.00 89.44 858 LEU A N 1
ATOM 6790 C CA . LEU A 1 858 ? 47.872 19.563 -45.863 1.00 89.44 858 LEU A CA 1
ATOM 6791 C C . LEU A 1 858 ? 48.533 19.171 -44.530 1.00 89.44 858 LEU A C 1
ATOM 6793 O O . LEU A 1 858 ? 49.455 19.852 -44.078 1.00 89.44 858 LEU A O 1
ATOM 6797 N N . LEU A 1 859 ? 48.109 18.071 -43.900 1.00 89.50 859 LEU A N 1
ATOM 6798 C CA . LEU A 1 859 ? 48.756 17.546 -42.691 1.00 89.50 859 LEU A CA 1
ATOM 6799 C C . LEU A 1 859 ? 50.170 17.026 -42.976 1.00 89.50 859 LEU A C 1
ATOM 6801 O O . LEU A 1 859 ? 51.086 17.308 -42.203 1.00 89.50 859 LEU A O 1
ATOM 6805 N N . ARG A 1 860 ? 50.375 16.327 -44.102 1.00 89.75 860 ARG A N 1
ATOM 6806 C CA . ARG A 1 860 ? 51.704 15.861 -44.544 1.00 89.75 860 ARG A CA 1
ATOM 6807 C C . ARG A 1 860 ? 52.663 17.022 -44.810 1.00 89.75 860 ARG A C 1
ATOM 6809 O O . ARG A 1 860 ? 53.857 16.880 -44.553 1.00 89.75 860 ARG A O 1
ATOM 6816 N N . GLU A 1 861 ? 52.137 18.146 -45.291 1.00 86.38 861 GLU A N 1
ATOM 6817 C CA . GLU A 1 861 ? 52.875 19.388 -45.547 1.00 86.38 861 GLU A CA 1
ATOM 6818 C C . GLU A 1 861 ? 53.173 20.208 -44.276 1.00 86.38 861 GLU A C 1
ATOM 6820 O O . GLU A 1 861 ? 53.991 21.120 -44.332 1.00 86.38 861 GLU A O 1
ATOM 6825 N N . THR A 1 862 ? 52.553 19.900 -43.127 1.00 84.00 862 THR A N 1
ATOM 6826 C CA . THR A 1 862 ? 52.683 20.694 -41.890 1.00 84.00 862 THR A CA 1
ATOM 6827 C C . THR A 1 862 ? 53.841 20.193 -40.992 1.00 84.00 862 THR A C 1
ATOM 6829 O O . THR A 1 862 ? 53.699 19.143 -40.350 1.00 84.00 862 THR A O 1
ATOM 6832 N N . PRO A 1 863 ? 54.973 20.920 -40.866 1.00 79.56 863 PRO A N 1
ATOM 6833 C CA . PRO A 1 863 ? 56.086 20.556 -39.970 1.00 79.56 863 PRO A CA 1
ATOM 6834 C C . PRO A 1 863 ? 55.718 20.751 -38.485 1.00 79.56 863 PRO A C 1
ATOM 6836 O O . PRO A 1 863 ? 54.834 21.560 -38.221 1.00 79.56 863 PRO A O 1
ATOM 6839 N N . PRO A 1 864 ? 56.353 20.072 -37.501 1.00 79.50 864 PRO A N 1
ATOM 6840 C CA . PRO A 1 864 ? 57.404 19.047 -37.608 1.00 79.50 864 PRO A CA 1
ATOM 6841 C C . PRO A 1 864 ? 56.843 17.624 -37.813 1.00 79.50 864 PRO A C 1
ATOM 6843 O O . PRO A 1 864 ? 55.816 17.277 -37.235 1.00 79.50 864 PRO A O 1
ATOM 6846 N N . ASP A 1 865 ? 57.507 16.778 -38.605 1.00 80.38 865 ASP A N 1
ATOM 6847 C CA . ASP A 1 865 ? 57.106 15.377 -38.863 1.00 80.38 865 ASP A CA 1
ATOM 6848 C C . ASP A 1 865 ? 55.666 15.179 -39.398 1.00 80.38 865 ASP A C 1
ATOM 6850 O O . ASP A 1 865 ? 54.958 14.246 -39.011 1.00 80.38 865 ASP A O 1
ATOM 6854 N N . GLY A 1 866 ? 55.218 16.026 -40.334 1.00 83.44 866 GLY A N 1
ATOM 6855 C CA . GLY A 1 866 ? 53.849 15.996 -40.880 1.00 83.44 866 GLY A CA 1
ATOM 6856 C C . GLY A 1 866 ? 53.406 14.642 -41.456 1.00 83.44 866 GLY A C 1
ATOM 6857 O O . GLY A 1 866 ? 52.272 14.219 -41.239 1.00 83.44 866 GLY A O 1
ATOM 6858 N N . LYS A 1 867 ? 54.302 13.901 -42.128 1.00 86.25 867 LYS A N 1
ATOM 6859 C CA . LYS A 1 867 ? 54.000 12.550 -42.654 1.00 86.25 867 LYS A CA 1
ATOM 6860 C C . LYS A 1 867 ? 53.667 11.555 -41.543 1.00 86.25 867 LYS A C 1
ATOM 6862 O O . LYS A 1 867 ? 52.632 10.900 -41.595 1.00 86.25 867 LYS A O 1
ATOM 6867 N N . ARG A 1 868 ? 54.513 11.502 -40.512 1.00 88.56 868 ARG A N 1
ATOM 6868 C CA . ARG A 1 868 ? 54.313 10.639 -39.345 1.00 88.56 868 ARG A CA 1
ATOM 6869 C C . ARG A 1 868 ? 53.063 11.050 -38.569 1.00 88.56 868 ARG A C 1
ATOM 6871 O O . ARG A 1 868 ? 52.319 10.193 -38.109 1.00 88.56 868 ARG A O 1
ATOM 6878 N N . PHE A 1 869 ? 52.806 12.352 -38.446 1.00 90.81 869 PHE A N 1
ATOM 6879 C CA . PHE A 1 869 ? 51.590 12.860 -37.812 1.00 90.81 869 PHE A CA 1
ATOM 6880 C C . PHE A 1 869 ? 50.327 12.435 -38.574 1.00 90.81 869 PHE A C 1
ATOM 6882 O O . PHE A 1 869 ? 49.370 11.985 -37.952 1.00 90.81 869 PHE A O 1
ATOM 6889 N N . ALA A 1 870 ? 50.336 12.513 -39.908 1.00 89.62 870 ALA A N 1
ATOM 6890 C CA . ALA A 1 870 ? 49.227 12.061 -40.747 1.00 89.62 870 ALA A CA 1
ATOM 6891 C C . ALA A 1 870 ? 48.983 10.544 -40.629 1.00 89.62 870 ALA A C 1
ATOM 6893 O O . ALA A 1 870 ? 47.833 10.119 -40.546 1.00 89.62 870 ALA A O 1
ATOM 6894 N N . GLU A 1 871 ? 50.043 9.731 -40.557 1.00 90.75 871 GLU A N 1
ATOM 6895 C CA . GLU A 1 871 ? 49.942 8.285 -40.295 1.00 90.75 871 GLU A CA 1
ATOM 6896 C C . GLU A 1 871 ? 49.356 7.992 -38.906 1.00 90.75 871 GLU A C 1
ATOM 6898 O O . GLU A 1 871 ? 48.472 7.148 -38.767 1.00 90.75 871 GLU A O 1
ATOM 6903 N N . ILE A 1 872 ? 49.801 8.714 -37.871 1.00 91.75 872 ILE A N 1
ATOM 6904 C CA . ILE A 1 872 ? 49.250 8.593 -36.514 1.00 91.75 872 ILE A CA 1
ATOM 6905 C C . ILE A 1 872 ? 47.768 8.977 -36.502 1.00 91.75 872 ILE A C 1
ATOM 6907 O O . ILE A 1 872 ? 46.966 8.237 -35.941 1.00 91.75 872 ILE A O 1
ATOM 6911 N N . ALA A 1 873 ? 47.395 10.088 -37.142 1.00 90.75 873 ALA A N 1
ATOM 6912 C CA . ALA A 1 873 ? 46.004 10.514 -37.252 1.00 90.75 873 ALA A CA 1
ATOM 6913 C C . ALA A 1 873 ? 45.155 9.447 -37.961 1.00 90.75 873 ALA A C 1
ATOM 6915 O O . ALA A 1 873 ? 44.112 9.063 -37.447 1.00 90.75 873 ALA A O 1
ATOM 6916 N N . SER A 1 874 ? 45.637 8.889 -39.077 1.00 91.50 874 SER A N 1
ATOM 6917 C CA . SER A 1 874 ? 44.959 7.791 -39.779 1.00 91.50 874 SER A CA 1
ATOM 6918 C C . SER A 1 874 ? 44.773 6.548 -38.900 1.00 91.50 874 SER A C 1
ATOM 6920 O O . SER A 1 874 ? 43.702 5.949 -38.920 1.00 91.50 874 SER A O 1
ATOM 6922 N N . ASN A 1 875 ? 45.780 6.171 -38.107 1.00 91.94 875 ASN A N 1
ATOM 6923 C CA . ASN A 1 875 ? 45.692 5.034 -37.184 1.00 91.94 875 ASN A CA 1
ATOM 6924 C C . ASN A 1 875 ? 44.749 5.297 -35.996 1.00 91.94 875 ASN A C 1
ATOM 6926 O O . ASN A 1 875 ? 44.144 4.368 -35.464 1.00 91.94 875 ASN A O 1
ATOM 6930 N N . ILE A 1 876 ? 44.634 6.548 -35.542 1.00 93.25 876 ILE A N 1
ATOM 6931 C CA . ILE A 1 876 ? 43.684 6.927 -34.488 1.00 93.25 876 ILE A CA 1
ATOM 6932 C C . ILE A 1 876 ? 42.254 6.854 -35.024 1.00 93.25 876 ILE A C 1
ATOM 6934 O O . ILE A 1 876 ? 41.415 6.241 -34.372 1.00 93.25 876 ILE A O 1
ATOM 6938 N N . LEU A 1 877 ? 42.001 7.397 -36.216 1.00 90.00 877 LEU A N 1
ATOM 6939 C CA . LEU A 1 877 ? 40.678 7.384 -36.846 1.00 90.00 877 LEU A CA 1
ATOM 6940 C C . LEU A 1 877 ? 40.231 5.947 -37.169 1.00 90.00 877 LEU A C 1
ATOM 6942 O O . LEU A 1 877 ? 39.093 5.587 -36.884 1.00 90.00 877 LEU A O 1
ATOM 6946 N N . SER A 1 878 ? 41.132 5.068 -37.629 1.00 89.06 878 SER A N 1
ATOM 6947 C CA . SER A 1 878 ? 40.802 3.641 -37.797 1.00 89.06 878 SER A CA 1
ATOM 6948 C C . SER A 1 878 ? 40.504 2.944 -36.464 1.00 89.06 878 SER A C 1
ATOM 6950 O O . SER A 1 878 ? 39.610 2.105 -36.378 1.00 89.06 878 SER A O 1
ATOM 6952 N N . ARG A 1 879 ? 41.187 3.322 -35.373 1.00 91.31 879 ARG A N 1
ATOM 6953 C CA . ARG A 1 879 ? 40.839 2.860 -34.019 1.00 91.31 879 ARG A CA 1
ATOM 6954 C C . ARG A 1 879 ? 39.451 3.339 -33.578 1.00 91.31 879 ARG A C 1
ATOM 6956 O O . ARG A 1 879 ? 38.752 2.596 -32.890 1.00 91.31 879 ARG A O 1
ATOM 6963 N N . GLU A 1 880 ? 39.052 4.549 -33.958 1.00 89.31 880 GLU A N 1
ATOM 6964 C CA . GLU A 1 880 ? 37.716 5.089 -33.679 1.00 89.31 880 GLU A CA 1
ATOM 6965 C C . GLU A 1 880 ? 36.610 4.312 -34.405 1.00 89.31 880 GLU A C 1
ATOM 6967 O O . GLU A 1 880 ? 35.537 4.126 -33.835 1.00 89.31 880 GLU A O 1
ATOM 6972 N N . GLU A 1 881 ? 36.870 3.754 -35.592 1.00 86.62 881 GLU A N 1
ATOM 6973 C CA . GLU A 1 881 ? 35.914 2.864 -36.271 1.00 86.62 881 GLU A CA 1
ATOM 6974 C C . GLU A 1 881 ? 35.627 1.603 -35.448 1.00 86.62 881 GLU A C 1
ATOM 6976 O O . GLU A 1 881 ? 34.465 1.246 -35.249 1.00 86.62 881 GLU A O 1
ATOM 6981 N N . TYR A 1 882 ? 36.664 0.968 -34.887 1.00 88.62 882 TYR A N 1
ATOM 6982 C CA . TYR A 1 882 ? 36.480 -0.176 -33.986 1.00 88.62 882 TYR A CA 1
ATOM 6983 C C . TYR A 1 882 ? 35.708 0.205 -32.718 1.00 88.62 882 TYR A C 1
ATOM 6985 O O . TYR A 1 882 ? 34.898 -0.581 -32.227 1.00 88.62 882 TYR A O 1
ATOM 6993 N N . TRP A 1 883 ? 35.930 1.413 -32.192 1.00 86.81 883 TRP A N 1
ATOM 6994 C CA . TRP A 1 883 ? 35.178 1.927 -31.048 1.00 86.81 883 TRP A CA 1
ATOM 6995 C C . TRP A 1 883 ? 33.697 2.147 -31.385 1.00 86.81 883 TRP A C 1
ATOM 6997 O O . TRP A 1 883 ? 32.822 1.755 -30.612 1.00 86.81 883 TRP A O 1
ATOM 7007 N N . ASN A 1 884 ? 33.410 2.709 -32.561 1.00 85.81 884 ASN A N 1
ATOM 7008 C CA . ASN A 1 884 ? 32.050 2.902 -33.062 1.00 85.81 884 ASN A CA 1
ATOM 7009 C C . ASN A 1 884 ? 31.335 1.563 -33.281 1.00 85.81 884 ASN A C 1
ATOM 7011 O O . ASN A 1 884 ? 30.184 1.420 -32.874 1.00 85.81 884 ASN A O 1
ATOM 7015 N N . ALA A 1 885 ? 32.022 0.565 -33.844 1.00 85.69 885 ALA A N 1
ATOM 7016 C CA . ALA A 1 885 ? 31.489 -0.786 -34.005 1.00 85.69 885 ALA A CA 1
ATOM 7017 C C . ALA A 1 885 ? 31.158 -1.435 -32.648 1.00 85.69 885 ALA A C 1
ATOM 7019 O O . ALA A 1 885 ? 30.024 -1.851 -32.424 1.00 85.69 885 ALA A O 1
ATOM 7020 N N . TRP A 1 886 ? 32.100 -1.417 -31.697 1.00 86.94 886 TRP A N 1
ATOM 7021 C CA . TRP A 1 886 ? 31.884 -1.937 -30.339 1.00 86.94 886 TRP A CA 1
ATOM 7022 C C . TRP A 1 886 ? 30.707 -1.254 -29.621 1.00 86.94 886 TRP A C 1
ATOM 7024 O O . TRP A 1 886 ? 29.949 -1.887 -28.882 1.00 86.94 886 TRP A O 1
ATOM 7034 N N . LYS A 1 887 ? 30.518 0.045 -29.863 1.00 85.38 887 LYS A N 1
ATOM 7035 C CA . LYS A 1 887 ? 29.397 0.812 -29.324 1.00 85.38 887 LYS A CA 1
ATOM 7036 C C . LYS A 1 887 ? 28.064 0.469 -29.998 1.00 85.38 887 LYS A C 1
ATOM 7038 O O . LYS A 1 887 ? 27.053 0.341 -29.305 1.00 85.38 887 LYS A O 1
ATOM 7043 N N . ASN A 1 888 ? 28.053 0.280 -31.320 1.00 84.31 888 ASN A N 1
ATOM 7044 C CA . ASN A 1 888 ? 26.879 -0.179 -32.072 1.00 84.31 888 ASN A CA 1
ATOM 7045 C C . ASN A 1 888 ? 26.400 -1.566 -31.585 1.00 84.31 888 ASN A C 1
ATOM 7047 O O . ASN A 1 888 ? 25.188 -1.808 -31.525 1.00 84.31 888 ASN A O 1
ATOM 7051 N N . ASP A 1 889 ? 27.332 -2.412 -31.131 1.00 83.31 889 ASP A N 1
ATOM 7052 C CA . ASP A 1 889 ? 27.076 -3.725 -30.517 1.00 83.31 889 ASP A CA 1
ATOM 7053 C C . ASP A 1 889 ? 26.550 -3.653 -29.067 1.00 83.31 889 ASP A C 1
ATOM 7055 O O . ASP A 1 889 ? 26.271 -4.680 -28.447 1.00 83.31 889 ASP A O 1
ATOM 7059 N N . GLY A 1 890 ? 26.372 -2.452 -28.506 1.00 78.12 890 GLY A N 1
ATOM 7060 C CA . GLY A 1 890 ? 25.830 -2.263 -27.159 1.00 78.12 890 GLY A CA 1
ATOM 7061 C C . GLY A 1 890 ? 26.868 -2.351 -26.038 1.00 78.12 890 GLY A C 1
ATOM 7062 O O . GLY A 1 890 ? 26.500 -2.661 -24.906 1.00 78.12 890 GLY A O 1
ATOM 7063 N N . CYS A 1 891 ? 28.136 -2.051 -26.338 1.00 83.12 891 CYS A N 1
ATOM 7064 C CA . CYS A 1 891 ? 29.225 -1.907 -25.365 1.00 83.12 891 CYS A CA 1
ATOM 7065 C C . CYS A 1 891 ? 29.481 -3.157 -24.488 1.00 83.12 891 CYS A C 1
ATOM 7067 O O . CYS A 1 891 ? 29.430 -3.067 -23.255 1.00 83.12 891 CYS A O 1
ATOM 7069 N N . PRO A 1 892 ? 29.766 -4.338 -25.074 1.00 78.12 892 PRO A N 1
ATOM 7070 C CA . PRO A 1 892 ? 30.049 -5.549 -24.302 1.00 78.12 892 PRO A CA 1
ATOM 7071 C C . PRO A 1 892 ? 31.302 -5.404 -23.420 1.00 78.12 892 PRO A C 1
ATOM 7073 O O . PRO A 1 892 ? 32.260 -4.717 -23.781 1.00 78.12 892 PRO A O 1
ATOM 7076 N N . GLU A 1 893 ? 31.327 -6.082 -22.267 1.00 74.88 893 GLU A N 1
ATOM 7077 C CA . GLU A 1 893 ? 32.451 -6.019 -21.322 1.00 74.88 893 GLU A CA 1
ATOM 7078 C C . GLU A 1 893 ? 33.789 -6.410 -21.971 1.00 74.88 893 GLU A C 1
ATOM 7080 O O . GLU A 1 893 ? 33.968 -7.520 -22.469 1.00 74.88 893 GLU A O 1
ATOM 7085 N N . LEU A 1 894 ? 34.768 -5.499 -21.907 1.00 70.19 894 LEU A N 1
ATOM 7086 C CA . LEU A 1 894 ? 36.102 -5.667 -22.505 1.00 70.19 894 LEU A CA 1
ATOM 7087 C C . LEU A 1 894 ? 36.944 -6.776 -21.840 1.00 70.19 894 LEU A C 1
ATOM 7089 O O . LEU A 1 894 ? 37.930 -7.235 -22.415 1.00 70.19 894 LEU A O 1
ATOM 7093 N N . LYS A 1 895 ? 36.576 -7.220 -20.632 1.00 61.62 895 LYS A N 1
ATOM 7094 C CA . LYS A 1 895 ? 37.181 -8.367 -19.943 1.00 61.62 895 LYS A CA 1
ATOM 7095 C C . LYS A 1 895 ? 36.088 -9.364 -19.583 1.00 61.62 895 LYS A C 1
ATOM 7097 O O . LYS A 1 895 ? 35.187 -9.024 -18.828 1.00 61.62 895 LYS A O 1
ATOM 7102 N N . LYS A 1 896 ? 36.223 -10.618 -20.026 1.00 55.41 896 LYS A N 1
ATOM 7103 C CA . LYS A 1 896 ? 35.508 -11.732 -19.387 1.00 55.41 896 LYS A CA 1
ATOM 7104 C C . LYS A 1 896 ? 35.981 -11.813 -17.939 1.00 55.41 896 LYS A C 1
ATOM 7106 O O . LYS A 1 896 ? 37.191 -11.831 -17.699 1.00 55.41 896 LYS A O 1
ATOM 7111 N N . SER A 1 897 ? 35.050 -11.828 -16.990 1.00 42.62 897 SER A N 1
ATOM 7112 C CA . SER A 1 897 ? 35.378 -11.990 -15.578 1.00 42.62 897 SER A CA 1
ATOM 7113 C C . SER A 1 897 ? 36.224 -13.251 -15.394 1.00 42.62 897 SER A C 1
ATOM 7115 O O . SER A 1 897 ? 35.871 -14.347 -15.834 1.00 42.62 897 SER A O 1
ATOM 7117 N N . VAL A 1 898 ? 37.397 -13.087 -14.782 1.00 47.56 898 VAL A N 1
ATOM 7118 C CA . VAL A 1 898 ? 38.154 -14.226 -14.272 1.00 47.56 898 VAL A CA 1
ATOM 7119 C C . VAL A 1 898 ? 37.276 -14.819 -13.184 1.00 47.56 898 VAL A C 1
ATOM 7121 O O . VAL A 1 898 ? 36.989 -14.143 -12.199 1.00 47.56 898 VAL A O 1
ATOM 7124 N N . ILE A 1 899 ? 36.807 -16.048 -13.386 1.00 42.69 899 ILE A N 1
ATOM 7125 C CA . ILE A 1 899 ? 36.146 -16.819 -12.338 1.00 42.69 899 ILE A CA 1
ATOM 7126 C C . ILE A 1 899 ? 37.191 -16.976 -11.234 1.00 42.69 899 ILE A C 1
ATOM 7128 O O . ILE A 1 899 ? 38.115 -17.782 -11.346 1.00 42.69 899 ILE A O 1
ATOM 7132 N N . SER A 1 900 ? 37.100 -16.144 -10.202 1.00 37.75 900 SER A N 1
ATOM 7133 C CA . SER A 1 900 ? 37.857 -16.328 -8.979 1.00 37.75 900 SER A CA 1
ATOM 7134 C C . SER A 1 900 ? 37.436 -17.674 -8.403 1.00 37.75 900 SER A C 1
ATOM 7136 O O . SER A 1 900 ? 36.272 -17.875 -8.063 1.00 37.75 900 SER A O 1
ATOM 7138 N N . LEU A 1 901 ? 38.380 -18.612 -8.350 1.00 48.94 901 LEU A N 1
ATOM 7139 C CA . LEU A 1 901 ? 38.275 -19.830 -7.557 1.00 48.94 901 LEU A CA 1
ATOM 7140 C C . LEU A 1 901 ? 38.092 -19.409 -6.094 1.00 48.94 901 LEU A C 1
ATOM 7142 O O . LEU A 1 901 ? 39.065 -19.179 -5.381 1.00 48.94 901 LEU A O 1
ATOM 7146 N N . GLU A 1 902 ? 36.844 -19.239 -5.668 1.00 35.06 902 GLU A N 1
ATOM 7147 C CA . GLU A 1 902 ? 36.506 -19.006 -4.270 1.00 35.06 902 GLU A CA 1
ATOM 7148 C C . GLU A 1 902 ? 36.864 -20.257 -3.458 1.00 35.06 902 GLU A C 1
ATOM 7150 O O . GLU A 1 902 ? 36.382 -21.364 -3.711 1.00 35.06 902 GLU A O 1
ATOM 7155 N N . SER A 1 903 ? 37.722 -20.069 -2.457 1.00 38.78 903 SER A N 1
ATOM 7156 C CA . SER A 1 903 ? 37.834 -20.962 -1.308 1.00 38.78 903 SER A CA 1
ATOM 7157 C C . SER A 1 903 ? 36.461 -21.127 -0.640 1.00 38.78 903 SER A C 1
ATOM 7159 O O . SER A 1 903 ? 35.713 -20.152 -0.558 1.00 38.78 903 SER A O 1
ATOM 7161 N N . PRO A 1 904 ? 36.111 -22.323 -0.129 1.00 41.22 904 PRO A N 1
ATOM 7162 C CA . PRO A 1 904 ? 34.774 -22.600 0.373 1.00 41.22 904 PRO A CA 1
ATOM 7163 C C . PRO A 1 904 ? 34.580 -21.960 1.751 1.00 41.22 904 PRO A C 1
ATOM 7165 O O . PRO A 1 904 ? 34.743 -22.609 2.785 1.00 41.22 904 PRO A O 1
ATOM 7168 N N . GLU A 1 905 ? 34.204 -20.685 1.782 1.00 36.69 905 GLU A N 1
ATOM 7169 C CA . GLU A 1 905 ? 33.606 -20.100 2.973 1.00 36.69 905 GLU A CA 1
ATOM 7170 C C . GLU A 1 905 ? 32.136 -20.518 3.062 1.00 36.69 905 GLU A C 1
ATOM 7172 O O . GLU A 1 905 ? 31.364 -20.476 2.101 1.00 36.69 905 GLU A O 1
ATOM 7177 N N . LYS A 1 906 ? 31.773 -21.024 4.241 1.00 40.75 906 LYS A N 1
ATOM 7178 C CA . LYS A 1 906 ? 30.465 -21.596 4.553 1.00 40.75 906 LYS A CA 1
ATOM 7179 C C . LYS A 1 906 ? 29.359 -20.591 4.233 1.00 40.75 906 LYS A C 1
ATOM 7181 O O . LYS A 1 906 ? 29.123 -19.661 5.001 1.00 40.75 906 LYS A O 1
ATOM 7186 N N . ARG A 1 907 ? 28.617 -20.849 3.153 1.00 33.50 907 ARG A N 1
ATOM 7187 C CA . ARG A 1 907 ? 27.295 -20.257 2.927 1.00 33.50 907 ARG A CA 1
ATOM 7188 C C . ARG A 1 907 ? 26.452 -20.475 4.183 1.00 33.50 907 ARG A C 1
ATOM 7190 O O . ARG A 1 907 ? 26.138 -21.617 4.521 1.00 33.50 907 ARG A O 1
ATOM 7197 N N . LYS A 1 908 ? 26.066 -19.392 4.860 1.00 42.16 908 LYS A N 1
ATOM 7198 C CA . LYS A 1 908 ? 24.861 -19.421 5.691 1.00 42.16 908 LYS A CA 1
ATOM 7199 C C . LYS A 1 908 ? 23.717 -19.772 4.747 1.00 42.16 908 LYS A C 1
ATOM 7201 O O . LYS A 1 908 ? 23.533 -19.122 3.723 1.00 42.16 908 LYS A O 1
ATOM 7206 N N . SER A 1 909 ? 23.022 -20.857 5.048 1.00 35.91 909 SER A N 1
ATOM 7207 C CA . SER A 1 909 ? 21.827 -21.270 4.331 1.00 35.91 909 SER A CA 1
ATOM 7208 C C . SER A 1 909 ? 20.750 -20.209 4.531 1.00 35.91 909 SER A C 1
ATOM 7210 O O . SER A 1 909 ? 20.074 -20.202 5.557 1.00 35.91 909 SER A O 1
ATOM 7212 N N . GLU A 1 910 ? 20.581 -19.317 3.561 1.00 45.25 910 GLU A N 1
ATOM 7213 C CA . GLU A 1 910 ? 19.246 -18.804 3.285 1.00 45.25 910 GLU A CA 1
ATOM 7214 C C . GLU A 1 910 ? 18.413 -20.025 2.893 1.00 45.25 910 GLU A C 1
ATOM 7216 O O . GLU A 1 910 ? 18.738 -20.727 1.927 1.00 45.25 910 GLU A O 1
ATOM 7221 N N . GLU A 1 911 ? 17.417 -20.364 3.711 1.00 46.81 911 GLU A N 1
ATOM 7222 C CA . GLU A 1 911 ? 16.446 -21.391 3.356 1.00 46.81 911 GLU A CA 1
ATOM 7223 C C . GLU A 1 911 ? 15.813 -20.969 2.033 1.00 46.81 911 GLU A C 1
ATOM 7225 O O . GLU A 1 911 ? 15.069 -19.991 1.957 1.00 46.81 911 GLU A O 1
ATOM 7230 N N . ARG A 1 912 ? 16.178 -21.675 0.958 1.00 51.66 912 ARG A N 1
ATOM 7231 C CA . ARG A 1 912 ? 15.536 -21.493 -0.338 1.00 51.66 912 ARG A CA 1
ATOM 7232 C C . ARG A 1 912 ? 14.037 -21.697 -0.119 1.00 51.66 912 ARG A C 1
ATOM 7234 O O . ARG A 1 912 ? 13.686 -22.713 0.490 1.00 51.66 912 ARG A O 1
ATOM 7241 N N . PRO A 1 913 ? 13.171 -20.793 -0.609 1.00 57.28 913 PRO A N 1
ATOM 7242 C CA . PRO A 1 913 ? 11.739 -21.039 -0.573 1.00 57.28 913 PRO A CA 1
ATOM 7243 C C . PRO A 1 913 ? 11.480 -22.410 -1.199 1.00 57.28 913 PRO A C 1
ATOM 7245 O O . PRO A 1 913 ? 12.091 -22.771 -2.213 1.00 57.28 913 PRO A O 1
ATOM 7248 N N . LEU A 1 914 ? 10.651 -23.214 -0.536 1.00 68.50 914 LEU A N 1
ATOM 7249 C CA . LEU A 1 914 ? 10.364 -24.570 -0.981 1.00 68.50 914 LEU A CA 1
ATOM 7250 C C . LEU A 1 914 ? 9.830 -24.497 -2.414 1.00 68.50 914 LEU A C 1
ATOM 7252 O O . LEU A 1 914 ? 9.013 -23.638 -2.738 1.00 68.50 914 LEU A O 1
ATOM 7256 N N . LEU A 1 915 ? 10.282 -25.404 -3.283 1.00 59.16 915 LEU A N 1
ATOM 7257 C CA . LEU A 1 915 ? 9.895 -25.420 -4.701 1.00 59.16 915 LEU A CA 1
ATOM 7258 C C . LEU A 1 915 ? 8.363 -25.386 -4.880 1.00 59.16 915 LEU A C 1
ATOM 7260 O O . LEU A 1 915 ? 7.859 -24.779 -5.821 1.00 59.16 915 LEU A O 1
ATOM 7264 N N . GLY A 1 916 ? 7.628 -25.987 -3.938 1.00 69.50 916 GLY A N 1
ATOM 7265 C CA . GLY A 1 916 ? 6.168 -25.947 -3.889 1.00 69.50 916 GLY A CA 1
ATOM 7266 C C . GLY A 1 916 ? 5.586 -24.545 -3.690 1.00 69.50 916 GLY A C 1
ATOM 7267 O O . GLY A 1 916 ? 4.593 -24.225 -4.336 1.00 69.50 916 GLY A O 1
ATOM 7268 N N . ASP A 1 917 ? 6.212 -23.691 -2.878 1.00 73.75 917 ASP A N 1
ATOM 7269 C CA . ASP A 1 917 ? 5.751 -22.318 -2.637 1.00 73.75 917 ASP A CA 1
ATOM 7270 C C . ASP A 1 917 ? 5.967 -21.446 -3.874 1.00 73.75 917 ASP A C 1
ATOM 7272 O O . ASP A 1 917 ? 5.063 -20.719 -4.278 1.00 73.75 917 ASP A O 1
ATOM 7276 N N . MET A 1 918 ? 7.105 -21.612 -4.555 1.00 66.44 918 MET A N 1
ATOM 7277 C CA . MET A 1 918 ? 7.391 -20.914 -5.814 1.00 66.44 918 MET A CA 1
ATOM 7278 C C . MET A 1 918 ? 6.419 -21.311 -6.936 1.00 66.44 918 MET A C 1
ATOM 7280 O O . MET A 1 918 ? 5.961 -20.455 -7.691 1.00 66.44 918 MET A O 1
ATOM 7284 N N . ILE A 1 919 ? 6.067 -22.600 -7.040 1.00 73.69 919 ILE A N 1
ATOM 7285 C CA . ILE A 1 919 ? 5.081 -23.085 -8.021 1.00 73.69 919 ILE A CA 1
ATOM 7286 C C . ILE A 1 919 ? 3.681 -22.556 -7.687 1.00 73.69 919 ILE A C 1
ATOM 7288 O O . ILE A 1 919 ? 2.941 -22.161 -8.585 1.00 73.69 919 ILE A O 1
ATOM 7292 N N . LYS A 1 920 ? 3.314 -22.513 -6.403 1.00 73.12 920 LYS A N 1
ATOM 7293 C CA . LYS A 1 920 ? 2.002 -22.046 -5.936 1.00 73.12 920 LYS A CA 1
ATOM 7294 C C . LYS A 1 920 ? 1.839 -20.538 -6.111 1.00 73.12 920 LYS A C 1
ATOM 7296 O O . LYS A 1 920 ? 0.771 -20.086 -6.519 1.00 73.12 920 LYS A O 1
ATOM 7301 N N . GLU A 1 921 ? 2.902 -19.775 -5.874 1.00 70.94 921 GLU A N 1
ATOM 7302 C CA . GLU A 1 921 ? 2.942 -18.333 -6.102 1.00 70.94 921 GLU A CA 1
ATOM 7303 C C . GLU A 1 921 ? 2.884 -18.014 -7.601 1.00 70.94 921 GLU A C 1
ATOM 7305 O O . GLU A 1 921 ? 2.033 -17.227 -8.020 1.00 70.94 921 GLU A O 1
ATOM 7310 N N . ALA A 1 922 ? 3.670 -18.711 -8.431 1.00 66.19 922 ALA A N 1
ATOM 7311 C CA . ALA A 1 922 ? 3.605 -18.577 -9.886 1.00 66.19 922 ALA A CA 1
ATOM 7312 C C . ALA A 1 922 ? 2.208 -18.939 -10.425 1.00 66.19 922 ALA A C 1
ATOM 7314 O O . ALA A 1 922 ? 1.610 -18.154 -11.160 1.00 66.19 922 ALA A O 1
ATOM 7315 N N . SER A 1 923 ? 1.634 -20.063 -9.985 1.00 69.69 923 SER A N 1
ATOM 7316 C CA . SER A 1 923 ? 0.310 -20.520 -10.419 1.00 69.69 923 SER A CA 1
ATOM 7317 C C . SER A 1 923 ? -0.812 -19.577 -9.971 1.00 69.69 923 SER A C 1
ATOM 7319 O O . SER A 1 923 ? -1.750 -19.342 -10.730 1.00 69.69 923 SER A O 1
ATOM 7321 N N . SER A 1 924 ? -0.689 -18.946 -8.795 1.00 69.94 924 SER A N 1
ATOM 7322 C CA . SER A 1 924 ? -1.656 -17.932 -8.350 1.00 69.94 924 SER A CA 1
ATOM 7323 C C . SER A 1 924 ? -1.632 -16.654 -9.198 1.00 69.94 924 SER A C 1
ATOM 7325 O O . SER A 1 924 ? -2.648 -15.972 -9.300 1.00 69.94 924 SER A O 1
ATOM 7327 N N . GLN A 1 925 ? -0.505 -16.365 -9.855 1.00 68.31 925 GLN A N 1
ATOM 7328 C CA . GLN A 1 925 ? -0.335 -15.259 -10.801 1.00 68.31 925 GLN A CA 1
ATOM 7329 C C . GLN A 1 925 ? -0.573 -15.672 -12.268 1.00 68.31 925 GLN A C 1
ATOM 7331 O O . GLN A 1 925 ? -0.286 -14.886 -13.170 1.00 68.31 925 GLN A O 1
ATOM 7336 N N . GLY A 1 926 ? -1.052 -16.896 -12.531 1.00 66.31 926 GLY A N 1
ATOM 7337 C CA . GLY A 1 926 ? -1.250 -17.407 -13.895 1.00 66.31 926 GLY A CA 1
ATOM 7338 C C . GLY A 1 926 ? 0.053 -17.667 -14.662 1.00 66.31 926 GLY A C 1
ATOM 7339 O O . GLY A 1 926 ? 0.058 -17.642 -15.889 1.00 66.31 926 GLY A O 1
ATOM 7340 N N . ARG A 1 927 ? 1.163 -17.887 -13.946 1.00 67.44 927 ARG A N 1
ATOM 7341 C CA . ARG A 1 927 ? 2.498 -18.157 -14.492 1.00 67.44 927 ARG A CA 1
ATOM 7342 C C . ARG A 1 927 ? 2.922 -19.605 -14.214 1.00 67.44 927 ARG A C 1
ATOM 7344 O O . ARG A 1 927 ? 2.728 -20.137 -13.125 1.00 67.44 927 ARG A O 1
ATOM 7351 N N . TYR A 1 928 ? 3.550 -20.247 -15.187 1.00 72.62 928 TYR A N 1
ATOM 7352 C CA . TYR A 1 928 ? 4.110 -21.592 -15.120 1.00 72.62 928 TYR A CA 1
ATOM 7353 C C . TYR A 1 928 ? 5.575 -21.553 -14.676 1.00 72.62 928 TYR A C 1
ATOM 7355 O O . TYR A 1 928 ? 6.387 -20.845 -15.269 1.00 72.62 928 TYR A O 1
ATOM 7363 N N . TYR A 1 929 ? 5.939 -22.332 -13.657 1.00 74.50 929 TYR A N 1
ATOM 7364 C CA . TYR A 1 929 ? 7.317 -22.455 -13.172 1.00 74.50 929 TYR A CA 1
ATOM 7365 C C . TYR A 1 929 ? 7.889 -23.825 -13.552 1.00 74.50 929 TYR A C 1
ATOM 7367 O O . TYR A 1 929 ? 7.527 -24.840 -12.964 1.00 74.50 929 TYR A O 1
ATOM 7375 N N . MET A 1 930 ? 8.783 -23.861 -14.543 1.00 73.00 930 MET A N 1
ATOM 7376 C CA . MET A 1 930 ? 9.304 -25.096 -15.155 1.00 73.00 930 MET A CA 1
ATOM 7377 C C . MET A 1 930 ? 10.676 -25.520 -14.602 1.00 73.00 930 MET A C 1
ATOM 7379 O O . MET A 1 930 ? 11.431 -26.243 -15.251 1.00 73.00 930 MET A O 1
ATOM 7383 N N . GLY A 1 931 ? 11.031 -25.059 -13.399 1.00 69.31 931 GLY A N 1
ATOM 7384 C CA . GLY A 1 931 ? 12.269 -25.423 -12.702 1.00 69.31 931 GLY A CA 1
ATOM 7385 C C . GLY A 1 931 ? 13.532 -24.753 -13.256 1.00 69.31 931 GLY A C 1
ATOM 7386 O O . GLY A 1 931 ? 14.349 -24.276 -12.473 1.00 69.31 931 GLY A O 1
ATOM 7387 N N . SER A 1 932 ? 13.684 -24.652 -14.581 1.00 74.75 932 SER A N 1
ATOM 7388 C CA . SER A 1 932 ? 14.722 -23.833 -15.215 1.00 74.75 932 SER A CA 1
ATOM 7389 C C . SER A 1 932 ? 14.195 -22.434 -15.536 1.00 74.75 932 SER A C 1
ATOM 7391 O O . SER A 1 932 ? 13.028 -22.248 -15.899 1.00 74.75 932 SER A O 1
ATOM 7393 N N . LEU A 1 933 ? 15.062 -21.428 -15.398 1.00 70.88 933 LEU A N 1
ATOM 7394 C CA . LEU A 1 933 ? 14.697 -20.027 -15.618 1.00 70.88 933 LEU A CA 1
ATOM 7395 C C . LEU A 1 933 ? 14.279 -19.771 -17.074 1.00 70.88 933 LEU A C 1
ATOM 7397 O O . LEU A 1 933 ? 13.370 -18.985 -17.322 1.00 70.88 933 LEU A O 1
ATOM 7401 N N . GLU A 1 934 ? 14.911 -20.452 -18.029 1.00 73.00 934 GLU A N 1
ATOM 7402 C CA . GLU A 1 934 ? 14.620 -20.284 -19.454 1.00 73.00 934 GLU A CA 1
ATOM 7403 C C . GLU A 1 934 ? 13.285 -20.909 -19.854 1.00 73.00 934 GLU A C 1
ATOM 7405 O O . GLU A 1 934 ? 12.481 -20.236 -20.495 1.00 73.00 934 GLU A O 1
ATOM 7410 N N . LEU A 1 935 ? 12.984 -22.136 -19.404 1.00 76.19 935 LEU A N 1
ATOM 7411 C CA . LEU A 1 935 ? 11.668 -22.732 -19.659 1.00 76.19 935 LEU A CA 1
ATOM 7412 C C . LEU A 1 935 ? 10.559 -21.964 -18.941 1.00 76.19 935 LEU A C 1
ATOM 7414 O O . LEU A 1 935 ? 9.490 -21.776 -19.510 1.00 76.19 935 LEU A O 1
ATOM 7418 N N . THR A 1 936 ? 10.818 -21.485 -17.723 1.00 80.62 936 THR A N 1
ATOM 7419 C CA . THR A 1 936 ? 9.874 -20.643 -16.974 1.00 80.62 936 THR A CA 1
ATOM 7420 C C . THR A 1 936 ? 9.592 -19.340 -17.721 1.00 80.62 936 THR A C 1
ATOM 7422 O O . THR A 1 936 ? 8.446 -18.918 -17.799 1.00 80.62 936 THR A O 1
ATOM 7425 N N . LYS A 1 937 ? 10.600 -18.698 -18.325 1.00 75.81 937 LYS A N 1
ATOM 7426 C CA . LYS A 1 937 ? 10.383 -17.514 -19.174 1.00 75.81 937 LYS A CA 1
ATOM 7427 C C . LYS A 1 937 ? 9.599 -17.852 -20.440 1.00 75.81 937 LYS A C 1
ATOM 7429 O O . LYS A 1 937 ? 8.663 -17.136 -20.770 1.00 75.81 937 LYS A O 1
ATOM 7434 N N . LEU A 1 938 ? 9.953 -18.942 -21.119 1.00 74.75 938 LEU A N 1
ATOM 7435 C CA . LEU A 1 938 ? 9.334 -19.347 -22.381 1.00 74.75 938 LEU A CA 1
ATOM 7436 C C . LEU A 1 938 ? 7.849 -19.706 -22.213 1.00 74.75 938 LEU A C 1
ATOM 7438 O O . LEU A 1 938 ? 7.021 -19.311 -23.026 1.00 74.75 938 LEU A O 1
ATOM 7442 N N . TRP A 1 939 ? 7.504 -20.392 -21.123 1.00 71.94 939 TRP A N 1
ATOM 7443 C CA . TRP A 1 939 ? 6.122 -20.761 -20.799 1.00 71.94 939 TRP A CA 1
ATOM 7444 C C . TRP A 1 939 ? 5.276 -19.607 -20.254 1.00 71.94 939 TRP A C 1
ATOM 7446 O O . TRP A 1 939 ? 4.054 -19.707 -20.233 1.00 71.94 939 TRP A O 1
ATOM 7456 N N . ASN A 1 940 ? 5.911 -18.512 -19.835 1.00 72.31 940 ASN A N 1
ATOM 7457 C CA . ASN A 1 940 ? 5.238 -17.302 -19.356 1.00 72.31 940 ASN A CA 1
ATOM 7458 C C . ASN A 1 940 ? 5.256 -16.155 -20.367 1.00 72.31 940 ASN A C 1
ATOM 7460 O O . ASN A 1 940 ? 4.817 -15.055 -20.040 1.00 72.31 940 ASN A O 1
ATOM 7464 N N . LEU A 1 941 ? 5.781 -16.392 -21.571 1.00 68.81 941 LEU A N 1
ATOM 7465 C CA . LEU A 1 941 ? 5.938 -15.375 -22.607 1.00 68.81 941 LEU A CA 1
ATOM 7466 C C . LEU A 1 941 ? 4.578 -14.936 -23.177 1.00 68.81 941 LEU A C 1
ATOM 7468 O O . LEU A 1 941 ? 4.403 -13.766 -23.496 1.00 68.81 941 LEU A O 1
ATOM 7472 N N . CYS A 1 942 ? 3.608 -15.855 -23.234 1.00 60.69 942 CYS A N 1
ATOM 7473 C CA . CYS A 1 942 ? 2.187 -15.601 -23.488 1.00 60.69 942 CYS A CA 1
ATOM 7474 C C . CYS A 1 942 ? 1.361 -16.668 -22.738 1.00 60.69 942 CYS A C 1
ATOM 7476 O O . CYS A 1 942 ? 1.457 -17.841 -23.094 1.00 60.69 942 CYS A O 1
ATOM 7478 N N . PRO A 1 943 ? 0.571 -16.311 -21.706 1.00 58.12 943 PRO A N 1
ATOM 7479 C CA . PRO A 1 943 ? -0.210 -17.285 -20.936 1.00 58.12 943 PRO A CA 1
ATOM 7480 C C . PRO A 1 943 ? -1.336 -17.944 -21.750 1.00 58.12 943 PRO A C 1
ATOM 7482 O O . PRO A 1 943 ? -1.733 -19.064 -21.431 1.00 58.12 943 PRO A O 1
ATOM 7485 N N . ASP A 1 944 ? -1.825 -17.272 -22.802 1.00 62.34 944 ASP A N 1
ATOM 7486 C CA . ASP A 1 944 ? -2.873 -17.772 -23.693 1.00 62.34 944 ASP A CA 1
ATOM 7487 C C . ASP A 1 944 ? -2.417 -17.745 -25.164 1.00 62.34 944 ASP A C 1
ATOM 7489 O O . ASP A 1 944 ? -2.493 -16.739 -25.875 1.00 62.34 944 ASP A O 1
ATOM 7493 N N . ASN A 1 945 ? -1.893 -18.881 -25.631 1.00 60.34 945 ASN A N 1
ATOM 7494 C CA . ASN A 1 945 ? -1.387 -19.027 -26.998 1.00 60.34 945 ASN A CA 1
ATOM 7495 C C . ASN A 1 945 ? -2.489 -18.849 -28.061 1.00 60.34 945 ASN A C 1
ATOM 7497 O O . ASN A 1 945 ? -2.181 -18.493 -29.195 1.00 60.34 945 ASN A O 1
ATOM 7501 N N . LEU A 1 946 ? -3.762 -19.077 -27.712 1.00 60.50 946 LEU A N 1
ATOM 7502 C CA . LEU A 1 946 ? -4.898 -18.943 -28.629 1.00 60.50 946 LEU A CA 1
ATOM 7503 C C . LEU A 1 946 ? -5.249 -17.477 -28.909 1.00 60.50 946 LEU A C 1
ATOM 7505 O O . LEU A 1 946 ? -5.580 -17.151 -30.048 1.00 60.50 946 LEU A O 1
ATOM 7509 N N . GLU A 1 947 ? -5.145 -16.593 -27.913 1.00 63.78 947 GLU A N 1
ATOM 7510 C CA . GLU A 1 947 ? -5.279 -15.142 -28.116 1.00 63.78 947 GLU A CA 1
ATOM 7511 C C . GLU A 1 947 ? -4.069 -14.561 -28.849 1.00 63.78 947 GLU A C 1
ATOM 7513 O O . GLU A 1 947 ? -4.239 -13.780 -29.784 1.00 63.78 947 GLU A O 1
ATOM 7518 N N . ALA A 1 948 ? -2.856 -15.016 -28.524 1.00 58.88 948 ALA A N 1
ATOM 7519 C CA . ALA A 1 948 ? -1.650 -14.620 -29.253 1.00 58.88 948 ALA A CA 1
ATOM 7520 C C . ALA A 1 948 ? -1.694 -15.033 -30.742 1.00 58.88 948 ALA A C 1
ATOM 7522 O O . ALA A 1 948 ? -1.143 -14.343 -31.597 1.00 58.88 948 ALA A O 1
ATOM 7523 N N . CYS A 1 949 ? -2.376 -16.136 -31.076 1.00 57.31 949 CYS A N 1
ATOM 7524 C CA . CYS A 1 949 ? -2.640 -16.559 -32.456 1.00 57.31 949 CYS A CA 1
ATOM 7525 C C . CYS A 1 949 ? -3.747 -15.757 -33.167 1.00 57.31 949 CYS A C 1
ATOM 7527 O O . CYS A 1 949 ? -3.893 -15.907 -34.377 1.00 57.31 949 CYS A O 1
ATOM 7529 N N . LYS A 1 950 ? -4.518 -14.926 -32.452 1.00 63.53 950 LYS A N 1
ATOM 7530 C CA . LYS A 1 950 ? -5.543 -14.028 -33.019 1.00 63.53 950 LYS A CA 1
ATOM 7531 C C . LYS A 1 950 ? -5.046 -12.594 -33.237 1.00 63.53 950 LYS A C 1
ATOM 7533 O O . LYS A 1 950 ? -5.783 -11.787 -33.799 1.00 63.53 950 LYS A O 1
ATOM 7538 N N . GLY A 1 951 ? -3.836 -12.262 -32.782 1.00 60.91 951 GLY A N 1
ATOM 7539 C CA . GLY A 1 951 ? -3.249 -10.936 -32.969 1.00 60.91 951 GLY A CA 1
ATOM 7540 C C . GLY A 1 951 ? -2.973 -10.633 -34.445 1.00 60.91 951 GLY A C 1
ATOM 7541 O O . GLY A 1 951 ? -2.419 -11.476 -35.152 1.00 60.91 951 GLY A O 1
ATOM 7542 N N . ARG A 1 952 ? -3.321 -9.420 -34.900 1.00 57.62 952 ARG A N 1
ATOM 7543 C CA . ARG A 1 952 ? -3.061 -8.950 -36.279 1.00 57.62 952 ARG A CA 1
ATOM 7544 C C . ARG A 1 952 ? -1.567 -8.962 -36.638 1.00 57.62 952 ARG A C 1
ATOM 7546 O O . ARG A 1 952 ? -1.233 -9.197 -37.789 1.00 57.62 952 ARG A O 1
ATOM 7553 N N . ASP A 1 953 ? -0.683 -8.843 -35.646 1.00 56.41 953 ASP A N 1
ATOM 7554 C CA . ASP A 1 953 ? 0.783 -8.892 -35.805 1.00 56.41 953 ASP A CA 1
ATOM 7555 C C . ASP A 1 953 ? 1.325 -10.259 -36.268 1.00 56.41 953 ASP A C 1
ATOM 7557 O O . ASP A 1 953 ? 2.498 -10.382 -36.621 1.00 56.41 953 ASP A O 1
ATOM 7561 N N . ARG A 1 954 ? 0.495 -11.312 -36.242 1.00 57.84 954 ARG A N 1
ATOM 7562 C CA . ARG A 1 954 ? 0.834 -12.650 -36.755 1.00 57.84 954 ARG A CA 1
ATOM 7563 C C . ARG A 1 954 ? 0.165 -12.988 -38.085 1.00 57.84 954 ARG A C 1
ATOM 7565 O O . ARG A 1 954 ? 0.330 -14.112 -38.566 1.00 57.84 954 ARG A O 1
ATOM 7572 N N . ASP A 1 955 ? -0.542 -12.042 -38.701 1.00 61.59 955 ASP A N 1
ATOM 7573 C CA . ASP A 1 955 ? -0.981 -12.176 -40.088 1.00 61.59 955 ASP A CA 1
ATOM 7574 C C . ASP A 1 955 ? 0.195 -11.815 -41.011 1.00 61.59 955 ASP A C 1
ATOM 7576 O O . ASP A 1 955 ? 0.367 -10.685 -41.452 1.00 61.59 955 ASP A O 1
ATOM 7580 N N . PHE A 1 956 ? 1.078 -12.788 -41.252 1.00 63.09 956 PHE A N 1
ATOM 7581 C CA . PHE A 1 956 ? 2.285 -12.610 -42.076 1.00 63.09 956 PHE A CA 1
ATOM 7582 C C . PHE A 1 956 ? 1.993 -12.541 -43.584 1.00 63.09 956 PHE A C 1
ATOM 7584 O O . PHE A 1 956 ? 2.913 -12.669 -44.396 1.00 63.09 956 PHE A O 1
ATOM 7591 N N . LEU A 1 957 ? 0.720 -12.446 -43.976 1.00 65.44 957 LEU A N 1
ATOM 7592 C CA . LEU A 1 957 ? 0.317 -12.452 -45.372 1.00 65.44 957 LEU A CA 1
ATOM 7593 C C . LEU A 1 957 ? 0.275 -11.005 -45.895 1.00 65.44 957 LEU A C 1
ATOM 7595 O O . LEU A 1 957 ? -0.597 -10.247 -45.476 1.00 65.44 957 LEU A O 1
ATOM 7599 N N . PRO A 1 958 ? 1.175 -10.607 -46.810 1.00 70.25 958 PRO A N 1
ATOM 7600 C CA . PRO A 1 958 ? 1.103 -9.285 -47.421 1.00 70.25 958 PRO A CA 1
ATOM 7601 C C . PRO A 1 958 ? -0.156 -9.167 -48.289 1.00 70.25 958 PRO A C 1
ATOM 7603 O O . PRO A 1 958 ? -0.658 -10.166 -48.821 1.00 70.25 958 PRO A O 1
ATOM 7606 N N . THR A 1 959 ? -0.664 -7.946 -48.460 1.00 74.00 959 THR A N 1
ATOM 7607 C CA . THR A 1 959 ? -1.738 -7.691 -49.427 1.00 74.00 959 THR A CA 1
ATOM 7608 C C . THR A 1 959 ? -1.208 -7.862 -50.858 1.00 74.00 959 THR A C 1
ATOM 7610 O O . THR A 1 959 ? -0.001 -7.819 -51.096 1.00 74.00 959 THR A O 1
ATOM 7613 N N . LEU A 1 960 ? -2.093 -8.108 -51.834 1.00 71.00 960 LEU A N 1
ATOM 7614 C CA . LEU A 1 960 ? -1.679 -8.259 -53.239 1.00 71.00 960 LEU A CA 1
ATOM 7615 C C . LEU A 1 960 ? -1.000 -6.985 -53.760 1.00 71.00 960 LEU A C 1
ATOM 7617 O O . LEU A 1 960 ? -0.021 -7.078 -54.490 1.00 71.00 960 LEU A O 1
ATOM 7621 N N . GLU A 1 961 ? -1.496 -5.820 -53.354 1.00 70.81 961 GLU A N 1
ATOM 7622 C CA . GLU A 1 961 ? -0.952 -4.519 -53.743 1.00 70.81 961 GLU A CA 1
ATOM 7623 C C . GLU A 1 961 ? 0.441 -4.302 -53.150 1.00 70.81 961 GLU A C 1
ATOM 7625 O O . GLU A 1 961 ? 1.362 -3.976 -53.895 1.00 70.81 961 GLU A O 1
ATOM 7630 N N . ASP A 1 962 ? 0.630 -4.598 -51.859 1.00 76.31 962 ASP A N 1
ATOM 7631 C CA . ASP A 1 962 ? 1.947 -4.514 -51.218 1.00 76.31 962 ASP A CA 1
ATOM 7632 C C . ASP A 1 962 ? 2.930 -5.503 -51.856 1.00 76.31 962 ASP A C 1
ATOM 7634 O O . ASP A 1 962 ? 4.070 -5.157 -52.152 1.00 76.31 962 ASP A O 1
ATOM 7638 N N . TYR A 1 963 ? 2.492 -6.736 -52.130 1.00 80.69 963 TYR A N 1
ATOM 7639 C CA . TYR A 1 963 ? 3.357 -7.772 -52.695 1.00 80.69 963 TYR A CA 1
ATOM 7640 C C . TYR A 1 963 ? 3.789 -7.482 -54.141 1.00 80.69 963 TYR A C 1
ATOM 7642 O O . TYR A 1 963 ? 4.916 -7.809 -54.520 1.00 80.69 963 TYR A O 1
ATOM 7650 N N . PHE A 1 964 ? 2.905 -6.890 -54.953 1.00 80.06 964 PHE A N 1
ATOM 7651 C CA . PHE A 1 964 ? 3.181 -6.529 -56.348 1.00 80.06 964 PHE A CA 1
ATOM 7652 C C . PHE A 1 964 ? 3.699 -5.099 -56.531 1.00 80.06 964 PHE A C 1
ATOM 7654 O O . PHE A 1 964 ? 4.046 -4.747 -57.655 1.00 80.06 964 PHE A O 1
ATOM 7661 N N . SER A 1 965 ? 3.793 -4.295 -55.470 1.00 75.75 965 SER A N 1
ATOM 7662 C CA . SER A 1 965 ? 4.237 -2.894 -55.525 1.00 75.75 965 SER A CA 1
ATOM 7663 C C . SER A 1 965 ? 5.576 -2.719 -56.254 1.00 75.75 965 SER A C 1
ATOM 7665 O O . SER A 1 965 ? 5.664 -1.932 -57.197 1.00 75.75 965 SER A O 1
ATOM 7667 N N . ASP A 1 966 ? 6.574 -3.538 -55.918 1.00 74.81 966 ASP A N 1
ATOM 7668 C CA . ASP A 1 966 ? 7.887 -3.539 -56.574 1.00 74.81 966 ASP A CA 1
ATOM 7669 C C . ASP A 1 966 ? 7.809 -3.961 -58.053 1.00 74.81 966 ASP A C 1
ATOM 7671 O O . ASP A 1 966 ? 8.504 -3.406 -58.903 1.00 74.81 966 ASP A O 1
ATOM 7675 N N . ALA A 1 967 ? 6.935 -4.915 -58.393 1.00 72.62 967 ALA A N 1
ATOM 7676 C CA . ALA A 1 967 ? 6.747 -5.375 -59.770 1.00 72.62 967 ALA A CA 1
ATOM 7677 C C . ALA A 1 967 ? 5.981 -4.354 -60.637 1.00 72.62 967 ALA A C 1
ATOM 7679 O O . ALA A 1 967 ? 6.253 -4.236 -61.833 1.00 72.62 967 ALA A O 1
ATOM 7680 N N . ILE A 1 968 ? 5.053 -3.598 -60.038 1.00 74.38 968 ILE A N 1
ATOM 7681 C CA . ILE A 1 968 ? 4.360 -2.465 -60.670 1.00 74.38 968 ILE A CA 1
ATOM 7682 C C . ILE A 1 968 ? 5.370 -1.346 -60.940 1.00 74.38 968 ILE A C 1
ATOM 7684 O O . ILE A 1 968 ? 5.474 -0.886 -62.075 1.00 74.38 968 ILE A O 1
ATOM 7688 N N . ALA A 1 969 ? 6.184 -0.986 -59.941 1.00 72.44 969 ALA A N 1
ATOM 7689 C CA . ALA A 1 969 ? 7.217 0.039 -60.071 1.00 72.44 969 ALA A CA 1
ATOM 7690 C C . ALA A 1 969 ? 8.264 -0.311 -61.147 1.00 72.44 969 ALA A C 1
ATOM 7692 O O . ALA A 1 969 ? 8.670 0.556 -61.923 1.00 72.44 969 ALA A O 1
ATOM 7693 N N . GLN A 1 970 ? 8.662 -1.586 -61.250 1.00 72.94 970 GLN A N 1
ATOM 7694 C CA . GLN A 1 970 ? 9.552 -2.057 -62.318 1.00 72.94 970 GLN A CA 1
ATOM 7695 C C . GLN A 1 970 ? 8.923 -1.912 -63.712 1.00 72.94 970 GLN A C 1
ATOM 7697 O O . GLN A 1 970 ? 9.618 -1.496 -64.639 1.00 72.94 970 GLN A O 1
ATOM 7702 N N . MET A 1 971 ? 7.625 -2.207 -63.871 1.00 65.62 971 MET A N 1
ATOM 7703 C CA . MET A 1 971 ? 6.926 -2.054 -65.155 1.00 65.62 971 MET A CA 1
ATOM 7704 C C . MET A 1 971 ? 6.644 -0.594 -65.539 1.00 65.62 971 MET A C 1
ATOM 7706 O O . MET A 1 971 ? 6.619 -0.282 -66.728 1.00 65.62 971 MET A O 1
ATOM 7710 N N . GLU A 1 972 ? 6.421 0.290 -64.566 1.00 61.84 972 GLU A N 1
ATOM 7711 C CA . GLU A 1 972 ? 6.166 1.719 -64.803 1.00 61.84 972 GLU A CA 1
ATOM 7712 C C . GLU A 1 972 ? 7.455 2.512 -65.079 1.00 61.84 972 GLU A C 1
ATOM 7714 O O . GLU A 1 972 ? 7.419 3.559 -65.729 1.00 61.84 972 GLU A O 1
ATOM 7719 N N . SER A 1 973 ? 8.616 2.003 -64.650 1.00 56.59 973 SER A N 1
ATOM 7720 C CA . SER A 1 973 ? 9.912 2.601 -64.971 1.00 56.59 973 SER A CA 1
ATOM 7721 C C . SER A 1 973 ? 10.288 2.368 -66.445 1.00 56.59 973 SER A C 1
ATOM 7723 O O . SER A 1 973 ? 10.449 1.241 -66.904 1.00 56.59 973 SER A O 1
ATOM 7725 N N . SER A 1 974 ? 10.482 3.437 -67.222 1.00 45.78 974 SER A N 1
ATOM 7726 C CA . SER A 1 974 ? 10.774 3.381 -68.668 1.00 45.78 974 SER A CA 1
ATOM 7727 C C . SER A 1 974 ? 12.207 2.937 -69.023 1.00 45.78 974 SER A C 1
ATOM 7729 O O . SER A 1 974 ? 12.689 3.206 -70.125 1.00 45.78 974 SER A O 1
ATOM 7731 N N . THR A 1 975 ? 12.922 2.292 -68.096 1.00 46.66 975 THR A N 1
ATOM 7732 C CA . THR A 1 975 ? 14.322 1.872 -68.275 1.00 46.66 975 THR A CA 1
ATOM 7733 C C . THR A 1 975 ? 14.365 0.384 -68.606 1.00 46.66 975 THR A C 1
ATOM 7735 O O . THR A 1 975 ? 13.676 -0.413 -67.985 1.00 46.66 975 THR A O 1
ATOM 7738 N N . SER A 1 976 ? 15.168 -0.024 -69.590 1.00 46.50 976 SER A N 1
ATOM 7739 C CA . SER A 1 976 ? 15.280 -1.431 -69.999 1.00 46.50 976 SER A CA 1
ATOM 7740 C C . SER A 1 976 ? 15.979 -2.266 -68.916 1.00 46.50 976 SER A C 1
ATOM 7742 O O . SER A 1 976 ? 17.207 -2.298 -68.849 1.00 46.50 976 SER A O 1
ATOM 7744 N N . ILE A 1 977 ? 15.197 -2.917 -68.053 1.00 55.47 977 ILE A N 1
ATOM 7745 C CA . ILE A 1 977 ? 15.682 -3.809 -66.989 1.00 55.47 977 ILE A CA 1
ATOM 7746 C C . ILE A 1 977 ? 16.216 -5.104 -67.627 1.00 55.47 977 ILE A C 1
ATOM 7748 O O . ILE A 1 977 ? 15.614 -5.642 -68.557 1.00 55.47 977 ILE A O 1
ATOM 7752 N N . LYS A 1 978 ? 17.366 -5.604 -67.154 1.00 56.41 978 LYS A N 1
ATOM 7753 C CA . LYS A 1 978 ? 17.931 -6.889 -67.598 1.00 56.41 978 LYS A CA 1
ATOM 7754 C C . LYS A 1 978 ? 17.016 -8.040 -67.170 1.00 56.41 978 LYS A C 1
ATOM 7756 O O . LYS A 1 978 ? 16.476 -8.026 -66.071 1.00 56.41 978 LYS A O 1
ATOM 7761 N N . ASP A 1 979 ? 16.903 -9.070 -68.006 1.00 54.78 979 ASP A N 1
ATOM 7762 C CA . ASP A 1 979 ? 15.990 -10.203 -67.782 1.00 54.78 979 ASP A CA 1
ATOM 7763 C C . ASP A 1 979 ? 16.209 -10.967 -66.462 1.00 54.78 979 ASP A C 1
ATOM 7765 O O . ASP A 1 979 ? 15.268 -11.586 -65.971 1.00 54.78 979 ASP A O 1
ATOM 7769 N N . GLU A 1 980 ? 17.414 -10.911 -65.887 1.00 55.50 980 GLU A N 1
ATOM 7770 C CA . GLU A 1 980 ? 17.767 -11.564 -64.615 1.00 55.50 980 GLU A CA 1
ATOM 7771 C C . GLU A 1 980 ? 17.242 -10.815 -63.376 1.00 55.50 980 GLU A C 1
ATOM 7773 O O . GLU A 1 980 ? 17.021 -11.443 -62.344 1.00 55.50 980 GLU A O 1
ATOM 7778 N N . ASP A 1 981 ? 16.983 -9.508 -63.490 1.00 59.94 981 ASP A N 1
ATOM 7779 C CA . ASP A 1 981 ? 16.533 -8.646 -62.383 1.00 59.94 981 ASP A CA 1
ATOM 7780 C C . ASP A 1 981 ? 15.009 -8.396 -62.409 1.00 59.94 981 ASP A C 1
ATOM 7782 O O . ASP A 1 981 ? 14.462 -7.689 -61.557 1.00 59.94 981 ASP A O 1
ATOM 7786 N N . ASN A 1 982 ? 14.305 -8.966 -63.395 1.00 69.50 982 ASN A N 1
ATOM 7787 C CA . ASN A 1 982 ? 12.860 -8.827 -63.544 1.00 69.50 982 ASN A CA 1
ATOM 7788 C C . ASN A 1 982 ? 12.123 -9.805 -62.614 1.00 69.50 982 ASN A C 1
ATOM 7790 O O . ASN A 1 982 ? 12.087 -11.017 -62.854 1.00 69.50 982 ASN A O 1
ATOM 7794 N N . LEU A 1 983 ? 11.468 -9.260 -61.585 1.00 68.00 983 LEU A N 1
ATOM 7795 C CA . LEU A 1 983 ? 10.724 -10.022 -60.573 1.00 68.00 983 LEU A CA 1
ATOM 7796 C C . LEU A 1 983 ? 9.623 -10.909 -61.182 1.00 68.00 983 LEU A C 1
ATOM 7798 O O . LEU A 1 983 ? 9.342 -11.989 -60.666 1.00 68.00 983 LEU A O 1
ATOM 7802 N N . LEU A 1 984 ? 9.027 -10.505 -62.308 1.00 66.75 984 LEU A N 1
ATOM 7803 C CA . LEU A 1 984 ? 7.954 -11.249 -62.981 1.00 66.75 984 LEU A CA 1
ATOM 7804 C C . LEU A 1 984 ? 8.462 -12.495 -63.724 1.00 66.75 984 LEU A C 1
ATOM 7806 O O . LEU A 1 984 ? 7.676 -13.400 -64.018 1.00 66.75 984 LEU A O 1
ATOM 7810 N N . LYS A 1 985 ? 9.770 -12.566 -64.006 1.00 67.38 985 LYS A N 1
ATOM 7811 C CA . LYS A 1 985 ? 10.439 -13.742 -64.586 1.00 67.38 985 LYS A CA 1
ATOM 7812 C C . LYS A 1 985 ? 11.042 -14.666 -63.520 1.00 67.38 985 LYS A C 1
ATOM 7814 O O . LYS A 1 985 ? 11.346 -15.817 -63.839 1.00 67.38 985 LYS A O 1
ATOM 7819 N N . ASP A 1 986 ? 11.159 -14.222 -62.265 1.00 77.56 986 ASP A N 1
ATOM 7820 C CA . ASP A 1 986 ? 11.586 -15.077 -61.154 1.00 77.56 986 ASP A CA 1
ATOM 7821 C C . ASP A 1 986 ? 10.489 -16.094 -60.799 1.00 77.56 986 ASP A C 1
ATOM 7823 O O . ASP A 1 986 ? 9.383 -15.764 -60.356 1.00 77.56 986 ASP A O 1
ATOM 7827 N N . GLY A 1 987 ? 10.811 -17.378 -60.964 1.00 71.94 987 GLY A N 1
ATOM 7828 C CA . GLY A 1 987 ? 9.901 -18.475 -60.658 1.00 71.94 987 GLY A CA 1
ATOM 7829 C C . GLY A 1 987 ? 9.463 -18.496 -59.192 1.00 71.94 987 GLY A C 1
ATOM 7830 O O . GLY A 1 987 ? 8.302 -18.792 -58.909 1.00 71.94 987 GLY A O 1
ATOM 7831 N N . ASN A 1 988 ? 10.342 -18.155 -58.243 1.00 77.62 988 ASN A N 1
ATOM 7832 C CA . ASN A 1 988 ? 9.997 -18.189 -56.818 1.00 77.62 988 ASN A CA 1
ATOM 7833 C C . ASN A 1 988 ? 9.000 -17.090 -56.445 1.00 77.62 988 ASN A C 1
ATOM 7835 O O . ASN A 1 988 ? 8.051 -17.350 -55.695 1.00 77.62 988 ASN A O 1
ATOM 7839 N N . TYR A 1 989 ? 9.205 -15.890 -56.986 1.00 81.31 989 TYR A N 1
ATOM 7840 C CA . TYR A 1 989 ? 8.276 -14.773 -56.866 1.00 81.31 989 TYR A CA 1
ATOM 7841 C C . TYR A 1 989 ? 6.932 -15.119 -57.522 1.00 81.31 989 TYR A C 1
ATOM 7843 O O . TYR A 1 989 ? 5.886 -15.053 -56.871 1.00 81.31 989 TYR A O 1
ATOM 7851 N N . GLY A 1 990 ? 6.954 -15.648 -58.749 1.00 77.12 990 GLY A N 1
ATOM 7852 C CA . GLY A 1 990 ? 5.746 -16.042 -59.471 1.00 77.12 990 GLY A CA 1
ATOM 7853 C C . GLY A 1 990 ? 4.907 -17.119 -58.768 1.00 77.12 990 GLY A C 1
ATOM 7854 O O . GLY A 1 990 ? 3.681 -17.022 -58.705 1.00 77.12 990 GLY A O 1
ATOM 7855 N N . TRP A 1 991 ? 5.538 -18.124 -58.152 1.00 76.44 991 TRP A N 1
ATOM 7856 C CA . TRP A 1 991 ? 4.832 -19.165 -57.387 1.00 76.44 991 TRP A CA 1
ATOM 7857 C C . TRP A 1 991 ? 4.250 -18.675 -56.054 1.00 76.44 991 TRP A C 1
ATOM 7859 O O . TRP A 1 991 ? 3.302 -19.275 -55.531 1.00 76.44 991 TRP A O 1
ATOM 7869 N N . ARG A 1 992 ? 4.821 -17.628 -55.451 1.00 79.56 992 ARG A N 1
ATOM 7870 C CA . ARG A 1 992 ? 4.261 -16.973 -54.256 1.00 79.56 992 ARG A CA 1
ATOM 7871 C C . ARG A 1 992 ? 3.085 -16.073 -54.644 1.00 79.56 992 ARG A C 1
ATOM 7873 O O . ARG A 1 992 ? 2.023 -16.191 -54.034 1.00 79.56 992 ARG A O 1
ATOM 7880 N N . ALA A 1 993 ? 3.235 -15.307 -55.724 1.00 78.62 993 ALA A N 1
ATOM 7881 C CA . ALA A 1 993 ? 2.182 -14.521 -56.365 1.00 78.62 993 ALA A CA 1
ATOM 7882 C C . ALA A 1 993 ? 0.939 -15.360 -56.718 1.00 78.62 993 ALA A C 1
ATOM 7884 O O . ALA A 1 993 ? -0.177 -15.009 -56.338 1.00 78.62 993 ALA A O 1
ATOM 7885 N N . LEU A 1 994 ? 1.114 -16.515 -57.371 1.00 77.19 994 LEU A N 1
ATOM 7886 C CA . LEU A 1 994 ? 0.008 -17.425 -57.705 1.00 77.19 994 LEU A CA 1
ATOM 7887 C C . LEU A 1 994 ? -0.759 -17.914 -56.473 1.00 77.19 994 LEU A C 1
ATOM 7889 O O . LEU A 1 994 ? -1.984 -17.995 -56.499 1.00 77.19 994 LEU A O 1
ATOM 7893 N N . ARG A 1 995 ? -0.050 -18.242 -55.385 1.00 77.69 995 ARG A N 1
ATOM 7894 C CA . ARG A 1 995 ? -0.674 -18.704 -54.134 1.00 77.69 995 ARG A CA 1
ATOM 7895 C C . ARG A 1 995 ? -1.509 -17.611 -53.472 1.00 77.69 995 ARG A C 1
ATOM 7897 O O . ARG A 1 995 ? -2.571 -17.911 -52.931 1.00 77.69 995 ARG A O 1
ATOM 7904 N N . LEU A 1 996 ? -1.048 -16.364 -53.543 1.00 78.25 996 LEU A N 1
ATOM 7905 C CA . LEU A 1 996 ? -1.801 -15.195 -53.090 1.00 78.25 996 LEU A CA 1
ATOM 7906 C C . LEU A 1 996 ? -3.044 -14.956 -53.967 1.00 78.25 996 LEU A C 1
ATOM 7908 O O . LEU A 1 996 ? -4.143 -14.804 -53.433 1.00 78.25 996 LEU A O 1
ATOM 7912 N N . LEU A 1 997 ? -2.906 -15.010 -55.297 1.00 75.88 997 LEU A N 1
ATOM 7913 C CA . LEU A 1 997 ? -4.009 -14.808 -56.250 1.00 75.88 997 LEU A CA 1
ATOM 7914 C C . LEU A 1 997 ? -5.090 -15.899 -56.163 1.00 75.88 997 LEU A C 1
ATOM 7916 O O . LEU A 1 997 ? -6.286 -15.596 -56.190 1.00 75.88 997 LEU A O 1
ATOM 7920 N N . ALA A 1 998 ? -4.691 -17.159 -55.985 1.00 75.31 998 ALA A N 1
ATOM 7921 C CA . ALA A 1 998 ? -5.613 -18.284 -55.847 1.00 75.31 998 ALA A CA 1
ATOM 7922 C C . ALA A 1 998 ? -6.521 -18.180 -54.609 1.00 75.31 998 ALA A C 1
ATOM 7924 O O . ALA A 1 998 ? -7.626 -18.712 -54.605 1.00 75.31 998 ALA A O 1
ATOM 7925 N N . LYS A 1 999 ? -6.096 -17.465 -53.558 1.00 69.44 999 LYS A N 1
ATOM 7926 C CA . LYS A 1 999 ? -6.901 -17.270 -52.342 1.00 69.44 999 LYS A CA 1
ATOM 7927 C C . LYS A 1 999 ? -8.099 -16.336 -52.570 1.00 69.44 999 LYS A C 1
ATOM 7929 O O . LYS A 1 999 ? -9.089 -16.439 -51.853 1.00 69.44 999 LYS A O 1
ATOM 7934 N N . ARG A 1 1000 ? -8.022 -15.434 -53.559 1.00 66.69 1000 ARG A N 1
ATOM 7935 C CA . ARG A 1 1000 ? -9.079 -14.453 -53.874 1.00 66.69 1000 ARG A CA 1
ATOM 7936 C C . ARG A 1 1000 ? -10.137 -15.000 -54.833 1.00 66.69 1000 ARG A C 1
ATOM 7938 O O . ARG A 1 1000 ? -11.254 -14.494 -54.838 1.00 66.69 1000 ARG A O 1
ATOM 7945 N N . SER A 1 1001 ? -9.813 -16.039 -55.607 1.00 61.66 1001 SER A N 1
ATOM 7946 C CA . SER A 1 1001 ? -10.766 -16.694 -56.509 1.00 61.66 1001 SER A CA 1
ATOM 7947 C C . SER A 1 1001 ? -10.776 -18.219 -56.302 1.00 61.66 1001 SER A C 1
ATOM 7949 O O . SER A 1 1001 ? -9.826 -18.905 -56.674 1.00 61.66 1001 SER A O 1
ATOM 7951 N N . PRO A 1 1002 ? -11.856 -18.803 -55.750 1.00 55.81 1002 PRO A N 1
ATOM 7952 C CA . PRO A 1 1002 ? -11.939 -20.246 -55.498 1.00 55.81 1002 PRO A CA 1
ATOM 7953 C C . PRO A 1 1002 ? -11.959 -21.103 -56.781 1.00 55.81 1002 PRO A C 1
ATOM 7955 O O . PRO A 1 1002 ? -11.846 -22.323 -56.707 1.00 55.81 1002 PRO A O 1
ATOM 7958 N N . HIS A 1 1003 ? -12.071 -20.484 -57.962 1.00 57.66 1003 HIS A N 1
ATOM 7959 C CA . HIS A 1 1003 ? -12.070 -21.153 -59.270 1.00 57.66 1003 HIS A CA 1
ATOM 7960 C C . HIS A 1 1003 ? -10.708 -21.148 -59.982 1.00 57.66 1003 HIS A C 1
ATOM 7962 O O . HIS A 1 1003 ? -10.602 -21.664 -61.094 1.00 57.66 1003 HIS A O 1
ATOM 7968 N N . PHE A 1 1004 ? -9.662 -20.621 -59.334 1.00 63.75 1004 PHE A N 1
ATOM 7969 C CA . PHE A 1 1004 ? -8.326 -20.461 -59.918 1.00 63.75 1004 PHE A CA 1
ATOM 7970 C C . PHE A 1 1004 ? -7.673 -21.780 -60.369 1.00 63.75 1004 PHE A C 1
ATOM 7972 O O . PHE A 1 1004 ? -6.939 -21.803 -61.350 1.00 63.75 1004 PHE A O 1
ATOM 7979 N N . PHE A 1 1005 ? -7.957 -22.890 -59.678 1.00 60.38 1005 PHE A N 1
ATOM 7980 C CA . PHE A 1 1005 ? -7.429 -24.224 -60.002 1.00 60.38 1005 PHE A CA 1
ATOM 7981 C C . PHE A 1 1005 ? -8.511 -25.178 -60.524 1.00 60.38 1005 PHE A C 1
ATOM 7983 O O . PHE A 1 1005 ? -8.539 -26.359 -60.175 1.00 60.38 1005 PHE A O 1
ATOM 7990 N N . THR A 1 1006 ? -9.435 -24.682 -61.344 1.00 57.56 1006 THR A N 1
ATOM 7991 C CA . THR A 1 1006 ? -10.320 -25.575 -62.101 1.00 57.56 1006 THR A CA 1
ATOM 7992 C C . THR A 1 1006 ? -9.523 -26.236 -63.230 1.00 57.56 1006 THR A C 1
ATOM 7994 O O . THR A 1 1006 ? -8.706 -25.592 -63.886 1.00 57.56 1006 THR A O 1
ATOM 7997 N N . TYR A 1 1007 ? -9.700 -27.549 -63.425 1.00 49.66 1007 TYR A N 1
ATOM 7998 C CA . TYR A 1 1007 ? -9.047 -28.296 -64.506 1.00 49.66 1007 TYR A CA 1
ATOM 7999 C C . TYR A 1 1007 ? -9.560 -27.783 -65.857 1.00 49.66 1007 TYR A C 1
ATOM 8001 O O . TYR A 1 1007 ? -10.568 -28.262 -66.368 1.00 49.66 1007 TYR A O 1
ATOM 8009 N N . SER A 1 1008 ? -8.869 -26.801 -66.427 1.00 46.25 1008 SER A N 1
ATOM 8010 C CA . SER A 1 1008 ? -9.086 -26.364 -67.800 1.00 46.25 1008 SER A CA 1
ATOM 8011 C C . SER A 1 1008 ? -8.085 -27.071 -68.708 1.00 46.25 1008 SER A C 1
ATOM 8013 O O . SER A 1 1008 ? -6.889 -27.110 -68.427 1.00 46.25 1008 SER A O 1
ATOM 8015 N N . THR A 1 1009 ? -8.569 -27.650 -69.805 1.00 43.25 1009 THR A N 1
ATOM 8016 C CA . THR A 1 1009 ? -7.762 -28.325 -70.837 1.00 43.25 1009 THR A CA 1
ATOM 8017 C C . THR A 1 1009 ? -7.022 -27.345 -71.758 1.00 43.25 1009 THR A C 1
ATOM 8019 O O . THR A 1 1009 ? -6.429 -27.758 -72.754 1.00 43.25 1009 THR A O 1
ATOM 8022 N N . VAL A 1 1010 ? -7.034 -26.051 -71.430 1.00 55.19 1010 VAL A N 1
ATOM 8023 C CA . VAL A 1 1010 ? -6.359 -24.992 -72.181 1.00 55.19 1010 VAL A CA 1
ATOM 8024 C C . VAL A 1 1010 ? -4.917 -24.841 -71.692 1.00 55.19 1010 VAL A C 1
ATOM 8026 O O . VAL A 1 1010 ? -4.651 -24.752 -70.495 1.00 55.19 1010 VAL A O 1
ATOM 8029 N N . ILE A 1 1011 ? -3.976 -24.811 -72.637 1.00 50.38 1011 ILE A N 1
ATOM 8030 C CA . ILE A 1 1011 ? -2.553 -24.564 -72.381 1.00 50.38 1011 ILE A CA 1
ATOM 8031 C C . ILE A 1 1011 ? -2.420 -23.154 -71.789 1.00 50.38 1011 ILE A C 1
ATOM 8033 O O . ILE A 1 1011 ? -2.645 -22.165 -72.481 1.00 50.38 1011 ILE A O 1
ATOM 8037 N N . MET A 1 1012 ? -2.088 -23.065 -70.500 1.00 54.69 1012 MET A N 1
ATOM 8038 C CA . MET A 1 1012 ? -1.844 -21.795 -69.812 1.00 54.69 1012 MET A CA 1
ATOM 8039 C C . MET A 1 1012 ? -0.647 -21.069 -70.443 1.00 54.69 1012 MET A C 1
ATOM 8041 O O . MET A 1 1012 ? 0.388 -21.685 -70.706 1.00 54.69 1012 MET A O 1
ATOM 8045 N N . ASN A 1 1013 ? -0.775 -19.753 -70.643 1.00 62.28 1013 ASN A N 1
ATOM 8046 C CA . ASN A 1 1013 ? 0.342 -18.891 -71.034 1.00 62.28 1013 ASN A CA 1
ATOM 8047 C C . ASN A 1 1013 ? 1.502 -19.000 -70.021 1.00 62.28 1013 ASN A C 1
ATOM 8049 O O . ASN A 1 1013 ? 1.259 -19.306 -68.847 1.00 62.28 1013 ASN A O 1
ATOM 8053 N N . PRO A 1 1014 ? 2.759 -18.731 -70.432 1.00 69.44 1014 PRO A N 1
ATOM 8054 C CA . PRO A 1 1014 ? 3.893 -18.703 -69.514 1.00 69.44 1014 PRO A CA 1
ATOM 8055 C C . PRO A 1 1014 ? 3.598 -17.813 -68.304 1.00 69.44 1014 PRO A C 1
ATOM 8057 O O . PRO A 1 1014 ? 3.037 -16.725 -68.447 1.00 69.44 1014 PRO A O 1
ATOM 8060 N N . LEU A 1 1015 ? 3.986 -18.280 -67.114 1.00 71.44 1015 LEU A N 1
ATOM 8061 C CA . LEU A 1 1015 ? 3.658 -17.641 -65.837 1.00 71.44 1015 LEU A CA 1
ATOM 8062 C C . LEU A 1 1015 ? 4.000 -16.143 -65.810 1.00 71.44 1015 LEU A C 1
ATOM 8064 O O . LEU A 1 1015 ? 3.210 -15.344 -65.317 1.00 71.44 1015 LEU A O 1
ATOM 8068 N N . SER A 1 1016 ? 5.133 -15.760 -66.396 1.00 69.38 1016 SER A N 1
ATOM 8069 C CA . SER A 1 1016 ? 5.570 -14.365 -66.490 1.00 69.38 1016 SER A CA 1
ATOM 8070 C C . SER A 1 1016 ? 4.564 -13.483 -67.234 1.00 69.38 1016 SER A C 1
ATOM 8072 O O . SER A 1 1016 ? 4.197 -12.420 -66.746 1.00 69.38 1016 SER A O 1
ATOM 8074 N N . SER A 1 1017 ? 4.036 -13.952 -68.367 1.00 69.69 1017 SER A N 1
ATOM 8075 C CA . SER A 1 1017 ? 3.065 -13.204 -69.175 1.00 69.69 1017 SER A CA 1
ATOM 8076 C C . SER A 1 1017 ? 1.697 -13.108 -68.497 1.00 69.69 1017 SER A C 1
ATOM 8078 O O . SER A 1 1017 ? 1.003 -12.101 -68.624 1.00 69.69 1017 SER A O 1
ATOM 8080 N N . TYR A 1 1018 ? 1.308 -14.138 -67.741 1.00 75.25 1018 TYR A N 1
ATOM 8081 C CA . TYR A 1 1018 ? 0.087 -14.099 -66.937 1.00 75.25 1018 TYR A CA 1
ATOM 8082 C C . TYR A 1 1018 ? 0.194 -13.090 -65.784 1.00 75.25 1018 TYR A C 1
ATOM 8084 O O . TYR A 1 1018 ? -0.737 -12.320 -65.544 1.00 75.25 1018 TYR A O 1
ATOM 8092 N N . LEU A 1 1019 ? 1.338 -13.066 -65.092 1.00 73.44 1019 LEU A N 1
ATOM 8093 C CA . LEU A 1 1019 ? 1.592 -12.125 -64.003 1.00 73.44 1019 LEU A CA 1
ATOM 8094 C C . LEU A 1 1019 ? 1.694 -10.684 -64.511 1.00 73.44 1019 LEU A C 1
ATOM 8096 O O . LEU A 1 1019 ? 1.095 -9.811 -63.900 1.00 73.44 1019 LEU A O 1
ATOM 8100 N N . GLU A 1 1020 ? 2.335 -10.431 -65.655 1.00 73.94 1020 GLU A N 1
ATOM 8101 C CA . GLU A 1 1020 ? 2.349 -9.104 -66.297 1.00 73.94 1020 GLU A CA 1
ATOM 8102 C C . GLU A 1 1020 ? 0.932 -8.587 -66.602 1.00 73.94 1020 GLU A C 1
ATOM 8104 O O . GLU A 1 1020 ? 0.610 -7.432 -66.323 1.00 73.94 1020 GLU A O 1
ATOM 8109 N N . MET A 1 1021 ? 0.052 -9.444 -67.129 1.00 71.25 1021 MET A N 1
ATOM 8110 C CA . MET A 1 1021 ? -1.342 -9.079 -67.405 1.00 71.25 1021 MET A CA 1
ATOM 8111 C C . MET A 1 1021 ? -2.132 -8.796 -66.117 1.00 71.25 1021 MET A C 1
ATOM 8113 O O . MET A 1 1021 ? -2.900 -7.836 -66.058 1.00 71.25 1021 MET A O 1
ATOM 8117 N N . MET A 1 1022 ? -1.934 -9.610 -65.077 1.00 70.38 1022 MET A N 1
ATOM 8118 C CA . MET A 1 1022 ? -2.566 -9.412 -63.768 1.00 70.38 1022 MET A CA 1
ATOM 8119 C C . MET A 1 1022 ? -2.086 -8.134 -63.084 1.00 70.38 1022 MET A C 1
ATOM 8121 O O . MET A 1 1022 ? -2.903 -7.384 -62.562 1.00 70.38 1022 MET A O 1
ATOM 8125 N N . VAL A 1 1023 ? -0.784 -7.852 -63.128 1.00 74.06 1023 VAL A N 1
ATOM 8126 C CA . VAL A 1 1023 ? -0.195 -6.634 -62.565 1.00 74.06 1023 VAL A CA 1
ATOM 8127 C C . VAL A 1 1023 ? -0.732 -5.391 -63.278 1.00 74.06 1023 VAL A C 1
ATOM 8129 O O . VAL A 1 1023 ? -1.096 -4.430 -62.609 1.00 74.06 1023 VAL A O 1
ATOM 8132 N N . LYS A 1 1024 ? -0.908 -5.431 -64.608 1.00 70.88 1024 LYS A N 1
ATOM 8133 C CA . LYS A 1 1024 ? -1.585 -4.355 -65.359 1.00 70.88 1024 LYS A CA 1
ATOM 8134 C C . LYS A 1 1024 ? -3.047 -4.168 -64.949 1.00 70.88 1024 LYS A C 1
ATOM 8136 O O . LYS A 1 1024 ? -3.494 -3.034 -64.820 1.00 70.88 1024 LYS A O 1
ATOM 8141 N N . LYS A 1 1025 ? -3.788 -5.258 -64.719 1.00 70.88 1025 LYS A N 1
ATOM 8142 C CA . LYS A 1 1025 ? -5.172 -5.192 -64.216 1.00 70.88 1025 LYS A CA 1
ATOM 8143 C C . LYS A 1 1025 ? -5.246 -4.606 -62.804 1.00 70.88 1025 LYS A C 1
ATOM 8145 O O . LYS A 1 1025 ? -6.072 -3.738 -62.564 1.00 70.88 1025 LYS A O 1
ATOM 8150 N N . ILE A 1 1026 ? -4.365 -5.031 -61.897 1.00 70.88 1026 ILE A N 1
ATOM 8151 C CA . ILE A 1 1026 ? -4.308 -4.535 -60.511 1.00 70.88 1026 ILE A CA 1
ATOM 8152 C C . ILE A 1 1026 ? -3.896 -3.056 -60.476 1.00 70.88 1026 ILE A C 1
ATOM 8154 O O . ILE A 1 1026 ? -4.480 -2.282 -59.725 1.00 70.88 1026 ILE A O 1
ATOM 8158 N N . ALA A 1 1027 ? -2.957 -2.637 -61.329 1.00 66.00 1027 ALA A N 1
ATOM 8159 C CA . ALA A 1 1027 ? -2.593 -1.229 -61.482 1.00 66.00 1027 ALA A CA 1
ATOM 8160 C C . ALA A 1 1027 ? -3.757 -0.374 -62.026 1.00 66.00 1027 ALA A C 1
ATOM 8162 O O . ALA A 1 1027 ? -3.876 0.800 -61.679 1.00 66.00 1027 ALA A O 1
ATOM 8163 N N . HIS A 1 1028 ? -4.633 -0.960 -62.850 1.00 58.88 1028 HIS A N 1
ATOM 8164 C CA . HIS A 1 1028 ? -5.805 -0.287 -63.416 1.00 58.88 1028 HIS A CA 1
ATOM 8165 C C . HIS A 1 1028 ? -6.994 -0.191 -62.435 1.00 58.88 1028 HIS A C 1
ATOM 8167 O O . HIS A 1 1028 ? -7.766 0.760 -62.519 1.00 58.88 1028 HIS A O 1
ATOM 8173 N N . ASP A 1 1029 ? -7.139 -1.129 -61.494 1.00 53.31 1029 ASP A N 1
ATOM 8174 C CA . ASP A 1 1029 ? -8.243 -1.182 -60.512 1.00 53.31 1029 ASP A CA 1
ATOM 8175 C C . ASP A 1 1029 ? -8.027 -0.307 -59.255 1.00 53.31 1029 ASP A C 1
ATOM 8177 O O . ASP A 1 1029 ? -8.857 -0.301 -58.342 1.00 53.31 1029 ASP A O 1
ATOM 8181 N N . LYS A 1 1030 ? -6.928 0.453 -59.183 1.00 51.00 1030 LYS A N 1
ATOM 8182 C CA . LYS A 1 1030 ? -6.623 1.344 -58.052 1.00 51.00 1030 LYS A CA 1
ATOM 8183 C C . LYS A 1 1030 ? -7.717 2.432 -57.923 1.00 51.00 1030 LYS A C 1
ATOM 8185 O O . LYS A 1 1030 ? -7.982 3.135 -58.902 1.00 51.00 1030 LYS A O 1
ATOM 8190 N N . PRO A 1 1031 ? -8.368 2.612 -56.754 1.00 40.62 1031 PRO A N 1
ATOM 8191 C CA . PRO A 1 1031 ? -9.470 3.560 -56.614 1.00 40.62 1031 PRO A CA 1
ATOM 8192 C C . PRO A 1 1031 ? -8.928 4.992 -56.702 1.00 40.62 1031 PRO A C 1
ATOM 8194 O O . PRO A 1 1031 ? -8.167 5.430 -55.843 1.00 40.62 1031 PRO A O 1
ATOM 8197 N N . GLY A 1 1032 ? -9.295 5.701 -57.772 1.00 41.72 1032 GLY A N 1
ATOM 8198 C CA . GLY A 1 1032 ? -8.819 7.062 -58.046 1.00 41.72 1032 GLY A CA 1
ATOM 8199 C C . GLY A 1 1032 ? -8.778 7.477 -59.521 1.00 41.72 1032 GLY A C 1
ATOM 8200 O O . GLY A 1 1032 ? -8.396 8.607 -59.806 1.00 41.72 1032 GLY A O 1
ATOM 8201 N N . ARG A 1 1033 ? -9.174 6.617 -60.470 1.00 36.44 1033 ARG A N 1
ATOM 8202 C CA . ARG A 1 1033 ? -9.223 6.964 -61.901 1.00 36.44 1033 ARG A CA 1
ATOM 8203 C C . ARG A 1 1033 ? -10.662 6.950 -62.428 1.00 36.44 1033 ARG A C 1
ATOM 8205 O O . ARG A 1 1033 ? -11.193 5.904 -62.787 1.00 36.44 1033 ARG A O 1
ATOM 8212 N N . THR A 1 1034 ? -11.295 8.121 -62.465 1.00 28.58 1034 THR A N 1
ATOM 8213 C CA . THR A 1 1034 ? -12.522 8.367 -63.237 1.00 28.58 1034 THR A CA 1
ATOM 8214 C C . THR A 1 1034 ? -12.134 8.555 -64.706 1.00 28.58 1034 THR A C 1
ATOM 8216 O O . THR A 1 1034 ? -11.166 9.252 -65.006 1.00 28.58 1034 THR A O 1
ATOM 8219 N N . GLN A 1 1035 ? -12.842 7.887 -65.615 1.00 32.28 1035 GLN A N 1
ATOM 8220 C CA . GLN A 1 1035 ? -12.629 7.988 -67.061 1.00 32.28 1035 GLN A CA 1
ATOM 8221 C C . GLN A 1 1035 ? -13.076 9.349 -67.603 1.00 32.28 1035 GLN A C 1
ATOM 8223 O O . GLN A 1 1035 ? -14.140 9.813 -67.220 1.00 32.28 1035 GLN A O 1
ATOM 8228 N N . GLU A 1 1036 ? -12.321 9.888 -68.562 1.00 25.25 1036 GLU A N 1
ATOM 8229 C CA . GLU A 1 1036 ? -12.780 10.515 -69.815 1.00 25.25 1036 GLU A CA 1
ATOM 8230 C C . GLU A 1 1036 ? -11.500 10.717 -70.664 1.00 25.25 1036 GLU A C 1
ATOM 8232 O O . GLU A 1 1036 ? -10.500 11.217 -70.174 1.00 25.25 1036 GLU A O 1
ATOM 8237 N N . SER A 1 1037 ? -11.359 10.247 -71.900 1.00 25.08 1037 SER A N 1
ATOM 8238 C CA . SER A 1 1037 ? -12.314 10.288 -72.992 1.00 25.08 1037 SER A CA 1
ATOM 8239 C C . SER A 1 1037 ? -12.033 9.201 -74.037 1.00 25.08 1037 SER A C 1
ATOM 8241 O O . SER A 1 1037 ? -10.924 8.713 -74.248 1.00 25.08 1037 SER A O 1
ATOM 8243 N N . SER A 1 1038 ? -13.124 8.833 -74.681 1.00 27.25 1038 SER A N 1
ATOM 8244 C CA . SER A 1 1038 ? -13.293 7.948 -75.815 1.00 27.25 1038 SER A CA 1
ATOM 8245 C C . SER A 1 1038 ? -12.623 8.467 -77.088 1.00 27.25 1038 SER A C 1
ATOM 8247 O O . SER A 1 1038 ? -12.940 9.559 -77.547 1.00 27.25 1038 SER A O 1
ATOM 8249 N N . GLN A 1 1039 ? -11.810 7.617 -77.722 1.00 27.56 1039 GLN A N 1
ATOM 8250 C CA . GLN A 1 1039 ? -11.855 7.331 -79.165 1.00 27.56 1039 GLN A CA 1
ATOM 8251 C C . GLN A 1 1039 ? -10.897 6.182 -79.511 1.00 27.56 1039 GLN A C 1
ATOM 8253 O O . GLN A 1 1039 ? -9.928 6.347 -80.231 1.00 27.56 1039 GLN A O 1
ATOM 8258 N N . GLU A 1 1040 ? -11.192 4.987 -79.005 1.00 26.42 1040 GLU A N 1
ATOM 8259 C CA . GLU A 1 1040 ? -10.754 3.734 -79.639 1.00 26.42 1040 GLU A CA 1
ATOM 8260 C C . GLU A 1 1040 ? -11.780 2.628 -79.344 1.00 26.42 1040 GLU A C 1
ATOM 8262 O O . GLU A 1 1040 ? -11.487 1.499 -78.973 1.00 26.42 1040 GLU A O 1
ATOM 8267 N N . SER A 1 1041 ? -13.053 2.986 -79.515 1.00 29.52 1041 SER A N 1
ATOM 8268 C CA . SER A 1 1041 ? -14.133 2.027 -79.724 1.00 29.52 1041 SER A CA 1
ATOM 8269 C C . SER A 1 1041 ? -14.303 1.884 -81.231 1.00 29.52 1041 SER A C 1
ATOM 8271 O O . SER A 1 1041 ? -14.881 2.776 -81.847 1.00 29.52 1041 SER A O 1
ATOM 8273 N N . GLN A 1 1042 ? -13.753 0.813 -81.812 1.00 29.03 1042 GLN A N 1
ATOM 8274 C CA . GLN A 1 1042 ? -14.259 0.093 -82.999 1.00 29.03 1042 GLN A CA 1
ATOM 8275 C C . GLN A 1 1042 ? -13.169 -0.844 -83.553 1.00 29.03 1042 GLN A C 1
ATOM 8277 O O . GLN A 1 1042 ? -12.663 -0.598 -84.640 1.00 29.03 1042 GLN A O 1
ATOM 8282 N N . GLN A 1 1043 ? -12.807 -1.917 -82.828 1.00 28.55 1043 GLN A N 1
ATOM 8283 C CA . GLN A 1 1043 ? -12.386 -3.178 -83.484 1.00 28.55 1043 GLN A CA 1
ATOM 8284 C C . GLN A 1 1043 ? -12.161 -4.405 -82.583 1.00 28.55 1043 GLN A C 1
ATOM 8286 O O . GLN A 1 1043 ? -12.007 -5.486 -83.139 1.00 28.55 1043 GLN A O 1
ATOM 8291 N N . ALA A 1 1044 ? -12.196 -4.308 -81.249 1.00 28.20 1044 ALA A N 1
ATOM 8292 C CA . ALA A 1 1044 ? -11.909 -5.468 -80.384 1.00 28.20 1044 ALA A CA 1
ATOM 8293 C C . ALA A 1 1044 ? -13.105 -6.011 -79.570 1.00 28.20 1044 ALA A C 1
ATOM 8295 O O . ALA A 1 1044 ? -13.010 -7.108 -79.030 1.00 28.20 1044 ALA A O 1
ATOM 8296 N N . ASP A 1 1045 ? -14.250 -5.320 -79.548 1.00 25.64 1045 ASP A N 1
ATOM 8297 C CA . ASP A 1 1045 ? -15.439 -5.705 -78.756 1.00 25.64 1045 ASP A CA 1
ATOM 8298 C C . ASP A 1 1045 ? -16.420 -6.643 -79.497 1.00 25.64 1045 ASP A C 1
ATOM 8300 O O . ASP A 1 1045 ? -17.621 -6.629 -79.239 1.00 25.64 1045 ASP A O 1
ATOM 8304 N N . ALA A 1 1046 ? -15.945 -7.457 -80.448 1.00 28.16 1046 ALA A N 1
ATOM 8305 C CA . ALA A 1 1046 ? -16.813 -8.334 -81.249 1.00 28.16 1046 ALA A CA 1
ATOM 8306 C C . ALA A 1 1046 ? -16.557 -9.848 -81.099 1.00 28.16 1046 ALA A C 1
ATOM 8308 O O . ALA A 1 1046 ? -17.280 -10.623 -81.723 1.00 28.16 1046 ALA A O 1
ATOM 8309 N N . GLU A 1 1047 ? -15.591 -10.303 -80.286 1.00 30.00 1047 GLU A N 1
ATOM 8310 C CA . GLU A 1 1047 ? -15.226 -11.737 -80.257 1.00 30.00 1047 GLU A CA 1
ATOM 8311 C C . GLU A 1 1047 ? -15.307 -12.469 -78.902 1.00 30.00 1047 GLU A C 1
ATOM 8313 O O . GLU A 1 1047 ? -15.234 -13.695 -78.909 1.00 30.00 1047 GLU A O 1
ATOM 8318 N N . GLU A 1 1048 ? -15.581 -11.821 -77.762 1.00 27.50 1048 GLU A N 1
ATOM 8319 C CA . GLU A 1 1048 ? -15.661 -12.536 -76.463 1.00 27.50 1048 GLU A CA 1
ATOM 8320 C C . GLU A 1 1048 ? -17.053 -12.595 -75.803 1.00 27.50 1048 GLU A C 1
ATOM 8322 O O . GLU A 1 1048 ? -17.206 -13.221 -74.757 1.00 27.50 1048 GLU A O 1
ATOM 8327 N N . GLU A 1 1049 ? -18.111 -12.074 -76.438 1.00 26.72 1049 GLU A N 1
ATOM 8328 C CA . GLU A 1 1049 ? -19.499 -12.237 -75.949 1.00 26.72 1049 GLU A CA 1
ATOM 8329 C C . GLU A 1 1049 ? -20.217 -13.518 -76.436 1.00 26.72 1049 GLU A C 1
ATOM 8331 O O . GLU A 1 1049 ? -21.385 -13.726 -76.110 1.00 26.72 1049 GLU A O 1
ATOM 8336 N N . ASN A 1 1050 ? -19.549 -14.422 -77.168 1.00 29.44 1050 ASN A N 1
ATOM 8337 C CA . ASN A 1 1050 ? -20.202 -15.598 -77.778 1.00 29.44 1050 ASN A CA 1
ATOM 8338 C C . ASN A 1 1050 ? -19.817 -16.977 -77.215 1.00 29.44 1050 ASN A C 1
ATOM 8340 O O . ASN A 1 1050 ? -20.226 -17.993 -77.777 1.00 29.44 1050 ASN A O 1
ATOM 8344 N N . LEU A 1 1051 ? -19.103 -17.066 -76.092 1.00 29.39 1051 LEU A N 1
ATOM 8345 C CA . LEU A 1 1051 ? -18.846 -18.352 -75.440 1.00 29.39 1051 LEU A CA 1
ATOM 8346 C C . LEU A 1 1051 ? -19.284 -18.279 -73.972 1.00 29.39 1051 LEU A C 1
ATOM 8348 O O . LEU A 1 1051 ? -18.650 -17.611 -73.169 1.00 29.39 1051 LEU A O 1
ATOM 8352 N N . PHE A 1 1052 ? -20.349 -19.009 -73.632 1.00 27.16 1052 PHE A N 1
ATOM 8353 C CA . PHE A 1 1052 ? -20.874 -19.240 -72.274 1.00 27.16 1052 PHE A CA 1
ATOM 8354 C C . PHE A 1 1052 ? -21.936 -18.265 -71.731 1.00 27.16 1052 PHE A C 1
ATOM 8356 O O . PHE A 1 1052 ? -21.918 -17.867 -70.569 1.00 27.16 1052 PHE A O 1
ATOM 8363 N N . LYS A 1 1053 ? -22.993 -18.045 -72.519 1.00 27.03 1053 LYS A N 1
ATOM 8364 C CA . LYS A 1 1053 ? -24.365 -18.173 -71.997 1.00 27.03 1053 LYS A CA 1
ATOM 8365 C C . LYS A 1 1053 ? -24.976 -19.445 -72.578 1.00 27.03 1053 LYS A C 1
ATOM 8367 O O . LYS A 1 1053 ? -25.300 -19.460 -73.754 1.00 27.03 1053 LYS A O 1
ATOM 8372 N N . ASP A 1 1054 ? -25.021 -20.506 -71.772 1.00 25.45 1054 ASP A N 1
ATOM 8373 C CA . ASP A 1 1054 ? -26.113 -21.495 -71.715 1.00 25.45 1054 ASP A CA 1
ATOM 8374 C C . ASP A 1 1054 ? -25.684 -22.713 -70.890 1.00 25.45 1054 ASP A C 1
ATOM 8376 O O . ASP A 1 1054 ? -25.141 -23.682 -71.413 1.00 25.45 1054 ASP A O 1
ATOM 8380 N N . THR A 1 1055 ? -25.934 -22.675 -69.579 1.00 26.39 1055 THR A N 1
ATOM 8381 C CA . THR A 1 1055 ? -26.704 -23.724 -68.883 1.00 26.39 1055 THR A CA 1
ATOM 8382 C C . THR A 1 1055 ? -27.016 -23.266 -67.457 1.00 26.39 1055 THR A C 1
ATOM 8384 O O . THR A 1 1055 ? -26.152 -23.215 -66.587 1.00 26.39 1055 THR A O 1
ATOM 8387 N N . GLN A 1 1056 ? -28.282 -22.915 -67.227 1.00 26.53 1056 GLN A N 1
ATOM 8388 C CA . GLN A 1 1056 ? -28.897 -22.987 -65.902 1.00 26.53 1056 GLN A CA 1
ATOM 8389 C C . GLN A 1 1056 ? -29.002 -24.466 -65.487 1.00 26.53 1056 GLN A C 1
ATOM 8391 O O . GLN A 1 1056 ? -29.210 -25.315 -66.354 1.00 26.53 1056 GLN A O 1
ATOM 8396 N N . VAL A 1 1057 ? -28.907 -24.768 -64.188 1.00 26.00 1057 VAL A N 1
ATOM 8397 C CA . VAL A 1 1057 ? -30.026 -25.268 -63.356 1.00 26.00 1057 VAL A CA 1
ATOM 8398 C C . VAL A 1 1057 ? -29.514 -25.725 -61.968 1.00 26.00 1057 VAL A C 1
ATOM 8400 O O . VAL A 1 1057 ? -28.681 -26.618 -61.862 1.00 26.00 1057 VAL A O 1
ATOM 8403 N N . ASP A 1 1058 ? -30.119 -25.087 -60.962 1.00 24.50 1058 ASP A N 1
ATOM 8404 C CA . ASP A 1 1058 ? -30.526 -25.523 -59.613 1.00 24.50 1058 ASP A CA 1
ATOM 8405 C C . ASP A 1 1058 ? -29.628 -25.626 -58.368 1.00 24.50 1058 ASP A C 1
ATOM 8407 O O . ASP A 1 1058 ? -28.499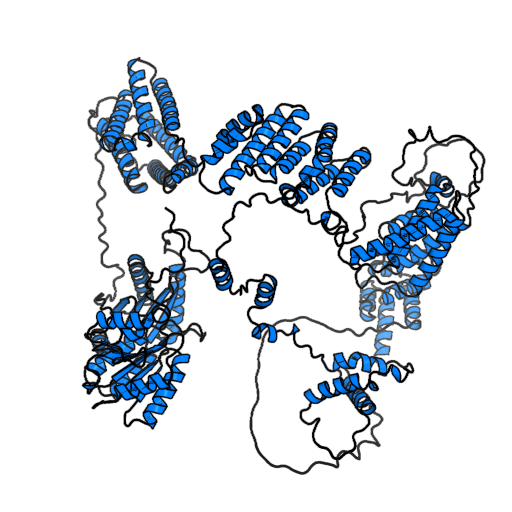 -26.103 -58.374 1.00 24.50 1058 ASP A O 1
ATOM 8411 N N . GLU A 1 1059 ? -30.333 -25.235 -57.289 1.00 26.81 1059 GLU A N 1
ATOM 8412 C CA . GLU A 1 1059 ? -30.124 -25.314 -55.833 1.00 26.81 1059 GLU A CA 1
ATOM 8413 C C . GLU A 1 1059 ? -29.012 -24.402 -55.275 1.00 26.81 1059 GLU A C 1
ATOM 8415 O O . GLU A 1 1059 ? -27.824 -24.654 -55.429 1.00 26.81 1059 GLU A O 1
ATOM 8420 N N . GLY A 1 1060 ? -29.312 -23.240 -54.670 1.00 25.12 1060 GLY A N 1
ATOM 8421 C CA . GLY A 1 1060 ? -30.256 -23.001 -53.560 1.00 25.12 1060 GLY A CA 1
ATOM 8422 C C . GLY A 1 1060 ? -29.495 -23.265 -52.251 1.00 25.12 1060 GLY A C 1
ATOM 8423 O O . GLY A 1 1060 ? -28.976 -24.355 -52.067 1.00 25.12 1060 GLY A O 1
ATOM 8424 N N . THR A 1 1061 ? -29.268 -22.343 -51.319 1.00 27.89 1061 THR A N 1
ATOM 8425 C CA . THR A 1 1061 ? -30.049 -21.199 -50.834 1.00 27.89 1061 THR A CA 1
ATOM 8426 C C . THR A 1 1061 ? -29.159 -20.418 -49.849 1.00 27.89 1061 THR A C 1
ATOM 8428 O O . THR A 1 1061 ? -28.402 -21.047 -49.112 1.00 27.89 1061 THR A O 1
ATOM 8431 N N . GLU A 1 1062 ? -29.296 -19.083 -49.864 1.00 26.08 1062 GLU A N 1
ATOM 8432 C CA . GLU A 1 1062 ? -29.544 -18.187 -48.707 1.00 26.08 1062 GLU A CA 1
ATOM 8433 C C . GLU A 1 1062 ? -28.528 -18.139 -47.547 1.00 26.08 1062 GLU A C 1
ATOM 8435 O O . GLU A 1 1062 ? -28.045 -19.147 -47.049 1.00 26.08 1062 GLU A O 1
ATOM 8440 N N . ASP A 1 1063 ? -28.233 -17.013 -46.904 1.00 24.91 1063 ASP A N 1
ATOM 8441 C CA . ASP A 1 1063 ? -28.390 -15.572 -47.142 1.00 24.91 1063 ASP A CA 1
ATOM 8442 C C . ASP A 1 1063 ? -27.597 -14.926 -45.980 1.00 24.91 1063 ASP A C 1
ATOM 8444 O O . ASP A 1 1063 ? -27.605 -15.419 -44.853 1.00 24.91 1063 ASP A O 1
ATOM 8448 N N . MET A 1 1064 ? -26.654 -14.027 -46.257 1.00 24.77 1064 MET A N 1
ATOM 8449 C CA . MET A 1 1064 ? -26.776 -12.561 -46.184 1.00 24.77 1064 MET A CA 1
ATOM 8450 C C . MET A 1 1064 ? -26.962 -11.923 -44.786 1.00 24.77 1064 MET A C 1
ATOM 8452 O O . MET A 1 1064 ? -28.080 -11.791 -44.306 1.00 24.77 1064 MET A O 1
ATOM 8456 N N . LYS A 1 1065 ? -25.851 -11.304 -44.320 1.00 25.05 1065 LYS A N 1
ATOM 8457 C CA . LYS A 1 1065 ? -25.731 -9.976 -43.639 1.00 25.05 1065 LYS A CA 1
ATOM 8458 C C . LYS A 1 1065 ? -26.441 -9.823 -42.263 1.00 25.05 1065 LYS A C 1
ATOM 8460 O O . LYS A 1 1065 ? -27.122 -10.755 -41.859 1.00 25.05 1065 LYS A O 1
ATOM 8465 N N . PRO A 1 1066 ? -26.357 -8.688 -41.517 1.00 31.16 1066 PRO A N 1
ATOM 8466 C CA . PRO A 1 1066 ? -25.547 -7.445 -41.608 1.00 31.16 1066 PRO A CA 1
ATOM 8467 C C . PRO A 1 1066 ? -24.821 -7.080 -40.271 1.00 31.16 1066 PRO A C 1
ATOM 8469 O O . PRO A 1 1066 ? -25.014 -7.758 -39.269 1.00 31.16 1066 PRO A O 1
ATOM 8472 N N . SER A 1 1067 ? -23.783 -6.222 -40.279 1.00 21.14 1067 SER A N 1
ATOM 8473 C CA . SER A 1 1067 ? -23.735 -4.796 -39.819 1.00 21.14 1067 SER A CA 1
ATOM 8474 C C . SER A 1 1067 ? -24.215 -4.556 -38.361 1.00 21.14 1067 SER A C 1
ATOM 8476 O O . SER A 1 1067 ? -25.195 -5.146 -37.934 1.00 21.14 1067 SER A O 1
ATOM 8478 N N . GLU A 1 1068 ? -23.559 -3.779 -37.485 1.00 23.31 1068 GLU A N 1
ATOM 8479 C CA . GLU A 1 1068 ? -22.928 -2.462 -37.672 1.00 23.31 1068 GLU A CA 1
ATOM 8480 C C . GLU A 1 1068 ? -22.146 -2.008 -36.406 1.00 23.31 1068 GLU A C 1
ATOM 8482 O O . GLU A 1 1068 ? -22.588 -2.308 -35.300 1.00 23.31 1068 GLU A O 1
ATOM 8487 N N . ALA A 1 1069 ? -21.071 -1.226 -36.626 1.00 23.11 1069 ALA A N 1
ATOM 8488 C CA . ALA A 1 1069 ? -20.543 -0.100 -35.817 1.00 23.11 1069 ALA A CA 1
ATOM 8489 C C . ALA A 1 1069 ? -20.006 -0.377 -34.378 1.00 23.11 1069 ALA A C 1
ATOM 8491 O O . ALA A 1 1069 ? -20.528 -1.207 -33.651 1.00 23.11 1069 ALA A O 1
ATOM 8492 N N . GLU A 1 1070 ? -18.931 0.235 -33.868 1.00 22.83 1070 GLU A N 1
ATOM 8493 C CA . GLU A 1 1070 ? -18.271 1.531 -34.104 1.00 22.83 1070 GLU A CA 1
ATOM 8494 C C . GLU A 1 1070 ? -16.760 1.408 -33.792 1.00 22.83 1070 GLU A C 1
ATOM 8496 O O . GLU A 1 1070 ? -16.391 0.602 -32.943 1.00 22.83 1070 GLU A O 1
ATOM 8501 N N . GLU A 1 1071 ? -15.896 2.201 -34.441 1.00 22.66 1071 GLU A N 1
ATOM 8502 C CA . GLU A 1 1071 ? -14.963 3.123 -33.756 1.00 22.66 1071 GLU A CA 1
ATOM 8503 C C . GLU A 1 1071 ? -14.104 3.934 -34.757 1.00 22.66 1071 GLU A C 1
ATOM 8505 O O . GLU A 1 1071 ? -13.376 3.387 -35.579 1.00 22.66 1071 GLU A O 1
ATOM 8510 N N . PHE A 1 1072 ? -14.246 5.258 -34.621 1.00 23.27 1072 PHE A N 1
ATOM 8511 C CA . PHE A 1 1072 ? -13.246 6.335 -34.665 1.00 23.27 1072 PHE A CA 1
ATOM 8512 C C . PHE A 1 1072 ? -12.335 6.584 -35.889 1.00 23.27 1072 PHE A C 1
ATOM 8514 O O . PHE A 1 1072 ? -11.413 5.842 -36.202 1.00 23.27 1072 PHE A O 1
ATOM 8521 N N . MET A 1 1073 ? -12.611 7.757 -36.478 1.00 29.53 1073 MET A N 1
ATOM 8522 C CA . MET A 1 1073 ? -11.750 8.747 -37.145 1.00 29.53 1073 MET A CA 1
ATOM 8523 C C . MET A 1 1073 ? -10.230 8.520 -37.075 1.00 29.53 1073 MET A C 1
ATOM 8525 O O . MET A 1 1073 ? -9.667 8.505 -35.986 1.00 29.53 1073 MET A O 1
ATOM 8529 N N . ASP A 1 1074 ? -9.580 8.525 -38.241 1.00 23.58 1074 ASP A N 1
ATOM 8530 C CA . ASP A 1 1074 ? -8.391 9.356 -38.469 1.00 23.58 1074 ASP A CA 1
ATOM 8531 C C . ASP A 1 1074 ? -8.216 9.620 -39.975 1.00 23.58 1074 ASP A C 1
ATOM 8533 O O . ASP A 1 1074 ? -8.153 8.703 -40.799 1.00 23.58 1074 ASP A O 1
ATOM 8537 N N . ASP A 1 1075 ? -8.192 10.906 -40.321 1.00 30.55 1075 ASP A N 1
ATOM 8538 C CA . ASP A 1 1075 ? -8.065 11.452 -41.669 1.00 30.55 1075 ASP A CA 1
ATOM 8539 C C . ASP A 1 1075 ? -6.708 11.107 -42.302 1.00 30.55 1075 ASP A C 1
ATOM 8541 O O . ASP A 1 1075 ? -5.651 11.424 -41.754 1.00 30.55 1075 ASP A O 1
ATOM 8545 N N . LYS A 1 1076 ? -6.720 10.555 -43.521 1.00 27.14 1076 LYS A N 1
ATOM 8546 C CA . LYS A 1 1076 ? -5.570 10.605 -44.440 1.00 27.14 1076 LYS A CA 1
ATOM 8547 C C . LYS A 1 1076 ? -6.032 10.936 -45.856 1.00 27.14 1076 LYS A C 1
ATOM 8549 O O . LYS A 1 1076 ? -6.259 10.058 -46.681 1.00 27.14 1076 LYS A O 1
ATOM 8554 N N . ASN A 1 1077 ? -6.138 12.236 -46.123 1.00 26.22 1077 ASN A N 1
ATOM 8555 C CA . ASN A 1 1077 ? -6.139 12.797 -47.471 1.00 26.22 1077 ASN A CA 1
ATOM 8556 C C . ASN A 1 1077 ? -4.741 12.627 -48.087 1.00 26.22 1077 ASN A C 1
ATOM 8558 O O . ASN A 1 1077 ? -3.798 13.298 -47.674 1.00 26.22 1077 ASN A O 1
ATOM 8562 N N . THR A 1 1078 ? -4.595 11.767 -49.092 1.00 28.17 1078 THR A N 1
ATOM 8563 C CA . THR A 1 1078 ? -3.413 11.748 -49.968 1.00 28.17 1078 THR A CA 1
ATOM 8564 C C . THR A 1 1078 ? -3.560 12.833 -51.036 1.00 28.17 1078 THR A C 1
ATOM 8566 O O . THR A 1 1078 ? -4.305 12.657 -51.999 1.00 28.17 1078 THR A O 1
ATOM 8569 N N . ARG A 1 1079 ? -2.879 13.971 -50.839 1.00 28.80 1079 ARG A N 1
ATOM 8570 C CA . ARG A 1 1079 ? -2.705 15.045 -51.833 1.00 28.80 1079 ARG A CA 1
ATOM 8571 C C . ARG A 1 1079 ? -1.729 14.594 -52.930 1.00 28.80 1079 ARG A C 1
ATOM 8573 O O . ARG A 1 1079 ? -0.723 13.958 -52.637 1.00 28.80 1079 ARG A O 1
ATOM 8580 N N . ILE A 1 1080 ? -2.043 14.922 -54.180 1.00 31.44 1080 ILE A N 1
ATOM 8581 C CA . ILE A 1 1080 ? -1.204 14.698 -55.365 1.00 31.44 1080 ILE A CA 1
ATOM 8582 C C . ILE A 1 1080 ? -0.226 15.881 -55.478 1.00 31.44 1080 ILE A C 1
ATOM 8584 O O . ILE A 1 1080 ? -0.662 17.029 -55.510 1.00 31.44 1080 ILE A O 1
ATOM 8588 N N . GLU A 1 1081 ? 1.083 15.621 -55.515 1.00 33.12 1081 GLU A N 1
ATOM 8589 C CA . GLU A 1 1081 ? 2.125 16.645 -55.694 1.00 33.12 1081 GLU A CA 1
ATOM 8590 C C . GLU A 1 1081 ? 2.291 17.020 -57.181 1.00 33.12 1081 GLU A C 1
ATOM 8592 O O . GLU A 1 1081 ? 2.640 16.177 -58.010 1.00 33.12 1081 GLU A O 1
ATOM 8597 N N . HIS A 1 1082 ? 2.104 18.298 -57.528 1.00 45.94 1082 HIS A N 1
ATOM 8598 C CA . HIS A 1 1082 ? 2.455 18.855 -58.840 1.00 45.94 1082 HIS A CA 1
ATOM 8599 C C . HIS A 1 1082 ? 3.752 19.674 -58.742 1.00 45.94 1082 HIS A C 1
ATOM 8601 O O . HIS A 1 1082 ? 3.791 20.698 -58.065 1.00 45.94 1082 HIS A O 1
ATOM 8607 N N . LYS A 1 1083 ? 4.817 19.257 -59.444 1.00 54.41 1083 LYS A N 1
ATOM 8608 C CA . LYS A 1 1083 ? 6.065 20.038 -59.568 1.00 54.41 1083 LYS A CA 1
ATOM 8609 C C . LYS A 1 1083 ? 5.930 21.134 -60.629 1.00 54.41 1083 LYS A C 1
ATOM 8611 O O . LYS A 1 1083 ? 5.578 20.849 -61.772 1.00 54.41 1083 LYS A O 1
ATOM 8616 N N . ILE A 1 1084 ? 6.267 22.372 -60.261 1.00 67.50 1084 ILE A N 1
ATOM 8617 C CA . ILE A 1 1084 ? 6.260 23.553 -61.141 1.00 67.50 1084 ILE A CA 1
ATOM 8618 C C . ILE A 1 1084 ? 7.281 23.427 -62.278 1.00 67.50 1084 ILE A C 1
ATOM 8620 O O . ILE A 1 1084 ? 8.423 23.013 -62.071 1.00 67.50 1084 ILE A O 1
ATOM 8624 N N . THR A 1 1085 ? 6.899 23.854 -63.486 1.00 74.00 1085 THR A N 1
ATOM 8625 C CA . THR A 1 1085 ? 7.823 23.916 -64.630 1.00 74.00 1085 THR A CA 1
ATOM 8626 C C . THR A 1 1085 ? 8.717 25.170 -64.585 1.00 74.00 1085 THR A C 1
ATOM 8628 O O . THR A 1 1085 ? 8.288 26.237 -64.138 1.00 74.00 1085 THR A O 1
ATOM 8631 N N . PRO A 1 1086 ? 9.963 25.112 -65.097 1.00 67.69 1086 PRO A N 1
ATOM 8632 C CA . PRO A 1 1086 ? 10.890 26.252 -65.082 1.00 67.69 1086 PRO A CA 1
ATOM 8633 C C . PRO A 1 1086 ? 10.402 27.470 -65.891 1.00 67.69 1086 PRO A C 1
ATOM 8635 O O . PRO A 1 1086 ? 10.836 28.593 -65.626 1.00 67.69 1086 PRO A O 1
ATOM 8638 N N . SER A 1 1087 ? 9.483 27.269 -66.843 1.00 69.50 1087 SER A N 1
ATOM 8639 C CA . SER A 1 1087 ? 8.766 28.322 -67.575 1.00 69.50 1087 SER A CA 1
ATOM 8640 C C . SER A 1 1087 ? 7.768 29.079 -66.692 1.00 69.50 1087 SER A C 1
ATOM 8642 O O . SER A 1 1087 ? 7.748 30.307 -66.715 1.00 69.50 1087 SER A O 1
ATOM 8644 N N . GLN A 1 1088 ? 7.002 28.367 -65.862 1.00 71.69 1088 GLN A N 1
ATOM 8645 C CA . GLN A 1 1088 ? 6.051 28.958 -64.910 1.00 71.69 1088 GLN A CA 1
ATOM 8646 C C . GLN A 1 1088 ? 6.772 29.713 -63.796 1.00 71.69 1088 GLN A C 1
ATOM 8648 O O . GLN A 1 1088 ? 6.403 30.830 -63.447 1.00 71.69 1088 GLN A O 1
ATOM 8653 N N . LEU A 1 1089 ? 7.879 29.151 -63.307 1.00 75.81 1089 LEU A N 1
ATOM 8654 C CA . LEU A 1 1089 ? 8.709 29.778 -62.280 1.00 75.81 1089 LEU A CA 1
ATOM 8655 C C . LEU A 1 1089 ? 9.294 31.117 -62.759 1.00 75.81 1089 LEU A C 1
ATOM 8657 O O . LEU A 1 1089 ? 9.364 32.082 -61.999 1.00 75.81 1089 LEU A O 1
ATOM 8661 N N . GLN A 1 1090 ? 9.652 31.206 -64.044 1.00 76.88 1090 GLN A N 1
ATOM 8662 C CA . GLN A 1 1090 ? 10.093 32.457 -64.653 1.00 76.88 1090 GLN A CA 1
ATOM 8663 C C . GLN A 1 1090 ? 8.951 33.480 -64.763 1.00 76.88 1090 GLN A C 1
ATOM 8665 O O . GLN A 1 1090 ? 9.127 34.620 -64.337 1.00 76.88 1090 GLN A O 1
ATOM 8670 N N . LEU A 1 1091 ? 7.772 33.057 -65.223 1.00 77.12 1091 LEU A N 1
ATOM 8671 C CA . LEU A 1 1091 ? 6.580 33.903 -65.344 1.00 77.12 1091 LEU A CA 1
ATOM 8672 C C . LEU A 1 1091 ? 6.146 34.501 -63.990 1.00 77.12 1091 LEU A C 1
ATOM 8674 O O . LEU A 1 1091 ? 5.883 35.699 -63.886 1.00 77.12 1091 LEU A O 1
ATOM 8678 N N . PHE A 1 1092 ? 6.140 33.689 -62.928 1.00 81.94 1092 PHE A N 1
ATOM 8679 C CA . PHE A 1 1092 ? 5.794 34.141 -61.576 1.00 81.94 1092 PHE A CA 1
ATOM 8680 C C . PHE A 1 1092 ? 6.858 35.087 -61.003 1.00 81.94 1092 PHE A C 1
ATOM 8682 O O . PHE A 1 1092 ? 6.526 36.108 -60.395 1.00 81.94 1092 PHE A O 1
ATOM 8689 N N . SER A 1 1093 ? 8.142 34.803 -61.247 1.00 78.88 1093 SER A N 1
ATOM 8690 C CA . SER A 1 1093 ? 9.243 35.643 -60.763 1.00 78.88 1093 SER A CA 1
ATOM 8691 C C . SER A 1 1093 ? 9.259 37.051 -61.374 1.00 78.88 1093 SER A C 1
ATOM 8693 O O . SER A 1 1093 ? 9.601 38.009 -60.679 1.00 78.88 1093 SER A O 1
ATOM 8695 N N . GLU A 1 1094 ? 8.827 37.214 -62.631 1.00 80.00 1094 GLU A N 1
ATOM 8696 C CA . GLU A 1 1094 ? 8.781 38.516 -63.316 1.00 80.00 1094 GLU A CA 1
ATOM 8697 C C . GLU A 1 1094 ? 7.762 39.477 -62.685 1.00 80.00 1094 GLU A C 1
ATOM 8699 O O . GLU A 1 1094 ? 8.012 40.682 -62.608 1.00 80.00 1094 GLU A O 1
ATOM 8704 N N . LYS A 1 1095 ? 6.640 38.953 -62.175 1.00 77.44 1095 LYS A N 1
ATOM 8705 C CA . LYS A 1 1095 ? 5.599 39.750 -61.504 1.00 77.44 1095 LYS A CA 1
ATOM 8706 C C . LYS A 1 1095 ? 5.856 39.956 -60.012 1.00 77.44 1095 LYS A C 1
ATOM 8708 O O . LYS A 1 1095 ? 5.507 41.005 -59.475 1.00 77.44 1095 LYS A O 1
ATOM 8713 N N . ILE A 1 1096 ? 6.484 38.990 -59.344 1.00 80.00 1096 ILE A N 1
ATOM 8714 C CA . ILE A 1 1096 ? 6.778 39.051 -57.902 1.00 80.00 1096 ILE A CA 1
ATOM 8715 C C . ILE A 1 1096 ? 8.032 39.883 -57.604 1.00 80.00 1096 ILE A C 1
ATOM 8717 O O . ILE A 1 1096 ? 8.139 40.437 -56.508 1.00 80.00 1096 ILE A O 1
ATOM 8721 N N . GLY A 1 1097 ? 8.938 40.024 -58.582 1.00 71.50 1097 GLY A N 1
ATOM 8722 C CA . GLY A 1 1097 ? 10.198 40.773 -58.515 1.00 71.50 1097 GLY A CA 1
ATOM 8723 C C . GLY A 1 1097 ? 10.209 41.989 -57.573 1.00 71.50 1097 GLY A C 1
ATOM 8724 O O . GLY A 1 1097 ? 10.989 41.987 -56.632 1.00 71.50 1097 GLY A O 1
ATOM 8725 N N . PRO A 1 1098 ? 9.329 42.996 -57.702 1.00 73.44 1098 PRO A N 1
ATOM 8726 C CA . PRO A 1 1098 ? 9.393 44.192 -56.850 1.00 73.44 1098 PRO A CA 1
ATOM 8727 C C . PRO A 1 1098 ? 9.013 43.969 -55.367 1.00 73.44 1098 PRO A C 1
ATOM 8729 O O . PRO A 1 1098 ? 9.279 44.830 -54.531 1.00 73.44 1098 PRO A O 1
ATOM 8732 N N . SER A 1 1099 ? 8.385 42.842 -55.008 1.00 75.69 1099 SER A N 1
ATOM 8733 C CA . SER A 1 1099 ? 7.882 42.556 -53.648 1.00 75.69 1099 SER A CA 1
ATOM 8734 C C . SER A 1 1099 ? 8.421 41.255 -53.032 1.00 75.69 1099 SER A C 1
ATOM 8736 O O . SER A 1 1099 ? 7.953 40.838 -51.969 1.00 75.69 1099 SER A O 1
ATOM 8738 N N . TRP A 1 1100 ? 9.442 40.631 -53.634 1.00 82.94 1100 TRP A N 1
ATOM 8739 C CA . TRP A 1 1100 ? 9.926 39.294 -53.252 1.00 82.94 1100 TRP A CA 1
ATOM 8740 C C . TRP A 1 1100 ? 10.385 39.176 -51.788 1.00 82.94 1100 TRP A C 1
ATOM 8742 O O . TRP A 1 1100 ? 10.201 38.130 -51.171 1.00 82.94 1100 TRP A O 1
ATOM 8752 N N . LYS A 1 1101 ? 10.916 40.252 -51.190 1.00 80.00 1101 LYS A N 1
ATOM 8753 C CA . LYS A 1 1101 ? 11.372 40.266 -49.784 1.00 80.00 1101 LYS A CA 1
ATOM 8754 C C . LYS A 1 1101 ? 10.228 40.115 -48.776 1.00 80.00 1101 LYS A C 1
ATOM 8756 O O . LYS A 1 1101 ? 10.414 39.474 -47.746 1.00 80.00 1101 LYS A O 1
ATOM 8761 N N . LYS A 1 1102 ? 9.050 40.680 -49.074 1.00 78.88 1102 LYS A N 1
ATOM 8762 C CA . LYS A 1 1102 ? 7.845 40.535 -48.233 1.00 78.88 1102 LYS A CA 1
ATOM 8763 C C . LYS A 1 1102 ? 7.299 39.109 -48.296 1.00 78.88 1102 LYS A C 1
ATOM 8765 O O . LYS A 1 1102 ? 6.853 38.568 -47.286 1.00 78.88 1102 LYS A O 1
ATOM 8770 N N . LEU A 1 1103 ? 7.367 38.505 -49.481 1.00 81.12 1103 LEU A N 1
ATOM 8771 C CA . LEU A 1 1103 ? 6.985 37.115 -49.690 1.00 81.12 1103 LEU A CA 1
ATOM 8772 C C . LEU A 1 1103 ? 7.951 36.171 -48.957 1.00 81.12 1103 LEU A C 1
ATOM 8774 O O . LEU A 1 1103 ? 7.501 35.356 -48.162 1.00 81.12 1103 LEU A O 1
ATOM 8778 N N . ALA A 1 1104 ? 9.267 36.361 -49.104 1.00 78.25 1104 ALA A N 1
ATOM 8779 C CA . ALA A 1 1104 ? 10.287 35.536 -48.450 1.00 78.25 1104 ALA A CA 1
ATOM 8780 C C . ALA A 1 1104 ? 10.147 35.502 -46.916 1.00 78.25 1104 ALA A C 1
ATOM 8782 O O . ALA A 1 1104 ? 10.254 34.438 -46.312 1.00 78.25 1104 ALA A O 1
ATOM 8783 N N . SER A 1 1105 ? 9.827 36.636 -46.278 1.00 79.44 1105 SER A N 1
ATOM 8784 C CA . SER A 1 1105 ? 9.588 36.672 -44.828 1.00 79.44 1105 SER A CA 1
ATOM 8785 C C . SER A 1 1105 ? 8.338 35.903 -44.393 1.00 79.44 1105 SER A C 1
ATOM 8787 O O . SER A 1 1105 ? 8.304 35.361 -43.293 1.00 79.44 1105 SER A O 1
ATOM 8789 N N . LYS A 1 1106 ? 7.300 35.854 -45.240 1.00 79.19 1106 LYS A N 1
ATOM 8790 C CA . LYS A 1 1106 ? 6.044 35.143 -44.948 1.00 79.19 1106 LYS A CA 1
ATOM 8791 C C . LYS A 1 1106 ? 6.158 33.641 -45.236 1.00 79.19 1106 LYS A C 1
ATOM 8793 O O . LYS A 1 1106 ? 5.480 32.861 -44.582 1.00 79.19 1106 LYS A O 1
ATOM 8798 N N . LEU A 1 1107 ? 7.062 33.259 -46.140 1.00 76.31 1107 LEU A N 1
ATOM 8799 C CA . LEU A 1 1107 ? 7.453 31.876 -46.438 1.00 76.31 1107 LEU A CA 1
ATOM 8800 C C . LEU A 1 1107 ? 8.442 31.279 -45.414 1.00 76.31 1107 LEU A C 1
ATOM 8802 O O . LEU A 1 1107 ? 8.914 30.165 -45.593 1.00 76.31 1107 LEU A O 1
ATOM 8806 N N . GLY A 1 1108 ? 8.765 32.000 -44.332 1.00 70.00 1108 GLY A N 1
ATOM 8807 C CA . GLY A 1 1108 ? 9.540 31.461 -43.209 1.00 70.00 1108 GLY A CA 1
ATOM 8808 C C . GLY A 1 1108 ? 11.065 31.542 -43.345 1.00 70.00 1108 GLY A C 1
ATOM 8809 O O . GLY A 1 1108 ? 11.766 31.071 -42.448 1.00 70.00 1108 GLY A O 1
ATOM 8810 N N . PHE A 1 1109 ? 11.594 32.174 -44.399 1.00 79.31 1109 PHE A N 1
ATOM 8811 C CA . PHE A 1 1109 ? 13.040 32.371 -44.550 1.00 79.31 1109 PHE A CA 1
ATOM 8812 C C . PHE A 1 1109 ? 13.594 33.334 -43.493 1.00 79.31 1109 PHE A C 1
ATOM 8814 O O . PHE A 1 1109 ? 13.032 34.403 -43.224 1.00 79.31 1109 PHE A O 1
ATOM 8821 N N . LYS A 1 1110 ? 14.735 32.970 -42.902 1.00 73.75 1110 LYS A N 1
ATOM 8822 C CA . LYS A 1 1110 ? 15.423 33.779 -41.887 1.00 73.75 1110 LYS A CA 1
ATOM 8823 C C . LYS A 1 1110 ? 16.089 35.011 -42.516 1.00 73.75 1110 LYS A C 1
ATOM 8825 O O . LYS A 1 1110 ? 16.446 34.987 -43.694 1.00 73.75 1110 LYS A O 1
ATOM 8830 N N . PRO A 1 1111 ? 16.329 36.087 -41.742 1.00 68.75 1111 PRO A N 1
ATOM 8831 C CA . PRO A 1 1111 ? 16.968 37.303 -42.255 1.00 68.75 1111 PRO A CA 1
ATOM 8832 C C . PRO A 1 1111 ? 18.336 37.057 -42.922 1.00 68.75 1111 PRO A C 1
ATOM 8834 O O . PRO A 1 1111 ? 18.646 37.721 -43.912 1.00 68.75 1111 PRO A O 1
ATOM 8837 N N . ASP A 1 1112 ? 19.103 36.067 -42.456 1.00 64.81 1112 ASP A N 1
ATOM 8838 C CA . ASP A 1 1112 ? 20.405 35.696 -43.036 1.00 64.81 1112 ASP A CA 1
ATOM 8839 C C . ASP A 1 1112 ? 20.263 35.026 -44.419 1.00 64.81 1112 ASP A C 1
ATOM 8841 O O . ASP A 1 1112 ? 21.064 35.256 -45.324 1.00 64.81 1112 ASP A O 1
ATOM 8845 N N . GLU A 1 1113 ? 19.199 34.245 -44.624 1.00 72.56 1113 GLU A N 1
ATOM 8846 C CA . GLU A 1 1113 ? 18.876 33.594 -45.903 1.00 72.56 1113 GLU A CA 1
ATOM 8847 C C . GLU A 1 1113 ? 18.344 34.620 -46.914 1.00 72.56 1113 GLU A C 1
ATOM 8849 O O . GLU A 1 1113 ? 18.711 34.608 -48.089 1.00 72.56 1113 GLU A O 1
ATOM 8854 N N . ILE A 1 1114 ? 17.558 35.594 -46.445 1.00 76.75 1114 ILE A N 1
ATOM 8855 C CA . ILE A 1 1114 ? 17.120 36.735 -47.260 1.00 76.75 1114 ILE A CA 1
ATOM 8856 C C . ILE A 1 1114 ? 18.334 37.576 -47.697 1.00 76.75 1114 ILE A C 1
ATOM 8858 O O . ILE A 1 1114 ? 18.398 38.019 -48.849 1.00 76.75 1114 ILE A O 1
ATOM 8862 N N . GLN A 1 1115 ? 19.332 37.766 -46.825 1.00 71.62 1115 GLN A N 1
ATOM 8863 C CA . GLN A 1 1115 ? 20.599 38.403 -47.200 1.00 71.62 1115 GLN A CA 1
ATOM 8864 C C . GLN A 1 1115 ? 21.378 37.595 -48.243 1.00 71.62 1115 GLN A C 1
ATOM 8866 O O . GLN A 1 1115 ? 21.886 38.201 -49.187 1.00 71.62 1115 GLN A O 1
ATOM 8871 N N . TYR A 1 1116 ? 21.423 36.263 -48.126 1.00 75.88 1116 TYR A N 1
ATOM 8872 C CA . TYR A 1 1116 ? 22.062 35.384 -49.112 1.00 75.88 1116 TYR A CA 1
ATOM 8873 C C . TYR A 1 1116 ? 21.486 35.596 -50.521 1.00 75.88 1116 TYR A C 1
ATOM 8875 O O . TYR A 1 1116 ? 22.238 35.910 -51.446 1.00 75.88 1116 TYR A O 1
ATOM 8883 N N . PHE A 1 1117 ? 20.157 35.559 -50.678 1.00 75.81 1117 PHE A N 1
ATOM 8884 C CA . PHE A 1 1117 ? 19.515 35.795 -51.981 1.00 75.81 1117 PHE A CA 1
ATOM 8885 C C . PHE A 1 1117 ? 19.813 37.189 -52.541 1.00 75.81 1117 PHE A C 1
ATOM 8887 O O . PHE A 1 1117 ? 19.943 37.362 -53.751 1.00 75.81 1117 PHE A O 1
ATOM 8894 N N . THR A 1 1118 ? 19.970 38.182 -51.661 1.00 74.12 1118 THR A N 1
ATOM 8895 C CA . THR A 1 1118 ? 20.276 39.562 -52.059 1.00 74.12 1118 THR A CA 1
ATOM 8896 C C . THR A 1 1118 ? 21.730 39.733 -52.524 1.00 74.12 1118 THR A C 1
ATOM 8898 O O . THR A 1 1118 ? 22.001 40.592 -53.360 1.00 74.12 1118 THR A O 1
ATOM 8901 N N . GLN A 1 1119 ? 22.668 38.946 -51.986 1.00 70.06 1119 GLN A N 1
ATOM 8902 C CA . GLN A 1 1119 ? 24.093 39.009 -52.337 1.00 70.06 1119 GLN A CA 1
ATOM 8903 C C . GLN A 1 1119 ? 24.438 38.206 -53.597 1.00 70.06 1119 GLN A C 1
ATOM 8905 O O . GLN A 1 1119 ? 25.357 38.584 -54.321 1.00 70.06 1119 GLN A O 1
ATOM 8910 N N . GLU A 1 1120 ? 23.725 37.108 -53.856 1.00 67.38 1120 GLU A N 1
ATOM 8911 C CA . GLU A 1 1120 ? 24.052 36.173 -54.939 1.00 67.38 1120 GLU A CA 1
ATOM 8912 C C . GLU A 1 1120 ? 23.665 36.706 -56.334 1.00 67.38 1120 GLU A C 1
ATOM 8914 O O . GLU A 1 1120 ? 24.412 36.512 -57.292 1.00 67.38 1120 GLU A O 1
ATOM 8919 N N . ASN A 1 1121 ? 22.550 37.441 -56.450 1.00 70.25 1121 ASN A N 1
ATOM 8920 C CA . ASN A 1 1121 ? 22.031 37.959 -57.723 1.00 70.25 1121 ASN A CA 1
ATOM 8921 C C . ASN A 1 1121 ? 21.780 39.473 -57.673 1.00 70.25 1121 ASN A C 1
ATOM 8923 O O . ASN A 1 1121 ? 21.284 39.993 -56.679 1.00 70.25 1121 ASN A O 1
ATOM 8927 N N . THR A 1 1122 ? 22.061 40.195 -58.765 1.00 66.62 1122 THR A N 1
ATOM 8928 C CA . THR A 1 1122 ? 21.922 41.668 -58.825 1.00 66.62 1122 THR A CA 1
ATOM 8929 C C . THR A 1 1122 ? 20.540 42.160 -59.266 1.00 66.62 1122 THR A C 1
ATOM 8931 O O . THR A 1 1122 ? 20.208 43.319 -59.023 1.00 66.62 1122 THR A O 1
ATOM 8934 N N . LYS A 1 1123 ? 19.723 41.309 -59.905 1.00 76.88 1123 LYS A N 1
ATOM 8935 C CA . LYS A 1 1123 ? 18.372 41.647 -60.387 1.00 76.88 1123 LYS A CA 1
ATOM 8936 C C . LYS A 1 1123 ? 17.296 41.037 -59.491 1.00 76.88 1123 LYS A C 1
ATOM 8938 O O . LYS A 1 1123 ? 17.336 39.846 -59.204 1.00 76.88 1123 LYS A O 1
ATOM 8943 N N . GLU A 1 1124 ? 16.291 41.830 -59.126 1.00 74.88 1124 GLU A N 1
ATOM 8944 C CA . GLU A 1 1124 ? 15.213 41.430 -58.202 1.00 74.88 1124 GLU A CA 1
ATOM 8945 C C . GLU A 1 1124 ? 14.366 40.248 -58.708 1.00 74.88 1124 GLU A C 1
ATOM 8947 O O . GLU A 1 1124 ? 13.887 39.443 -57.914 1.00 74.88 1124 GLU A O 1
ATOM 8952 N N . ILE A 1 1125 ? 14.236 40.092 -60.029 1.00 76.94 1125 ILE A N 1
ATOM 8953 C CA . ILE A 1 1125 ? 13.518 38.973 -60.662 1.00 76.94 1125 ILE A CA 1
ATOM 8954 C C . ILE A 1 1125 ? 14.274 37.650 -60.452 1.00 76.94 1125 ILE A C 1
ATOM 8956 O O . ILE A 1 1125 ? 13.676 36.646 -60.074 1.00 76.94 1125 ILE A O 1
ATOM 8960 N N . ASP A 1 1126 ? 15.600 37.660 -60.608 1.00 75.69 1126 ASP A N 1
ATOM 8961 C CA . ASP A 1 1126 ? 16.440 36.470 -60.420 1.00 75.69 1126 ASP A CA 1
ATOM 8962 C C . ASP A 1 1126 ? 16.561 36.092 -58.930 1.00 75.69 1126 ASP A C 1
ATOM 8964 O O . ASP A 1 1126 ? 16.695 34.917 -58.587 1.00 75.69 1126 ASP A O 1
ATOM 8968 N N . GLN A 1 1127 ? 16.461 37.078 -58.029 1.00 80.12 1127 GLN A N 1
ATOM 8969 C CA . GLN A 1 1127 ? 16.361 36.858 -56.580 1.00 80.12 1127 GLN A CA 1
ATOM 8970 C C . GLN A 1 1127 ? 15.043 36.153 -56.216 1.00 80.12 1127 GLN A C 1
ATOM 8972 O O . GLN A 1 1127 ? 15.052 35.155 -55.494 1.00 80.12 1127 GLN A O 1
ATOM 8977 N N . ALA A 1 1128 ? 13.916 36.626 -56.764 1.00 79.12 1128 ALA A N 1
ATOM 8978 C CA . ALA A 1 1128 ? 12.602 36.015 -56.566 1.00 79.12 1128 ALA A CA 1
ATOM 8979 C C . ALA A 1 1128 ? 12.535 34.589 -57.135 1.00 79.12 1128 ALA A C 1
ATOM 8981 O O . ALA A 1 1128 ? 11.991 33.696 -56.490 1.00 79.12 1128 ALA A O 1
ATOM 8982 N N . LYS A 1 1129 ? 13.130 34.364 -58.313 1.00 80.44 1129 LYS A N 1
ATOM 8983 C CA . LYS A 1 1129 ? 13.179 33.057 -58.980 1.00 80.44 1129 LYS A CA 1
ATOM 8984 C C . LYS A 1 1129 ? 13.921 32.010 -58.145 1.00 80.44 1129 LYS A C 1
ATOM 8986 O O . LYS A 1 1129 ? 13.386 30.931 -57.919 1.00 80.44 1129 LYS A O 1
ATOM 8991 N N . ASN A 1 1130 ? 15.111 32.339 -57.635 1.00 76.50 1130 ASN A N 1
ATOM 8992 C CA . ASN A 1 1130 ? 15.886 31.416 -56.798 1.00 76.50 1130 ASN A CA 1
ATOM 8993 C C . ASN A 1 1130 ? 15.188 31.107 -55.467 1.00 76.50 1130 ASN A C 1
ATOM 8995 O O . ASN A 1 1130 ? 15.197 29.959 -55.028 1.00 76.50 1130 ASN A O 1
ATOM 8999 N N . MET A 1 1131 ? 14.561 32.109 -54.843 1.00 84.38 1131 MET A N 1
ATOM 9000 C CA . MET A 1 1131 ? 13.809 31.918 -53.601 1.00 84.38 1131 MET A CA 1
ATOM 9001 C C . MET A 1 1131 ? 12.595 31.002 -53.811 1.00 84.38 1131 MET A C 1
ATOM 9003 O O . MET A 1 1131 ? 12.425 30.041 -53.066 1.00 84.38 1131 MET A O 1
ATOM 9007 N N . LEU A 1 1132 ? 11.794 31.247 -54.856 1.00 80.19 1132 LEU A N 1
ATOM 9008 C CA . LEU A 1 1132 ? 10.618 30.428 -55.164 1.00 80.19 1132 LEU A CA 1
ATOM 9009 C C . LEU A 1 1132 ? 11.005 28.998 -55.534 1.00 80.19 1132 LEU A C 1
ATOM 9011 O O . LEU A 1 1132 ? 10.365 28.063 -55.070 1.00 80.19 1132 LEU A O 1
ATOM 9015 N N . GLN A 1 1133 ? 12.072 28.819 -56.314 1.00 78.81 1133 GLN A N 1
ATOM 9016 C CA . GLN A 1 1133 ? 12.572 27.489 -56.646 1.00 78.81 1133 GLN A CA 1
ATOM 9017 C C . GLN A 1 1133 ? 12.966 26.702 -55.395 1.00 78.81 1133 GLN A C 1
ATOM 9019 O O . GLN A 1 1133 ? 12.619 25.535 -55.281 1.00 78.81 1133 GLN A O 1
ATOM 9024 N N . LEU A 1 1134 ? 13.638 27.343 -54.438 1.00 75.19 1134 LEU A N 1
ATOM 9025 C CA . LEU A 1 1134 ? 14.001 26.691 -53.183 1.00 75.19 1134 LEU A CA 1
ATOM 9026 C C . LEU A 1 1134 ? 12.783 26.362 -52.323 1.00 75.19 1134 LEU A C 1
ATOM 9028 O O . LEU A 1 1134 ? 12.741 25.282 -51.753 1.00 75.19 1134 LEU A O 1
ATOM 9032 N N . TRP A 1 1135 ? 11.793 27.253 -52.253 1.00 79.56 1135 TRP A N 1
ATOM 9033 C CA . TRP A 1 1135 ? 10.587 26.997 -51.469 1.00 79.56 1135 TRP A CA 1
ATOM 9034 C C . TRP A 1 1135 ? 9.767 25.825 -52.031 1.00 79.56 1135 TRP A C 1
ATOM 9036 O O . TRP A 1 1135 ? 9.419 24.919 -51.282 1.00 79.56 1135 TRP A O 1
ATOM 9046 N N . PHE A 1 1136 ? 9.553 25.780 -53.351 1.00 75.81 1136 PHE A N 1
ATOM 9047 C CA . PHE A 1 1136 ? 8.854 24.666 -54.004 1.00 75.81 1136 PHE A CA 1
ATOM 9048 C C . PHE A 1 1136 ? 9.630 23.333 -53.964 1.00 75.81 1136 PHE A C 1
ATOM 9050 O O . PHE A 1 1136 ? 9.018 22.279 -54.109 1.00 75.81 1136 PHE A O 1
ATOM 9057 N N . ASP A 1 1137 ? 10.955 23.359 -53.772 1.00 68.31 1137 ASP A N 1
ATOM 9058 C CA . ASP A 1 1137 ? 11.803 22.156 -53.697 1.00 68.31 1137 ASP A CA 1
ATOM 9059 C C . ASP A 1 1137 ? 12.024 21.625 -52.260 1.00 68.31 1137 ASP A C 1
ATOM 9061 O O . ASP A 1 1137 ? 12.510 20.494 -52.106 1.00 68.31 1137 ASP A O 1
ATOM 9065 N N . ASP A 1 1138 ? 11.754 22.433 -51.225 1.00 62.34 1138 ASP A N 1
ATOM 9066 C CA . ASP A 1 1138 ? 12.057 22.118 -49.816 1.00 62.34 1138 ASP A CA 1
ATOM 9067 C C . ASP A 1 1138 ? 10.819 21.980 -48.907 1.00 62.34 1138 ASP A C 1
ATOM 9069 O O . ASP A 1 1138 ? 10.935 21.317 -47.877 1.00 62.34 1138 ASP A O 1
ATOM 9073 N N . ASP A 1 1139 ? 9.667 22.573 -49.245 1.00 63.97 1139 ASP A N 1
ATOM 9074 C CA . ASP A 1 1139 ? 8.472 22.590 -48.383 1.00 63.97 1139 ASP A CA 1
ATOM 9075 C C . ASP A 1 1139 ? 7.367 21.658 -48.922 1.00 63.97 1139 ASP A C 1
ATOM 9077 O O . ASP A 1 1139 ? 6.865 21.849 -50.030 1.00 63.97 1139 ASP A O 1
ATOM 9081 N N . GLU A 1 1140 ? 6.980 20.641 -48.142 1.00 57.41 1140 GLU A N 1
ATOM 9082 C CA . GLU A 1 1140 ? 5.979 19.628 -48.536 1.00 57.41 1140 GLU A CA 1
ATOM 9083 C C . GLU A 1 1140 ? 4.569 20.233 -48.733 1.00 57.41 1140 GLU A C 1
ATOM 9085 O O . GLU A 1 1140 ? 3.735 19.659 -49.434 1.00 57.41 1140 GLU A O 1
ATOM 9090 N N . ASP A 1 1141 ? 4.307 21.428 -48.183 1.00 58.28 1141 ASP A N 1
ATOM 9091 C CA . ASP A 1 1141 ? 3.042 22.164 -48.330 1.00 58.28 1141 ASP A CA 1
ATOM 9092 C C . ASP A 1 1141 ? 3.038 23.190 -49.492 1.00 58.28 1141 ASP A C 1
ATOM 9094 O O . ASP A 1 1141 ? 2.047 23.917 -49.690 1.00 58.28 1141 ASP A O 1
ATOM 9098 N N . ALA A 1 1142 ? 4.115 23.264 -50.288 1.00 65.62 1142 ALA A N 1
ATOM 9099 C CA . ALA A 1 1142 ? 4.262 24.198 -51.408 1.00 65.62 1142 ALA A CA 1
ATOM 9100 C C . ALA A 1 1142 ? 3.449 23.773 -52.650 1.00 65.62 1142 ALA A C 1
ATOM 9102 O O . ALA A 1 1142 ? 3.977 23.358 -53.680 1.00 65.62 1142 ALA A O 1
ATOM 9103 N N . THR A 1 1143 ? 2.125 23.911 -52.567 1.00 75.94 1143 THR A N 1
ATOM 9104 C CA . THR A 1 1143 ? 1.189 23.722 -53.691 1.00 75.94 1143 THR A CA 1
ATOM 9105 C C . THR A 1 1143 ? 0.831 25.051 -54.362 1.00 75.94 1143 THR A C 1
ATOM 9107 O O . THR A 1 1143 ? 0.883 26.109 -53.731 1.00 75.94 1143 THR A O 1
ATOM 9110 N N . LEU A 1 1144 ? 0.435 25.013 -55.641 1.00 74.75 1144 LEU A N 1
ATOM 9111 C CA . LEU A 1 1144 ? 0.008 26.210 -56.383 1.00 74.75 1144 LEU A CA 1
ATOM 9112 C C . LEU A 1 1144 ? -1.199 26.903 -55.722 1.00 74.75 1144 LEU A C 1
ATOM 9114 O O . LEU A 1 1144 ? -1.213 28.128 -55.634 1.00 74.75 1144 LEU A O 1
ATOM 9118 N N . ASP A 1 1145 ? -2.145 26.143 -55.163 1.00 76.00 1145 ASP A N 1
ATOM 9119 C CA . ASP A 1 1145 ? -3.299 26.688 -54.429 1.00 76.00 1145 ASP A CA 1
ATOM 9120 C C . ASP A 1 1145 ? -2.890 27.419 -53.144 1.00 76.00 1145 ASP A C 1
ATOM 9122 O O . ASP A 1 1145 ? -3.373 28.515 -52.849 1.00 76.00 1145 ASP A O 1
ATOM 9126 N N . ASN A 1 1146 ? -1.957 26.839 -52.383 1.00 79.19 1146 ASN A N 1
ATOM 9127 C CA . ASN A 1 1146 ? -1.431 27.473 -51.177 1.00 79.19 1146 ASN A CA 1
ATOM 9128 C C . ASN A 1 1146 ? -0.627 28.735 -51.530 1.00 79.19 1146 ASN A C 1
ATOM 9130 O O . ASN A 1 1146 ? -0.719 29.763 -50.860 1.00 79.19 1146 ASN A O 1
ATOM 9134 N N . PHE A 1 1147 ? 0.105 28.695 -52.644 1.00 81.81 1147 PHE A N 1
ATOM 9135 C CA . PHE A 1 1147 ? 0.823 29.850 -53.163 1.00 81.81 1147 PHE A CA 1
ATOM 9136 C C . PHE A 1 1147 ? -0.122 30.999 -53.553 1.00 81.81 1147 PHE A C 1
ATOM 9138 O O . PHE A 1 1147 ? 0.139 32.147 -53.186 1.00 81.81 1147 PHE A O 1
ATOM 9145 N N . VAL A 1 1148 ? -1.259 30.705 -54.198 1.00 79.88 1148 VAL A N 1
ATOM 9146 C CA . VAL A 1 1148 ? -2.318 31.692 -54.487 1.00 79.88 1148 VAL A CA 1
ATOM 9147 C C . VAL A 1 1148 ? -2.852 32.315 -53.198 1.00 79.88 1148 VAL A C 1
ATOM 9149 O O . VAL A 1 1148 ? -2.900 33.540 -53.093 1.00 79.88 1148 VAL A O 1
ATOM 9152 N N . TYR A 1 1149 ? -3.182 31.500 -52.193 1.00 82.88 1149 TYR A N 1
ATOM 9153 C CA . TYR A 1 1149 ? -3.682 31.988 -50.904 1.00 82.88 1149 TYR A CA 1
ATOM 9154 C C . TYR A 1 1149 ? -2.686 32.931 -50.203 1.00 82.88 1149 TYR A C 1
ATOM 9156 O O . TYR A 1 1149 ? -3.062 33.974 -49.656 1.00 82.88 1149 TYR A O 1
ATOM 9164 N N . ILE A 1 1150 ? -1.390 32.608 -50.248 1.00 80.44 1150 ILE A N 1
ATOM 9165 C CA . ILE A 1 1150 ? -0.332 33.437 -49.656 1.00 80.44 1150 ILE A CA 1
ATOM 9166 C C . ILE A 1 1150 ? -0.200 34.781 -50.388 1.00 80.44 1150 ILE A C 1
ATOM 9168 O O . ILE A 1 1150 ? -0.027 35.808 -49.717 1.00 80.44 1150 ILE A O 1
ATOM 9172 N N . LEU A 1 1151 ? -0.306 34.781 -51.723 1.00 80.56 1151 LEU A N 1
ATOM 9173 C CA . LEU A 1 1151 ? -0.250 35.979 -52.569 1.00 80.56 1151 LEU A CA 1
ATOM 9174 C C . LEU A 1 1151 ? -1.474 36.889 -52.375 1.00 80.56 1151 LEU A C 1
ATOM 9176 O O . LEU A 1 1151 ? -1.305 38.101 -52.230 1.00 80.56 1151 LEU A O 1
ATOM 9180 N N . GLU A 1 1152 ? -2.683 36.328 -52.282 1.00 80.12 1152 GLU A N 1
ATOM 9181 C CA . GLU A 1 1152 ? -3.906 37.081 -51.955 1.00 80.12 1152 GLU A CA 1
ATOM 9182 C C . GLU A 1 1152 ? -3.816 37.712 -50.564 1.00 80.12 1152 GLU A C 1
ATOM 9184 O O . GLU A 1 1152 ? -4.084 38.899 -50.387 1.00 80.12 1152 GLU A O 1
ATOM 9189 N N . GLY A 1 1153 ? -3.325 36.958 -49.575 1.00 77.38 1153 GLY A N 1
ATOM 9190 C CA . GLY A 1 1153 ? -3.088 37.471 -48.226 1.00 77.38 1153 GLY A CA 1
ATOM 9191 C C . GLY A 1 1153 ? -1.932 38.478 -48.114 1.00 77.38 1153 GLY A C 1
ATOM 9192 O O . GLY A 1 1153 ? -1.629 38.922 -47.005 1.00 77.38 1153 GLY A O 1
ATOM 9193 N N . LEU A 1 1154 ? -1.223 38.776 -49.205 1.00 78.44 1154 LEU A N 1
ATOM 9194 C CA . LEU A 1 1154 ? -0.209 39.832 -49.311 1.00 78.44 1154 LEU A CA 1
ATOM 9195 C C . LEU A 1 1154 ? -0.682 41.009 -50.187 1.00 78.44 1154 LEU A C 1
ATOM 9197 O O . LEU A 1 1154 ? 0.127 41.889 -50.479 1.00 78.44 1154 LEU A O 1
ATOM 9201 N N . GLU A 1 1155 ? -1.963 41.025 -50.585 1.00 76.38 1155 GLU A N 1
ATOM 9202 C CA . GLU A 1 1155 ? -2.574 42.009 -51.496 1.00 76.38 1155 GLU A CA 1
ATOM 9203 C C . GLU A 1 1155 ? -1.897 42.050 -52.885 1.00 76.38 1155 GLU A C 1
ATOM 9205 O O . GLU A 1 1155 ? -1.889 43.072 -53.570 1.00 76.38 1155 GLU A O 1
ATOM 9210 N N . MET A 1 1156 ? -1.310 40.930 -53.329 1.00 78.12 1156 MET A N 1
ATOM 9211 C CA . MET A 1 1156 ? -0.656 40.800 -54.639 1.00 78.12 1156 MET A CA 1
ATOM 9212 C C . MET A 1 1156 ? -1.619 40.212 -55.686 1.00 78.12 1156 MET A C 1
ATOM 9214 O O . MET A 1 1156 ? -1.356 39.155 -56.263 1.00 78.12 1156 MET A O 1
ATOM 9218 N N . GLU A 1 1157 ? -2.739 40.904 -55.928 1.00 75.00 1157 GLU A N 1
ATOM 9219 C CA . GLU A 1 1157 ? -3.875 40.413 -56.734 1.00 75.00 1157 GLU A CA 1
ATOM 9220 C C . GLU A 1 1157 ? -3.488 40.046 -58.176 1.00 75.00 1157 GLU A C 1
ATOM 9222 O O . GLU A 1 1157 ? -3.835 38.966 -58.647 1.00 75.00 1157 GLU A O 1
ATOM 9227 N N . GLU A 1 1158 ? -2.675 40.867 -58.853 1.00 72.12 1158 GLU A N 1
ATOM 9228 C CA . GLU A 1 1158 ? -2.238 40.580 -60.231 1.00 72.12 1158 GLU A CA 1
ATOM 9229 C C . GLU A 1 1158 ? -1.383 39.308 -60.345 1.00 72.12 1158 GLU A C 1
ATOM 9231 O O . GLU A 1 1158 ? -1.423 38.627 -61.368 1.00 72.12 1158 GLU A O 1
ATOM 9236 N N . ALA A 1 1159 ? -0.575 38.993 -59.325 1.00 74.31 1159 ALA A N 1
ATOM 9237 C CA . ALA A 1 1159 ? 0.253 37.787 -59.319 1.00 74.31 1159 ALA A CA 1
ATOM 9238 C C . ALA A 1 1159 ? -0.589 36.549 -58.977 1.00 74.31 1159 ALA A C 1
ATOM 9240 O O . ALA A 1 1159 ? -0.395 35.495 -59.579 1.00 74.31 1159 ALA A O 1
ATOM 9241 N N . ALA A 1 1160 ? -1.555 36.690 -58.063 1.00 77.38 1160 ALA A N 1
ATOM 9242 C CA . ALA A 1 1160 ? -2.494 35.632 -57.704 1.00 77.38 1160 ALA A CA 1
ATOM 9243 C C . ALA A 1 1160 ? -3.424 35.259 -58.873 1.00 77.38 1160 ALA A C 1
ATOM 9245 O O . ALA A 1 1160 ? -3.609 34.074 -59.141 1.00 77.38 1160 ALA A O 1
ATOM 9246 N N . GLU A 1 1161 ? -3.956 36.237 -59.618 1.00 77.50 1161 GLU A N 1
ATOM 9247 C CA . GLU A 1 1161 ? -4.761 35.982 -60.825 1.00 77.50 1161 GLU A CA 1
ATOM 9248 C C . GLU A 1 1161 ? -3.964 35.250 -61.911 1.00 77.50 1161 GLU A C 1
ATOM 9250 O O . GLU A 1 1161 ? -4.499 34.378 -62.592 1.00 77.50 1161 GLU A O 1
ATOM 9255 N N . LEU A 1 1162 ? -2.673 35.556 -62.053 1.00 78.81 1162 LEU A N 1
ATOM 9256 C CA . LEU A 1 1162 ? -1.795 34.907 -63.028 1.00 78.81 1162 LEU A CA 1
ATOM 9257 C C . LEU A 1 1162 ? -1.557 33.430 -62.678 1.00 78.81 1162 LEU A C 1
ATOM 9259 O O . LEU A 1 1162 ? -1.649 32.570 -63.551 1.00 78.81 1162 LEU A O 1
ATOM 9263 N N . VAL A 1 1163 ? -1.330 33.126 -61.396 1.00 75.38 1163 VAL A N 1
ATOM 9264 C CA . VAL A 1 1163 ? -1.208 31.741 -60.914 1.00 75.38 1163 VAL A CA 1
ATOM 9265 C C . VAL A 1 1163 ? -2.550 31.000 -61.040 1.00 75.38 1163 VAL A C 1
ATOM 9267 O O . VAL A 1 1163 ? -2.560 29.860 -61.491 1.00 75.38 1163 VAL A O 1
ATOM 9270 N N . LYS A 1 1164 ? -3.691 31.647 -60.751 1.00 79.38 1164 LYS A N 1
ATOM 9271 C CA . LYS A 1 1164 ? -5.034 31.068 -60.970 1.00 79.38 1164 LYS A CA 1
ATOM 9272 C C . LYS A 1 1164 ? -5.322 30.761 -62.438 1.00 79.38 1164 LYS A C 1
ATOM 9274 O O . LYS A 1 1164 ? -5.934 29.742 -62.735 1.00 79.38 1164 LYS A O 1
ATOM 9279 N N . ASN A 1 1165 ? -4.897 31.628 -63.354 1.00 77.56 1165 ASN A N 1
ATOM 9280 C CA . ASN A 1 1165 ? -5.062 31.398 -64.787 1.00 77.56 1165 ASN A CA 1
ATOM 9281 C C . ASN A 1 1165 ? -4.220 30.211 -65.272 1.00 77.56 1165 ASN A C 1
ATOM 9283 O O . ASN A 1 1165 ? -4.698 29.445 -66.101 1.00 77.56 1165 ASN A O 1
ATOM 9287 N N . GLU A 1 1166 ? -3.015 30.020 -64.724 1.00 73.75 1166 GLU A N 1
ATOM 9288 C CA . GLU A 1 1166 ? -2.203 28.827 -64.990 1.00 73.75 1166 GLU A CA 1
ATOM 9289 C C . GLU A 1 1166 ? -2.854 27.556 -64.420 1.00 73.75 1166 GLU A C 1
ATOM 9291 O O . GLU A 1 1166 ? -2.940 26.569 -65.145 1.00 73.75 1166 GLU A O 1
ATOM 9296 N N . ILE A 1 1167 ? -3.400 27.589 -63.195 1.00 71.06 1167 ILE A N 1
ATOM 9297 C CA . ILE A 1 1167 ? -4.169 26.465 -62.617 1.00 71.06 1167 ILE A CA 1
ATOM 9298 C C . ILE A 1 1167 ? -5.370 26.118 -63.516 1.00 71.06 1167 ILE A C 1
ATOM 9300 O O . ILE A 1 1167 ? -5.519 24.974 -63.929 1.00 71.06 1167 ILE A O 1
ATOM 9304 N N . ASN A 1 1168 ? -6.165 27.115 -63.921 1.00 67.62 1168 ASN A N 1
ATOM 9305 C CA . ASN A 1 1168 ? -7.319 26.910 -64.804 1.00 67.62 1168 ASN A CA 1
ATOM 9306 C C . ASN A 1 1168 ? -6.930 26.404 -66.204 1.00 67.62 1168 ASN A C 1
ATOM 9308 O O . ASN A 1 1168 ? -7.740 25.755 -66.858 1.00 67.62 1168 ASN A O 1
ATOM 9312 N N . SER A 1 1169 ? -5.718 26.711 -66.680 1.00 60.34 1169 SER A N 1
ATOM 9313 C CA . SER A 1 1169 ? -5.196 26.194 -67.951 1.00 60.34 1169 SER A CA 1
ATOM 9314 C C . SER A 1 1169 ? -4.661 24.762 -67.857 1.00 60.34 1169 SER A C 1
ATOM 9316 O O . SER A 1 1169 ? -4.487 24.123 -68.888 1.00 60.34 1169 SER A O 1
ATOM 9318 N N . MET A 1 1170 ? -4.395 24.261 -66.643 1.00 54.66 1170 MET A N 1
ATOM 9319 C CA . MET A 1 1170 ? -4.040 22.859 -66.402 1.00 54.66 1170 MET A CA 1
ATOM 9320 C C . MET A 1 1170 ? -5.272 21.943 -66.315 1.00 54.66 1170 MET A C 1
ATOM 9322 O O . MET A 1 1170 ? -5.135 20.746 -66.555 1.00 54.66 1170 MET A O 1
ATOM 9326 N N . ASP A 1 1171 ? -6.449 22.500 -66.000 1.00 44.47 1171 ASP A N 1
ATOM 9327 C CA . ASP A 1 1171 ? -7.735 21.785 -65.900 1.00 44.47 1171 ASP A CA 1
ATOM 9328 C C . ASP A 1 1171 ? -8.512 21.694 -67.240 1.00 44.47 1171 ASP A C 1
ATOM 9330 O O . ASP A 1 1171 ? -9.601 21.115 -67.289 1.00 44.47 1171 ASP A O 1
ATOM 9334 N N . THR A 1 1172 ? -7.963 22.241 -68.335 1.00 37.56 1172 THR A N 1
ATOM 9335 C CA . THR A 1 1172 ? -8.451 22.094 -69.727 1.00 37.56 1172 THR A CA 1
ATOM 9336 C C . THR A 1 1172 ? -7.458 21.326 -70.577 1.00 37.56 1172 THR A C 1
ATOM 9338 O O . THR A 1 1172 ? -7.899 20.462 -71.369 1.00 37.56 1172 THR A O 1
#

pLDDT: mean 73.5, std 18.11, range [21.14, 94.38]

Organism: Asbolus verrucosus (NCBI:txid1661398)

Radius of gyration: 48.91 Å; Cα contacts (8 Å, |Δi|>4): 1171; chains: 1; bounding box: 121×100×139 Å

InterPro domains:
  IPR000488 Death domain [PF00531] (1088-1166)
  IPR000488 Death domain [PS50017] (1085-1167)
  IPR000488 Death domain [SM00005] (1074-1167)
  IPR004006 DhaK domain [PF02733] (25-194)
  IPR004006 DhaK domain [PS51481] (14-312)
  IPR004007 DhaL domain [PF02734] (383-523)
  IPR004007 DhaL domain [PS51480] (353-545)
  IPR004007 DhaL domain [SM01120] (386-540)
  IPR011029 Death-like domain superfamily [G3DSA:1.10.533.10] (1076-1168)
  IPR011029 Death-like domain superfamily [SSF47986] (1082-1166)
  IPR021861 THO complex, subunit THOC1 [PF11957] (591-1041)
  IPR021861 THO complex, subunit THOC1 [PTHR13265] (448-1162)
  IPR036117 DhaL domain superfamily [G3DSA:1.25.40.340] (349-538)
  IPR036117 DhaL domain superfamily [SSF101473] (352-537)

Secondary structure (DSSP, 8-state):
------S-----SSTT-HHHHHHHHHHHH-TTEEE-TTSSEEEETTGGG--S-EEEEEEE-TT--HHHHTBSTTSBSEEEEESSSSPPHHHHHHHHHHTTSSS-S-EEEEE-SHHHHHHHHHHHHHHHHHSSS-EEEEE---B--S-GGGTT---HHHHHHHHHHHHHHTT--HHHHHHHHHHHHTTEEEEEEE---TTS-S--------SSHHHHHHHHHHHHHHHHHT---TTSEEEEEEEPPTTS-HHHHHHHHHHHHHHHHHTT-EEEEEEEE--S---TTEEEEEEEE-SSTHHHHHHHS----TTS-----------S--SPTT-------PPPPP-S----HHHHHHHHHHHHHHHHHHHHTHHHHHHHHHTTS-S-HHHHHHHHHHHHHHHHHTT-S-TT-HHHHHHHHHHHHHHHH-HHHHHHHHHHHHHHHHHHHHS-TTS---HHHHHHHHHHHHHHHHHHS-HHHHTTSTHHHHHHHHHHHHHHHTTT--HHHHHHHHHHHHHHHHHHT--TTSS---HHHHHHHHHHHHHTT-SHHHHHHHHH--S-HHHHHHHHHHHHHHHHHHHHHTT--HHHHHHHHHHHHHHHHTTSS-TTHHHHHHHHHHHHS-HHHHHHHHHHHHHTHHHHTSHHHHHHHHHHHHHHHHHHHHHS-TTT-HHHHHHHHHHHHHHS-TTSTTTS-SS----TT--------TT------------------HHHHHHHHHHHHHHH-GGGGGSHHHHHHHHHHHHHHHHHHHH-PPP-----S--SSSGGG-----S----HHHHHHHHT-HHHHHHHHHHHHHHHHHHHS--TTS-TT----HHHHHHHHHHHHHHHHHHHTSSSSHHHHHHHHHHHHHHHHHHHHHHHTT---SS----------------PPPHHHHHHHHHHTT----SSHHHHHHHTS-S-HHHHTT-GGG-----HHHHHHHHHHHHHS-S---TTS-TTT-HHHHHHHHHHHHHH-TTTT----S-PPPHHHHHHHHHHHHHHSSTT---------SSSTTSSSSS---------------------------PPPPPPPHHHHHHHHHHHGGGHHHHHHHTT--HHHHHHHHHH-SSHHHHHHHHHHHHHHH-TT--HHHHHHHHHTTT-HHHHHHHHHHHHHH--

Nearest PDB structures (foldseek):
  1un8-assembly1_B  TM=6.263E-01  e=1.160E-19  Citrobacter freundii
  3ct4-assembly1_A  TM=8.609E-01  e=2.376E-15  Lactococcus lactis subsp. lactis
  1un9-assembly1_B  TM=6.068E-01  e=1.078E-18  Citrobacter freundii
  3pnq-assembly2_D  TM=8.471E-01  e=7.561E-13  Escherichia coli K-12
  1uoe-assembly1_B  TM=8.382E-01  e=1.754E-12  Escherichia coli

Foldseek 3Di:
DDDPPDDPPDPDDDPPPRLVVVLVVVCVVFVQWDADPPARKIFGPPLLVQQFEAEEEEWECDVHCLQVLQHWQLFHRMYHYDHHGGDALVVLLVVVVVSLHHNYQAYEYEYEAPRNCVSNVSNQVVCVVPPPGHYDYQYADQEPDPDSVPSQDDDVVSLLRLLLSLCRNVRHHPVVSVVVSVVFRQFKHKFKQFADDPPDPDDDPDPPPCPPDSLVRLLVRCVPPCCVRHNADLPWEKAKEKADAPQDDPVNQVVVVVSNVVNCVVSNHHYQYYHYYHNDHDDVRMMMMMMGTDPDPVSVVSSQPDISRNSNDPDDDGDHGPPDDPDDPDDDDDPDDDDDDFAFAWDDPVRLVVVLVVLLVVLVVLLVCLQVQLVVCVFPHPSCPSVLSNQLSVVLVVCSVVVVAPSGGLLRRLCVSLVSLCVRNPDPRSVLSNLLSNQLSVLRRPHHHPDDDDLVSNLVSLVSSLVSSVVVDDPVACQQDLSQLSVQLSVQLVVVVVVVDDNVVSNVRSNVSSVVSNVSSDDPQDDDPPLVVLLVQVVVCLVVVHCVSVVVVVVSDDDDLVSQQVSNLVSLVVVLVVCLVVVDDLVSLLSSLVSVLVCVVVSRYQLQRSLVSVLVVCVSDDPVSNLVNVVSVLVCLVSCLPPSNVVPHVVSLVVSLVVNVVVDDCPPCVVSNVVSLVSLCSNDALLDCSNDVLLPDFPLVPDDDADPDPPPDPDDDDDDDDDDDPPDDPVLLCLVNVVVNCLRPVLLCLDPVSVVSNLVSLVVVLVVLVVDAADDDPDPDDPPPVPPPDDDDPDDDSDPVCVVVLSNDLVSLVVVLLSLVVSLLVLVDDAPNDDPSSHDDPVSNVSSVVSNVSSLVSQCSRDDVSVVVSVVSVVVSVVVNVVRVCSSVSNPRPDDDDPPPDDDDDPPDPPDPPPVVVQVVCVVVLFHDPPDPVVSCVCRVPSDVPVVCVDPVPPPDDALCVLCVVLLVVVPDPDDDDPVPRLLNDPVSLVSSLVNVCVVPVCSPDDDPDDDDPSSVVVVVVSVVVVVPPPDDDDDDDDDPDDDPPPPPPPDDDDDDDDDDDDDDDDDDDDDDDDDDDDDDDQDDLVVLLVLLVLCLVPLLVLLVVLPDDPVVLVVLVVPDPGSSSSSSVSLNCSSVPPPPPDLVVVLVSCVVVVVVVSSVVSVVVVVVVVD

Mean predicted aligned error: 23.47 Å